Protein AF-Q25336-F1 (afdb_monomer_lite)

Structure (mmCIF, N/CA/C/O backbone):
data_AF-Q25336-F1
#
_entry.id   AF-Q25336-F1
#
loop_
_atom_site.group_PDB
_atom_site.id
_atom_site.type_symbol
_atom_site.label_atom_id
_atom_site.label_alt_id
_atom_site.label_comp_id
_atom_site.label_asym_id
_atom_site.label_entity_id
_atom_site.label_seq_id
_atom_site.pdbx_PDB_ins_code
_atom_site.Cartn_x
_atom_site.Cartn_y
_atom_site.Cartn_z
_atom_site.occupancy
_atom_site.B_iso_or_equiv
_atom_site.auth_seq_id
_atom_site.auth_comp_id
_atom_site.auth_asym_id
_atom_site.auth_atom_id
_atom_site.pdbx_PDB_model_num
ATOM 1 N N . MET A 1 1 ? -22.977 47.757 -9.295 1.00 50.66 1 MET A N 1
ATOM 2 C CA . MET A 1 1 ? -23.326 47.233 -7.952 1.00 50.66 1 MET A CA 1
ATOM 3 C C . MET A 1 1 ? -24.122 45.933 -8.061 1.00 50.66 1 MET A C 1
ATOM 5 O O . MET A 1 1 ? -23.595 44.911 -7.648 1.00 50.66 1 MET A O 1
ATOM 9 N N . ALA A 1 2 ? -25.284 45.916 -8.730 1.00 53.03 2 ALA A N 1
ATOM 10 C CA . ALA A 1 2 ? -26.105 44.706 -8.918 1.00 53.03 2 ALA A CA 1
ATOM 11 C C . ALA A 1 2 ? -25.361 43.508 -9.552 1.00 53.03 2 ALA A C 1
ATOM 13 O O . ALA A 1 2 ? -25.442 42.401 -9.042 1.00 53.03 2 ALA A O 1
ATOM 14 N N . SER A 1 3 ? -24.545 43.723 -10.593 1.00 53.34 3 SER A N 1
ATOM 15 C CA . SER A 1 3 ? -23.770 42.640 -11.234 1.00 53.34 3 SER A CA 1
ATOM 16 C C . SER A 1 3 ? -22.699 42.011 -10.322 1.00 53.34 3 SER A C 1
ATOM 18 O O . SER A 1 3 ? -22.458 40.808 -10.393 1.00 53.34 3 SER A O 1
ATOM 20 N N . ARG A 1 4 ? -22.086 42.796 -9.421 1.00 51.62 4 ARG A N 1
ATOM 21 C CA . ARG A 1 4 ? -21.135 42.270 -8.425 1.00 51.62 4 ARG A CA 1
ATOM 22 C C . ARG A 1 4 ? -21.863 41.524 -7.308 1.00 51.62 4 ARG A C 1
ATOM 24 O O . ARG A 1 4 ? -21.405 40.462 -6.916 1.00 51.62 4 ARG A O 1
ATOM 31 N N . LEU A 1 5 ? -23.012 42.035 -6.862 1.00 54.75 5 LEU A N 1
ATOM 32 C CA . LEU A 1 5 ? -23.835 41.390 -5.838 1.00 54.75 5 LEU A CA 1
ATOM 33 C C . LEU A 1 5 ? -24.371 40.029 -6.314 1.00 54.75 5 LEU A C 1
ATOM 35 O O . LEU A 1 5 ? -24.292 39.057 -5.578 1.00 54.75 5 LEU A O 1
ATOM 39 N N . VAL A 1 6 ? -24.825 39.938 -7.570 1.00 63.94 6 VAL A N 1
ATOM 40 C CA . VAL A 1 6 ? -25.295 38.681 -8.181 1.00 63.94 6 VAL A CA 1
ATOM 41 C C . VAL A 1 6 ? -24.163 37.658 -8.316 1.00 63.94 6 VAL A C 1
ATOM 43 O O . VAL A 1 6 ? -24.376 36.485 -8.038 1.00 63.94 6 VAL A O 1
ATOM 46 N N . ARG A 1 7 ? -22.941 38.082 -8.675 1.00 55.88 7 ARG A N 1
ATOM 47 C CA . ARG A 1 7 ? -21.775 37.180 -8.735 1.00 55.88 7 ARG A CA 1
ATOM 48 C C . ARG A 1 7 ? -21.344 36.679 -7.355 1.00 55.88 7 ARG A C 1
ATOM 50 O O . ARG A 1 7 ? -20.983 35.517 -7.231 1.00 55.88 7 ARG A O 1
ATOM 57 N N . VAL A 1 8 ? -21.414 37.530 -6.330 1.00 65.50 8 VAL A N 1
ATOM 58 C CA . VAL A 1 8 ? -21.094 37.155 -4.942 1.00 65.50 8 VAL A CA 1
ATOM 59 C C . VAL A 1 8 ? -22.157 36.219 -4.362 1.00 65.50 8 VAL A C 1
ATOM 61 O O . VAL A 1 8 ? -21.802 35.222 -3.747 1.00 65.50 8 VAL A O 1
ATOM 64 N N . LEU A 1 9 ? -23.446 36.473 -4.613 1.00 58.09 9 LEU A N 1
ATOM 65 C CA . LEU A 1 9 ? -24.544 35.588 -4.200 1.00 58.09 9 LEU A CA 1
ATOM 66 C C . LEU A 1 9 ? -24.509 34.234 -4.920 1.00 58.09 9 LEU A C 1
ATOM 68 O O . LEU A 1 9 ? -24.724 33.209 -4.283 1.00 58.09 9 LEU A O 1
ATOM 72 N N . ALA A 1 10 ? -24.189 34.213 -6.217 1.00 55.41 10 ALA A N 1
ATOM 73 C CA . ALA A 1 10 ? -24.024 32.969 -6.967 1.00 55.41 10 ALA A CA 1
ATOM 74 C C . ALA A 1 10 ? -22.819 32.155 -6.466 1.00 55.41 10 ALA A C 1
ATOM 76 O O . ALA A 1 10 ? -22.934 30.946 -6.291 1.00 55.41 10 ALA A O 1
ATOM 77 N N . ALA A 1 11 ? -21.689 32.811 -6.174 1.00 54.50 11 ALA A N 1
ATOM 78 C CA . ALA A 1 11 ? -20.524 32.160 -5.576 1.00 54.50 11 ALA A CA 1
ATOM 79 C C . ALA A 1 11 ? -20.825 31.634 -4.161 1.00 54.50 11 ALA A C 1
ATOM 81 O O . ALA A 1 11 ? -20.465 30.507 -3.845 1.00 54.50 11 ALA A O 1
ATOM 82 N N . ALA A 1 12 ? -21.541 32.402 -3.335 1.00 54.78 12 ALA A N 1
ATOM 83 C CA . ALA A 1 12 ? -21.946 31.980 -1.996 1.00 54.78 12 ALA A CA 1
ATOM 84 C C . ALA A 1 12 ? -22.937 30.802 -2.021 1.00 54.78 12 ALA A C 1
ATOM 86 O O . ALA A 1 12 ? -22.804 29.891 -1.212 1.00 54.78 12 ALA A O 1
ATOM 87 N N . MET A 1 13 ? -23.884 30.770 -2.968 1.00 45.66 13 MET A N 1
ATOM 88 C CA . MET A 1 13 ? -24.771 29.614 -3.157 1.00 45.66 13 MET A CA 1
ATOM 89 C C . MET A 1 13 ? -24.031 28.380 -3.684 1.00 45.66 13 MET A C 1
ATOM 91 O O . MET A 1 13 ? -24.339 27.277 -3.250 1.00 45.66 13 MET A O 1
ATOM 95 N N . LEU A 1 14 ? -23.046 28.542 -4.574 1.00 46.78 14 LEU A N 1
ATOM 96 C CA . LEU A 1 14 ? -22.191 27.441 -5.040 1.00 46.78 14 LEU A CA 1
ATOM 97 C C . LEU A 1 14 ? -21.345 26.856 -3.902 1.00 46.78 14 LEU A C 1
ATOM 99 O O . LEU A 1 14 ? -21.248 25.639 -3.786 1.00 46.78 14 LEU A O 1
ATOM 103 N N . VAL A 1 15 ? -20.787 27.707 -3.036 1.00 45.34 15 VAL A N 1
ATOM 104 C CA . VAL A 1 15 ? -20.050 27.275 -1.839 1.00 45.34 15 VAL A CA 1
ATOM 105 C C . VAL A 1 15 ? -20.989 26.591 -0.842 1.00 45.34 15 VAL A C 1
ATOM 107 O O . VAL A 1 15 ? -20.671 25.510 -0.365 1.00 45.34 15 VAL A O 1
ATOM 110 N N . ALA A 1 16 ? -22.175 27.146 -0.576 1.00 41.03 16 ALA A N 1
ATOM 111 C CA . ALA A 1 16 ? -23.155 26.525 0.319 1.00 41.03 16 ALA A CA 1
ATOM 112 C C . ALA A 1 16 ? -23.681 25.178 -0.216 1.00 41.03 16 ALA A C 1
ATOM 114 O O . ALA A 1 16 ? -23.846 24.239 0.557 1.00 41.03 16 ALA A O 1
ATOM 115 N N . ALA A 1 17 ? -23.898 25.052 -1.529 1.00 41.47 17 ALA A N 1
ATOM 116 C CA . ALA A 1 17 ? -24.294 23.795 -2.160 1.00 41.47 17 ALA A CA 1
ATOM 117 C C . ALA A 1 17 ? -23.165 22.752 -2.124 1.00 41.47 17 ALA A C 1
ATOM 119 O O . ALA A 1 17 ? -23.432 21.593 -1.828 1.00 41.47 17 ALA A O 1
ATOM 120 N N . ALA A 1 18 ? -21.909 23.148 -2.354 1.00 46.84 18 ALA A N 1
ATOM 121 C CA . ALA A 1 18 ? -20.759 22.250 -2.236 1.00 46.84 18 ALA A CA 1
ATOM 122 C C . ALA A 1 18 ? -20.560 21.751 -0.791 1.00 46.84 18 ALA A C 1
ATOM 124 O O . ALA A 1 18 ? -20.375 20.556 -0.579 1.00 46.84 18 ALA A O 1
ATOM 125 N N . VAL A 1 19 ? -20.699 22.637 0.202 1.00 49.16 19 VAL A N 1
ATOM 126 C CA . VAL A 1 19 ? -20.652 22.283 1.634 1.00 49.16 19 VAL A CA 1
ATOM 127 C C . VAL A 1 19 ? -21.838 21.388 2.033 1.00 49.16 19 VAL A C 1
ATOM 129 O O . VAL A 1 19 ? -21.675 20.462 2.821 1.00 49.16 19 VAL A O 1
ATOM 132 N N . SER A 1 20 ? -23.025 21.605 1.455 1.00 50.16 20 SER A N 1
ATOM 133 C CA . SER A 1 20 ? -24.222 20.790 1.714 1.00 50.16 20 SER A CA 1
ATOM 134 C C . SER A 1 20 ? -24.175 19.392 1.087 1.00 50.16 20 SER A C 1
ATOM 136 O O . SER A 1 20 ? -24.868 18.504 1.579 1.00 50.16 20 SER A O 1
ATOM 138 N N . VAL A 1 21 ? -23.423 19.192 -0.000 1.00 50.94 21 VAL A N 1
ATOM 139 C CA . VAL A 1 21 ? -23.238 17.868 -0.619 1.00 50.94 21 VAL A CA 1
ATOM 140 C C . VAL A 1 21 ? -22.224 17.045 0.177 1.00 50.94 21 VAL A C 1
ATOM 142 O O . VAL A 1 21 ? -22.433 15.849 0.345 1.00 50.94 21 VAL A O 1
ATOM 145 N N . ASP A 1 22 ? -21.181 17.674 0.729 1.00 57.50 22 ASP A N 1
ATOM 146 C CA . ASP A 1 22 ? -20.186 16.979 1.557 1.00 57.50 22 ASP A CA 1
ATOM 147 C C . ASP A 1 22 ? -20.718 16.572 2.935 1.00 57.50 22 ASP A C 1
ATOM 149 O O . ASP A 1 22 ? -20.421 15.477 3.398 1.00 57.50 22 ASP A O 1
ATOM 153 N N . ALA A 1 23 ? -21.597 17.377 3.541 1.00 62.94 23 ALA A N 1
ATOM 154 C CA . ALA A 1 23 ? -22.263 17.038 4.805 1.00 62.94 23 ALA A CA 1
ATOM 155 C C . ALA A 1 23 ? -23.209 15.819 4.717 1.00 62.94 23 ALA A C 1
ATOM 157 O O . ALA A 1 23 ? -23.742 15.369 5.730 1.00 62.94 23 ALA A O 1
ATOM 158 N N . ARG A 1 24 ? -23.460 15.307 3.505 1.00 83.69 24 ARG A N 1
ATOM 159 C CA . ARG A 1 24 ? -24.359 14.180 3.234 1.00 83.69 24 ARG A CA 1
ATOM 160 C C . ARG A 1 24 ? -23.623 12.838 3.124 1.00 83.69 24 ARG A C 1
ATOM 162 O O . ARG A 1 24 ? -24.270 11.799 3.071 1.00 83.69 24 ARG A O 1
ATOM 169 N N . PHE A 1 25 ? -22.293 12.840 3.073 1.00 92.81 25 PHE A N 1
ATOM 170 C CA . PHE A 1 25 ? -21.509 11.624 2.881 1.00 92.81 25 PHE A CA 1
ATOM 171 C C . PHE A 1 25 ? -20.665 11.297 4.102 1.00 92.81 25 PHE A C 1
ATOM 173 O O . PHE A 1 25 ? -19.991 12.162 4.649 1.00 92.81 25 PHE A O 1
ATOM 180 N N . VAL A 1 26 ? -20.653 10.017 4.465 1.00 95.25 26 VAL A N 1
ATOM 181 C CA . VAL A 1 26 ? -19.781 9.475 5.508 1.00 95.25 26 VAL A CA 1
ATOM 182 C C . VAL A 1 26 ? -18.757 8.549 4.868 1.00 95.25 26 VAL A C 1
ATOM 184 O O . VAL A 1 26 ? -19.112 7.674 4.075 1.00 95.25 26 VAL A O 1
ATOM 187 N N . VAL A 1 27 ? -17.482 8.734 5.206 1.00 97.19 27 VAL A N 1
ATOM 188 C CA . VAL A 1 27 ? -16.397 7.835 4.804 1.00 97.19 27 VAL A CA 1
ATOM 189 C C . VAL A 1 27 ? -16.498 6.541 5.614 1.00 97.19 27 VAL A C 1
ATOM 191 O O . VAL A 1 27 ? -16.511 6.571 6.842 1.00 97.19 27 VAL A O 1
ATOM 194 N N . ARG A 1 28 ? -16.563 5.399 4.921 1.00 96.19 28 ARG A N 1
ATOM 195 C CA . ARG A 1 28 ? -16.633 4.056 5.527 1.00 96.1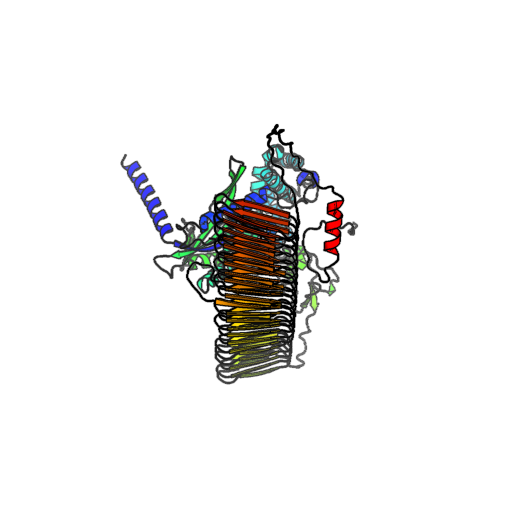9 28 ARG A CA 1
ATOM 196 C C . ARG A 1 28 ? -15.309 3.306 5.488 1.00 96.19 28 ARG A C 1
ATOM 198 O O . ARG A 1 28 ? -14.994 2.576 6.413 1.00 96.19 28 ARG A O 1
ATOM 205 N N . MET A 1 29 ? -14.535 3.505 4.428 1.00 97.56 29 MET A N 1
ATOM 206 C CA . MET A 1 29 ? -13.248 2.848 4.225 1.00 97.56 29 MET A CA 1
ATOM 207 C C . MET A 1 29 ? -12.383 3.697 3.299 1.00 97.56 29 MET A C 1
ATOM 209 O O . MET A 1 29 ? -12.900 4.398 2.424 1.00 97.56 29 MET A O 1
ATOM 213 N N . VAL A 1 30 ? -11.068 3.633 3.481 1.00 98.62 30 VAL A N 1
ATOM 214 C CA . VAL A 1 30 ? -10.098 4.333 2.639 1.00 98.62 30 VAL A CA 1
ATOM 215 C C . VAL A 1 30 ? -9.041 3.374 2.106 1.00 98.62 30 VAL A C 1
ATOM 217 O O . VAL A 1 30 ? -8.555 2.491 2.801 1.00 98.62 30 VAL A O 1
ATOM 220 N N . GLN A 1 31 ? -8.638 3.564 0.858 1.00 98.69 31 GLN A N 1
ATOM 221 C CA . GLN A 1 31 ? -7.484 2.875 0.290 1.00 98.69 31 GLN A CA 1
ATOM 222 C C . GLN A 1 31 ? -6.459 3.904 -0.154 1.00 98.69 31 GLN A C 1
ATOM 224 O O . GLN A 1 31 ? -6.807 4.886 -0.808 1.00 98.69 31 GLN A O 1
ATOM 229 N N . VAL A 1 32 ? -5.201 3.691 0.212 1.00 98.81 32 VAL A N 1
ATOM 230 C CA . VAL A 1 32 ? -4.108 4.635 -0.011 1.00 98.81 32 VAL A CA 1
ATOM 231 C C . VAL A 1 32 ? -3.060 3.961 -0.872 1.00 98.81 32 VAL A C 1
ATOM 233 O O . VAL A 1 32 ? -2.489 2.954 -0.469 1.00 98.81 32 VAL A O 1
ATOM 236 N N . VAL A 1 33 ? -2.780 4.521 -2.045 1.00 98.81 33 VAL A N 1
ATOM 237 C CA . VAL A 1 33 ? -1.675 4.073 -2.899 1.00 98.81 33 VAL A CA 1
ATOM 238 C C . VAL A 1 33 ? -0.676 5.209 -3.001 1.00 98.81 33 VAL A C 1
ATOM 240 O O . VAL A 1 33 ? -1.010 6.275 -3.520 1.00 98.81 33 VAL A O 1
ATOM 243 N N . HIS A 1 34 ? 0.540 4.999 -2.505 1.00 98.75 34 HIS A N 1
ATOM 244 C CA . HIS A 1 34 ? 1.568 6.034 -2.497 1.00 98.75 34 HIS A CA 1
ATOM 245 C C . HIS A 1 34 ? 2.876 5.555 -3.119 1.00 98.75 34 HIS A C 1
ATOM 247 O O . HIS A 1 34 ? 3.294 4.408 -2.962 1.00 98.75 34 HIS A O 1
ATOM 253 N N . ARG A 1 35 ? 3.554 6.473 -3.810 1.00 98.56 35 ARG A N 1
ATOM 254 C CA . ARG A 1 35 ? 4.967 6.324 -4.157 1.00 98.56 35 ARG A CA 1
ATOM 255 C C . ARG A 1 35 ? 5.782 6.375 -2.865 1.00 98.56 35 ARG A C 1
ATOM 257 O O . ARG A 1 35 ? 5.408 7.059 -1.910 1.00 98.56 35 ARG A O 1
ATOM 264 N N . HIS A 1 36 ? 6.917 5.689 -2.834 1.00 98.56 36 HIS A N 1
ATOM 265 C CA . HIS A 1 36 ? 7.914 5.910 -1.787 1.00 98.56 36 HIS A CA 1
ATOM 266 C C . HIS A 1 36 ? 8.324 7.395 -1.659 1.00 98.56 36 HIS A C 1
ATOM 268 O O . HIS A 1 36 ? 8.172 8.198 -2.590 1.00 98.56 36 HIS A O 1
ATOM 274 N N . GLY A 1 37 ? 8.884 7.750 -0.502 1.00 98.44 37 GLY A N 1
ATOM 275 C CA . GLY A 1 37 ? 9.457 9.073 -0.255 1.00 98.44 37 GLY A CA 1
ATOM 276 C C . GLY A 1 37 ? 10.705 9.363 -1.090 1.00 98.44 37 GLY A C 1
ATOM 277 O O . GLY A 1 37 ? 11.149 8.532 -1.889 1.00 98.44 37 GLY A O 1
ATOM 278 N N . ALA A 1 38 ? 11.272 10.555 -0.905 1.00 98.06 38 ALA A N 1
ATOM 279 C CA . ALA A 1 38 ? 12.551 10.918 -1.500 1.00 98.06 38 ALA A CA 1
ATOM 280 C C . ALA A 1 38 ? 13.641 9.884 -1.189 1.00 98.06 38 ALA A C 1
ATOM 282 O O . ALA A 1 38 ? 13.756 9.369 -0.077 1.00 98.06 38 ALA A O 1
ATOM 283 N N . ARG A 1 39 ? 14.432 9.577 -2.210 1.00 97.25 39 ARG A N 1
ATOM 284 C CA . ARG A 1 39 ? 15.521 8.604 -2.162 1.00 97.25 39 ARG A CA 1
ATOM 285 C C . ARG A 1 39 ? 16.758 9.179 -2.836 1.00 97.25 39 ARG A C 1
ATOM 287 O O . ARG A 1 39 ? 16.646 10.124 -3.618 1.00 97.25 39 ARG A O 1
ATOM 294 N N . SER A 1 40 ? 17.913 8.572 -2.586 1.00 95.81 40 SER A N 1
ATOM 295 C CA . SER A 1 40 ? 19.072 8.774 -3.454 1.00 95.81 40 SER A CA 1
ATOM 296 C C . SER A 1 40 ? 18.772 8.275 -4.880 1.00 95.81 40 SER A C 1
ATOM 298 O O . SER A 1 40 ? 17.845 7.484 -5.115 1.00 95.81 40 SER A O 1
ATOM 300 N N . ALA A 1 41 ? 19.527 8.787 -5.851 1.00 96.31 41 ALA A N 1
ATOM 301 C CA . ALA A 1 41 ? 19.348 8.457 -7.263 1.00 96.31 41 ALA A CA 1
ATOM 302 C C . ALA A 1 41 ? 19.704 6.982 -7.550 1.00 96.31 41 ALA A C 1
ATOM 304 O O . ALA A 1 41 ? 20.416 6.360 -6.764 1.00 96.31 41 ALA A O 1
ATOM 305 N N . LEU A 1 42 ? 19.194 6.410 -8.641 1.00 94.06 42 LEU A N 1
ATOM 306 C CA . LEU A 1 42 ? 19.433 5.031 -9.090 1.00 94.06 42 LEU A CA 1
ATOM 307 C C . LEU A 1 42 ? 20.518 4.985 -10.175 1.00 94.06 42 LEU A C 1
ATOM 309 O O . LEU A 1 42 ? 20.213 4.789 -11.347 1.00 94.06 42 LEU A O 1
ATOM 313 N N . ILE A 1 43 ? 21.774 5.200 -9.785 1.00 93.56 43 ILE A N 1
ATOM 314 C CA . ILE A 1 43 ? 22.929 5.244 -10.692 1.00 93.56 43 ILE A CA 1
ATOM 315 C C . ILE A 1 43 ? 23.987 4.231 -10.220 1.00 93.56 43 ILE A C 1
ATOM 317 O O . ILE A 1 43 ? 24.140 4.016 -9.016 1.00 93.56 43 ILE A O 1
ATOM 321 N N . ASP A 1 44 ? 24.733 3.654 -11.167 1.00 88.88 44 ASP A N 1
ATOM 322 C CA . ASP A 1 44 ? 25.811 2.687 -10.909 1.00 88.88 44 ASP A CA 1
ATOM 323 C C . ASP A 1 44 ? 27.226 3.311 -10.886 1.00 88.88 44 ASP A C 1
ATOM 325 O O . ASP A 1 44 ? 28.131 2.767 -10.248 1.00 88.88 44 ASP A O 1
ATOM 329 N N . ASP A 1 45 ? 27.420 4.470 -11.524 1.00 89.81 45 ASP A N 1
ATOM 330 C CA . ASP A 1 45 ? 28.701 5.189 -11.618 1.00 89.81 45 ASP A CA 1
ATOM 331 C C . ASP A 1 45 ? 28.757 6.412 -10.683 1.00 89.81 45 ASP A C 1
ATOM 333 O O . ASP A 1 45 ? 27.742 7.039 -10.402 1.00 89.81 45 ASP A O 1
ATOM 337 N N . ASN A 1 46 ? 29.948 6.794 -10.198 1.00 93.44 46 ASN A N 1
ATOM 338 C CA . ASN A 1 46 ? 30.138 7.962 -9.307 1.00 93.44 46 ASN A CA 1
ATOM 339 C C . ASN A 1 46 ? 29.174 7.981 -8.098 1.00 93.44 46 ASN A C 1
ATOM 341 O O . ASN A 1 46 ? 28.696 9.021 -7.635 1.00 93.44 46 ASN A O 1
ATOM 345 N N . THR A 1 47 ? 28.858 6.791 -7.579 1.00 93.19 47 THR A N 1
ATOM 346 C CA . THR A 1 47 ? 27.838 6.587 -6.541 1.00 93.19 47 THR A CA 1
ATOM 347 C C . THR A 1 47 ? 28.163 7.317 -5.243 1.00 93.19 47 THR A C 1
ATOM 349 O O . THR A 1 47 ? 27.257 7.748 -4.535 1.00 93.19 47 THR A O 1
ATOM 352 N N . THR A 1 48 ? 29.446 7.524 -4.942 1.00 92.69 48 THR A N 1
ATOM 353 C CA . THR A 1 48 ? 29.882 8.260 -3.748 1.00 92.69 48 THR A CA 1
ATOM 354 C C . THR A 1 48 ? 29.539 9.746 -3.848 1.00 92.69 48 THR A C 1
ATOM 356 O O . THR A 1 48 ? 29.038 10.333 -2.892 1.00 92.69 48 THR A O 1
ATOM 359 N N . GLU A 1 49 ? 29.761 10.358 -5.005 1.00 93.12 49 GLU A N 1
ATOM 360 C CA . GLU A 1 49 ? 29.478 11.765 -5.274 1.00 93.12 49 GLU A CA 1
ATOM 361 C C . GLU A 1 49 ? 27.967 12.014 -5.369 1.00 93.12 49 GLU A C 1
ATOM 363 O O . GLU A 1 49 ? 27.446 13.009 -4.850 1.00 93.12 49 GLU A O 1
ATOM 368 N N . ILE A 1 50 ? 27.240 11.086 -5.994 1.00 93.38 50 ILE A N 1
ATOM 369 C CA . ILE A 1 50 ? 25.802 11.214 -6.236 1.00 93.38 50 ILE A CA 1
ATOM 370 C C . ILE A 1 50 ? 24.996 10.854 -4.983 1.00 93.38 50 ILE A C 1
ATOM 372 O O . ILE A 1 50 ? 24.149 11.639 -4.556 1.00 93.38 50 ILE A O 1
ATOM 376 N N . CYS A 1 51 ? 25.261 9.709 -4.357 1.00 93.56 51 CYS A N 1
ATOM 377 C CA . CYS A 1 51 ? 24.436 9.146 -3.283 1.00 93.56 51 CYS A CA 1
ATOM 378 C C . CYS A 1 51 ? 25.053 9.305 -1.885 1.00 93.56 51 CYS A C 1
ATOM 380 O O . CYS A 1 51 ? 24.348 9.161 -0.886 1.00 93.56 51 CYS A O 1
ATOM 382 N N . GLY A 1 52 ? 26.338 9.659 -1.798 1.00 89.69 52 GLY A N 1
ATOM 383 C CA . GLY A 1 52 ? 27.081 9.698 -0.542 1.00 89.69 52 GLY A CA 1
ATOM 384 C C . GLY A 1 52 ? 27.609 8.322 -0.130 1.00 89.69 52 GLY A C 1
ATOM 385 O O . GLY A 1 52 ? 27.547 7.352 -0.878 1.00 89.69 52 GLY A O 1
ATOM 386 N N . THR A 1 53 ? 28.154 8.239 1.084 1.00 89.94 53 THR A N 1
ATOM 387 C CA . THR A 1 53 ? 28.796 7.018 1.613 1.00 89.94 53 THR A CA 1
ATOM 388 C C . THR A 1 53 ? 27.992 6.315 2.703 1.00 89.94 53 THR A C 1
ATOM 390 O O . THR A 1 53 ? 28.384 5.240 3.152 1.00 89.94 53 THR A O 1
ATOM 393 N N . LEU A 1 54 ? 26.897 6.925 3.165 1.00 85.25 54 LEU A N 1
ATOM 394 C CA . LEU A 1 54 ? 26.135 6.427 4.310 1.00 85.25 54 LEU A CA 1
ATOM 395 C C . LEU A 1 54 ? 25.249 5.230 3.939 1.00 85.25 54 LEU A C 1
ATOM 397 O O . LEU A 1 54 ? 25.157 4.277 4.709 1.00 85.25 54 LEU A O 1
ATOM 401 N N . TYR A 1 55 ? 24.633 5.275 2.756 1.00 85.88 55 TYR A N 1
ATOM 402 C CA . TYR A 1 55 ? 23.755 4.232 2.230 1.00 85.88 55 TYR A CA 1
ATOM 403 C C . TYR A 1 55 ? 23.997 4.046 0.725 1.00 85.88 55 TYR A C 1
ATOM 405 O O . TYR A 1 55 ? 24.440 4.991 0.068 1.00 85.88 55 TYR A O 1
ATOM 413 N N . PRO A 1 56 ? 23.690 2.862 0.162 1.00 89.62 56 PRO A N 1
ATOM 414 C CA . PRO A 1 56 ? 23.683 2.662 -1.282 1.00 89.62 56 PRO A CA 1
ATOM 415 C C . PRO A 1 56 ? 22.758 3.638 -2.029 1.00 89.62 56 PRO A C 1
ATOM 417 O O . PRO A 1 56 ? 21.824 4.223 -1.471 1.00 89.62 56 PRO A O 1
ATOM 420 N N . CYS A 1 57 ? 23.005 3.782 -3.328 1.00 94.62 57 CYS A N 1
ATOM 421 C CA . CYS A 1 57 ? 22.094 4.461 -4.242 1.00 94.62 57 CYS A CA 1
ATOM 422 C C . CYS A 1 57 ? 20.707 3.791 -4.262 1.00 94.62 57 CYS A C 1
ATOM 424 O O . CYS A 1 57 ? 20.582 2.577 -4.108 1.00 94.62 57 CYS A O 1
ATOM 426 N N . GLY A 1 58 ? 19.652 4.581 -4.464 1.00 94.94 58 GLY A N 1
ATOM 427 C CA . GLY A 1 58 ? 18.269 4.106 -4.504 1.00 94.94 58 GLY A CA 1
ATOM 428 C C . GLY A 1 58 ? 17.581 3.910 -3.149 1.00 94.94 58 GLY A C 1
ATOM 429 O O . GLY A 1 58 ? 16.429 3.458 -3.135 1.00 94.94 58 GLY A O 1
ATOM 430 N N . GLU A 1 59 ? 18.242 4.239 -2.040 1.00 95.31 59 GLU A N 1
ATOM 431 C CA . GLU A 1 59 ? 17.717 4.106 -0.676 1.00 95.31 59 GLU A CA 1
ATOM 432 C C . GLU A 1 59 ? 16.931 5.341 -0.220 1.00 95.31 59 GLU A C 1
ATOM 434 O O . GLU A 1 59 ? 17.202 6.466 -0.646 1.00 95.31 59 GLU A O 1
ATOM 439 N N . LEU A 1 60 ? 15.939 5.124 0.649 1.00 97.19 60 LEU A N 1
ATOM 440 C CA . LEU A 1 60 ? 15.095 6.187 1.206 1.00 97.19 60 LEU A CA 1
ATOM 441 C C . LEU A 1 60 ? 15.936 7.149 2.062 1.00 97.19 60 LEU A C 1
ATOM 443 O O . LEU A 1 60 ? 16.732 6.704 2.888 1.00 97.19 60 LEU A O 1
ATOM 447 N N . THR A 1 61 ? 15.757 8.461 1.889 1.00 95.56 61 THR A N 1
ATOM 448 C CA . THR A 1 61 ? 16.455 9.469 2.707 1.00 95.56 61 THR A CA 1
ATOM 449 C C . THR A 1 61 ? 15.633 9.879 3.929 1.00 95.56 61 THR A C 1
ATOM 451 O O . THR A 1 61 ? 14.444 9.568 4.028 1.00 95.56 61 THR A O 1
ATOM 454 N N . GLY A 1 62 ? 16.246 10.631 4.852 1.00 94.62 62 GLY A N 1
ATOM 455 C CA . GLY A 1 62 ? 15.531 11.219 5.990 1.00 94.62 62 GLY A CA 1
ATOM 456 C C . GLY A 1 62 ? 14.390 12.139 5.547 1.00 94.62 62 GLY A C 1
ATOM 457 O O . GLY A 1 62 ? 13.289 12.059 6.081 1.00 94.62 62 GLY A O 1
ATOM 458 N N . GLU A 1 63 ? 14.598 12.939 4.498 1.00 95.56 63 GLU A N 1
ATOM 459 C CA . GLU A 1 63 ? 13.536 13.745 3.892 1.00 95.56 63 GLU A CA 1
ATOM 460 C C . GLU A 1 63 ? 12.408 12.868 3.352 1.00 95.56 63 GLU A C 1
ATOM 462 O O . GLU A 1 63 ? 11.242 13.212 3.509 1.00 95.56 63 GLU A O 1
ATOM 467 N N . GLY A 1 64 ? 12.735 11.723 2.747 1.00 98.00 64 GLY A N 1
ATOM 468 C CA . GLY A 1 64 ? 11.740 10.779 2.253 1.00 98.00 64 GLY A CA 1
ATOM 469 C C . GLY A 1 64 ? 10.896 10.145 3.352 1.00 98.00 64 GLY A C 1
ATOM 470 O O . GLY A 1 64 ? 9.685 10.006 3.174 1.00 98.00 64 GLY A O 1
ATOM 471 N N . VAL A 1 65 ? 11.507 9.811 4.491 1.00 97.69 65 VAL A N 1
ATOM 472 C CA . VAL A 1 65 ? 10.783 9.345 5.684 1.00 97.69 65 VAL A CA 1
ATOM 473 C C . VAL A 1 65 ? 9.796 10.413 6.149 1.00 97.69 65 VAL A C 1
ATOM 475 O O . VAL A 1 65 ? 8.613 10.119 6.306 1.00 97.69 65 VAL A O 1
ATOM 478 N N . GLU A 1 66 ? 10.248 11.659 6.294 1.00 97.94 66 GLU A N 1
ATOM 479 C CA . GLU A 1 66 ? 9.409 12.766 6.768 1.00 97.94 66 GLU A CA 1
ATOM 480 C C . GLU A 1 66 ? 8.284 13.127 5.792 1.00 97.94 66 GLU A C 1
ATOM 482 O O . GLU A 1 66 ? 7.158 13.385 6.216 1.00 97.94 66 GLU A O 1
ATOM 487 N N . MET A 1 67 ? 8.551 13.078 4.483 1.00 98.56 67 MET A N 1
ATOM 488 C CA . MET A 1 67 ? 7.516 13.214 3.459 1.00 98.56 67 MET A CA 1
ATOM 489 C C . MET A 1 67 ? 6.403 12.188 3.690 1.00 98.56 67 MET A C 1
ATOM 491 O O . MET A 1 67 ? 5.234 12.550 3.788 1.00 98.56 67 MET A O 1
ATOM 495 N N . VAL A 1 68 ? 6.743 10.901 3.797 1.00 98.62 68 VAL A N 1
ATOM 496 C CA . VAL A 1 68 ? 5.719 9.853 3.887 1.00 98.62 68 VAL A CA 1
ATOM 497 C C . VAL A 1 68 ? 5.025 9.832 5.250 1.00 98.62 68 VAL A C 1
ATOM 499 O O . VAL A 1 68 ? 3.819 9.588 5.319 1.00 98.62 68 VAL A O 1
ATOM 502 N N . ARG A 1 69 ? 5.737 10.194 6.321 1.00 97.75 69 ARG A N 1
ATOM 503 C CA . ARG A 1 69 ? 5.158 10.419 7.651 1.00 97.75 69 ARG A CA 1
ATOM 504 C C . ARG A 1 69 ? 4.058 11.484 7.613 1.00 97.75 69 ARG A C 1
ATOM 506 O O . ARG A 1 69 ? 2.973 11.243 8.135 1.00 97.75 69 ARG A O 1
ATOM 513 N N . ALA A 1 70 ? 4.279 12.594 6.905 1.00 98.50 70 ALA A N 1
ATOM 514 C CA . ALA A 1 70 ? 3.277 13.650 6.740 1.00 98.50 70 ALA A CA 1
ATOM 515 C C . ALA A 1 70 ? 1.995 13.176 6.025 1.00 98.50 70 ALA A C 1
ATOM 517 O O . ALA A 1 70 ? 0.910 13.703 6.277 1.00 98.50 70 ALA A O 1
ATOM 518 N N . ILE A 1 71 ? 2.085 12.164 5.151 1.00 98.75 71 ILE A N 1
ATOM 519 C CA . ILE A 1 71 ? 0.901 11.537 4.536 1.00 98.75 71 ILE A CA 1
ATOM 520 C C . ILE A 1 71 ? 0.085 10.793 5.602 1.00 98.75 71 ILE A C 1
ATOM 522 O O . ILE A 1 71 ? -1.138 10.925 5.641 1.00 98.75 71 ILE A O 1
ATOM 526 N N . GLY A 1 72 ? 0.755 10.033 6.474 1.00 98.25 72 GLY A N 1
ATOM 527 C CA . GLY A 1 72 ? 0.112 9.329 7.586 1.00 98.25 72 GLY A CA 1
ATOM 528 C C . GLY A 1 72 ? -0.571 10.284 8.566 1.00 98.25 72 GLY A C 1
ATOM 529 O O . GLY A 1 72 ? -1.707 10.047 8.970 1.00 98.25 72 GLY A O 1
ATOM 530 N N . GLU A 1 73 ? 0.073 11.410 8.882 1.00 97.88 73 GLU A N 1
ATOM 531 C CA . GLU A 1 73 ? -0.503 12.454 9.742 1.00 97.88 73 GLU A CA 1
ATOM 532 C C . GLU A 1 73 ? -1.733 13.114 9.114 1.00 97.88 73 GLU A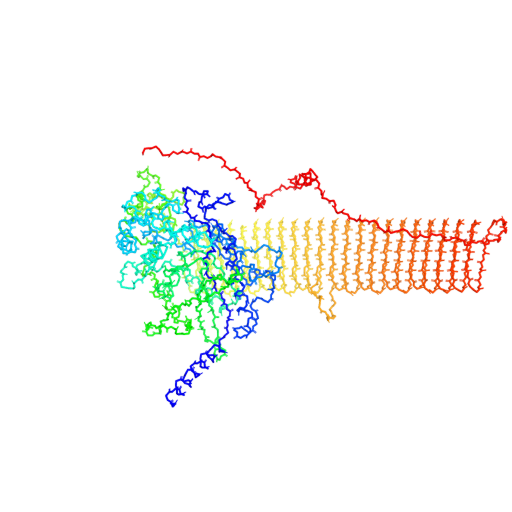 C 1
ATOM 534 O O . GLU A 1 73 ? -2.746 13.324 9.788 1.00 97.88 73 GLU A O 1
ATOM 539 N N . PHE A 1 74 ? -1.674 13.402 7.810 1.00 98.44 74 PHE A N 1
ATOM 540 C CA . PHE A 1 74 ? -2.830 13.885 7.061 1.00 98.44 74 PHE A CA 1
ATOM 541 C C . PHE A 1 74 ? -3.983 12.879 7.115 1.00 98.44 74 PHE A C 1
ATOM 543 O O . PHE A 1 74 ? -5.115 13.262 7.413 1.00 98.44 74 PHE A O 1
ATOM 550 N N . ALA A 1 75 ? -3.699 11.593 6.887 1.00 98.50 75 ALA A N 1
ATOM 551 C CA . ALA A 1 75 ? -4.701 10.538 6.953 1.00 98.50 75 ALA A CA 1
ATOM 552 C C . ALA A 1 75 ? -5.325 10.442 8.356 1.00 98.50 75 ALA A C 1
ATOM 554 O O . ALA A 1 75 ? -6.550 10.426 8.475 1.00 98.50 75 ALA A O 1
ATOM 555 N N . ARG A 1 76 ? -4.513 10.475 9.422 1.00 97.75 76 ARG A N 1
ATOM 556 C CA . ARG A 1 76 ? -4.994 10.497 10.812 1.00 97.75 76 ARG A CA 1
ATOM 557 C C . ARG A 1 76 ? -5.931 11.674 11.062 1.00 97.75 76 ARG A C 1
ATOM 559 O O . ARG A 1 76 ? -7.040 11.489 11.558 1.00 97.75 76 ARG A O 1
ATOM 566 N N . SER A 1 77 ? -5.492 12.883 10.711 1.00 97.75 77 SER A N 1
ATOM 567 C CA . SER A 1 77 ? -6.270 14.107 10.917 1.00 97.75 77 SER A CA 1
ATOM 568 C C . SER A 1 77 ? -7.600 14.063 10.163 1.00 97.75 77 SER A C 1
ATOM 570 O O . SER A 1 77 ? -8.647 14.382 10.726 1.00 97.75 77 SER A O 1
ATOM 572 N N . ARG A 1 78 ? -7.575 13.616 8.904 1.00 97.31 78 ARG A N 1
ATOM 573 C CA . ARG A 1 78 ? -8.752 13.554 8.038 1.00 97.31 78 ARG A CA 1
ATOM 574 C C . ARG A 1 78 ? -9.759 12.500 8.494 1.00 97.31 78 ARG A C 1
ATOM 576 O O . ARG A 1 78 ? -10.944 12.803 8.580 1.00 97.31 78 ARG A O 1
ATOM 583 N N . TYR A 1 79 ? -9.304 11.289 8.804 1.00 98.06 79 TYR A N 1
ATOM 584 C CA . TYR A 1 79 ? -10.183 10.146 9.082 1.00 98.06 79 TYR A CA 1
ATOM 585 C C . TYR A 1 79 ? -10.576 9.989 10.556 1.00 98.06 79 TYR A C 1
ATOM 587 O O . TYR A 1 79 ? -11.347 9.095 10.895 1.00 98.06 79 TYR A O 1
ATOM 595 N N . ASN A 1 80 ? -10.115 10.900 11.416 1.00 97.00 80 ASN A N 1
ATOM 596 C CA . ASN A 1 80 ? -10.655 11.097 12.762 1.00 97.00 80 ASN A CA 1
ATOM 597 C C . ASN A 1 80 ? -11.534 12.355 12.875 1.00 97.00 80 ASN A C 1
ATOM 599 O O . ASN A 1 80 ? -12.060 12.649 13.949 1.00 97.00 80 ASN A O 1
ATOM 603 N N . ASN A 1 81 ? -11.709 13.110 11.787 1.00 96.38 81 ASN A N 1
ATOM 604 C CA . ASN A 1 81 ? -12.560 14.291 11.770 1.00 96.38 81 ASN A CA 1
ATOM 605 C C . ASN A 1 81 ? -14.037 13.895 11.618 1.00 96.38 81 ASN A C 1
ATOM 607 O O . ASN A 1 81 ? -14.468 13.478 10.544 1.00 96.38 81 ASN A O 1
ATOM 611 N N . LEU A 1 82 ? -14.832 14.121 12.666 1.00 94.12 82 LEU A N 1
ATOM 612 C CA . LEU A 1 82 ? -16.260 13.773 12.724 1.00 94.12 82 LEU A CA 1
ATOM 613 C C . LEU A 1 82 ? -17.157 14.513 11.712 1.00 94.12 82 LEU A C 1
ATOM 615 O O . LEU A 1 82 ? -18.338 14.212 11.599 1.00 94.12 82 LEU A O 1
ATOM 619 N N . SER A 1 83 ? -16.627 15.486 10.965 1.00 92.12 83 SER A N 1
ATOM 620 C CA . SER A 1 83 ? -17.342 16.052 9.811 1.00 92.12 83 SER A CA 1
ATOM 621 C C . SER A 1 83 ? -17.313 15.155 8.566 1.00 92.12 83 SER A C 1
ATOM 623 O O . SER A 1 83 ? -18.063 15.414 7.631 1.00 92.12 83 SER A O 1
ATOM 625 N N . LEU A 1 84 ? -16.459 14.124 8.542 1.00 93.56 84 LEU A N 1
ATOM 626 C CA . LEU A 1 84 ? -16.293 13.185 7.425 1.00 93.56 84 LEU A CA 1
ATOM 627 C C . LEU A 1 84 ? -16.623 11.734 7.798 1.00 93.56 84 LEU A C 1
ATOM 629 O O . LEU A 1 84 ? -16.907 10.930 6.911 1.00 93.56 84 LEU A O 1
ATOM 633 N N . VAL A 1 85 ? -16.551 11.382 9.083 1.00 94.94 85 VAL A N 1
ATOM 634 C CA . VAL A 1 85 ? -16.763 10.022 9.605 1.00 94.94 85 VAL A CA 1
ATOM 635 C C . VAL A 1 85 ? -17.769 10.046 10.757 1.00 94.94 85 VAL A C 1
ATOM 637 O O . VAL A 1 85 ? -17.857 11.037 11.475 1.00 94.94 85 VAL A O 1
ATOM 640 N N . GLU A 1 86 ? -18.513 8.958 10.965 1.00 91.94 86 GLU A N 1
ATOM 641 C CA . GLU A 1 86 ? -19.434 8.833 12.112 1.00 91.94 86 GLU A CA 1
ATOM 642 C C . GLU A 1 86 ? -18.698 8.634 13.443 1.00 91.94 86 GLU A C 1
ATOM 644 O O . GLU A 1 86 ? -19.110 9.155 14.477 1.00 91.94 86 GLU A O 1
ATOM 649 N N . SER A 1 87 ? -17.580 7.916 13.402 1.00 93.88 87 SER A N 1
ATOM 650 C CA . SER A 1 87 ? -16.657 7.715 14.514 1.00 93.88 87 SER A CA 1
ATOM 651 C C . SER A 1 87 ? -15.223 7.739 13.983 1.00 93.88 87 SER A C 1
ATOM 653 O O . SER A 1 87 ? -15.017 7.420 12.809 1.00 93.88 87 SER A O 1
ATOM 655 N N . PRO A 1 88 ? -14.217 8.092 14.805 1.00 96.69 88 PRO A N 1
ATOM 656 C CA . PRO A 1 88 ? -12.828 8.087 14.360 1.00 96.69 88 PRO A CA 1
ATOM 657 C C . PRO A 1 88 ? -12.435 6.712 13.806 1.00 96.69 88 PRO A C 1
ATOM 659 O O . PRO A 1 88 ? -12.635 5.707 14.487 1.00 96.69 88 PRO A O 1
ATOM 662 N N . LEU A 1 89 ? -11.874 6.655 12.593 1.00 96.69 89 LEU A N 1
ATOM 663 C CA . LEU A 1 89 ? -11.423 5.384 12.006 1.00 96.69 89 LEU A CA 1
ATOM 664 C C . LEU A 1 89 ? -10.132 4.869 12.664 1.00 96.69 89 LEU A C 1
ATOM 666 O O . LEU A 1 89 ? -9.859 3.670 12.627 1.00 96.69 89 LEU A O 1
ATOM 670 N N . PHE A 1 90 ? -9.348 5.760 13.283 1.00 96.25 90 PHE A N 1
ATOM 671 C CA . PHE A 1 90 ? -8.081 5.446 13.956 1.00 96.25 90 PHE A CA 1
ATOM 672 C C . PHE A 1 90 ? -8.038 6.085 15.358 1.00 96.25 90 PHE A C 1
ATOM 674 O O . PHE A 1 90 ? -7.257 7.015 15.590 1.00 96.25 90 PHE A O 1
ATOM 681 N N . PRO A 1 91 ? -8.892 5.640 16.303 1.00 92.75 91 PRO A N 1
ATOM 682 C CA . PRO A 1 91 ? -9.035 6.284 17.612 1.00 92.75 91 PRO A CA 1
ATOM 683 C C . PRO A 1 91 ? -7.774 6.146 18.478 1.00 92.75 91 PRO A C 1
ATOM 685 O O . PRO A 1 91 ? -7.406 7.078 19.189 1.00 92.75 91 PRO A O 1
ATOM 688 N N . SER A 1 92 ? -7.072 5.016 18.370 1.00 92.38 92 SER A N 1
ATOM 689 C CA . SER A 1 92 ? -5.801 4.775 19.058 1.00 92.38 92 SER A CA 1
ATOM 690 C C . SER A 1 92 ? -4.650 5.558 18.413 1.00 92.38 92 SER A C 1
ATOM 692 O O . SER A 1 92 ? -4.594 5.737 17.193 1.00 92.38 92 SER A O 1
ATOM 694 N N . THR A 1 93 ? -3.710 6.029 19.231 1.00 92.31 93 THR A N 1
ATOM 695 C CA . THR A 1 93 ? -2.388 6.509 18.792 1.00 92.31 93 THR A CA 1
ATOM 696 C C . THR A 1 93 ? -1.354 5.385 18.700 1.00 92.31 93 THR A C 1
ATOM 698 O O . THR A 1 93 ? -0.315 5.585 18.080 1.00 92.31 93 THR A O 1
ATOM 701 N N . ARG A 1 94 ? -1.637 4.208 19.269 1.00 91.81 94 ARG A N 1
ATOM 702 C CA . ARG A 1 94 ? -0.829 2.983 19.146 1.00 91.81 94 ARG A CA 1
ATOM 703 C C . ARG A 1 94 ? -1.273 2.167 17.936 1.00 91.81 94 ARG A C 1
ATOM 705 O O . ARG A 1 94 ? -2.473 2.147 17.637 1.00 91.81 94 ARG A O 1
ATOM 712 N N . TYR A 1 95 ? -0.331 1.500 17.270 1.00 92.69 95 TYR A N 1
ATOM 713 C CA . TYR A 1 95 ? -0.618 0.675 16.097 1.00 92.69 95 TYR A CA 1
ATOM 714 C C . TYR A 1 95 ? -1.591 -0.456 16.432 1.00 92.69 95 TYR A C 1
ATOM 716 O O . TYR A 1 95 ? -1.517 -1.074 17.492 1.00 92.69 95 TYR A O 1
ATOM 724 N N . ASN A 1 96 ? -2.516 -0.709 15.510 1.00 87.88 96 ASN A N 1
ATOM 725 C CA . ASN A 1 96 ? -3.485 -1.790 15.595 1.00 87.88 96 ASN A CA 1
ATOM 726 C C . ASN A 1 96 ? -3.607 -2.426 14.202 1.00 87.88 96 ASN A C 1
ATOM 728 O O . ASN A 1 96 ? -4.104 -1.804 13.258 1.00 87.88 96 ASN A O 1
ATOM 732 N N . SER A 1 97 ? -3.117 -3.659 14.077 1.00 89.38 97 SER A N 1
ATOM 733 C CA . SER A 1 97 ? -3.106 -4.420 12.825 1.00 89.38 97 SER A CA 1
ATOM 734 C C . SER A 1 97 ? -4.505 -4.823 12.352 1.00 89.38 97 SER A C 1
ATOM 736 O O . SER A 1 97 ? -4.677 -5.092 11.168 1.00 89.38 97 SER A O 1
ATOM 738 N N . SER A 1 98 ? -5.519 -4.803 13.221 1.00 90.81 98 SER A N 1
ATOM 739 C CA . SER A 1 98 ? -6.905 -5.143 12.874 1.00 90.81 98 SER A CA 1
ATOM 740 C C . SER A 1 98 ? -7.640 -4.023 12.131 1.00 90.81 98 SER A C 1
ATOM 742 O O . SER A 1 98 ? -8.677 -4.275 11.526 1.00 90.81 98 SER A O 1
ATOM 744 N N . VAL A 1 99 ? -7.126 -2.784 12.132 1.00 94.25 99 VAL A N 1
ATOM 745 C CA . VAL A 1 99 ? -7.786 -1.635 11.471 1.00 94.25 99 VAL A CA 1
ATOM 746 C C . VAL A 1 99 ? -7.091 -1.162 10.191 1.00 94.25 99 VAL A C 1
ATOM 748 O O . VAL A 1 99 ? -7.714 -0.460 9.390 1.00 94.25 99 VAL A O 1
ATOM 751 N N . VAL A 1 100 ? -5.831 -1.554 9.959 1.00 95.44 100 VAL A N 1
ATOM 752 C CA . VAL A 1 100 ? -5.065 -1.202 8.750 1.00 95.44 100 VAL A CA 1
ATOM 753 C C . VAL A 1 100 ? -4.349 -2.424 8.186 1.00 95.44 100 VAL A C 1
ATOM 755 O O . VAL A 1 100 ? -3.509 -3.018 8.856 1.00 95.44 100 VAL A O 1
ATOM 758 N N . HIS A 1 101 ? -4.603 -2.728 6.915 1.00 96.56 101 HIS A N 1
ATOM 759 C CA . HIS A 1 101 ? -3.809 -3.682 6.148 1.00 96.56 101 HIS A CA 1
ATOM 760 C C . HIS A 1 101 ? -2.776 -2.953 5.289 1.00 96.56 101 HIS A C 1
ATOM 762 O O . HIS A 1 101 ? -3.141 -2.115 4.462 1.00 96.56 101 HIS A O 1
ATOM 768 N N . THR A 1 102 ? -1.499 -3.314 5.422 1.00 97.62 102 THR A N 1
ATOM 769 C CA . THR A 1 102 ? -0.403 -2.666 4.688 1.00 97.62 102 THR A CA 1
ATOM 770 C C . THR A 1 102 ? 0.363 -3.650 3.812 1.00 97.62 102 THR A C 1
ATOM 772 O O . THR A 1 102 ? 0.981 -4.591 4.309 1.00 97.62 102 THR A O 1
ATOM 775 N N . ARG A 1 103 ? 0.408 -3.371 2.504 1.00 96.81 103 ARG A N 1
ATOM 776 C CA . ARG A 1 103 ? 1.188 -4.110 1.504 1.00 96.81 103 ARG A CA 1
ATOM 777 C C . ARG A 1 103 ? 2.217 -3.202 0.831 1.00 96.81 103 ARG A C 1
ATOM 779 O O . ARG A 1 103 ? 1.956 -2.033 0.547 1.00 96.81 103 ARG A O 1
ATOM 786 N N . SER A 1 104 ? 3.391 -3.743 0.540 1.00 97.31 104 SER A N 1
ATOM 787 C CA . SER A 1 104 ? 4.491 -3.042 -0.122 1.00 97.31 104 SER A CA 1
ATOM 788 C C . SER A 1 104 ? 5.158 -3.939 -1.159 1.00 97.31 104 SER A C 1
ATOM 790 O O . SER A 1 104 ? 5.192 -5.158 -1.003 1.00 97.31 104 SER A O 1
ATOM 792 N N . THR A 1 105 ? 5.754 -3.363 -2.202 1.00 95.56 105 THR A N 1
ATOM 793 C CA . THR A 1 105 ? 6.744 -4.118 -2.986 1.00 95.56 105 THR A CA 1
ATOM 794 C C . THR A 1 105 ? 7.939 -4.487 -2.106 1.00 95.56 105 THR A C 1
ATOM 796 O O . THR A 1 105 ? 8.327 -3.711 -1.230 1.00 95.56 105 THR A O 1
ATOM 799 N N . HIS A 1 106 ? 8.583 -5.627 -2.366 1.00 93.94 106 HIS A N 1
ATOM 800 C CA . HIS A 1 106 ? 9.812 -6.042 -1.681 1.00 93.94 106 HIS A CA 1
ATOM 801 C C . HIS A 1 106 ? 11.006 -5.207 -2.164 1.00 93.94 106 HIS A C 1
ATOM 803 O O . HIS A 1 106 ? 11.859 -5.637 -2.937 1.00 93.94 106 HIS A O 1
ATOM 809 N N . THR A 1 107 ? 11.035 -3.943 -1.763 1.00 92.62 107 THR A N 1
ATOM 810 C CA . THR A 1 107 ? 12.130 -3.006 -1.992 1.00 92.62 107 THR A CA 1
ATOM 811 C C . THR A 1 107 ? 12.294 -2.173 -0.734 1.00 92.62 107 THR A C 1
ATOM 813 O O . THR A 1 107 ? 11.317 -1.687 -0.168 1.00 92.62 107 THR A O 1
ATOM 816 N N . GLN A 1 108 ? 13.534 -1.990 -0.290 1.00 94.06 108 GLN A N 1
ATOM 817 C CA . GLN A 1 108 ? 13.821 -1.387 1.009 1.00 94.06 108 GLN A CA 1
ATOM 818 C C . GLN A 1 108 ? 13.136 -0.022 1.197 1.00 94.06 108 GLN A C 1
ATOM 820 O O . GLN A 1 108 ? 12.400 0.176 2.163 1.00 94.06 108 GLN A O 1
ATOM 825 N N . ARG A 1 109 ? 13.255 0.879 0.213 1.00 96.38 109 ARG A N 1
ATOM 826 C CA . ARG A 1 109 ? 12.603 2.199 0.253 1.00 96.38 109 ARG A CA 1
ATOM 827 C C . ARG A 1 109 ? 11.073 2.168 0.331 1.00 96.38 109 ARG A C 1
ATOM 829 O O . ARG A 1 109 ? 10.496 3.073 0.928 1.00 96.38 109 ARG A O 1
ATOM 836 N N . THR A 1 110 ? 10.398 1.176 -0.260 1.00 97.50 110 THR A N 1
ATOM 837 C CA . THR A 1 110 ? 8.927 1.084 -0.214 1.00 97.50 110 THR A CA 1
ATOM 838 C C . THR A 1 110 ? 8.474 0.494 1.112 1.00 97.50 110 THR A C 1
ATOM 840 O O . THR A 1 110 ? 7.523 1.004 1.696 1.00 97.50 110 THR A O 1
ATOM 843 N N . ILE A 1 111 ? 9.178 -0.509 1.646 1.00 96.75 111 ILE A N 1
ATOM 844 C CA . ILE A 1 111 ? 8.913 -1.057 2.987 1.00 96.75 111 ILE A CA 1
ATOM 845 C C . ILE A 1 111 ? 9.095 0.037 4.047 1.00 96.75 111 ILE A C 1
ATOM 847 O O . ILE A 1 111 ? 8.178 0.298 4.817 1.00 96.75 111 ILE A O 1
ATOM 851 N N . GLN A 1 112 ? 10.219 0.758 4.021 1.00 96.56 112 GLN A N 1
ATOM 852 C CA . GLN A 1 112 ? 10.472 1.855 4.961 1.00 96.56 112 GLN A CA 1
ATOM 853 C C . GLN A 1 112 ? 9.474 3.007 4.805 1.00 96.56 112 GLN A C 1
ATOM 855 O O . GLN A 1 112 ? 9.022 3.564 5.802 1.00 96.56 112 GLN A O 1
ATOM 860 N N . SER A 1 113 ? 9.073 3.339 3.571 1.00 98.56 113 SER A N 1
ATOM 861 C CA . SER A 1 113 ? 7.999 4.314 3.341 1.00 98.56 113 SER A CA 1
ATOM 862 C C . SER A 1 113 ? 6.676 3.832 3.938 1.00 98.56 113 SER A C 1
ATOM 864 O O . SER A 1 113 ? 5.953 4.623 4.535 1.00 98.56 113 SER A O 1
ATOM 866 N N . ALA A 1 114 ? 6.367 2.536 3.826 1.00 98.06 114 ALA A N 1
ATOM 867 C CA . ALA A 1 114 ? 5.144 1.983 4.387 1.00 98.06 114 ALA A CA 1
ATOM 868 C C . ALA A 1 114 ? 5.115 2.134 5.915 1.00 98.06 114 ALA A C 1
ATOM 870 O O . ALA A 1 114 ? 4.139 2.629 6.475 1.00 98.06 114 ALA A O 1
ATOM 871 N N . THR A 1 115 ? 6.230 1.803 6.568 1.00 96.38 115 THR A N 1
ATOM 872 C CA . THR A 1 115 ? 6.428 2.007 8.006 1.00 96.38 115 THR A CA 1
ATOM 873 C C . THR A 1 115 ? 6.356 3.487 8.395 1.00 96.38 115 THR A C 1
ATOM 875 O O . THR A 1 115 ? 5.738 3.821 9.402 1.00 96.38 115 THR A O 1
ATOM 878 N N . ALA A 1 116 ? 6.947 4.392 7.607 1.00 97.00 116 ALA A N 1
ATOM 879 C CA . ALA A 1 116 ? 6.904 5.832 7.871 1.00 97.00 116 ALA A CA 1
ATOM 880 C C . ALA A 1 116 ? 5.471 6.388 7.827 1.00 97.00 116 ALA A C 1
ATOM 882 O O . ALA A 1 116 ? 5.094 7.168 8.700 1.00 97.00 116 ALA A O 1
ATOM 883 N N . PHE A 1 117 ? 4.655 5.939 6.868 1.00 98.19 117 PHE A N 1
ATOM 884 C CA . PHE A 1 117 ? 3.228 6.269 6.811 1.00 98.19 117 PHE A CA 1
ATOM 885 C C . PHE A 1 117 ? 2.507 5.815 8.087 1.00 98.19 117 PHE A C 1
ATOM 887 O O . PHE A 1 117 ? 1.802 6.609 8.707 1.00 98.19 117 PHE A O 1
ATOM 894 N N . LEU A 1 118 ? 2.728 4.570 8.527 1.00 97.12 118 LEU A N 1
ATOM 895 C CA . LEU A 1 118 ? 2.092 4.026 9.732 1.00 97.12 118 LEU A CA 1
ATOM 896 C C . LEU A 1 118 ? 2.505 4.783 10.999 1.00 97.12 118 LEU A C 1
ATOM 898 O O . LEU A 1 118 ? 1.658 5.021 11.850 1.00 97.12 118 LEU A O 1
ATOM 902 N N . ARG A 1 119 ? 3.752 5.259 11.089 1.00 94.81 119 ARG A N 1
ATOM 903 C CA . ARG A 1 119 ? 4.210 6.136 12.185 1.00 94.81 119 ARG A CA 1
ATOM 904 C C . ARG A 1 119 ? 3.566 7.523 12.172 1.00 94.81 119 ARG A C 1
ATOM 906 O O . ARG A 1 119 ? 3.423 8.143 13.219 1.00 94.81 119 ARG A O 1
ATOM 913 N N . GLY A 1 120 ? 3.184 8.028 11.000 1.00 95.50 120 GLY A N 1
ATOM 914 C CA . GLY A 1 120 ? 2.363 9.237 10.905 1.00 95.50 120 GLY A CA 1
ATOM 915 C C . GLY A 1 120 ? 0.916 8.993 11.344 1.00 95.50 120 GLY A C 1
ATOM 916 O O . GLY A 1 120 ? 0.295 9.861 11.956 1.00 95.50 120 GLY A O 1
ATOM 917 N N . LEU A 1 121 ? 0.386 7.801 11.053 1.00 96.56 121 LEU A N 1
ATOM 918 C CA . LEU A 1 121 ? -0.984 7.400 11.379 1.00 96.56 121 LEU A CA 1
ATOM 919 C C . LEU A 1 121 ? -1.171 7.044 12.870 1.00 96.56 121 LEU A C 1
ATOM 921 O O . LEU A 1 121 ? -2.196 7.393 13.463 1.00 96.56 121 LEU A O 1
ATOM 925 N N . PHE A 1 122 ? -0.172 6.395 13.477 1.00 95.19 122 PHE A N 1
ATOM 926 C CA . PHE A 1 122 ? -0.125 5.928 14.866 1.00 95.19 122 PHE A CA 1
ATOM 927 C C . PHE A 1 122 ? 1.115 6.503 15.568 1.00 95.19 122 PHE A C 1
ATOM 929 O O . PHE A 1 122 ? 2.226 5.996 15.429 1.00 95.19 122 PHE A O 1
ATOM 936 N N . GLN A 1 123 ? 0.923 7.612 16.281 1.00 90.25 123 GLN A N 1
ATOM 937 C CA . GLN A 1 123 ? 2.003 8.494 16.735 1.00 90.25 123 GLN A CA 1
ATOM 938 C C . GLN A 1 123 ? 2.744 8.022 18.003 1.00 90.25 123 GLN A C 1
ATOM 940 O O . GLN A 1 123 ? 3.865 8.472 18.225 1.00 90.25 123 GLN A O 1
ATOM 945 N N . ASP A 1 124 ? 2.170 7.114 18.803 1.00 82.50 124 ASP A N 1
ATOM 946 C CA . ASP A 1 124 ? 2.686 6.749 20.141 1.00 82.50 124 ASP A CA 1
ATOM 947 C C . ASP A 1 124 ? 3.326 5.346 20.199 1.00 82.50 124 ASP A C 1
ATOM 949 O O . ASP A 1 124 ? 3.379 4.722 21.260 1.00 82.50 124 ASP A O 1
ATOM 953 N N . ASP A 1 125 ? 3.757 4.790 19.065 1.00 66.25 125 ASP A N 1
ATOM 954 C CA . ASP A 1 125 ? 3.978 3.346 18.985 1.00 66.25 125 ASP A CA 1
ATOM 955 C C . ASP A 1 125 ? 5.360 2.848 19.462 1.00 66.25 125 ASP A C 1
ATOM 957 O O . ASP A 1 125 ? 6.411 3.350 19.052 1.00 66.25 125 ASP A O 1
ATOM 961 N N . TYR A 1 126 ? 5.327 1.806 20.303 1.00 62.09 126 TYR A N 1
ATOM 962 C CA . TYR A 1 126 ? 6.470 0.994 20.746 1.00 62.09 126 TYR A CA 1
ATOM 963 C C . TYR A 1 126 ? 6.648 -0.261 19.867 1.00 62.09 126 TYR A C 1
ATOM 965 O O . TYR A 1 126 ? 7.740 -0.829 19.824 1.00 62.09 126 TYR A O 1
ATOM 973 N N . PHE A 1 127 ? 5.602 -0.685 19.143 1.00 66.69 127 PHE A N 1
ATOM 974 C CA . PHE A 1 127 ? 5.621 -1.874 18.292 1.00 66.69 127 PHE A CA 1
ATOM 975 C C . PHE A 1 127 ? 6.142 -1.594 16.874 1.00 66.69 127 PHE A C 1
ATOM 977 O O . PHE A 1 127 ? 6.180 -0.465 16.383 1.00 66.69 127 PHE A O 1
ATOM 984 N N . TYR A 1 128 ? 6.591 -2.658 16.201 1.00 76.69 128 TYR A N 1
ATOM 985 C CA . TYR A 1 128 ? 6.994 -2.605 14.799 1.00 76.69 128 TYR A CA 1
ATOM 986 C C . TYR A 1 128 ? 5.771 -2.864 13.907 1.00 76.69 128 TYR A C 1
ATOM 988 O O . TYR A 1 128 ? 5.189 -3.946 13.996 1.00 76.69 128 TYR A O 1
ATOM 996 N N . PRO A 1 129 ? 5.382 -1.922 13.027 1.00 85.06 129 PRO A N 1
ATOM 997 C CA . PRO A 1 129 ? 4.223 -2.117 12.166 1.00 85.06 129 PRO A CA 1
ATOM 998 C C . PRO A 1 129 ? 4.420 -3.286 11.196 1.00 85.06 129 PRO A C 1
ATOM 1000 O O . PRO A 1 129 ? 5.500 -3.441 10.617 1.00 85.06 129 PRO A O 1
ATOM 1003 N N . VAL A 1 130 ? 3.364 -4.068 10.963 1.00 87.75 130 VAL A N 1
ATOM 1004 C CA . VAL A 1 130 ? 3.400 -5.202 10.030 1.00 87.75 130 VAL A CA 1
ATOM 1005 C C . VAL A 1 130 ? 3.219 -4.699 8.598 1.00 87.75 130 VAL A C 1
ATOM 1007 O O . VAL A 1 130 ? 2.222 -4.059 8.266 1.00 87.75 130 VAL A O 1
ATOM 1010 N N . VAL A 1 131 ? 4.196 -4.996 7.736 1.00 92.25 131 VAL A N 1
ATOM 1011 C CA . VAL A 1 131 ? 4.180 -4.653 6.306 1.00 92.25 131 VAL A CA 1
ATOM 1012 C C . VAL A 1 131 ? 4.350 -5.930 5.494 1.00 92.25 131 VAL A C 1
ATOM 1014 O O . VAL A 1 131 ? 5.447 -6.485 5.417 1.00 92.25 131 VAL A O 1
ATOM 1017 N N . TYR A 1 132 ? 3.278 -6.376 4.843 1.00 93.44 132 TYR A N 1
ATOM 1018 C CA . TYR A 1 132 ? 3.340 -7.519 3.938 1.00 93.44 132 TYR A CA 1
ATOM 1019 C C . TYR A 1 132 ? 4.092 -7.116 2.673 1.00 93.44 132 TYR A C 1
ATOM 1021 O O . TYR A 1 132 ? 3.724 -6.147 2.003 1.00 93.44 132 TYR A O 1
ATOM 1029 N N . SER A 1 133 ? 5.160 -7.840 2.342 1.00 91.44 133 SER A N 1
ATOM 1030 C CA . SER A 1 133 ? 5.958 -7.556 1.151 1.00 91.44 133 SER A CA 1
ATOM 1031 C C . SER A 1 133 ? 6.032 -8.750 0.219 1.00 91.44 133 SER A C 1
ATOM 1033 O O . SER A 1 133 ? 6.120 -9.896 0.653 1.00 91.44 133 SER A O 1
ATOM 1035 N N . THR A 1 134 ? 6.004 -8.469 -1.076 1.00 84.19 134 THR A N 1
ATOM 1036 C CA . THR A 1 134 ? 6.027 -9.483 -2.128 1.00 84.19 134 THR A CA 1
ATOM 1037 C C . THR A 1 134 ? 7.096 -9.159 -3.155 1.00 84.19 134 THR A C 1
ATOM 1039 O O . THR A 1 134 ? 7.424 -7.992 -3.393 1.00 84.19 134 THR A O 1
ATOM 1042 N N . ASN A 1 135 ? 7.700 -10.200 -3.729 1.00 84.69 135 ASN A N 1
ATOM 1043 C CA . ASN A 1 135 ? 8.874 -10.043 -4.577 1.00 84.69 135 ASN A CA 1
ATOM 1044 C C . ASN A 1 135 ? 8.597 -9.080 -5.747 1.00 84.69 135 ASN A C 1
ATOM 1046 O O . ASN A 1 135 ? 7.756 -9.346 -6.605 1.00 84.69 135 ASN A O 1
ATOM 1050 N N . ARG A 1 136 ? 9.337 -7.961 -5.790 1.00 80.06 136 ARG A N 1
ATOM 1051 C CA . ARG A 1 136 ? 9.151 -6.911 -6.801 1.00 80.06 136 ARG A CA 1
ATOM 1052 C C . ARG A 1 136 ? 9.378 -7.430 -8.220 1.00 80.06 136 ARG A C 1
ATOM 1054 O O . ARG A 1 136 ? 8.776 -6.906 -9.148 1.00 80.06 136 ARG A O 1
ATOM 1061 N N . THR A 1 137 ? 10.270 -8.401 -8.410 1.00 78.06 137 THR A N 1
ATOM 1062 C CA . THR A 1 137 ? 10.640 -8.842 -9.760 1.00 78.06 137 THR A CA 1
ATOM 1063 C C . THR A 1 137 ? 9.566 -9.684 -10.432 1.00 78.06 137 THR A C 1
ATOM 1065 O O . THR A 1 137 ? 9.604 -9.792 -11.651 1.00 78.06 137 THR A O 1
ATOM 1068 N N . THR A 1 138 ? 8.625 -10.257 -9.680 1.00 80.44 138 THR A N 1
ATOM 1069 C CA . THR A 1 138 ? 7.598 -11.161 -10.214 1.00 80.44 138 THR A CA 1
ATOM 1070 C C . THR A 1 138 ? 6.169 -10.706 -9.957 1.00 80.44 138 THR A C 1
ATOM 1072 O O . THR A 1 138 ? 5.260 -11.152 -10.652 1.00 80.44 138 THR A O 1
ATOM 1075 N N . GLU A 1 139 ? 5.937 -9.804 -9.004 1.00 86.62 139 GLU A N 1
ATOM 1076 C CA . GLU A 1 139 ? 4.591 -9.317 -8.736 1.00 86.62 139 GLU A CA 1
ATOM 1077 C C . GLU A 1 139 ? 4.177 -8.161 -9.652 1.00 86.62 139 GLU A C 1
ATOM 1079 O O . GLU A 1 139 ? 4.792 -7.098 -9.670 1.00 86.62 139 GLU A O 1
ATOM 1084 N N . THR A 1 140 ? 3.032 -8.317 -10.313 1.00 91.12 140 THR A N 1
ATOM 1085 C CA . THR A 1 140 ? 2.447 -7.302 -11.201 1.00 91.12 140 THR A CA 1
ATOM 1086 C C . THR A 1 140 ? 1.437 -6.366 -10.534 1.00 91.12 140 THR A C 1
ATOM 1088 O O . THR A 1 140 ? 0.913 -5.472 -11.194 1.00 91.12 140 THR A O 1
ATOM 1091 N N . LEU A 1 141 ? 1.086 -6.584 -9.260 1.00 93.56 141 LEU A N 1
ATOM 1092 C CA . LEU A 1 141 ? 0.049 -5.792 -8.586 1.00 93.56 141 LEU A CA 1
ATOM 1093 C C . LEU A 1 141 ? 0.568 -4.410 -8.167 1.00 93.56 141 LEU A C 1
ATOM 1095 O O . LEU A 1 141 ? -0.023 -3.397 -8.531 1.00 93.56 141 LEU A O 1
ATOM 1099 N N . LEU A 1 142 ? 1.669 -4.374 -7.409 1.00 95.19 142 LEU A N 1
ATOM 1100 C CA . LEU A 1 142 ? 2.296 -3.136 -6.927 1.00 95.19 142 LEU A CA 1
ATOM 1101 C C . LEU A 1 142 ? 3.561 -2.745 -7.705 1.00 95.19 142 LEU A C 1
ATOM 1103 O O . LEU A 1 142 ? 4.171 -1.721 -7.405 1.00 95.19 142 LEU A O 1
ATOM 1107 N N . SER A 1 143 ? 3.961 -3.546 -8.697 1.00 93.25 143 SER A N 1
ATOM 1108 C CA . SER A 1 143 ? 5.056 -3.228 -9.611 1.00 93.25 143 SER A CA 1
ATOM 1109 C C . SER A 1 143 ? 4.631 -3.455 -11.059 1.00 93.25 143 SER A C 1
ATOM 1111 O O . SER A 1 143 ? 4.724 -4.548 -11.613 1.00 93.25 143 SER A O 1
ATOM 1113 N N . THR A 1 144 ? 4.177 -2.387 -11.708 1.00 94.62 144 THR A N 1
ATOM 1114 C CA . THR A 1 144 ? 3.853 -2.419 -13.143 1.00 94.62 144 THR A CA 1
ATOM 1115 C C . THR A 1 144 ? 5.095 -2.628 -14.015 1.00 94.62 144 THR A C 1
ATOM 1117 O O . THR A 1 144 ? 4.968 -3.038 -15.163 1.00 94.62 144 THR A O 1
ATOM 1120 N N . ASP A 1 145 ? 6.300 -2.435 -13.470 1.00 91.38 145 ASP A N 1
ATOM 1121 C CA . ASP A 1 145 ? 7.572 -2.721 -14.143 1.00 91.38 145 ASP A CA 1
ATOM 1122 C C . ASP A 1 145 ? 7.737 -4.214 -14.487 1.00 91.38 145 ASP A C 1
ATOM 1124 O O . ASP A 1 145 ? 8.534 -4.556 -15.363 1.00 91.38 145 ASP A O 1
ATOM 1128 N N . ALA A 1 146 ? 6.992 -5.097 -13.810 1.00 91.12 146 ALA A N 1
ATOM 1129 C CA . ALA A 1 146 ? 6.930 -6.528 -14.097 1.00 91.12 146 ALA A CA 1
ATOM 1130 C C . ALA A 1 146 ? 5.869 -6.889 -15.159 1.00 91.12 146 ALA A C 1
ATOM 1132 O O . ALA A 1 146 ? 5.856 -8.011 -15.662 1.00 91.12 146 ALA A O 1
ATOM 1133 N N . VAL A 1 147 ? 4.985 -5.953 -15.531 1.00 94.00 147 VAL A N 1
ATOM 1134 C CA . VAL A 1 147 ? 3.911 -6.188 -16.507 1.00 94.00 147 VAL A CA 1
ATOM 1135 C C . VAL A 1 147 ? 4.489 -6.193 -17.929 1.00 94.00 147 VAL A C 1
ATOM 1137 O O . VAL A 1 147 ? 5.076 -5.192 -18.345 1.00 94.00 147 VAL A O 1
ATOM 1140 N N . PRO A 1 148 ? 4.301 -7.255 -18.735 1.00 93.44 148 PRO A N 1
ATOM 1141 C CA . PRO A 1 148 ? 4.958 -7.364 -20.038 1.00 93.44 148 PRO A CA 1
ATOM 1142 C C . PRO A 1 148 ? 4.664 -6.247 -21.034 1.00 93.44 148 PRO A C 1
ATOM 1144 O O . PRO A 1 148 ? 5.571 -5.816 -21.741 1.00 93.44 148 PRO A O 1
ATOM 1147 N N . SER A 1 149 ? 3.435 -5.731 -21.088 1.00 92.56 149 SER A N 1
ATOM 1148 C CA . SER A 1 149 ? 3.105 -4.589 -21.950 1.00 92.56 149 SER A CA 1
ATOM 1149 C C . SER A 1 149 ? 3.901 -3.327 -21.586 1.00 92.56 149 SER A C 1
ATOM 1151 O O . SER A 1 149 ? 4.346 -2.602 -22.480 1.00 92.56 149 SER A O 1
ATOM 1153 N N . VAL A 1 150 ? 4.141 -3.097 -20.291 1.00 95.19 150 VAL A N 1
ATOM 1154 C CA . VAL A 1 150 ? 4.991 -2.013 -19.776 1.00 95.19 150 VAL A CA 1
ATOM 1155 C C . VAL A 1 150 ? 6.452 -2.307 -20.091 1.00 95.19 150 VAL A C 1
ATOM 1157 O O . VAL A 1 150 ? 7.139 -1.446 -20.635 1.00 95.19 150 VAL A O 1
ATOM 1160 N N . VAL A 1 151 ? 6.911 -3.541 -19.853 1.00 94.19 151 VAL A N 1
ATOM 1161 C CA . VAL A 1 151 ? 8.277 -3.971 -20.187 1.00 94.19 151 VAL A CA 1
ATOM 1162 C C . VAL A 1 151 ? 8.591 -3.740 -21.663 1.00 94.19 151 VAL A C 1
ATOM 1164 O O . VAL A 1 151 ? 9.653 -3.214 -22.008 1.00 94.19 151 VAL A O 1
ATOM 1167 N N . GLY A 1 152 ? 7.633 -4.083 -22.524 1.00 93.56 152 GLY A N 1
ATOM 1168 C CA . GLY A 1 152 ? 7.677 -3.880 -23.962 1.00 93.56 152 GLY A CA 1
ATOM 1169 C C . GLY A 1 152 ? 7.931 -2.427 -24.347 1.00 93.56 152 GLY A C 1
ATOM 1170 O O . GLY A 1 152 ? 8.821 -2.148 -25.151 1.00 93.56 152 GLY A O 1
ATOM 1171 N N . ARG A 1 153 ? 7.157 -1.498 -23.775 1.00 92.62 153 ARG A N 1
ATOM 1172 C CA . ARG A 1 153 ? 7.270 -0.059 -24.064 1.00 92.62 153 ARG A CA 1
ATOM 1173 C C . ARG A 1 153 ? 8.537 0.548 -23.466 1.00 92.62 153 ARG A C 1
ATOM 1175 O O . ARG A 1 153 ? 9.179 1.354 -24.127 1.00 92.62 153 ARG A O 1
ATOM 1182 N N . SER A 1 154 ? 8.903 0.151 -22.252 1.00 92.81 154 SER A N 1
ATOM 1183 C CA . SER A 1 154 ? 9.991 0.784 -21.504 1.00 92.81 154 SER A CA 1
ATOM 1184 C C . SER A 1 154 ? 11.385 0.319 -21.924 1.00 92.81 154 SER A C 1
ATOM 1186 O O . SER A 1 154 ? 12.312 1.122 -21.872 1.00 92.81 154 SER A O 1
ATOM 1188 N N . TRP A 1 155 ? 11.560 -0.954 -22.311 1.00 91.38 155 TRP A N 1
ATOM 1189 C CA . TRP A 1 155 ? 12.908 -1.538 -22.449 1.00 91.38 155 TRP A CA 1
ATOM 1190 C C . TRP A 1 155 ? 13.130 -2.436 -23.669 1.00 91.38 155 TRP A C 1
ATOM 1192 O O . TRP A 1 155 ? 14.273 -2.802 -23.936 1.00 91.38 155 TRP A O 1
ATOM 1202 N N . LEU A 1 156 ? 12.079 -2.834 -24.395 1.00 94.00 156 LEU A N 1
ATOM 1203 C CA . LEU A 1 156 ? 12.208 -3.777 -25.517 1.00 94.00 156 LEU A CA 1
ATOM 1204 C C . LEU A 1 156 ? 12.057 -3.122 -26.893 1.00 94.00 156 LEU A C 1
ATOM 1206 O O . LEU A 1 156 ? 12.163 -3.820 -27.894 1.00 94.00 156 LEU A O 1
ATOM 1210 N N . ASP A 1 157 ? 11.832 -1.811 -26.981 1.00 92.81 157 ASP A N 1
ATOM 1211 C CA . ASP A 1 157 ? 11.768 -1.081 -28.256 1.00 92.81 157 ASP A CA 1
ATOM 1212 C C . ASP A 1 157 ? 12.398 0.318 -28.131 1.00 92.81 157 ASP A C 1
ATOM 1214 O O . ASP A 1 157 ? 11.737 1.353 -28.248 1.00 92.81 157 ASP A O 1
ATOM 1218 N N . ASN A 1 158 ? 13.709 0.345 -27.858 1.00 91.62 158 ASN A N 1
ATOM 1219 C CA . ASN A 1 158 ? 14.475 1.590 -27.715 1.00 91.62 158 ASN A CA 1
ATOM 1220 C C . ASN A 1 158 ? 14.358 2.523 -28.935 1.00 91.62 158 ASN A C 1
ATOM 1222 O O . ASN A 1 158 ? 14.226 3.726 -28.721 1.00 91.62 158 ASN A O 1
ATOM 1226 N N . PRO A 1 159 ? 14.361 2.047 -30.200 1.00 93.69 159 PRO A N 1
ATOM 1227 C CA . PRO A 1 159 ? 14.144 2.927 -31.345 1.00 93.69 159 PRO A CA 1
ATOM 1228 C C . PRO A 1 159 ? 12.801 3.665 -31.293 1.00 93.69 159 PRO A C 1
ATOM 1230 O O . PRO A 1 159 ? 12.769 4.868 -31.551 1.00 93.69 159 PRO A O 1
ATOM 1233 N N . ALA A 1 160 ? 11.707 2.982 -30.930 1.00 93.94 160 ALA A N 1
ATOM 1234 C CA . ALA A 1 160 ? 10.399 3.619 -30.783 1.00 93.94 160 ALA A CA 1
ATOM 1235 C C . ALA A 1 160 ? 10.369 4.607 -29.606 1.00 93.94 160 ALA A C 1
ATOM 1237 O O . ALA A 1 160 ? 9.862 5.721 -29.754 1.00 93.94 160 ALA A O 1
ATOM 1238 N N . LEU A 1 161 ? 10.979 4.243 -28.472 1.00 94.75 161 LEU A N 1
ATOM 1239 C CA . LEU A 1 161 ? 11.112 5.127 -27.312 1.00 94.75 161 LEU A CA 1
ATOM 1240 C C . LEU A 1 161 ? 11.899 6.400 -27.662 1.00 94.75 161 LEU A C 1
ATOM 1242 O O . LEU A 1 161 ? 11.437 7.512 -27.415 1.00 94.75 161 LEU A O 1
ATOM 1246 N N . HIS A 1 162 ? 13.063 6.256 -28.294 1.00 95.50 162 HIS A N 1
ATOM 1247 C CA . HIS A 1 162 ? 13.897 7.381 -28.717 1.00 95.50 162 HIS A CA 1
ATOM 1248 C C . HIS A 1 162 ? 13.180 8.252 -29.751 1.00 95.50 162 HIS A C 1
ATOM 1250 O O . HIS A 1 162 ? 13.286 9.473 -29.696 1.00 95.50 162 HIS A O 1
ATOM 1256 N N . ALA A 1 163 ? 12.425 7.658 -30.681 1.00 96.31 163 ALA A N 1
ATOM 1257 C CA . ALA A 1 163 ? 11.630 8.413 -31.646 1.00 96.31 163 ALA A CA 1
ATOM 1258 C C . ALA A 1 163 ? 10.537 9.262 -30.971 1.00 96.31 163 ALA A C 1
ATOM 1260 O O . ALA A 1 163 ? 10.221 10.342 -31.467 1.00 96.31 163 ALA A O 1
ATOM 1261 N N . ALA A 1 164 ? 9.990 8.800 -29.843 1.00 96.25 164 ALA A N 1
ATOM 1262 C CA . ALA A 1 164 ? 9.020 9.552 -29.056 1.00 96.25 164 ALA A CA 1
ATOM 1263 C C . ALA A 1 164 ? 9.669 10.658 -28.203 1.00 96.25 164 ALA A C 1
ATOM 1265 O O . ALA A 1 164 ? 9.102 11.743 -28.090 1.00 96.25 164 ALA A O 1
ATOM 1266 N N . LEU A 1 165 ? 10.844 10.402 -27.613 1.00 98.06 165 LEU A N 1
ATOM 1267 C CA . LEU A 1 165 ? 11.451 11.299 -26.620 1.00 98.06 165 LEU A CA 1
ATOM 1268 C C . LEU A 1 165 ? 12.475 12.281 -27.186 1.00 98.06 165 LEU A C 1
ATOM 1270 O O . LEU A 1 165 ? 12.533 13.415 -26.719 1.00 98.06 165 LEU A O 1
ATOM 1274 N N . ASN A 1 166 ? 13.249 11.905 -28.206 1.00 98.00 166 ASN A N 1
ATOM 1275 C CA . ASN A 1 166 ? 14.261 12.790 -28.789 1.00 98.00 166 ASN A CA 1
ATOM 1276 C C . ASN A 1 166 ? 13.698 14.143 -29.261 1.00 98.00 166 ASN A C 1
ATOM 1278 O O . ASN A 1 166 ? 14.339 15.148 -28.969 1.00 98.00 166 ASN A O 1
ATOM 1282 N N . PRO A 1 167 ? 12.514 14.229 -29.906 1.00 98.44 167 PRO A N 1
ATOM 1283 C CA . PRO A 1 167 ? 11.936 15.525 -30.262 1.00 98.44 167 PRO A CA 1
ATOM 1284 C C . PRO A 1 167 ? 11.656 16.421 -29.048 1.00 98.44 167 PRO A C 1
ATOM 1286 O O . PRO A 1 167 ? 11.891 17.621 -29.118 1.00 98.44 167 PRO A O 1
ATOM 1289 N N . VAL A 1 168 ? 11.202 15.839 -27.932 1.00 98.31 168 VAL A N 1
ATOM 1290 C CA . VAL A 1 168 ? 10.944 16.569 -26.678 1.00 98.31 168 VAL A CA 1
ATOM 1291 C C . VAL A 1 168 ? 12.260 17.030 -26.052 1.00 98.31 168 VAL A C 1
ATOM 1293 O O . VAL A 1 168 ? 12.373 18.164 -25.594 1.00 98.31 168 VAL A O 1
ATOM 1296 N N . ILE A 1 169 ? 13.286 16.176 -26.077 1.00 98.50 169 ILE A N 1
ATOM 1297 C CA . ILE A 1 169 ? 14.633 16.536 -25.619 1.00 98.50 169 ILE A CA 1
ATOM 1298 C C . ILE A 1 169 ? 15.159 17.719 -26.431 1.00 98.50 169 ILE A C 1
ATOM 1300 O O . ILE A 1 169 ? 15.561 18.715 -25.844 1.00 98.50 169 ILE A O 1
ATOM 1304 N N . ASP A 1 170 ? 15.115 17.636 -27.760 1.00 97.81 170 ASP A N 1
ATOM 1305 C CA . ASP A 1 170 ? 15.675 18.659 -28.647 1.00 97.81 170 ASP A CA 1
ATOM 1306 C C . ASP A 1 170 ? 14.881 19.988 -28.588 1.00 97.81 170 ASP A C 1
ATOM 1308 O O . ASP A 1 170 ? 15.436 21.050 -28.873 1.00 97.81 170 ASP A O 1
ATOM 1312 N N . GLU A 1 171 ? 13.602 19.949 -28.190 1.00 98.44 171 GLU A N 1
ATOM 1313 C CA . GLU A 1 171 ? 12.772 21.136 -27.935 1.00 98.44 171 GLU A CA 1
ATOM 1314 C C . GLU A 1 171 ? 13.173 21.868 -26.644 1.00 98.44 171 GLU A C 1
ATOM 1316 O O . GLU A 1 171 ? 13.199 23.101 -26.612 1.00 98.44 171 GLU A O 1
ATOM 1321 N N . HIS A 1 172 ? 13.496 21.126 -25.582 1.00 98.31 172 HIS A N 1
ATOM 1322 C CA . HIS A 1 172 ? 13.715 21.697 -24.251 1.00 98.31 172 HIS A CA 1
ATOM 1323 C C . HIS A 1 172 ? 15.187 21.842 -23.853 1.00 98.31 172 HIS A C 1
ATOM 1325 O O . HIS A 1 172 ? 15.502 22.636 -22.966 1.00 98.31 172 HIS A O 1
ATOM 1331 N N . LEU A 1 173 ? 16.091 21.079 -24.468 1.00 98.25 173 LEU A N 1
ATOM 1332 C CA . LEU A 1 173 ? 17.471 20.911 -24.023 1.00 98.25 173 LEU A CA 1
ATOM 1333 C C . LEU A 1 173 ? 18.429 20.920 -25.218 1.00 98.25 173 LEU A C 1
ATOM 1335 O O . LEU A 1 173 ? 18.358 20.076 -26.109 1.00 98.25 173 LEU A O 1
ATOM 1339 N N . SER A 1 174 ? 19.396 21.841 -25.214 1.00 98.12 174 SER A N 1
ATOM 1340 C CA . SER A 1 174 ? 20.515 21.760 -26.154 1.00 98.12 174 SER A CA 1
ATOM 1341 C C . SER A 1 174 ? 21.528 20.713 -25.690 1.00 98.12 174 SER A C 1
ATOM 1343 O O . SER A 1 174 ? 21.706 20.484 -24.492 1.00 98.12 174 SER A O 1
ATOM 1345 N N . TRP A 1 175 ? 22.249 20.109 -26.636 1.00 97.50 175 TRP A N 1
ATOM 1346 C CA . TRP A 1 175 ? 23.291 19.137 -26.299 1.00 97.50 175 TRP A CA 1
ATOM 1347 C C . TRP A 1 175 ? 24.395 19.735 -25.412 1.00 97.50 175 TRP A C 1
ATOM 1349 O O . TRP A 1 175 ? 24.807 19.103 -24.444 1.00 97.50 175 TRP A O 1
ATOM 1359 N N . ASP A 1 176 ? 24.805 20.983 -25.659 1.00 97.88 176 ASP A N 1
ATOM 1360 C CA . ASP A 1 176 ? 25.792 21.681 -24.820 1.00 97.88 176 ASP A CA 1
ATOM 1361 C C . ASP A 1 176 ? 25.290 21.887 -23.379 1.00 97.88 176 ASP A C 1
ATOM 1363 O O . ASP A 1 176 ? 26.062 21.778 -22.419 1.00 97.88 176 ASP A O 1
ATOM 1367 N N . ALA A 1 177 ? 23.991 22.165 -23.210 1.00 98.31 177 ALA A N 1
ATOM 1368 C CA . ALA A 1 177 ? 23.375 22.287 -21.893 1.00 98.31 177 ALA A CA 1
ATOM 1369 C C . ALA A 1 177 ? 23.316 20.929 -21.180 1.00 98.31 177 ALA A C 1
ATOM 1371 O O . ALA A 1 177 ? 23.657 20.860 -20.001 1.00 98.31 177 ALA A O 1
ATOM 1372 N N . ILE A 1 178 ? 22.975 19.852 -21.900 1.00 98.50 178 ILE A N 1
ATOM 1373 C CA . ILE A 1 178 ? 23.003 18.475 -21.378 1.00 98.50 178 ILE A CA 1
ATOM 1374 C C . ILE A 1 178 ? 24.413 18.117 -20.902 1.00 98.50 178 ILE A C 1
ATOM 1376 O O . ILE A 1 178 ? 24.581 17.695 -19.764 1.00 98.50 178 ILE A O 1
ATOM 1380 N N . GLN A 1 179 ? 25.444 18.347 -21.719 1.00 97.94 179 GLN A N 1
ATOM 1381 C CA . GLN A 1 179 ? 26.830 18.045 -21.343 1.00 97.94 179 GLN A CA 1
ATOM 1382 C C . GLN A 1 179 ? 27.326 18.879 -20.154 1.00 97.94 179 GLN A C 1
ATOM 1384 O O . GLN A 1 179 ? 28.132 18.403 -19.354 1.00 97.94 179 GLN A O 1
ATOM 1389 N N . SER A 1 180 ? 26.869 20.127 -20.030 1.00 98.00 180 SER A N 1
ATOM 1390 C CA . SER A 1 180 ? 27.219 20.987 -18.894 1.00 98.00 180 SER A CA 1
ATOM 1391 C C . SER A 1 180 ? 26.532 20.525 -17.609 1.00 98.00 180 SER A C 1
ATOM 1393 O O . SER A 1 180 ? 27.177 20.445 -16.568 1.00 98.00 180 SER A O 1
ATOM 1395 N N . ALA A 1 181 ? 25.250 20.167 -17.687 1.00 98.44 181 ALA A N 1
ATOM 1396 C CA . ALA A 1 181 ? 24.490 19.625 -16.567 1.00 98.44 181 ALA A CA 1
ATOM 1397 C C . ALA A 1 181 ? 24.981 18.235 -16.133 1.00 98.44 181 ALA A C 1
ATOM 1399 O O . ALA A 1 181 ? 25.011 17.954 -14.938 1.00 98.44 181 ALA A O 1
ATOM 1400 N N . ALA A 1 182 ? 25.433 17.401 -17.073 1.00 97.75 182 ALA A N 1
ATOM 1401 C CA . ALA A 1 182 ? 25.967 16.074 -16.779 1.00 97.75 182 ALA A CA 1
ATOM 1402 C C . ALA A 1 182 ? 27.187 16.124 -15.845 1.00 97.75 182 ALA A C 1
ATOM 1404 O O . ALA A 1 182 ? 27.349 15.228 -15.027 1.00 97.75 182 ALA A O 1
ATOM 1405 N N . LYS A 1 183 ? 28.000 17.189 -15.915 1.00 97.06 183 LYS A N 1
ATOM 1406 C CA . LYS A 1 183 ? 29.126 17.417 -14.990 1.00 97.06 183 LYS A CA 1
ATOM 1407 C C . LYS A 1 183 ? 28.655 17.719 -13.576 1.00 97.06 183 LYS A C 1
ATOM 1409 O O . LYS A 1 183 ? 29.158 17.151 -12.617 1.00 97.06 183 LYS A O 1
ATOM 1414 N N . ASP A 1 184 ? 27.659 18.589 -13.450 1.00 97.25 184 ASP A N 1
ATOM 1415 C CA . ASP A 1 184 ? 27.054 18.916 -12.158 1.00 97.25 184 ASP A CA 1
ATOM 1416 C C . ASP A 1 184 ? 26.351 17.692 -11.528 1.00 97.25 184 ASP A C 1
ATOM 1418 O O . ASP A 1 184 ? 26.278 17.577 -10.303 1.00 97.25 184 ASP A O 1
ATOM 1422 N N . ALA A 1 185 ? 25.837 16.786 -12.367 1.00 96.94 185 ALA A N 1
ATOM 1423 C CA . ALA A 1 185 ? 25.173 15.543 -11.979 1.00 96.94 185 ALA A CA 1
ATOM 1424 C C . ALA A 1 185 ? 26.114 14.328 -11.854 1.00 96.94 185 ALA A C 1
ATOM 1426 O O . ALA A 1 185 ? 25.656 13.282 -11.405 1.00 96.94 185 ALA A O 1
ATOM 1427 N N . TRP A 1 186 ? 27.399 14.456 -12.206 1.00 97.00 186 TRP A N 1
ATOM 1428 C CA . TRP A 1 186 ? 28.394 13.371 -12.202 1.00 97.00 186 TRP A CA 1
ATOM 1429 C C . TRP A 1 186 ? 28.047 12.183 -13.117 1.00 97.00 186 TRP A C 1
ATOM 1431 O O . TRP A 1 186 ? 28.360 11.035 -12.803 1.00 97.00 186 TRP A O 1
ATOM 1441 N N . VAL A 1 187 ? 27.390 12.442 -14.249 1.00 96.69 187 VAL A N 1
ATOM 1442 C CA . VAL A 1 187 ? 26.925 11.424 -15.213 1.00 96.69 187 VAL A CA 1
ATOM 1443 C C . VAL A 1 187 ? 27.483 11.646 -16.624 1.00 96.69 187 VAL A C 1
ATOM 1445 O O . VAL A 1 187 ? 26.877 11.251 -17.619 1.00 96.69 187 VAL A O 1
ATOM 1448 N N . GLU A 1 188 ? 28.659 12.265 -16.757 1.00 95.75 188 GLU A N 1
ATOM 1449 C CA . GLU A 1 188 ? 29.261 12.562 -18.066 1.00 95.75 188 GLU A CA 1
ATOM 1450 C C . GLU A 1 188 ? 29.466 11.312 -18.928 1.00 95.75 188 GLU A C 1
ATOM 1452 O O . GLU A 1 188 ? 29.326 11.385 -20.148 1.00 95.75 188 GLU A O 1
ATOM 1457 N N . GLY A 1 189 ? 29.760 10.167 -18.301 1.00 93.75 189 GLY A N 1
ATOM 1458 C CA . GLY A 1 189 ? 29.907 8.883 -18.989 1.00 93.75 189 GLY A CA 1
ATOM 1459 C C . GLY A 1 189 ? 28.618 8.433 -19.682 1.00 93.75 189 GLY A C 1
ATOM 1460 O O . GLY A 1 189 ? 28.652 8.058 -20.854 1.00 93.75 189 GLY A O 1
ATOM 1461 N N . LEU A 1 190 ? 27.475 8.554 -18.998 1.00 91.88 190 LEU A N 1
ATOM 1462 C CA . LEU A 1 190 ? 26.150 8.243 -19.553 1.00 91.88 190 LEU A CA 1
ATOM 1463 C C . LEU A 1 190 ? 25.756 9.232 -20.660 1.00 91.88 190 LEU A C 1
ATOM 1465 O O . LEU A 1 190 ? 25.043 8.882 -21.600 1.00 91.88 190 LEU A O 1
ATOM 1469 N N . CYS A 1 191 ? 26.268 10.460 -20.576 1.00 95.75 191 CYS A N 1
ATOM 1470 C CA . CYS A 1 191 ? 25.975 11.571 -21.476 1.00 95.75 191 CYS A CA 1
ATOM 1471 C C . CYS A 1 191 ? 27.060 11.823 -22.541 1.00 95.75 191 CYS A C 1
ATOM 1473 O O . CYS A 1 191 ? 27.163 12.928 -23.079 1.00 95.75 191 CYS A O 1
ATOM 1475 N N . ALA A 1 192 ? 27.868 10.810 -22.870 1.00 95.31 192 ALA A N 1
ATOM 1476 C CA . ALA A 1 192 ? 28.952 10.936 -23.844 1.00 95.31 192 ALA A CA 1
ATOM 1477 C C . ALA A 1 192 ? 28.493 10.795 -25.312 1.00 95.31 192 ALA A C 1
ATOM 1479 O O . ALA A 1 192 ? 29.095 11.401 -26.200 1.00 95.31 192 ALA A O 1
ATOM 1480 N N . ASP A 1 193 ? 27.434 10.020 -25.579 1.00 95.44 193 ASP A N 1
ATOM 1481 C CA . ASP A 1 193 ? 26.911 9.764 -26.930 1.00 95.44 193 ASP A CA 1
ATOM 1482 C C . ASP A 1 193 ? 25.584 10.496 -27.175 1.00 95.44 193 ASP A C 1
ATOM 1484 O O . ASP A 1 193 ? 24.567 10.225 -26.533 1.00 95.44 193 ASP A O 1
ATOM 1488 N N . TYR A 1 194 ? 25.573 11.380 -28.175 1.00 95.94 194 TYR A N 1
ATOM 1489 C CA . TYR A 1 194 ? 24.380 12.113 -28.605 1.00 95.94 194 TYR A CA 1
ATOM 1490 C C . TYR A 1 194 ? 23.224 11.189 -29.027 1.00 95.94 194 TYR A C 1
ATOM 1492 O O . TYR A 1 194 ? 22.050 11.518 -28.826 1.00 95.94 194 TYR A O 1
ATOM 1500 N N . ASN A 1 195 ? 23.521 10.016 -29.594 1.00 93.81 195 ASN A N 1
ATOM 1501 C CA . ASN A 1 195 ? 22.489 9.062 -30.010 1.00 93.81 195 ASN A CA 1
ATOM 1502 C C . ASN A 1 195 ? 21.845 8.332 -28.822 1.00 93.81 195 ASN A C 1
ATOM 1504 O O . ASN A 1 195 ? 20.721 7.844 -28.948 1.00 93.81 195 ASN A O 1
ATOM 1508 N N . ALA A 1 196 ? 22.517 8.308 -27.669 1.00 91.31 196 ALA A N 1
ATOM 1509 C CA . ALA A 1 196 ? 22.024 7.744 -26.416 1.00 91.31 196 ALA A CA 1
ATOM 1510 C C . ALA A 1 196 ? 21.427 8.806 -25.470 1.00 91.31 196 ALA A C 1
ATOM 1512 O O . ALA A 1 196 ? 21.101 8.494 -24.323 1.00 91.31 196 ALA A O 1
ATOM 1513 N N . ARG A 1 197 ? 21.239 10.053 -25.938 1.00 95.50 197 ARG A N 1
ATOM 1514 C CA . ARG A 1 197 ? 20.817 11.188 -25.096 1.00 95.50 197 ARG A CA 1
ATOM 1515 C C . ARG A 1 197 ? 19.506 10.977 -24.339 1.00 95.50 197 ARG A C 1
ATOM 1517 O O . ARG A 1 197 ? 19.337 11.569 -23.282 1.00 95.50 197 ARG A O 1
ATOM 1524 N N . THR A 1 198 ? 18.607 10.126 -24.839 1.00 96.19 198 THR A N 1
ATOM 1525 C CA . THR A 1 198 ? 17.382 9.756 -24.112 1.00 96.19 198 THR A CA 1
ATOM 1526 C C . THR A 1 198 ? 17.704 9.121 -22.757 1.00 96.19 198 THR A C 1
ATOM 1528 O O . THR A 1 198 ? 17.194 9.593 -21.747 1.00 96.19 198 THR A O 1
ATOM 1531 N N . ASN A 1 199 ? 18.590 8.120 -22.711 1.00 93.44 199 ASN A N 1
ATOM 1532 C CA . ASN A 1 199 ? 18.960 7.458 -21.454 1.00 93.44 199 ASN A CA 1
ATOM 1533 C C . ASN A 1 199 ? 19.685 8.432 -20.516 1.00 93.44 199 ASN A C 1
ATOM 1535 O O . ASN A 1 199 ? 19.268 8.602 -19.377 1.00 93.44 199 ASN A O 1
ATOM 1539 N N . CYS A 1 200 ? 20.668 9.172 -21.044 1.00 95.75 200 CYS A N 1
ATOM 1540 C CA . CYS A 1 200 ? 21.368 10.236 -20.313 1.00 95.75 200 CYS A CA 1
ATOM 1541 C C . CYS A 1 200 ? 20.402 11.211 -19.619 1.00 95.75 200 CYS A C 1
ATOM 1543 O O . CYS A 1 200 ? 20.562 11.512 -18.440 1.00 95.75 200 CYS A O 1
ATOM 1545 N N . VAL A 1 201 ? 19.394 11.714 -20.338 1.00 98.00 201 VAL A N 1
ATOM 1546 C CA . VAL A 1 201 ? 18.452 12.705 -19.805 1.00 98.00 201 VAL A CA 1
ATOM 1547 C C . VAL A 1 201 ? 17.522 12.104 -18.747 1.00 98.00 201 VAL A C 1
ATOM 1549 O O . VAL A 1 201 ? 17.223 12.786 -17.767 1.00 98.00 201 VAL A O 1
ATOM 1552 N N . LEU A 1 202 ? 17.083 10.851 -18.911 1.00 96.81 202 LEU A N 1
ATOM 1553 C CA . LEU A 1 202 ? 16.241 10.172 -17.919 1.00 96.81 202 LEU A CA 1
ATOM 1554 C C . LEU A 1 202 ? 17.016 9.868 -16.626 1.00 96.81 202 LEU A C 1
ATOM 1556 O O . LEU A 1 202 ? 16.499 10.129 -15.540 1.00 96.81 202 LEU A O 1
ATOM 1560 N N . ASP A 1 203 ? 18.268 9.417 -16.722 1.00 96.44 203 ASP A N 1
ATOM 1561 C CA . ASP A 1 203 ? 19.116 9.189 -15.543 1.00 96.44 203 ASP A CA 1
ATOM 1562 C C . ASP A 1 203 ? 19.464 10.518 -14.853 1.00 96.44 203 ASP A C 1
ATOM 1564 O O . ASP A 1 203 ? 19.371 10.653 -13.631 1.00 96.44 203 ASP A O 1
ATOM 1568 N N . MET A 1 204 ? 19.779 11.555 -15.637 1.00 97.69 204 MET A N 1
ATOM 1569 C CA . MET A 1 204 ? 20.056 12.896 -15.119 1.00 97.69 204 MET A CA 1
ATOM 1570 C C . MET A 1 204 ? 18.828 13.529 -14.445 1.00 97.69 204 MET A C 1
ATOM 1572 O O . MET A 1 204 ? 18.986 14.275 -13.476 1.00 97.69 204 MET A O 1
ATOM 1576 N N . TYR A 1 205 ? 17.608 13.222 -14.904 1.00 98.38 205 TYR A N 1
ATOM 1577 C CA . TYR A 1 205 ? 16.378 13.609 -14.209 1.00 98.38 205 TYR A CA 1
ATOM 1578 C C . TYR A 1 205 ? 16.305 12.992 -12.805 1.00 98.38 205 TYR A C 1
ATOM 1580 O O . TYR A 1 205 ? 16.005 13.713 -11.852 1.00 98.38 205 TYR A O 1
ATOM 1588 N N . ASP A 1 206 ? 16.610 11.697 -12.656 1.00 97.94 206 ASP A N 1
ATOM 1589 C CA . ASP A 1 206 ? 16.576 11.025 -11.350 1.00 97.94 206 ASP A CA 1
ATOM 1590 C C . ASP A 1 206 ? 17.607 11.626 -10.379 1.00 97.94 206 ASP A C 1
ATOM 1592 O O . ASP A 1 206 ? 17.285 11.879 -9.214 1.00 97.94 206 ASP A O 1
ATOM 1596 N N . VAL A 1 207 ? 18.811 11.961 -10.870 1.00 98.06 207 VAL A N 1
ATOM 1597 C CA . VAL A 1 207 ? 19.819 12.704 -10.088 1.00 98.06 207 VAL A CA 1
ATOM 1598 C C . VAL A 1 207 ? 19.294 14.075 -9.669 1.00 98.06 207 VAL A C 1
ATOM 1600 O O . VAL A 1 207 ? 19.375 14.429 -8.492 1.00 98.06 207 VAL A O 1
ATOM 1603 N N . ALA A 1 208 ? 18.736 14.850 -10.603 1.00 98.38 208 ALA A N 1
ATOM 1604 C CA . ALA A 1 208 ? 18.238 16.192 -10.319 1.00 98.38 208 ALA A CA 1
ATOM 1605 C C . ALA A 1 208 ? 17.091 16.181 -9.296 1.00 98.38 208 ALA A C 1
ATOM 1607 O O . ALA A 1 208 ? 17.101 16.988 -8.366 1.00 98.38 208 ALA A O 1
ATOM 1608 N N . ALA A 1 209 ? 16.153 15.236 -9.413 1.00 97.81 209 ALA A N 1
ATOM 1609 C CA . ALA A 1 209 ? 15.052 15.069 -8.468 1.00 97.81 209 ALA A CA 1
ATOM 1610 C C . ALA A 1 209 ? 15.551 14.663 -7.068 1.00 97.81 209 ALA A C 1
ATOM 1612 O O . ALA A 1 209 ? 15.081 15.195 -6.060 1.00 97.81 209 ALA A O 1
ATOM 1613 N N . ALA A 1 210 ? 16.536 13.761 -6.984 1.00 97.19 210 ALA A N 1
ATOM 1614 C CA . ALA A 1 210 ? 17.167 13.395 -5.716 1.00 97.19 210 ALA A CA 1
ATOM 1615 C C . ALA A 1 210 ? 17.925 14.581 -5.091 1.00 97.19 210 ALA A C 1
ATOM 1617 O O . ALA A 1 210 ? 17.834 14.822 -3.886 1.00 97.19 210 ALA A O 1
ATOM 1618 N N . PHE A 1 211 ? 18.642 15.363 -5.905 1.00 97.38 211 PHE A N 1
ATOM 1619 C CA . PHE A 1 211 ? 19.355 16.557 -5.449 1.00 97.38 211 PHE A CA 1
ATOM 1620 C C . PHE A 1 211 ? 18.394 17.650 -4.988 1.00 97.38 211 PHE A C 1
ATOM 1622 O O . PHE A 1 211 ? 18.688 18.322 -4.003 1.00 97.38 211 PHE A O 1
ATOM 1629 N N . GLU A 1 212 ? 17.259 17.835 -5.659 1.00 96.75 212 GLU A N 1
ATOM 1630 C CA . GLU A 1 212 ? 16.221 18.775 -5.233 1.00 96.75 212 GLU A CA 1
ATOM 1631 C C . GLU A 1 212 ? 15.689 18.398 -3.850 1.00 96.75 212 GLU A C 1
ATOM 1633 O O . GLU A 1 212 ? 15.706 19.225 -2.937 1.00 96.75 212 GLU A O 1
ATOM 1638 N N . ALA A 1 213 ? 15.297 17.134 -3.665 1.00 94.62 213 ALA A N 1
ATOM 1639 C CA . ALA A 1 213 ? 14.766 16.653 -2.394 1.00 94.62 213 ALA A CA 1
ATOM 1640 C C . ALA A 1 213 ? 15.782 16.771 -1.243 1.00 94.62 213 ALA A C 1
ATOM 1642 O O . ALA A 1 213 ? 15.402 17.104 -0.121 1.00 94.62 213 ALA A O 1
ATOM 1643 N N . ALA A 1 214 ? 17.070 16.565 -1.532 1.00 92.31 214 ALA A N 1
ATOM 1644 C CA . ALA A 1 214 ? 18.167 16.713 -0.576 1.00 92.31 214 ALA A CA 1
ATOM 1645 C C . ALA A 1 214 ? 18.657 18.169 -0.398 1.00 92.31 214 ALA A C 1
ATOM 1647 O O . ALA A 1 214 ? 19.629 18.403 0.320 1.00 92.31 214 ALA A O 1
ATOM 1648 N N . GLY A 1 215 ? 18.057 19.156 -1.079 1.00 93.12 215 GLY A N 1
ATOM 1649 C CA . GLY A 1 215 ? 18.496 20.559 -1.027 1.00 93.12 215 GLY A CA 1
ATOM 1650 C C . GLY A 1 215 ? 19.874 20.821 -1.654 1.00 93.12 215 GLY A C 1
ATOM 1651 O O . GLY A 1 215 ? 20.516 21.826 -1.359 1.00 93.12 215 GLY A O 1
ATOM 1652 N N . ARG A 1 216 ? 20.353 19.915 -2.513 1.00 94.94 216 ARG A N 1
ATOM 1653 C CA . ARG A 1 216 ? 21.652 19.980 -3.202 1.00 94.94 216 ARG A CA 1
ATOM 1654 C C . ARG A 1 216 ? 21.574 20.632 -4.580 1.00 94.94 216 ARG A C 1
ATOM 1656 O O . ARG A 1 216 ? 22.599 21.095 -5.076 1.00 94.94 216 ARG A O 1
ATOM 1663 N N . LEU A 1 217 ? 20.387 20.684 -5.191 1.00 96.81 217 LEU A N 1
ATOM 1664 C CA . LEU A 1 217 ? 20.213 21.187 -6.560 1.00 96.81 217 LEU A CA 1
ATOM 1665 C C . LEU A 1 217 ? 20.644 22.656 -6.710 1.00 96.81 217 LEU A C 1
ATOM 1667 O O . LEU A 1 217 ? 21.178 23.034 -7.746 1.00 96.81 217 LEU A O 1
ATOM 1671 N N . ASP A 1 218 ? 20.497 23.474 -5.664 1.00 95.62 218 ASP A N 1
ATOM 1672 C CA . ASP A 1 218 ? 20.919 24.882 -5.674 1.00 95.62 218 ASP A CA 1
ATOM 1673 C C . ASP A 1 218 ? 22.427 25.076 -5.890 1.00 95.62 218 ASP A C 1
ATOM 1675 O O . ASP A 1 218 ? 22.838 26.099 -6.438 1.00 95.62 218 ASP A O 1
ATOM 1679 N N . ASN A 1 219 ? 23.241 24.081 -5.527 1.00 95.62 219 ASN A N 1
ATOM 1680 C CA . ASN A 1 219 ? 24.691 24.100 -5.728 1.00 95.62 219 ASN A CA 1
ATOM 1681 C C . ASN A 1 219 ? 25.112 23.558 -7.107 1.00 95.62 219 ASN A C 1
ATOM 1683 O O . ASN A 1 219 ? 26.276 23.677 -7.483 1.00 95.62 219 ASN A O 1
ATOM 1687 N N . ALA A 1 220 ? 24.179 22.984 -7.866 1.00 97.19 220 ALA A N 1
ATOM 1688 C CA . ALA A 1 220 ? 24.387 22.376 -9.175 1.00 97.19 220 ALA A CA 1
ATOM 1689 C C . ALA A 1 220 ? 23.795 23.297 -10.258 1.00 97.19 220 ALA A C 1
ATOM 1691 O O . ALA A 1 220 ? 22.692 23.077 -10.752 1.00 97.19 220 ALA A O 1
ATOM 1692 N N . THR A 1 221 ? 24.490 24.398 -10.567 1.00 97.88 221 THR A N 1
ATOM 1693 C CA . THR A 1 221 ? 23.938 25.534 -11.337 1.00 97.88 221 THR A CA 1
ATOM 1694 C C . THR A 1 221 ? 23.416 25.141 -12.723 1.00 97.88 221 THR A C 1
ATOM 1696 O O . THR A 1 221 ? 22.313 25.541 -13.100 1.00 97.88 221 THR A O 1
ATOM 1699 N N . ASN A 1 222 ? 24.184 24.361 -13.484 1.00 98.50 222 ASN A N 1
ATOM 1700 C CA . ASN A 1 222 ? 23.806 23.912 -14.822 1.00 98.50 222 ASN A CA 1
ATOM 1701 C C . ASN A 1 222 ? 22.699 22.859 -14.748 1.00 98.50 222 ASN A C 1
ATOM 1703 O O . ASN A 1 222 ? 21.752 22.920 -15.530 1.00 98.50 222 ASN A O 1
ATOM 1707 N N . LEU A 1 223 ? 22.777 21.942 -13.777 1.00 98.56 223 LEU A N 1
ATOM 1708 C CA . LEU A 1 223 ? 21.735 20.935 -13.553 1.00 98.56 223 LEU A CA 1
ATOM 1709 C C . LEU A 1 223 ? 20.393 21.585 -13.196 1.00 98.56 223 LEU A C 1
ATOM 1711 O O . LEU A 1 223 ? 19.363 21.263 -13.782 1.00 98.56 223 LEU A O 1
ATOM 1715 N N . LYS A 1 224 ? 20.409 22.565 -12.288 1.00 98.62 224 LYS A N 1
ATOM 1716 C CA . LYS A 1 224 ? 19.234 23.354 -11.910 1.00 98.62 224 LYS A CA 1
ATOM 1717 C C . LYS A 1 224 ? 18.646 24.105 -13.100 1.00 98.62 224 LYS A C 1
ATOM 1719 O O . LYS A 1 224 ? 17.427 24.179 -13.225 1.00 98.62 224 LYS A O 1
ATOM 1724 N N . ALA A 1 225 ? 19.494 24.651 -13.972 1.00 98.50 225 ALA A N 1
ATOM 1725 C CA . ALA A 1 225 ? 19.046 25.373 -15.158 1.00 98.50 225 ALA A CA 1
ATOM 1726 C C . ALA A 1 225 ? 18.291 24.470 -16.147 1.00 98.50 225 ALA A C 1
ATOM 1728 O O . ALA A 1 225 ? 17.314 24.917 -16.745 1.00 98.50 225 ALA A O 1
ATOM 1729 N N . VAL A 1 226 ? 18.709 23.208 -16.301 1.00 98.50 226 VAL A N 1
ATOM 1730 C CA . VAL A 1 226 ? 18.051 22.257 -17.214 1.00 98.50 226 VAL A CA 1
ATOM 1731 C C . VAL A 1 226 ? 16.902 21.479 -16.576 1.00 98.50 226 VAL A C 1
ATOM 1733 O O . VAL A 1 226 ? 16.092 20.912 -17.306 1.00 98.50 226 VAL A O 1
ATOM 1736 N N . TYR A 1 227 ? 16.793 21.454 -15.244 1.00 98.62 227 TYR A N 1
ATOM 1737 C CA . TYR A 1 227 ? 15.829 20.616 -14.525 1.00 98.62 227 TYR A CA 1
ATOM 1738 C C . TYR A 1 227 ? 14.365 20.755 -14.995 1.00 98.62 227 TYR A C 1
ATOM 1740 O O . TYR A 1 227 ? 13.727 19.718 -15.183 1.00 98.62 227 TYR A O 1
ATOM 1748 N N . PRO A 1 228 ? 13.831 21.957 -15.306 1.00 98.31 228 PRO A N 1
ATOM 1749 C CA . PRO A 1 228 ? 12.498 22.071 -15.901 1.00 98.31 228 PRO A CA 1
ATOM 1750 C C . PRO A 1 228 ? 12.357 21.310 -17.228 1.00 98.31 228 PRO A C 1
ATOM 1752 O O . PRO A 1 228 ? 11.354 20.642 -17.446 1.00 98.31 228 PRO A O 1
ATOM 1755 N N . GLY A 1 229 ? 13.377 21.342 -18.093 1.00 98.38 229 GLY A N 1
ATOM 1756 C CA . GLY A 1 229 ? 13.391 20.562 -19.334 1.00 98.38 229 GLY A CA 1
ATOM 1757 C C . GLY A 1 229 ? 13.481 19.054 -19.081 1.00 98.38 229 GLY A C 1
ATOM 1758 O O . GLY A 1 229 ? 12.821 18.278 -19.767 1.00 98.38 229 GLY A O 1
ATOM 1759 N N . LEU A 1 230 ? 14.218 18.627 -18.048 1.00 98.50 230 LEU A N 1
ATOM 1760 C CA . LEU A 1 230 ? 14.251 17.220 -17.622 1.00 98.50 230 LEU A CA 1
ATOM 1761 C C . LEU A 1 230 ? 12.871 16.736 -17.152 1.00 98.50 230 LEU A C 1
ATOM 1763 O O . LEU A 1 230 ? 12.477 15.613 -17.459 1.00 98.50 230 LEU A O 1
ATOM 1767 N N . GLN A 1 231 ? 12.112 17.589 -16.458 1.00 97.94 231 GLN A N 1
ATOM 1768 C CA . GLN A 1 231 ? 10.739 17.285 -16.046 1.00 97.94 231 GLN A CA 1
ATOM 1769 C C . GLN A 1 231 ? 9.799 17.094 -17.246 1.00 97.94 231 GLN A C 1
ATOM 1771 O O . GLN A 1 231 ? 8.961 16.193 -17.203 1.00 97.94 231 GLN A O 1
ATOM 1776 N N . GLU A 1 232 ? 9.940 17.891 -18.312 1.00 98.00 232 GLU A N 1
ATOM 1777 C CA . GLU A 1 232 ? 9.166 17.719 -19.554 1.00 98.00 232 GLU A CA 1
ATOM 1778 C C . GLU A 1 232 ? 9.487 16.385 -20.241 1.00 98.00 232 GLU A C 1
ATOM 1780 O O . GLU A 1 232 ? 8.584 15.647 -20.637 1.00 98.00 232 GLU A O 1
ATOM 1785 N N . VAL A 1 233 ? 10.771 16.023 -20.320 1.00 98.19 233 VAL A N 1
ATOM 1786 C CA . VAL A 1 233 ? 11.196 14.750 -20.921 1.00 98.19 233 VAL A CA 1
ATOM 1787 C C . VAL A 1 233 ? 10.711 13.558 -20.095 1.00 98.19 233 VAL A C 1
ATOM 1789 O O . VAL A 1 233 ? 10.176 12.600 -20.656 1.00 98.19 233 VAL A O 1
ATOM 1792 N N . ASN A 1 234 ? 10.822 13.620 -18.766 1.00 97.94 234 ASN A N 1
ATOM 1793 C CA . ASN A 1 234 ? 10.294 12.575 -17.892 1.00 97.94 234 ASN A CA 1
ATOM 1794 C C . ASN A 1 234 ? 8.764 12.451 -18.022 1.00 97.94 234 ASN A C 1
ATOM 1796 O O . ASN A 1 234 ? 8.241 11.341 -18.113 1.00 97.94 234 ASN A O 1
ATOM 1800 N N . ALA A 1 235 ? 8.036 13.569 -18.123 1.00 98.00 235 ALA A N 1
ATOM 1801 C CA . ALA A 1 235 ? 6.595 13.543 -18.374 1.00 98.00 235 ALA A CA 1
ATOM 1802 C C . ALA A 1 235 ? 6.247 12.887 -19.718 1.00 98.00 235 ALA A C 1
ATOM 1804 O O . ALA A 1 235 ? 5.301 12.099 -19.802 1.00 98.00 235 ALA A O 1
ATOM 1805 N N . ALA A 1 236 ? 7.032 13.159 -20.763 1.00 98.06 236 ALA A N 1
ATOM 1806 C CA . ALA A 1 236 ? 6.882 12.507 -22.058 1.00 98.06 236 ALA A CA 1
ATOM 1807 C C . ALA A 1 236 ? 7.155 10.995 -21.983 1.00 98.06 236 ALA A C 1
ATOM 1809 O O . ALA A 1 236 ? 6.429 10.225 -22.614 1.00 98.06 236 ALA A O 1
ATOM 1810 N N . TRP A 1 237 ? 8.126 10.554 -21.173 1.00 97.81 237 TRP A N 1
ATOM 1811 C CA . TRP A 1 237 ? 8.368 9.131 -20.913 1.00 97.81 237 TRP A CA 1
ATOM 1812 C C . TRP A 1 237 ? 7.165 8.472 -20.229 1.00 97.81 237 TRP A C 1
ATOM 1814 O O . TRP A 1 237 ? 6.642 7.479 -20.738 1.00 97.81 237 TRP A O 1
ATOM 1824 N N . PHE A 1 238 ? 6.641 9.067 -19.149 1.00 98.00 238 PHE A N 1
ATOM 1825 C CA . PHE A 1 238 ? 5.442 8.555 -18.472 1.00 98.00 238 PHE A CA 1
ATOM 1826 C C . PHE A 1 238 ? 4.235 8.497 -19.415 1.00 98.00 238 PHE A C 1
ATOM 1828 O O . PHE A 1 238 ? 3.493 7.514 -19.407 1.00 98.00 238 PHE A O 1
ATOM 1835 N N . LYS A 1 239 ? 4.060 9.507 -20.271 1.00 96.94 239 LYS A N 1
ATOM 1836 C CA . LYS A 1 239 ? 3.000 9.536 -21.284 1.00 96.94 239 LYS A CA 1
ATOM 1837 C C . LYS A 1 239 ? 3.165 8.415 -22.309 1.00 96.94 239 LYS A C 1
ATOM 1839 O O . LYS A 1 239 ? 2.206 7.710 -22.604 1.00 96.94 239 LYS A O 1
ATOM 1844 N N . TYR A 1 240 ? 4.371 8.214 -22.831 1.00 96.69 240 TYR A N 1
ATOM 1845 C CA . TYR A 1 240 ? 4.650 7.158 -23.803 1.00 96.69 240 TYR A CA 1
ATOM 1846 C C . TYR A 1 240 ? 4.377 5.758 -23.232 1.00 96.69 240 TYR A C 1
ATOM 1848 O O . TYR A 1 240 ? 3.751 4.924 -23.888 1.00 96.69 240 TYR A O 1
ATOM 1856 N N . VAL A 1 241 ? 4.807 5.506 -21.994 1.00 96.19 241 VAL A N 1
ATOM 1857 C CA . VAL A 1 241 ? 4.670 4.187 -21.369 1.00 96.19 241 VAL A CA 1
ATOM 1858 C C . VAL A 1 241 ? 3.240 3.942 -20.878 1.00 96.19 241 VAL A C 1
ATOM 1860 O O . VAL A 1 241 ? 2.668 2.893 -21.178 1.00 96.19 241 VAL A O 1
ATOM 1863 N N . PHE A 1 242 ? 2.639 4.900 -20.164 1.00 96.88 242 PHE A N 1
ATOM 1864 C CA . PHE A 1 242 ? 1.432 4.670 -19.359 1.00 96.88 242 PHE A CA 1
ATOM 1865 C C . PHE A 1 242 ? 0.155 5.326 -19.879 1.00 96.88 242 PHE A C 1
ATOM 1867 O O . PHE A 1 242 ? -0.914 5.027 -19.343 1.00 96.88 242 PHE A O 1
ATOM 1874 N N . SER A 1 243 ? 0.206 6.194 -20.897 1.00 95.69 243 SER A N 1
ATOM 1875 C CA . SER A 1 243 ? -1.038 6.656 -21.516 1.00 95.69 243 SER A CA 1
ATOM 1876 C C . SER A 1 243 ? -1.798 5.496 -22.149 1.00 95.69 243 SER A C 1
ATOM 1878 O O . SER A 1 243 ? -1.223 4.541 -22.679 1.00 95.69 243 SER A O 1
ATOM 1880 N N . TRP A 1 244 ? -3.120 5.615 -22.101 1.00 96.12 244 TRP A N 1
ATOM 1881 C CA . TRP A 1 244 ? -4.035 4.622 -22.636 1.00 96.12 244 TRP A CA 1
ATOM 1882 C C . TRP A 1 244 ? -5.094 5.299 -23.498 1.00 96.12 244 TRP A C 1
ATOM 1884 O O . TRP A 1 244 ? -5.738 6.264 -23.076 1.00 96.12 244 TRP A O 1
ATOM 1894 N N . ASN A 1 245 ? -5.298 4.785 -24.706 1.00 95.06 245 ASN A N 1
ATOM 1895 C CA . ASN A 1 245 ? -6.244 5.326 -25.661 1.00 95.06 245 ASN A CA 1
ATOM 1896 C C . ASN A 1 245 ? -7.215 4.252 -26.166 1.00 95.06 245 ASN A C 1
ATOM 1898 O O . ASN A 1 245 ? -6.836 3.353 -26.910 1.00 95.06 245 ASN A O 1
ATOM 1902 N N . HIS A 1 246 ? -8.504 4.431 -25.874 1.00 92.06 246 HIS A N 1
ATOM 1903 C CA . HIS A 1 246 ? -9.578 3.538 -26.324 1.00 92.06 246 HIS A CA 1
ATOM 1904 C C . HIS A 1 246 ? -9.694 3.358 -27.852 1.00 92.06 246 HIS A C 1
ATOM 1906 O O . HIS A 1 246 ? -10.380 2.444 -28.291 1.00 92.06 246 HIS A O 1
ATOM 1912 N N . THR A 1 247 ? -9.079 4.216 -28.678 1.00 94.69 247 THR A N 1
ATOM 1913 C CA . THR A 1 247 ? -9.055 4.029 -30.143 1.00 94.69 247 THR A CA 1
ATOM 1914 C C . THR A 1 247 ? -7.826 3.266 -30.635 1.00 94.69 247 THR A C 1
ATOM 1916 O O . THR A 1 247 ? -7.800 2.810 -31.779 1.00 94.69 247 THR A O 1
ATOM 1919 N N . SER A 1 248 ? -6.806 3.101 -29.790 1.00 95.69 248 SER A N 1
ATOM 1920 C CA . SER A 1 248 ? -5.624 2.302 -30.098 1.00 95.69 248 SER A CA 1
ATOM 1921 C C . SER A 1 248 ? -5.958 0.823 -29.937 1.00 95.69 248 SER A C 1
ATOM 1923 O O . SER A 1 248 ? -6.286 0.354 -28.848 1.00 95.69 248 SER A O 1
ATOM 1925 N N . LYS A 1 249 ? -5.835 0.055 -31.026 1.00 95.19 249 LYS A N 1
ATOM 1926 C CA . LYS A 1 249 ? -6.040 -1.402 -30.990 1.00 95.19 249 LYS A CA 1
ATOM 1927 C C . LYS A 1 249 ? -5.094 -2.082 -29.994 1.00 95.19 249 LYS A C 1
ATOM 1929 O O . LYS A 1 249 ? -5.495 -3.038 -29.334 1.00 95.19 249 LYS A O 1
ATOM 1934 N N . LEU A 1 250 ? -3.855 -1.598 -29.894 1.00 93.88 250 LEU A N 1
ATOM 1935 C CA . LEU A 1 250 ? -2.870 -2.145 -28.966 1.00 93.88 250 LEU A CA 1
ATOM 1936 C C . LEU A 1 250 ? -3.277 -1.868 -27.514 1.00 93.88 250 LEU A C 1
ATOM 1938 O O . LEU A 1 250 ? -3.298 -2.798 -26.716 1.00 93.88 250 LEU A O 1
ATOM 1942 N N . ASP A 1 251 ? -3.687 -0.640 -27.198 1.00 96.00 251 ASP A N 1
ATOM 1943 C CA . ASP A 1 251 ? -4.099 -0.260 -25.839 1.00 96.00 251 ASP A CA 1
ATOM 1944 C C . ASP A 1 251 ? -5.386 -0.974 -25.413 1.00 96.00 251 ASP A C 1
ATOM 1946 O O . ASP A 1 251 ? -5.497 -1.411 -24.271 1.00 96.00 251 ASP A O 1
ATOM 1950 N N . LEU A 1 252 ? -6.346 -1.148 -26.328 1.00 96.44 252 LEU A N 1
ATOM 1951 C CA . LEU A 1 252 ? -7.538 -1.964 -26.079 1.00 96.44 252 LEU A CA 1
ATOM 1952 C C . LEU A 1 252 ? -7.172 -3.419 -25.783 1.00 96.44 252 LEU A C 1
ATOM 1954 O O . LEU A 1 252 ? -7.763 -4.041 -24.907 1.00 96.44 252 LEU A O 1
ATOM 1958 N N . THR A 1 253 ? -6.194 -3.968 -26.506 1.00 95.88 253 THR A N 1
ATOM 1959 C CA . THR A 1 253 ? -5.730 -5.341 -26.278 1.00 95.88 253 THR A CA 1
ATOM 1960 C C . THR A 1 253 ? -5.044 -5.454 -24.919 1.00 95.88 253 THR A C 1
ATOM 1962 O O . THR A 1 253 ? -5.317 -6.397 -24.188 1.00 95.88 253 THR A O 1
ATOM 1965 N N . GLN A 1 254 ? -4.185 -4.492 -24.572 1.00 95.00 254 GLN A N 1
ATOM 1966 C CA . GLN A 1 254 ? -3.339 -4.540 -23.378 1.00 95.00 254 GLN A CA 1
ATOM 1967 C C . GLN A 1 254 ? -4.049 -4.136 -22.082 1.00 95.00 254 GLN A C 1
ATOM 1969 O O . GLN A 1 254 ? -3.678 -4.627 -21.019 1.00 95.00 254 GLN A O 1
ATOM 1974 N N . GLY A 1 255 ? -5.055 -3.262 -22.164 1.00 96.50 255 GLY A N 1
ATOM 1975 C CA . GLY A 1 255 ? -5.606 -2.554 -21.008 1.00 96.50 255 GLY A CA 1
ATOM 1976 C C . GLY A 1 255 ? -4.636 -1.522 -20.419 1.00 96.50 255 GLY A C 1
ATOM 1977 O O . GLY A 1 255 ? -3.510 -1.351 -20.895 1.00 96.50 255 GLY A O 1
ATOM 1978 N N . SER A 1 256 ? -5.073 -0.794 -19.391 1.00 95.88 256 SER A N 1
ATOM 1979 C CA . SER A 1 256 ? -4.199 0.115 -18.634 1.00 95.88 256 SER A CA 1
ATOM 1980 C C . SER A 1 256 ? -3.256 -0.652 -17.693 1.00 95.88 256 SER A C 1
ATOM 1982 O O . SER A 1 256 ? -3.588 -1.716 -17.171 1.00 95.88 256 SER A O 1
ATOM 1984 N N . ALA A 1 257 ? -2.067 -0.097 -17.435 1.00 95.56 257 ALA A N 1
ATOM 1985 C CA . ALA A 1 257 ? -0.997 -0.814 -16.732 1.00 95.56 257 ALA A CA 1
ATOM 1986 C C . ALA A 1 257 ? -1.302 -1.161 -15.257 1.00 95.56 257 ALA A C 1
ATOM 1988 O O . ALA A 1 257 ? -0.848 -2.196 -14.782 1.00 95.56 257 ALA A O 1
ATOM 1989 N N . SER A 1 258 ? -2.094 -0.347 -14.547 1.00 96.25 258 SER A N 1
ATOM 1990 C CA . SER A 1 258 ? -2.500 -0.608 -13.149 1.00 96.25 258 SER A CA 1
ATOM 1991 C C . SER A 1 258 ? -3.914 -1.186 -13.031 1.00 96.25 258 SER A C 1
ATOM 1993 O O . SER A 1 258 ? -4.544 -1.057 -11.980 1.00 96.25 258 SER A O 1
ATOM 1995 N N . GLN A 1 259 ? -4.435 -1.823 -14.087 1.00 96.06 259 GLN A N 1
ATOM 1996 C CA . GLN A 1 259 ? -5.791 -2.372 -14.069 1.00 96.06 259 GLN A CA 1
ATOM 1997 C C . GLN A 1 259 ? -5.984 -3.394 -12.942 1.00 96.06 259 GLN A C 1
ATOM 1999 O O . GLN A 1 259 ? -7.000 -3.349 -12.256 1.00 96.06 259 GLN A O 1
ATOM 2004 N N . ASN A 1 260 ? -5.005 -4.272 -12.700 1.00 94.94 260 ASN A N 1
ATOM 2005 C CA . ASN A 1 260 ? -5.091 -5.278 -11.637 1.00 94.94 260 ASN A CA 1
ATOM 2006 C C . ASN A 1 260 ? -5.251 -4.625 -10.255 1.00 94.94 260 ASN A C 1
ATOM 2008 O O . ASN A 1 260 ? -6.154 -4.994 -9.509 1.00 94.94 260 ASN A O 1
ATOM 2012 N N . LEU A 1 261 ? -4.459 -3.589 -9.954 1.00 97.62 261 LEU A N 1
ATOM 2013 C CA . LEU A 1 261 ? -4.578 -2.844 -8.699 1.00 97.62 261 LEU A CA 1
ATOM 2014 C C . LEU A 1 261 ? -5.921 -2.115 -8.588 1.00 97.62 261 LEU A C 1
ATOM 2016 O O . LEU A 1 261 ? -6.550 -2.150 -7.535 1.00 97.62 261 LEU A O 1
ATOM 2020 N N . ALA A 1 262 ? -6.405 -1.498 -9.669 1.00 97.69 262 ALA A N 1
ATOM 2021 C CA . ALA A 1 262 ? -7.714 -0.848 -9.668 1.00 97.69 262 ALA A CA 1
ATOM 2022 C C . ALA A 1 262 ? -8.865 -1.845 -9.423 1.00 97.69 262 ALA A C 1
ATOM 2024 O O . ALA A 1 262 ? -9.834 -1.522 -8.735 1.00 97.69 262 ALA A O 1
ATOM 2025 N N . GLN A 1 263 ? -8.751 -3.072 -9.941 1.00 97.75 263 GLN A N 1
ATOM 2026 C CA . GLN A 1 263 ? -9.710 -4.147 -9.675 1.00 97.75 263 GLN A CA 1
ATOM 2027 C C . GLN A 1 263 ? -9.624 -4.644 -8.230 1.00 97.75 263 GLN A C 1
ATOM 2029 O O . GLN A 1 263 ? -10.667 -4.839 -7.610 1.00 97.75 263 GLN A O 1
ATOM 2034 N N . THR A 1 264 ? -8.425 -4.762 -7.652 1.00 97.81 264 THR A N 1
ATOM 2035 C CA . THR A 1 264 ? -8.252 -5.039 -6.215 1.00 97.81 264 THR A CA 1
ATOM 2036 C C . THR A 1 264 ? -8.899 -3.951 -5.357 1.00 97.81 264 THR A C 1
ATOM 2038 O O . THR A 1 264 ? -9.639 -4.267 -4.431 1.00 97.81 264 THR A O 1
ATOM 2041 N N . VAL A 1 265 ? -8.727 -2.674 -5.715 1.00 97.88 265 VAL A N 1
ATOM 2042 C CA . VAL A 1 265 ? -9.389 -1.551 -5.032 1.00 97.88 265 VAL A CA 1
ATOM 2043 C C . VAL A 1 265 ? -10.915 -1.699 -5.063 1.00 97.88 265 VAL A C 1
ATOM 2045 O O . VAL A 1 265 ? -11.577 -1.535 -4.035 1.00 97.88 265 VAL A O 1
ATOM 2048 N N . LEU A 1 266 ? -11.497 -2.061 -6.211 1.00 97.88 266 LEU A N 1
ATOM 2049 C CA . LEU A 1 266 ? -12.936 -2.334 -6.320 1.00 97.88 266 LEU A CA 1
ATOM 2050 C C . LEU A 1 266 ? -13.375 -3.580 -5.538 1.00 97.88 266 LEU A C 1
ATOM 2052 O O . LEU A 1 266 ? -14.480 -3.586 -4.990 1.00 97.88 266 LEU A O 1
ATOM 2056 N N . ALA A 1 267 ? -12.544 -4.622 -5.494 1.00 97.62 267 ALA A N 1
ATOM 2057 C CA . ALA A 1 267 ? -12.817 -5.845 -4.748 1.00 97.62 267 ALA A CA 1
ATOM 2058 C C . ALA A 1 267 ? -12.871 -5.566 -3.241 1.00 97.62 267 ALA A C 1
ATOM 2060 O O . ALA A 1 267 ? -13.851 -5.937 -2.600 1.00 97.62 267 ALA A O 1
ATOM 2061 N N . ASN A 1 268 ? -11.910 -4.807 -2.709 1.00 97.81 268 ASN A N 1
ATOM 2062 C CA . ASN A 1 268 ? -11.908 -4.375 -1.311 1.00 97.81 268 ASN A CA 1
ATOM 2063 C C . ASN A 1 268 ? -13.155 -3.548 -0.972 1.00 97.81 268 ASN A C 1
ATOM 2065 O O . ASN A 1 268 ? -13.769 -3.758 0.070 1.00 97.81 268 ASN A O 1
ATOM 2069 N N . ILE A 1 269 ? -13.571 -2.636 -1.866 1.00 97.38 269 ILE A N 1
ATOM 2070 C CA . ILE A 1 269 ? -14.810 -1.855 -1.693 1.00 97.38 269 ILE A CA 1
ATOM 2071 C C . ILE A 1 269 ? -16.026 -2.777 -1.600 1.00 97.38 269 ILE A C 1
ATOM 2073 O O . ILE A 1 269 ? -16.885 -2.579 -0.745 1.00 97.38 269 ILE A O 1
ATOM 2077 N N . ASN A 1 270 ? -16.124 -3.773 -2.480 1.00 95.69 270 ASN A N 1
ATOM 2078 C CA . ASN A 1 270 ? -17.234 -4.719 -2.448 1.00 95.69 270 ASN A CA 1
ATOM 2079 C C . ASN A 1 270 ? -17.231 -5.566 -1.180 1.00 95.69 270 ASN A C 1
ATOM 2081 O O . ASN A 1 270 ? -18.282 -5.696 -0.563 1.00 95.69 270 ASN A O 1
ATOM 2085 N N . ALA A 1 271 ? -16.074 -6.107 -0.799 1.00 95.25 271 ALA A N 1
ATOM 2086 C CA . ALA A 1 271 ? -15.931 -6.920 0.400 1.00 95.25 271 ALA A CA 1
ATOM 2087 C C . ALA A 1 271 ? -16.351 -6.127 1.642 1.00 95.25 271 ALA A C 1
ATOM 2089 O O . ALA A 1 271 ? -17.229 -6.570 2.373 1.00 95.25 271 ALA A O 1
ATOM 2090 N N . HIS A 1 272 ? -15.841 -4.901 1.800 1.00 94.81 272 HIS A N 1
ATOM 2091 C CA . HIS A 1 272 ? -16.172 -4.039 2.935 1.00 94.81 272 HIS A CA 1
ATOM 2092 C C . HIS A 1 272 ? -17.668 -3.679 3.003 1.00 94.81 272 HIS A C 1
ATOM 2094 O O . HIS A 1 272 ? -18.217 -3.525 4.088 1.00 94.81 272 HIS A O 1
ATOM 2100 N N . ARG A 1 273 ? -18.361 -3.567 1.859 1.00 93.62 273 ARG A N 1
ATOM 2101 C CA . ARG A 1 273 ? -19.820 -3.338 1.827 1.00 93.62 273 ARG A CA 1
ATOM 2102 C C . ARG A 1 273 ? -20.637 -4.543 2.297 1.00 93.62 273 ARG A C 1
ATOM 2104 O O . ARG A 1 273 ? -21.785 -4.350 2.684 1.00 93.62 273 ARG A O 1
ATOM 2111 N N . LEU A 1 274 ? -20.093 -5.755 2.185 1.00 92.12 274 LEU A N 1
ATOM 2112 C CA . LEU A 1 274 ? -20.756 -6.994 2.599 1.00 92.12 274 LEU A CA 1
ATOM 2113 C C . LEU A 1 274 ? -20.424 -7.338 4.052 1.00 92.12 274 LEU A C 1
ATOM 2115 O O . LEU A 1 274 ? -21.323 -7.639 4.827 1.00 92.12 274 LEU A O 1
ATOM 2119 N N . SER A 1 275 ? -19.142 -7.263 4.405 1.00 91.88 275 SER A N 1
ATOM 2120 C CA . SER A 1 275 ? -18.623 -7.473 5.751 1.00 91.88 275 SER A CA 1
ATOM 2121 C C . SER A 1 275 ? -17.463 -6.497 5.979 1.00 91.88 275 SER A C 1
ATOM 2123 O O . SER A 1 275 ? -16.409 -6.645 5.346 1.00 91.88 275 SER A O 1
ATOM 2125 N N . PRO A 1 276 ? -17.653 -5.448 6.801 1.00 86.19 276 PRO A N 1
ATOM 2126 C CA . PRO A 1 276 ? -16.595 -4.493 7.103 1.00 86.19 276 PRO A CA 1
ATOM 2127 C C . PRO A 1 276 ? -15.355 -5.202 7.660 1.00 86.19 276 PRO A C 1
ATOM 2129 O O . PRO A 1 276 ? -15.432 -5.911 8.657 1.00 86.19 276 PRO A O 1
ATOM 2132 N N . SER A 1 277 ? -14.216 -5.015 6.991 1.00 85.94 277 SER A N 1
ATOM 2133 C CA . SER A 1 277 ? -12.912 -5.547 7.407 1.00 85.94 277 SER A CA 1
ATOM 2134 C C . SER A 1 277 ? -12.031 -4.420 7.951 1.00 85.94 277 SER A C 1
ATOM 2136 O O . SER A 1 277 ? -12.330 -3.841 8.989 1.00 85.94 277 SER A O 1
ATOM 2138 N N . TYR A 1 278 ? -10.975 -4.050 7.228 1.00 95.00 278 TYR A N 1
ATOM 2139 C CA . TYR A 1 278 ? -10.085 -2.956 7.594 1.00 95.00 278 TYR A CA 1
ATOM 2140 C C . TYR A 1 278 ? -10.716 -1.592 7.300 1.00 95.00 278 TYR A C 1
ATOM 2142 O O . TYR A 1 278 ? -11.391 -1.402 6.280 1.00 95.00 278 TYR A O 1
ATOM 2150 N N . ASN A 1 279 ? -10.401 -0.610 8.146 1.00 97.12 279 ASN A N 1
ATOM 2151 C CA . ASN A 1 279 ? -10.714 0.796 7.892 1.00 97.12 279 ASN A CA 1
ATOM 2152 C C . ASN A 1 279 ? -9.822 1.366 6.782 1.00 97.12 279 ASN A C 1
ATOM 2154 O O . ASN A 1 279 ? -10.250 2.253 6.037 1.00 97.12 279 ASN A O 1
ATOM 2158 N N . MET A 1 280 ? -8.590 0.850 6.654 1.00 98.31 280 MET A N 1
ATOM 2159 C CA . MET A 1 280 ? -7.659 1.248 5.602 1.00 98.31 280 MET A CA 1
ATOM 2160 C C . MET A 1 280 ? -6.888 0.096 4.965 1.00 98.31 280 MET A C 1
ATOM 2162 O O . MET A 1 280 ? -6.338 -0.758 5.655 1.00 98.31 280 MET A O 1
ATOM 2166 N N . PHE A 1 281 ? -6.755 0.161 3.639 1.00 98.56 281 PHE A N 1
ATOM 2167 C CA . PHE A 1 281 ? -5.742 -0.585 2.891 1.00 98.56 281 PHE A CA 1
ATOM 2168 C C . PHE A 1 281 ? -4.649 0.372 2.420 1.00 98.56 281 PHE A C 1
ATOM 2170 O O . PHE A 1 281 ? -4.927 1.329 1.697 1.00 98.56 281 PHE A O 1
ATOM 2177 N N . GLN A 1 282 ? -3.406 0.120 2.806 1.00 98.44 282 GLN A N 1
ATOM 2178 C CA . GLN A 1 282 ? -2.245 0.896 2.394 1.00 98.44 282 GLN A CA 1
ATOM 2179 C C . GLN A 1 282 ? -1.392 0.092 1.409 1.00 98.44 282 GLN A C 1
ATOM 2181 O O . GLN A 1 282 ? -0.985 -1.034 1.687 1.00 98.44 282 GLN A O 1
ATOM 2186 N N . TYR A 1 283 ? -1.054 0.719 0.287 1.00 98.62 283 TYR A N 1
ATOM 2187 C CA . TYR A 1 283 ? -0.201 0.181 -0.760 1.00 98.62 283 TYR A CA 1
ATOM 2188 C C . TYR A 1 283 ? 1.001 1.106 -0.985 1.00 98.62 283 TYR A C 1
ATOM 2190 O O . TYR A 1 283 ? 0.868 2.193 -1.555 1.00 98.62 283 TYR A O 1
ATOM 2198 N N . SER A 1 284 ? 2.183 0.668 -0.547 1.00 98.44 284 SER A N 1
ATOM 2199 C CA . SER A 1 284 ? 3.449 1.375 -0.773 1.00 98.44 284 SER A CA 1
ATOM 2200 C C . SER A 1 284 ? 4.128 0.855 -2.039 1.00 98.44 284 SER A C 1
ATOM 2202 O O . SER A 1 284 ? 4.540 -0.305 -2.112 1.00 98.44 284 SER A O 1
ATOM 2204 N N . ALA A 1 285 ? 4.215 1.709 -3.055 1.00 97.38 285 ALA A N 1
ATOM 2205 C CA . ALA A 1 285 ? 4.585 1.324 -4.411 1.00 97.38 285 ALA A CA 1
ATOM 2206 C C . ALA A 1 285 ? 5.486 2.382 -5.083 1.00 97.38 285 ALA A C 1
ATOM 2208 O O . ALA A 1 285 ? 6.265 3.098 -4.439 1.00 97.38 285 ALA A O 1
ATOM 2209 N N . HIS A 1 286 ? 5.400 2.467 -6.410 1.00 97.31 286 HIS A N 1
ATOM 2210 C CA . HIS A 1 286 ? 6.251 3.299 -7.255 1.00 97.31 286 HIS A CA 1
ATOM 2211 C C . HIS A 1 286 ? 5.452 4.379 -7.997 1.00 97.31 286 HIS A C 1
ATOM 2213 O O . HIS A 1 286 ? 4.232 4.301 -8.142 1.00 97.31 286 HIS A O 1
ATOM 2219 N N . ASP A 1 287 ? 6.159 5.372 -8.527 1.00 97.06 287 ASP A N 1
ATOM 2220 C CA . ASP A 1 287 ? 5.640 6.318 -9.524 1.00 97.06 287 ASP A CA 1
ATOM 2221 C C . ASP A 1 287 ? 5.015 5.585 -10.717 1.00 97.06 287 ASP A C 1
ATOM 2223 O O . ASP A 1 287 ? 3.898 5.904 -11.126 1.00 97.06 287 ASP A O 1
ATOM 2227 N N . THR A 1 288 ? 5.680 4.531 -11.196 1.00 96.62 288 THR A N 1
ATOM 2228 C CA . THR A 1 288 ? 5.183 3.645 -12.256 1.00 96.62 288 THR A CA 1
ATOM 2229 C C . THR A 1 288 ? 3.911 2.892 -11.878 1.00 96.62 288 THR A C 1
ATOM 2231 O O . THR A 1 288 ? 3.262 2.337 -12.752 1.00 96.62 288 THR A O 1
ATOM 2234 N N . THR A 1 289 ? 3.485 2.896 -10.612 1.00 97.69 289 THR A N 1
ATOM 2235 C CA . THR A 1 289 ? 2.217 2.293 -10.161 1.00 97.69 289 THR A CA 1
ATOM 2236 C C . THR A 1 289 ? 1.125 3.343 -9.968 1.00 97.69 289 THR A C 1
ATOM 2238 O O . THR A 1 289 ? 0.004 3.172 -10.455 1.00 97.69 289 THR A O 1
ATOM 2241 N N . VAL A 1 290 ? 1.454 4.449 -9.292 1.00 97.88 290 VAL A N 1
ATOM 2242 C CA . VAL A 1 290 ? 0.500 5.518 -8.954 1.00 97.88 290 VAL A CA 1
ATOM 2243 C C . VAL A 1 290 ? 0.021 6.257 -10.206 1.00 97.88 290 VAL A C 1
ATOM 2245 O O . VAL A 1 290 ? -1.176 6.512 -10.349 1.00 97.88 290 VAL A O 1
ATOM 2248 N N . THR A 1 291 ? 0.921 6.552 -11.149 1.00 97.50 291 THR A N 1
ATOM 2249 C CA . THR A 1 291 ? 0.574 7.244 -12.401 1.00 97.50 291 THR A CA 1
ATOM 2250 C C . THR A 1 291 ? -0.432 6.449 -13.244 1.00 97.50 291 THR A C 1
ATOM 2252 O O . THR A 1 291 ? -1.518 6.969 -13.515 1.00 97.50 291 THR A O 1
ATOM 2255 N N . PRO A 1 292 ? -0.170 5.184 -13.630 1.00 97.44 292 PRO A N 1
ATOM 2256 C CA . PRO A 1 292 ? -1.152 4.396 -14.374 1.00 97.44 292 PRO A CA 1
ATOM 2257 C C . PRO A 1 292 ? -2.412 4.025 -13.580 1.00 97.44 292 PRO A C 1
ATOM 2259 O O . PRO A 1 292 ? -3.441 3.707 -14.186 1.00 97.44 292 PRO A O 1
ATOM 2262 N N . LEU A 1 293 ? -2.390 4.089 -12.245 1.00 97.81 293 LEU A N 1
ATOM 2263 C CA . LEU A 1 293 ? -3.613 3.967 -11.451 1.00 97.81 293 LEU A CA 1
ATOM 2264 C C . LEU A 1 293 ? -4.531 5.177 -11.681 1.00 97.81 293 LEU A C 1
ATOM 2266 O O . LEU A 1 293 ? -5.709 5.000 -11.988 1.00 97.81 293 LEU A O 1
ATOM 2270 N N . ALA A 1 294 ? -3.986 6.397 -11.652 1.00 96.69 294 ALA A N 1
ATOM 2271 C CA . ALA A 1 294 ? -4.735 7.598 -12.026 1.00 96.69 294 ALA A CA 1
ATOM 2272 C C . ALA A 1 294 ? -5.236 7.543 -13.482 1.00 96.69 294 ALA A C 1
ATOM 2274 O O . ALA A 1 294 ? -6.383 7.909 -13.742 1.00 96.69 294 ALA A O 1
ATOM 2275 N N . VAL A 1 295 ? -4.433 7.004 -14.413 1.00 97.00 295 VAL A N 1
ATOM 2276 C CA . VAL A 1 295 ? -4.853 6.765 -15.809 1.00 97.00 295 VAL A CA 1
ATOM 2277 C C . VAL A 1 295 ? -6.072 5.843 -15.879 1.00 97.00 295 VAL A C 1
ATOM 2279 O O . VAL A 1 295 ? -7.002 6.121 -16.635 1.00 97.00 295 VAL A O 1
ATOM 2282 N N . THR A 1 296 ? -6.095 4.784 -15.067 1.00 96.31 296 THR A N 1
ATOM 2283 C CA . THR A 1 296 ? -7.220 3.836 -14.968 1.00 96.31 296 THR A CA 1
ATOM 2284 C C . THR A 1 296 ? -8.482 4.503 -14.405 1.00 96.31 296 THR A C 1
ATOM 2286 O O . THR A 1 296 ? -9.595 4.196 -14.821 1.00 96.31 296 THR A O 1
ATOM 2289 N N . PHE A 1 297 ? -8.326 5.500 -13.531 1.00 94.44 297 PHE A N 1
ATOM 2290 C CA . PHE A 1 297 ? -9.423 6.362 -13.068 1.00 94.44 297 PHE A CA 1
ATOM 2291 C C . PHE A 1 297 ? -9.809 7.469 -14.071 1.00 94.44 297 PHE A C 1
ATOM 2293 O O . PHE A 1 297 ? -10.720 8.263 -13.821 1.00 94.44 297 PHE A O 1
ATOM 2300 N N . GLY A 1 298 ? -9.136 7.515 -15.224 1.00 92.88 298 GLY A N 1
ATOM 2301 C CA . GLY A 1 298 ? -9.396 8.434 -16.327 1.00 92.88 298 GLY A CA 1
ATOM 2302 C C . GLY A 1 298 ? -8.549 9.709 -16.329 1.00 92.88 298 GLY A C 1
ATOM 2303 O O . GLY A 1 298 ? -8.663 10.490 -17.277 1.00 92.88 298 GLY A O 1
ATOM 2304 N N . ASP A 1 299 ? -7.690 9.937 -15.332 1.00 94.75 299 ASP A N 1
ATOM 2305 C CA . ASP A 1 299 ? -6.830 11.121 -15.279 1.00 94.75 299 ASP A CA 1
ATOM 2306 C C . ASP A 1 299 ? -5.493 10.873 -15.982 1.00 94.75 299 ASP A C 1
ATOM 2308 O O . ASP A 1 299 ? -4.600 10.221 -15.450 1.00 94.75 299 ASP A O 1
ATOM 2312 N N . GLN A 1 300 ? -5.335 11.439 -17.177 1.00 93.56 300 GLN A N 1
ATOM 2313 C CA . GLN A 1 300 ? -4.089 11.381 -17.952 1.00 93.56 300 GLN A CA 1
ATOM 2314 C C . GLN A 1 300 ? -3.485 12.776 -18.185 1.00 93.56 300 GLN A C 1
ATOM 2316 O O . GLN A 1 300 ? -2.802 13.001 -19.182 1.00 93.56 300 GLN A O 1
ATOM 2321 N N . GLY A 1 301 ? -3.807 13.750 -17.324 1.00 92.06 301 GLY A N 1
ATOM 2322 C CA . GLY A 1 301 ? -3.324 15.125 -17.462 1.00 92.06 301 GLY A CA 1
ATOM 2323 C C . GLY A 1 301 ? -1.834 15.302 -17.145 1.00 92.06 301 GLY A C 1
ATOM 2324 O O . GLY A 1 301 ? -1.196 14.427 -16.567 1.00 92.06 301 GLY A O 1
ATOM 2325 N N . GLU A 1 302 ? -1.305 16.488 -17.457 1.00 90.94 302 GLU A N 1
ATOM 2326 C CA . GLU A 1 302 ? 0.105 16.859 -17.235 1.00 90.94 302 GLU A CA 1
ATOM 2327 C C . GLU A 1 302 ? 0.588 16.603 -15.800 1.00 90.94 302 GLU A C 1
ATOM 2329 O O . GLU A 1 302 ? 1.655 16.033 -15.595 1.00 90.94 302 GLU A O 1
ATOM 2334 N N . THR A 1 303 ? -0.217 16.950 -14.791 1.00 91.88 303 THR A N 1
ATOM 2335 C CA . THR A 1 303 ? 0.136 16.712 -13.381 1.00 91.88 303 THR A CA 1
ATOM 2336 C C . THR A 1 303 ? 0.247 15.222 -13.050 1.00 91.88 303 THR A C 1
ATOM 2338 O O . THR A 1 303 ? 1.065 14.846 -12.221 1.00 91.88 303 THR A O 1
ATOM 2341 N N . THR A 1 304 ? -0.539 14.358 -13.702 1.00 94.69 304 THR A N 1
ATOM 2342 C CA . THR A 1 304 ? -0.446 12.900 -13.519 1.00 94.69 304 THR A CA 1
ATOM 2343 C C . THR A 1 304 ? 0.843 12.348 -14.112 1.00 94.69 304 THR A C 1
ATOM 2345 O O . THR A 1 304 ? 1.468 11.478 -13.516 1.00 94.69 304 THR A O 1
ATOM 2348 N N . MET A 1 305 ? 1.270 12.880 -15.259 1.00 96.50 305 MET A N 1
ATOM 2349 C CA . MET A 1 305 ? 2.494 12.441 -15.937 1.00 96.50 305 MET A CA 1
ATOM 2350 C C . MET A 1 305 ? 3.774 12.967 -15.273 1.00 96.50 305 MET A C 1
ATOM 2352 O O . MET A 1 305 ? 4.867 12.584 -15.670 1.00 96.50 305 MET A O 1
ATOM 2356 N N . ARG A 1 306 ? 3.660 13.791 -14.224 1.00 95.69 306 ARG A N 1
ATOM 2357 C CA . ARG A 1 306 ? 4.782 14.279 -13.411 1.00 95.69 306 ARG A CA 1
ATOM 2358 C C . ARG A 1 306 ? 4.637 13.804 -11.966 1.00 95.69 306 ARG A C 1
ATOM 2360 O O . ARG A 1 306 ? 4.273 14.612 -11.119 1.00 95.69 306 ARG A O 1
ATOM 2367 N N . PRO A 1 307 ? 4.884 12.520 -11.658 1.00 95.94 307 PRO A N 1
ATOM 2368 C CA . PRO A 1 307 ? 4.725 12.007 -10.300 1.00 95.94 307 PRO A CA 1
ATOM 2369 C C . PRO A 1 307 ? 5.878 12.477 -9.389 1.00 95.94 307 PRO A C 1
ATOM 2371 O O . PRO A 1 307 ? 6.992 11.965 -9.523 1.00 95.94 307 PRO A O 1
ATOM 2374 N N . PRO A 1 308 ? 5.670 13.411 -8.434 1.00 96.94 308 PRO A N 1
ATOM 2375 C CA . PRO A 1 308 ? 6.709 13.778 -7.469 1.00 96.94 308 PRO A CA 1
ATOM 2376 C C . PRO A 1 308 ? 6.964 12.645 -6.466 1.00 96.94 308 PRO A C 1
ATOM 2378 O O . PRO A 1 308 ? 6.259 11.628 -6.454 1.00 96.94 308 PRO A O 1
ATOM 2381 N N . PHE A 1 309 ? 8.003 12.770 -5.637 1.00 98.44 309 PHE A N 1
ATOM 2382 C CA . PHE A 1 309 ? 8.197 11.840 -4.519 1.00 98.44 309 PHE A CA 1
ATOM 2383 C C . PHE A 1 309 ? 6.986 11.875 -3.586 1.00 98.44 309 PHE A C 1
ATOM 2385 O O . PHE A 1 309 ? 6.343 12.914 -3.438 1.00 98.44 309 PHE A O 1
ATOM 2392 N N . ALA A 1 310 ? 6.663 10.726 -2.985 1.00 98.56 310 ALA A N 1
ATOM 2393 C CA . ALA A 1 310 ? 5.534 10.584 -2.067 1.00 98.56 310 ALA A CA 1
ATOM 2394 C C . ALA A 1 310 ? 4.161 11.005 -2.651 1.00 98.56 310 ALA A C 1
ATOM 2396 O O . ALA A 1 310 ? 3.211 11.262 -1.909 1.00 98.56 310 ALA A O 1
ATOM 2397 N N . VAL A 1 311 ? 4.013 11.059 -3.984 1.00 98.50 311 VAL A N 1
ATOM 2398 C CA . VAL A 1 311 ? 2.693 11.243 -4.599 1.00 98.50 311 VAL A CA 1
ATOM 2399 C C . VAL A 1 311 ? 1.758 10.119 -4.166 1.00 98.50 311 VAL A C 1
ATOM 2401 O O . VAL A 1 311 ? 2.132 8.946 -4.172 1.00 98.50 311 VAL A O 1
ATOM 2404 N N . THR A 1 312 ? 0.550 10.495 -3.766 1.00 98.81 312 THR A N 1
ATOM 2405 C CA . THR A 1 312 ? -0.415 9.604 -3.125 1.00 98.81 312 THR A CA 1
ATOM 2406 C C . THR A 1 312 ? -1.790 9.791 -3.728 1.00 98.81 312 THR A C 1
ATOM 2408 O O . THR A 1 312 ? -2.195 10.925 -3.987 1.00 98.81 312 THR A O 1
ATOM 2411 N N . ILE A 1 313 ? -2.509 8.686 -3.916 1.00 98.44 313 ILE A N 1
ATOM 2412 C CA . ILE A 1 313 ? -3.932 8.666 -4.242 1.00 98.44 313 ILE A CA 1
ATOM 2413 C C . ILE A 1 313 ? -4.687 8.013 -3.082 1.00 98.44 313 ILE A C 1
ATOM 2415 O O . ILE A 1 313 ? -4.408 6.866 -2.733 1.00 98.44 313 ILE A O 1
ATOM 2419 N N . PHE A 1 314 ? -5.655 8.734 -2.519 1.00 98.50 314 PHE A N 1
ATOM 2420 C CA . PHE A 1 314 ? -6.661 8.188 -1.614 1.00 98.50 314 PHE A CA 1
ATOM 2421 C C . PHE A 1 314 ? -7.925 7.860 -2.407 1.00 98.50 314 PHE A C 1
ATOM 2423 O O . PHE A 1 314 ? -8.393 8.672 -3.210 1.00 98.50 314 PHE A O 1
ATOM 2430 N N . VAL A 1 315 ? -8.478 6.679 -2.159 1.00 98.31 315 VAL A N 1
ATOM 2431 C CA . VAL A 1 315 ? -9.759 6.211 -2.685 1.00 98.31 315 VAL A CA 1
ATOM 2432 C C . VAL A 1 315 ? -10.685 5.995 -1.495 1.00 98.31 315 VAL A C 1
ATOM 2434 O O . VAL A 1 315 ? -10.519 5.040 -0.741 1.00 98.31 315 VAL A O 1
ATOM 2437 N N . GLU A 1 316 ? -11.638 6.900 -1.302 1.00 98.12 316 GLU A N 1
ATOM 2438 C CA . GLU A 1 316 ? -12.583 6.855 -0.185 1.00 98.12 316 GLU A CA 1
ATOM 2439 C C . GLU A 1 316 ? -13.887 6.204 -0.636 1.00 98.12 316 GLU A C 1
ATOM 2441 O O . GLU A 1 316 ? -14.487 6.635 -1.623 1.00 98.12 316 GLU A O 1
ATOM 2446 N N . LEU A 1 317 ? -14.348 5.199 0.107 1.00 98.00 317 LEU A N 1
ATOM 2447 C CA . LEU A 1 317 ? -15.703 4.677 0.003 1.00 98.00 317 LEU A CA 1
ATOM 2448 C C . LEU A 1 317 ? -16.631 5.533 0.863 1.00 98.00 317 LEU A C 1
ATOM 2450 O O . LEU A 1 317 ? -16.446 5.636 2.075 1.00 98.00 317 LEU A O 1
ATOM 2454 N N . LEU A 1 318 ? -17.642 6.115 0.229 1.00 97.19 318 LEU A N 1
ATOM 2455 C CA . LEU A 1 318 ? -18.627 6.980 0.862 1.00 97.19 318 LEU A CA 1
ATOM 2456 C C . LEU A 1 318 ? -20.004 6.313 0.883 1.00 97.19 318 LEU A C 1
ATOM 2458 O O . LEU A 1 318 ? -20.411 5.704 -0.112 1.00 97.19 318 LEU A O 1
ATOM 2462 N N . GLN A 1 319 ? -20.744 6.516 1.969 1.00 95.38 319 GLN A N 1
ATOM 2463 C CA . GLN A 1 319 ? -22.165 6.191 2.070 1.00 95.38 319 GLN A CA 1
ATOM 2464 C C . GLN A 1 319 ? -22.988 7.479 2.195 1.00 95.38 319 GLN A C 1
ATOM 2466 O O . GLN A 1 319 ? -22.611 8.384 2.941 1.00 95.38 319 GLN A O 1
ATOM 2471 N N . ASP A 1 320 ? -24.090 7.575 1.452 1.00 93.94 320 ASP A N 1
ATOM 2472 C CA . ASP A 1 320 ? -25.064 8.665 1.575 1.00 93.94 320 ASP A CA 1
ATOM 2473 C C . ASP A 1 320 ? -25.881 8.489 2.865 1.00 93.94 320 ASP A C 1
ATOM 2475 O O . ASP A 1 320 ? -26.499 7.451 3.095 1.00 93.94 320 ASP A O 1
ATOM 2479 N N . THR A 1 321 ? -25.900 9.507 3.723 1.00 88.94 321 THR A N 1
ATOM 2480 C CA . THR A 1 321 ? -26.633 9.464 4.998 1.00 88.94 321 THR A CA 1
ATOM 2481 C C . THR A 1 321 ? -28.147 9.568 4.830 1.00 88.94 321 THR A C 1
ATOM 2483 O O . THR A 1 321 ? -28.892 9.188 5.730 1.00 88.94 321 THR A O 1
ATOM 2486 N N . ALA A 1 322 ? -28.626 10.056 3.685 1.00 88.12 322 ALA A N 1
ATOM 2487 C CA . ALA A 1 322 ? -30.049 10.116 3.361 1.00 88.12 322 ALA A CA 1
ATOM 2488 C C . ALA A 1 322 ? -30.524 8.934 2.496 1.00 88.12 322 ALA A C 1
ATOM 2490 O O . ALA A 1 322 ? -31.729 8.761 2.323 1.00 88.12 322 ALA A O 1
ATOM 2491 N N . ASP A 1 323 ? -29.604 8.125 1.967 1.00 90.00 323 ASP A N 1
ATOM 2492 C CA . ASP A 1 323 ? -29.893 6.859 1.292 1.00 90.00 323 ASP A CA 1
ATOM 2493 C C . ASP A 1 323 ? -28.811 5.832 1.642 1.00 90.00 323 ASP A C 1
ATOM 2495 O O . ASP A 1 323 ? -27.754 5.784 1.018 1.00 90.00 323 ASP A O 1
ATOM 2499 N N . ALA A 1 324 ? -29.099 4.957 2.608 1.00 82.19 324 ALA A N 1
ATOM 2500 C CA . ALA A 1 324 ? -28.153 3.937 3.064 1.00 82.19 324 ALA A CA 1
ATOM 2501 C C . ALA A 1 324 ? -27.707 2.958 1.952 1.00 82.19 324 ALA A C 1
ATOM 2503 O O . ALA A 1 324 ? -26.690 2.276 2.107 1.00 82.19 324 ALA A O 1
ATOM 2504 N N . SER A 1 325 ? -28.437 2.887 0.830 1.00 88.12 325 SER A N 1
ATOM 2505 C CA . SER A 1 325 ? -28.064 2.101 -0.353 1.00 88.12 325 SER A CA 1
ATOM 2506 C C . SER A 1 325 ? -27.200 2.876 -1.361 1.00 88.12 325 SER A C 1
ATOM 2508 O O . SER A 1 325 ? -26.603 2.273 -2.259 1.00 88.12 325 SER A O 1
ATOM 2510 N N . GLY A 1 326 ? -27.089 4.195 -1.196 1.00 94.88 326 GLY A N 1
ATOM 2511 C CA . GLY A 1 326 ? -26.313 5.105 -2.026 1.00 94.88 326 GLY A CA 1
ATOM 2512 C C . GLY A 1 326 ? -24.824 5.054 -1.696 1.00 94.88 326 GLY A C 1
ATOM 2513 O O . GLY A 1 326 ? -24.365 5.640 -0.717 1.00 94.88 326 GLY A O 1
ATOM 2514 N N . TRP A 1 327 ? -24.050 4.386 -2.553 1.00 97.00 327 TRP A N 1
ATOM 2515 C CA . TRP A 1 327 ? -22.596 4.265 -2.417 1.00 97.00 327 TRP A CA 1
ATOM 2516 C C . TRP A 1 327 ? -21.855 5.094 -3.459 1.00 97.00 327 TRP A C 1
ATOM 2518 O O . TRP A 1 327 ? -22.185 5.070 -4.650 1.00 97.00 327 TRP A O 1
ATOM 2528 N N . TYR A 1 328 ? -20.803 5.775 -3.016 1.00 97.00 328 TYR A N 1
ATOM 2529 C CA . TYR A 1 328 ? -20.000 6.670 -3.840 1.00 97.00 328 TYR A CA 1
ATOM 2530 C C . TYR A 1 328 ? -18.508 6.462 -3.574 1.00 97.00 328 TYR A C 1
ATOM 2532 O O . TYR A 1 328 ? -18.113 5.889 -2.562 1.00 97.00 328 TYR A O 1
ATOM 2540 N N . VAL A 1 329 ? -17.674 6.926 -4.499 1.00 97.62 329 VAL A N 1
ATOM 2541 C CA . VAL A 1 329 ? -16.215 6.908 -4.382 1.00 97.62 329 VAL A CA 1
ATOM 2542 C C . VAL A 1 329 ? -15.686 8.318 -4.558 1.00 97.62 329 VAL A C 1
ATOM 2544 O O . VAL A 1 329 ? -16.065 8.986 -5.521 1.00 97.62 329 VAL A O 1
ATOM 2547 N N . ARG A 1 330 ? -14.796 8.751 -3.663 1.00 96.44 330 ARG A N 1
ATOM 2548 C CA . ARG A 1 330 ? -14.034 9.996 -3.809 1.00 96.44 330 ARG A CA 1
ATOM 2549 C C . ARG A 1 330 ? -12.568 9.694 -4.052 1.00 96.44 330 ARG A C 1
ATOM 2551 O O . ARG A 1 330 ? -11.988 8.853 -3.371 1.00 96.44 330 ARG A O 1
ATOM 2558 N N . LEU A 1 331 ? -11.976 10.407 -5.004 1.00 95.88 331 LEU A N 1
ATOM 2559 C CA . LEU A 1 331 ? -10.542 10.354 -5.260 1.00 95.88 331 LEU A CA 1
ATOM 2560 C C . LEU A 1 331 ? -9.869 11.635 -4.772 1.00 95.88 331 LEU A C 1
ATOM 2562 O O . LEU A 1 331 ? -10.317 12.734 -5.098 1.00 95.88 331 LEU A O 1
ATOM 2566 N N . ILE A 1 332 ? -8.761 11.489 -4.052 1.00 95.38 332 ILE A N 1
ATOM 2567 C CA . ILE A 1 332 ? -7.894 12.599 -3.641 1.00 95.38 332 ILE A CA 1
ATOM 2568 C C . ILE A 1 332 ? -6.486 12.269 -4.103 1.00 95.38 332 ILE A C 1
ATOM 2570 O O . ILE A 1 332 ? -6.023 11.149 -3.912 1.00 95.38 332 ILE A O 1
ATOM 2574 N N . ARG A 1 333 ? -5.790 13.239 -4.693 1.00 96.50 333 ARG A N 1
ATOM 2575 C CA . ARG A 1 333 ? -4.362 13.119 -4.993 1.00 96.50 333 ARG A CA 1
ATOM 2576 C C . ARG A 1 333 ? -3.615 14.290 -4.393 1.00 96.50 333 ARG A C 1
ATOM 2578 O O . ARG A 1 333 ? -4.074 15.428 -4.475 1.00 96.50 333 ARG A O 1
ATOM 2585 N N . GLY A 1 334 ? -2.442 14.008 -3.853 1.00 97.56 334 GLY A N 1
ATOM 2586 C CA . GLY A 1 334 ? -1.535 15.023 -3.348 1.00 97.56 334 GLY A CA 1
ATOM 2587 C C . GLY A 1 334 ? -0.143 14.473 -3.116 1.00 97.56 334 GLY A C 1
ATOM 2588 O O . GLY A 1 334 ? 0.138 13.302 -3.385 1.00 97.56 334 GLY A O 1
ATOM 2589 N N . ASN A 1 335 ? 0.724 15.338 -2.622 1.00 98.12 335 ASN A N 1
ATOM 2590 C CA . ASN A 1 335 ? 2.056 14.978 -2.174 1.00 98.12 335 ASN A CA 1
ATOM 2591 C C . ASN A 1 335 ? 2.484 15.918 -1.038 1.00 98.12 335 ASN A C 1
ATOM 2593 O O . ASN A 1 335 ? 2.012 17.053 -0.957 1.00 98.12 335 ASN A O 1
ATOM 2597 N N . PRO A 1 336 ? 3.394 15.474 -0.168 1.00 97.75 336 PRO A N 1
ATOM 2598 C CA . PRO A 1 336 ? 4.040 16.339 0.805 1.00 97.75 336 PRO A CA 1
ATOM 2599 C C . PRO A 1 336 ? 4.830 17.460 0.123 1.00 97.75 336 PRO A C 1
ATOM 2601 O O . PRO A 1 336 ? 5.547 17.225 -0.853 1.00 97.75 336 PRO A O 1
ATOM 2604 N N . VAL A 1 337 ? 4.713 18.672 0.658 1.00 95.12 337 VAL A N 1
ATOM 2605 C CA . VAL A 1 337 ? 5.497 19.849 0.270 1.00 95.12 337 VAL A CA 1
ATOM 2606 C C . VAL A 1 337 ? 6.182 20.395 1.514 1.00 95.12 337 VAL A C 1
ATOM 2608 O O . VAL A 1 337 ? 5.606 20.392 2.603 1.00 95.12 337 VAL A O 1
ATOM 2611 N N . LYS A 1 338 ? 7.431 20.837 1.363 1.00 94.00 338 LYS A N 1
ATOM 2612 C CA . LYS A 1 338 ? 8.211 21.390 2.469 1.00 94.00 338 LYS A CA 1
ATOM 2613 C C . LYS A 1 338 ? 7.712 22.798 2.803 1.00 94.00 338 LYS A C 1
ATOM 2615 O O . LYS A 1 338 ? 7.778 23.696 1.965 1.00 94.00 338 LYS A O 1
ATOM 2620 N N . ALA A 1 339 ? 7.197 22.979 4.012 1.00 92.44 339 ALA A N 1
ATOM 2621 C CA . ALA A 1 339 ? 6.780 24.261 4.553 1.00 92.44 339 ALA A CA 1
ATOM 2622 C C . ALA A 1 339 ? 7.992 25.131 4.935 1.00 92.44 339 ALA A C 1
ATOM 2624 O O . ALA A 1 339 ? 9.134 24.671 4.997 1.00 92.44 339 ALA A O 1
ATOM 2625 N N . ALA A 1 340 ? 7.741 26.418 5.195 1.00 90.94 340 ALA A N 1
ATOM 2626 C CA . ALA A 1 340 ? 8.787 27.396 5.507 1.00 90.94 340 ALA A CA 1
ATOM 2627 C C . ALA A 1 340 ? 9.545 27.095 6.813 1.00 90.94 340 ALA A C 1
ATOM 2629 O O . ALA A 1 340 ? 10.697 27.495 6.957 1.00 90.94 340 ALA A O 1
ATOM 2630 N N . ASP A 1 341 ? 8.911 26.388 7.749 1.00 91.81 341 ASP A N 1
ATOM 2631 C CA . ASP A 1 341 ? 9.518 25.922 9.000 1.00 91.81 341 ASP A CA 1
ATOM 2632 C C . ASP A 1 341 ? 10.333 24.624 8.835 1.00 91.81 341 ASP A C 1
ATOM 2634 O O . ASP A 1 341 ? 10.918 24.130 9.796 1.00 91.81 341 ASP A O 1
ATOM 2638 N N . GLY A 1 342 ? 10.400 24.086 7.614 1.00 89.25 342 GLY A N 1
ATOM 2639 C CA . GLY A 1 342 ? 11.132 22.872 7.274 1.00 89.25 342 GLY A CA 1
ATOM 2640 C C . GLY A 1 342 ? 10.333 21.578 7.425 1.00 89.25 342 GLY A C 1
ATOM 2641 O O . GLY A 1 342 ? 10.847 20.535 7.015 1.00 89.25 342 GLY A O 1
ATOM 2642 N N . THR A 1 343 ? 9.104 21.627 7.950 1.00 93.75 343 THR A N 1
ATOM 2643 C CA . THR A 1 343 ? 8.219 20.457 8.060 1.00 93.75 343 THR A CA 1
ATOM 2644 C C . THR A 1 343 ? 7.618 20.081 6.708 1.00 93.75 343 THR A C 1
ATOM 2646 O O . THR A 1 343 ? 7.506 20.914 5.809 1.00 93.75 343 THR A O 1
ATOM 2649 N N . TYR A 1 344 ? 7.232 18.818 6.533 1.00 97.25 344 TYR A N 1
ATOM 2650 C CA . TYR A 1 344 ? 6.478 18.390 5.357 1.00 97.25 344 TYR A CA 1
ATOM 2651 C C . TYR A 1 344 ? 4.986 18.390 5.667 1.00 97.25 344 TYR A C 1
ATOM 2653 O O . TYR A 1 344 ? 4.562 17.848 6.681 1.00 97.25 344 TYR A O 1
ATOM 2661 N N . VAL A 1 345 ? 4.191 18.972 4.771 1.00 96.12 345 VAL A N 1
ATOM 2662 C CA . VAL A 1 345 ? 2.729 19.003 4.879 1.00 96.12 345 VAL A CA 1
ATOM 2663 C C . VAL A 1 345 ? 2.137 18.422 3.608 1.00 96.12 345 VAL A C 1
ATOM 2665 O O . VAL A 1 345 ? 2.525 18.810 2.505 1.00 96.12 345 VAL A O 1
ATOM 2668 N N . PHE A 1 346 ? 1.200 17.485 3.747 1.00 97.81 346 PHE A N 1
ATOM 2669 C CA . PHE A 1 346 ? 0.485 16.943 2.599 1.00 97.81 346 PHE A CA 1
ATOM 2670 C C . PHE A 1 346 ? -0.355 18.032 1.930 1.00 97.81 346 PHE A C 1
ATOM 2672 O O . PHE A 1 346 ? -1.229 18.631 2.559 1.00 97.81 346 PHE A O 1
ATOM 2679 N N . GLN A 1 347 ? -0.099 18.277 0.647 1.00 96.69 347 GLN A N 1
ATOM 2680 C CA . GLN A 1 347 ? -0.852 19.226 -0.156 1.00 96.69 347 GLN A CA 1
ATOM 2681 C C . GLN A 1 347 ? -1.595 18.490 -1.268 1.00 96.69 347 GLN A C 1
ATOM 2683 O O . GLN A 1 347 ? -1.001 17.763 -2.067 1.00 96.69 347 GLN A O 1
ATOM 2688 N N . GLU A 1 348 ? -2.907 18.704 -1.339 1.00 95.00 348 GLU A N 1
ATOM 2689 C CA . GLU A 1 348 ? -3.722 18.179 -2.428 1.00 95.00 348 GLU A CA 1
ATOM 2690 C C . GLU A 1 348 ? -3.341 18.850 -3.755 1.00 95.00 348 GLU A C 1
ATOM 2692 O O . GLU A 1 348 ? -3.355 20.074 -3.889 1.00 95.00 348 GLU A O 1
ATOM 2697 N N . SER A 1 349 ? -3.024 18.030 -4.755 1.00 92.19 349 SER A N 1
ATOM 2698 C CA . SER A 1 349 ? -2.755 18.444 -6.136 1.00 92.19 349 SER A CA 1
ATOM 2699 C C . SER A 1 349 ? -3.956 18.209 -7.063 1.00 92.19 349 SER A C 1
ATOM 2701 O O . SER A 1 349 ? -3.893 18.525 -8.254 1.00 92.19 349 SER A O 1
ATOM 2703 N N . GLY A 1 350 ? -5.051 17.658 -6.520 1.00 90.00 350 GLY A N 1
ATOM 2704 C CA . GLY A 1 350 ? -6.294 17.326 -7.220 1.00 90.00 350 GLY A CA 1
ATOM 2705 C C . GLY A 1 350 ? -6.149 16.129 -8.159 1.00 90.00 350 GLY A C 1
ATOM 2706 O O . GLY A 1 350 ? -5.055 15.816 -8.601 1.00 90.00 350 GLY A O 1
ATOM 2707 N N . ILE A 1 351 ? -7.244 15.450 -8.495 1.00 92.12 351 ILE A N 1
ATOM 2708 C CA . ILE A 1 351 ? -7.274 14.355 -9.479 1.00 92.12 351 ILE A CA 1
ATOM 2709 C C . ILE A 1 351 ? -8.534 14.481 -10.327 1.00 92.12 351 ILE A C 1
ATOM 2711 O O . ILE A 1 351 ? -9.619 14.748 -9.807 1.00 92.12 351 ILE A O 1
ATOM 2715 N N . LYS A 1 352 ? -8.408 14.321 -11.647 1.00 90.69 352 LYS A N 1
ATOM 2716 C CA . LYS A 1 352 ? -9.577 14.357 -12.537 1.00 90.69 352 LYS A CA 1
ATOM 2717 C C . LYS A 1 352 ? -10.297 13.012 -12.500 1.00 90.69 352 LYS A C 1
ATOM 2719 O O . LYS A 1 352 ? -10.015 12.133 -13.306 1.00 90.69 352 LYS A O 1
ATOM 2724 N N . ALA A 1 353 ? -11.242 12.867 -11.578 1.00 84.69 353 ALA A N 1
ATOM 2725 C CA . ALA A 1 353 ? -12.095 11.687 -11.500 1.00 84.69 353 ALA A CA 1
ATOM 2726 C C . ALA A 1 353 ? -13.134 11.700 -12.633 1.00 84.69 353 ALA A C 1
ATOM 2728 O O . ALA A 1 353 ? -14.050 12.527 -12.636 1.00 84.69 353 ALA A O 1
ATOM 2729 N N . TYR A 1 354 ? -13.000 10.797 -13.604 1.00 92.12 354 TYR A N 1
ATOM 2730 C CA . TYR A 1 354 ? -14.046 10.569 -14.599 1.00 92.12 354 TYR A CA 1
ATOM 2731 C C . TYR A 1 354 ? -14.978 9.454 -14.121 1.00 92.12 354 TYR A C 1
ATOM 2733 O O . TYR A 1 354 ? -14.550 8.514 -13.458 1.00 92.12 354 TYR A O 1
ATOM 2741 N N . CYS A 1 355 ? -16.256 9.543 -14.472 1.00 95.44 355 CYS A N 1
ATOM 2742 C CA . CYS A 1 355 ? -17.211 8.462 -14.266 1.00 95.44 355 CYS A CA 1
ATOM 2743 C C . CYS A 1 355 ? -17.940 8.166 -15.579 1.00 95.44 355 CYS A C 1
ATOM 2745 O O . CYS A 1 355 ? -18.008 9.017 -16.471 1.00 95.44 355 CYS A O 1
ATOM 2747 N N . ILE A 1 356 ? -18.508 6.966 -15.686 1.00 96.88 356 ILE A N 1
ATOM 2748 C CA . ILE A 1 356 ? -19.334 6.568 -16.828 1.00 96.88 356 ILE A CA 1
ATOM 2749 C C . ILE A 1 356 ? -20.744 6.269 -16.324 1.00 96.88 356 ILE A C 1
ATOM 2751 O O . ILE A 1 356 ? -20.919 5.444 -15.428 1.00 96.88 356 ILE A O 1
ATOM 2755 N N . ASP A 1 357 ? -21.754 6.955 -16.856 1.00 96.19 357 ASP A N 1
ATOM 2756 C CA . ASP A 1 357 ? -23.154 6.716 -16.486 1.00 96.19 357 ASP A CA 1
ATOM 2757 C C . ASP A 1 357 ? -23.698 5.393 -17.071 1.00 96.19 357 ASP A C 1
ATOM 2759 O O . ASP A 1 357 ? -22.994 4.651 -17.755 1.00 96.19 357 ASP A O 1
ATOM 2763 N N . GLU A 1 358 ? -24.952 5.054 -16.769 1.00 95.81 358 GLU A N 1
ATOM 2764 C CA . GLU A 1 358 ? -25.591 3.830 -17.283 1.00 95.81 358 GLU A CA 1
ATOM 2765 C C . GLU A 1 358 ? -25.795 3.838 -18.802 1.00 95.81 358 GLU A C 1
ATOM 2767 O O . GLU A 1 358 ? -25.854 2.776 -19.416 1.00 95.81 358 GLU A O 1
ATOM 2772 N N . ALA A 1 359 ? -25.857 5.020 -19.417 1.00 96.25 359 ALA A N 1
ATOM 2773 C CA . ALA A 1 359 ? -25.949 5.178 -20.863 1.00 96.25 359 ALA A CA 1
ATOM 2774 C C . ALA A 1 359 ? -24.574 5.097 -21.556 1.00 96.25 359 ALA A C 1
ATOM 2776 O O . ALA A 1 359 ? -24.500 5.175 -22.782 1.00 96.25 359 ALA A O 1
ATOM 2777 N N . GLY A 1 360 ? -23.488 4.926 -20.795 1.00 94.44 360 GLY A N 1
ATOM 2778 C CA . GLY A 1 360 ? -22.125 4.855 -21.314 1.00 94.44 360 GLY A CA 1
ATOM 2779 C C . GLY A 1 360 ? -21.482 6.222 -21.563 1.00 94.44 360 GLY A C 1
ATOM 2780 O O . GLY A 1 360 ? -20.393 6.285 -22.137 1.00 94.44 360 GLY A O 1
ATOM 2781 N N . ASN A 1 361 ? -22.103 7.324 -21.133 1.00 95.12 361 ASN A N 1
ATOM 2782 C CA . ASN A 1 361 ? -21.519 8.650 -21.292 1.00 95.12 361 ASN A CA 1
ATOM 2783 C C . ASN A 1 361 ? -20.453 8.880 -20.223 1.00 95.12 361 ASN A C 1
ATOM 2785 O O . ASN A 1 361 ? -20.719 8.820 -19.019 1.00 95.12 361 ASN A O 1
ATOM 2789 N N . LYS A 1 362 ? -19.239 9.203 -20.671 1.00 94.56 362 LYS A N 1
ATOM 2790 C CA . LYS A 1 362 ? -18.149 9.617 -19.789 1.00 94.56 362 LYS A CA 1
ATOM 2791 C C . LYS A 1 362 ? -18.297 11.090 -19.412 1.00 94.56 362 LYS A C 1
ATOM 2793 O O . LYS A 1 362 ? -18.380 11.945 -20.294 1.00 94.56 362 LYS A O 1
ATOM 2798 N N . TYR A 1 363 ? -18.243 11.396 -18.121 1.00 94.38 363 TYR A N 1
ATOM 2799 C CA . TYR A 1 363 ? -18.288 12.760 -17.591 1.00 94.38 363 TYR A CA 1
ATOM 2800 C C . TYR A 1 363 ? -17.238 12.971 -16.493 1.00 94.38 363 TYR A C 1
ATOM 2802 O O . TYR A 1 363 ? -16.738 12.017 -15.901 1.00 94.38 363 TYR A O 1
ATOM 2810 N N . LEU A 1 364 ? -16.877 14.231 -16.239 1.00 92.81 364 LEU A N 1
ATOM 2811 C CA . LEU A 1 364 ? -15.967 14.612 -15.156 1.00 92.81 364 LEU A CA 1
ATOM 2812 C C . LEU A 1 364 ? -16.770 14.839 -13.867 1.00 92.81 364 LEU A C 1
ATOM 2814 O O . LEU A 1 364 ? -17.693 15.654 -13.857 1.00 92.81 364 LEU A O 1
ATOM 2818 N N . ALA A 1 365 ? -16.402 14.175 -12.772 1.00 87.88 365 ALA A N 1
ATOM 2819 C CA . ALA A 1 365 ? -16.954 14.474 -11.456 1.00 87.88 365 ALA A CA 1
ATOM 2820 C C . ALA A 1 365 ? -16.313 15.751 -10.902 1.00 87.88 365 ALA A C 1
ATOM 2822 O O . ALA A 1 365 ? -15.208 15.727 -10.367 1.00 87.88 365 ALA A O 1
ATOM 2823 N N . HIS A 1 366 ? -17.010 16.885 -11.010 1.00 73.81 366 HIS A N 1
ATOM 2824 C CA . HIS A 1 366 ? -16.494 18.185 -10.560 1.00 73.81 366 HIS A CA 1
ATOM 2825 C C . HIS A 1 366 ? -16.168 18.255 -9.057 1.00 73.81 366 HIS A C 1
ATOM 2827 O O . HIS A 1 366 ? -15.345 19.073 -8.662 1.00 73.81 366 HIS A O 1
ATOM 2833 N N . THR A 1 367 ? -16.783 17.401 -8.235 1.00 75.38 367 THR A N 1
ATOM 2834 C CA . THR A 1 367 ? -16.502 17.260 -6.795 1.00 75.38 367 THR A CA 1
ATOM 2835 C C . THR A 1 367 ? -15.484 16.158 -6.481 1.00 75.38 367 THR A C 1
ATOM 2837 O O . THR A 1 367 ? -15.184 15.924 -5.317 1.00 75.38 367 THR A O 1
ATOM 2840 N N . GLY A 1 368 ? -14.985 15.435 -7.492 1.00 83.25 368 GLY A N 1
ATOM 2841 C CA . GLY A 1 368 ? -14.162 14.236 -7.304 1.00 83.25 368 GLY A CA 1
ATOM 2842 C C . GLY A 1 368 ? -14.939 13.003 -6.825 1.00 83.25 368 GLY A C 1
ATOM 2843 O O . GLY A 1 368 ? -14.316 11.981 -6.550 1.00 83.25 368 GLY A O 1
ATOM 2844 N N . ILE A 1 369 ? -16.275 13.089 -6.728 1.00 91.88 369 ILE A N 1
ATOM 2845 C CA . ILE A 1 369 ? -17.157 12.028 -6.224 1.00 91.88 369 ILE A CA 1
ATOM 2846 C C . ILE A 1 369 ? -17.930 11.377 -7.380 1.00 91.88 369 ILE A C 1
ATOM 2848 O O . ILE A 1 369 ? -18.683 12.043 -8.092 1.00 91.88 369 ILE A O 1
ATOM 2852 N N . CYS A 1 370 ? -17.795 10.061 -7.529 1.00 94.69 370 CYS A N 1
ATOM 2853 C CA . CYS A 1 370 ? -18.543 9.245 -8.484 1.00 94.69 370 CYS A CA 1
ATOM 2854 C C . CYS A 1 370 ? -19.529 8.323 -7.748 1.00 94.69 370 CYS A C 1
ATOM 2856 O O . CYS A 1 370 ? -19.132 7.703 -6.763 1.00 94.69 370 CYS A O 1
ATOM 2858 N N . PRO A 1 371 ? -20.768 8.119 -8.240 1.00 95.75 371 PRO A N 1
ATOM 2859 C CA . PRO A 1 371 ? -21.560 6.956 -7.840 1.00 95.75 371 PRO A CA 1
ATOM 2860 C C . PRO A 1 371 ? -20.744 5.676 -8.052 1.00 95.75 371 PRO A C 1
ATOM 2862 O O . PRO A 1 371 ? -20.094 5.539 -9.093 1.00 95.75 371 PRO A O 1
ATOM 2865 N N . LEU A 1 372 ? -20.778 4.736 -7.106 1.00 97.00 372 LEU A N 1
ATOM 2866 C CA . LEU A 1 372 ? -19.906 3.554 -7.113 1.00 97.00 372 LEU A CA 1
ATOM 2867 C C . LEU A 1 372 ? -20.024 2.750 -8.419 1.00 97.00 372 LEU A C 1
ATOM 2869 O O . LEU A 1 372 ? -19.015 2.355 -9.000 1.00 97.00 372 LEU A O 1
ATOM 2873 N N . ASN A 1 373 ? -21.242 2.571 -8.935 1.00 97.12 373 ASN A N 1
ATOM 2874 C CA . ASN A 1 373 ? -21.461 1.880 -10.209 1.00 97.12 373 ASN A CA 1
ATOM 2875 C C . ASN A 1 373 ? -20.869 2.645 -11.405 1.00 97.12 373 ASN A C 1
ATOM 2877 O O . ASN A 1 373 ? -20.344 2.028 -12.331 1.00 97.12 373 ASN A O 1
ATOM 2881 N N . SER A 1 374 ? -20.900 3.981 -11.381 1.00 97.69 374 SER A N 1
ATOM 2882 C CA . SER A 1 374 ? -20.291 4.808 -12.429 1.00 97.69 374 SER A CA 1
ATOM 2883 C C . SER A 1 374 ? -18.766 4.816 -12.358 1.00 97.69 374 SER A C 1
ATOM 2885 O O . SER A 1 374 ? -18.106 4.851 -13.397 1.00 97.69 374 SER A O 1
ATOM 2887 N N . PHE A 1 375 ? -18.206 4.761 -11.147 1.00 97.31 375 PHE A N 1
ATOM 2888 C CA . PHE A 1 375 ? -16.772 4.584 -10.932 1.00 97.31 375 PHE A CA 1
ATOM 2889 C C . PHE A 1 375 ? -16.303 3.210 -11.424 1.00 97.31 375 PHE A C 1
ATOM 2891 O O . PHE A 1 375 ? -15.340 3.135 -12.181 1.00 97.31 375 PHE A O 1
ATOM 2898 N N . ARG A 1 376 ? -17.033 2.132 -11.096 1.00 97.81 376 ARG A N 1
ATOM 2899 C CA . ARG A 1 376 ? -16.761 0.780 -11.612 1.00 97.81 376 ARG A CA 1
ATOM 2900 C C . ARG A 1 376 ? -16.718 0.756 -13.138 1.00 97.81 376 ARG A C 1
ATOM 2902 O O . ARG A 1 376 ? -15.742 0.273 -13.697 1.00 97.81 376 ARG A O 1
ATOM 2909 N N . ARG A 1 377 ? -17.720 1.335 -13.809 1.00 97.81 377 ARG A N 1
ATOM 2910 C CA . ARG A 1 377 ? -17.730 1.425 -15.279 1.00 97.81 377 ARG A CA 1
ATOM 2911 C C . ARG A 1 377 ? -16.533 2.199 -15.829 1.00 97.81 377 ARG A C 1
ATOM 2913 O O . ARG A 1 377 ? -16.008 1.813 -16.866 1.00 97.81 377 ARG A O 1
ATOM 2920 N N . MET A 1 378 ? -16.085 3.259 -15.149 1.00 96.50 378 MET A N 1
ATOM 2921 C CA . MET A 1 378 ? -14.864 3.969 -15.543 1.00 96.50 378 MET A CA 1
ATOM 2922 C C . MET A 1 378 ? -13.625 3.079 -15.412 1.00 96.50 378 MET A C 1
ATOM 2924 O O . MET A 1 378 ? -12.844 3.010 -16.352 1.00 96.50 378 MET A O 1
ATOM 2928 N N . VAL A 1 379 ? -13.458 2.365 -14.298 1.00 97.12 379 VAL A N 1
ATOM 2929 C CA . VAL A 1 379 ? -12.337 1.425 -14.124 1.00 97.12 379 VAL A CA 1
ATOM 2930 C C . VAL A 1 379 ? -12.391 0.305 -15.172 1.00 97.12 379 VAL A C 1
ATOM 2932 O O . VAL A 1 379 ? -11.368 -0.081 -15.731 1.00 97.12 379 VAL A O 1
ATOM 2935 N N . ASP A 1 380 ? -13.578 -0.211 -15.490 1.00 96.81 380 ASP A N 1
ATOM 2936 C CA . ASP A 1 380 ? -13.752 -1.254 -16.505 1.00 96.81 380 ASP A CA 1
ATOM 2937 C C . ASP A 1 380 ? -13.527 -0.749 -17.939 1.00 96.81 380 ASP A C 1
ATOM 2939 O O . ASP A 1 380 ? -13.232 -1.551 -18.825 1.00 96.81 380 ASP A O 1
ATOM 2943 N N . TYR A 1 381 ? -13.591 0.565 -18.174 1.00 96.19 381 TYR A N 1
ATOM 2944 C CA . TYR A 1 381 ? -13.394 1.174 -19.493 1.00 96.19 381 TYR A CA 1
ATOM 2945 C C . TYR A 1 381 ? -12.012 0.889 -20.090 1.00 96.19 381 TYR A C 1
ATOM 2947 O O . TYR A 1 381 ? -11.883 0.788 -21.308 1.00 96.19 381 TYR A O 1
ATOM 2955 N N . SER A 1 382 ? -10.986 0.755 -19.243 1.00 95.75 382 SER A N 1
ATOM 2956 C CA . SER A 1 382 ? -9.614 0.424 -19.644 1.00 95.75 382 SER A CA 1
ATOM 2957 C C . SER A 1 382 ? -9.225 -1.030 -19.366 1.00 95.75 382 SER A C 1
ATOM 2959 O O . SER A 1 382 ? -8.037 -1.364 -19.381 1.00 95.75 382 SER A O 1
ATOM 2961 N N . ARG A 1 383 ? -10.202 -1.916 -19.120 1.00 95.88 383 ARG A N 1
ATOM 2962 C CA . ARG A 1 383 ? -9.952 -3.355 -18.980 1.00 95.88 383 ARG A CA 1
ATOM 2963 C C . ARG A 1 383 ? -9.440 -3.933 -20.315 1.00 95.88 383 ARG A C 1
ATOM 2965 O O . ARG A 1 383 ? -9.927 -3.522 -21.369 1.00 95.88 383 ARG A O 1
ATOM 2972 N N . PRO A 1 384 ? -8.488 -4.887 -20.299 1.00 95.25 384 PRO A N 1
ATOM 2973 C CA . PRO A 1 384 ? -8.050 -5.558 -21.518 1.00 95.25 384 PRO A CA 1
ATOM 2974 C C . PRO A 1 384 ? -9.221 -6.212 -22.264 1.00 95.25 384 PRO A C 1
ATOM 2976 O O . PRO A 1 384 ? -10.058 -6.878 -21.655 1.00 95.25 384 PRO A O 1
ATOM 2979 N N . ALA A 1 385 ? -9.261 -6.057 -23.588 1.00 93.75 385 ALA A N 1
ATOM 2980 C CA . ALA A 1 385 ? -10.299 -6.634 -24.446 1.00 93.75 385 ALA A CA 1
ATOM 2981 C C . ALA A 1 385 ? -10.144 -8.152 -24.663 1.00 93.75 385 ALA A C 1
ATOM 2983 O O . ALA A 1 385 ? -11.035 -8.790 -25.223 1.00 93.75 385 ALA A O 1
ATOM 2984 N N . VAL A 1 386 ? -9.010 -8.728 -24.255 1.00 91.94 386 VAL A N 1
ATOM 2985 C CA . VAL A 1 386 ? -8.708 -10.160 -24.349 1.00 91.94 386 VAL A CA 1
ATOM 2986 C C . VAL A 1 386 ? -8.169 -10.675 -23.016 1.00 91.94 386 VAL A C 1
ATOM 2988 O O . VAL A 1 386 ? -7.545 -9.924 -22.261 1.00 91.94 386 VAL A O 1
ATOM 2991 N N . ALA A 1 387 ? -8.383 -11.965 -22.741 1.00 88.50 387 ALA A N 1
ATOM 2992 C CA . ALA A 1 387 ? -7.738 -12.643 -21.619 1.00 88.50 387 ALA A CA 1
ATOM 2993 C C . ALA A 1 387 ? -6.210 -12.517 -21.735 1.00 88.50 387 ALA A C 1
ATOM 2995 O O . ALA A 1 387 ? -5.664 -12.586 -22.839 1.00 88.50 387 ALA A O 1
ATOM 2996 N N . ASP A 1 388 ? -5.543 -12.293 -20.604 1.00 88.12 388 ASP A N 1
ATOM 2997 C CA . ASP A 1 388 ? -4.098 -12.055 -20.523 1.00 88.12 388 ASP A CA 1
ATOM 2998 C C . ASP A 1 388 ? -3.608 -10.910 -21.424 1.00 88.12 388 ASP A C 1
ATOM 3000 O O . ASP A 1 388 ? -2.472 -10.903 -21.889 1.00 88.12 388 ASP A O 1
ATOM 3004 N N . GLY A 1 389 ? -4.449 -9.906 -21.693 1.00 93.00 389 GLY A N 1
ATOM 3005 C CA . GLY A 1 389 ? -4.094 -8.811 -22.598 1.00 93.00 389 GLY A CA 1
ATOM 3006 C C . GLY A 1 389 ? -2.826 -8.048 -22.196 1.00 93.00 389 GLY A C 1
ATOM 3007 O O . GLY A 1 389 ? -2.057 -7.630 -23.058 1.00 93.00 389 GLY A O 1
ATOM 3008 N N . HIS A 1 390 ? -2.529 -7.964 -20.899 1.00 91.06 390 HIS A N 1
ATOM 3009 C CA . HIS A 1 390 ? -1.288 -7.390 -20.369 1.00 91.06 390 HIS A CA 1
ATOM 3010 C C . HIS A 1 390 ? -0.011 -8.141 -20.817 1.00 91.06 390 HIS A C 1
ATOM 3012 O O . HIS A 1 390 ? 1.081 -7.574 -20.771 1.00 91.06 390 HIS A O 1
ATOM 3018 N N . CYS A 1 391 ? -0.147 -9.380 -21.304 1.00 93.38 391 CYS A N 1
ATOM 3019 C CA . CYS A 1 391 ? 0.899 -10.192 -21.930 1.00 93.38 391 CYS A CA 1
ATOM 3020 C C . CYS A 1 391 ? 1.078 -9.914 -23.430 1.00 93.38 391 CYS A C 1
ATOM 3022 O O . CYS A 1 391 ? 2.020 -10.419 -24.046 1.00 93.38 391 CYS A O 1
ATOM 3024 N N . ALA A 1 392 ? 0.168 -9.165 -24.056 1.00 93.12 392 ALA A N 1
ATOM 3025 C CA . ALA A 1 392 ? 0.252 -8.863 -25.476 1.00 93.12 392 ALA A CA 1
ATOM 3026 C C . ALA A 1 392 ? 1.423 -7.911 -25.746 1.00 93.12 392 ALA A C 1
ATOM 3028 O O . ALA A 1 392 ? 1.516 -6.833 -25.158 1.00 93.12 392 ALA A O 1
ATOM 3029 N N . MET A 1 393 ? 2.290 -8.286 -26.683 1.00 90.62 393 MET A N 1
ATOM 3030 C CA . MET A 1 393 ? 3.432 -7.486 -27.125 1.00 90.62 393 MET A CA 1
ATOM 3031 C C . MET A 1 393 ? 3.459 -7.374 -28.646 1.00 90.62 393 MET A C 1
ATOM 3033 O O . MET A 1 393 ? 2.881 -8.198 -29.358 1.00 90.62 393 MET A O 1
ATOM 3037 N N . THR A 1 394 ? 4.124 -6.341 -29.161 1.00 92.06 394 THR A N 1
ATOM 3038 C CA . THR A 1 394 ? 4.380 -6.231 -30.601 1.00 92.06 394 THR A CA 1
ATOM 3039 C C . THR A 1 394 ? 5.410 -7.273 -31.041 1.00 92.06 394 THR A C 1
ATOM 3041 O O . THR A 1 394 ? 6.203 -7.772 -30.239 1.00 92.06 394 THR A O 1
ATOM 3044 N N . GLN A 1 395 ? 5.445 -7.579 -32.341 1.00 90.56 395 GLN A N 1
ATOM 3045 C CA . GLN A 1 395 ? 6.431 -8.515 -32.888 1.00 90.56 395 GLN A CA 1
ATOM 3046 C C . GLN A 1 395 ? 7.872 -8.065 -32.602 1.00 90.56 395 GLN A C 1
ATOM 3048 O O . GLN A 1 395 ? 8.719 -8.895 -32.275 1.00 90.56 395 GLN A O 1
ATOM 3053 N N . THR A 1 396 ? 8.145 -6.761 -32.703 1.00 93.19 396 THR A N 1
ATOM 3054 C CA . THR A 1 396 ? 9.456 -6.170 -32.398 1.00 93.19 396 THR A CA 1
ATOM 3055 C C . THR A 1 396 ? 9.833 -6.395 -30.937 1.00 93.19 396 THR A C 1
ATOM 3057 O O . THR A 1 396 ? 10.902 -6.934 -30.666 1.00 93.19 396 THR A O 1
ATOM 3060 N N . GLN A 1 397 ? 8.932 -6.070 -30.004 1.00 93.19 397 GLN A N 1
ATOM 3061 C CA . GLN A 1 397 ? 9.158 -6.249 -28.566 1.00 93.19 397 GLN A CA 1
ATOM 3062 C C . GLN A 1 397 ? 9.434 -7.712 -28.218 1.00 93.19 397 GLN A C 1
ATOM 3064 O O . GLN A 1 397 ? 10.400 -8.007 -27.518 1.00 93.19 397 GLN A O 1
ATOM 3069 N N . TYR A 1 398 ? 8.627 -8.633 -28.753 1.00 90.50 398 TYR A N 1
ATOM 3070 C CA . TYR A 1 398 ? 8.816 -10.059 -28.508 1.00 90.50 398 TYR A CA 1
ATOM 3071 C C . TYR A 1 398 ? 10.158 -10.559 -29.057 1.00 90.50 398 TYR A C 1
ATOM 3073 O O . TYR A 1 398 ? 10.882 -11.281 -28.374 1.00 90.50 398 TYR A O 1
ATOM 3081 N N . SER A 1 399 ? 10.521 -10.133 -30.270 1.00 91.06 399 SER A N 1
ATOM 3082 C CA . SER A 1 399 ? 11.787 -10.522 -30.907 1.00 91.06 399 SER A CA 1
ATOM 3083 C C . SER A 1 399 ? 12.999 -10.003 -30.125 1.00 91.06 399 SER A C 1
ATOM 3085 O O . SER A 1 399 ? 13.986 -10.718 -29.982 1.00 91.06 399 SER A O 1
ATOM 3087 N N . ASN A 1 400 ? 12.905 -8.799 -29.553 1.00 94.12 400 ASN A N 1
ATOM 3088 C CA . ASN A 1 400 ? 13.981 -8.182 -28.775 1.00 94.12 400 ASN A CA 1
ATOM 3089 C C . ASN A 1 400 ? 14.201 -8.821 -27.392 1.00 94.12 400 ASN A C 1
ATOM 3091 O O . ASN A 1 400 ? 15.239 -8.581 -26.781 1.00 94.12 400 ASN A O 1
ATOM 3095 N N . MET A 1 401 ? 13.279 -9.660 -26.899 1.00 91.31 401 MET A N 1
ATOM 3096 C CA . MET A 1 401 ? 13.539 -10.478 -25.704 1.00 91.31 401 MET A CA 1
ATOM 3097 C C . MET A 1 401 ? 14.514 -11.633 -25.960 1.00 91.31 401 MET A C 1
ATOM 3099 O O . MET A 1 401 ? 15.030 -12.191 -24.992 1.00 91.31 401 MET A O 1
ATOM 3103 N N . ASP A 1 402 ? 14.725 -12.012 -27.230 1.00 90.12 402 ASP A N 1
ATOM 3104 C CA . ASP A 1 402 ? 15.537 -13.164 -27.659 1.00 90.12 402 ASP A CA 1
ATOM 3105 C C . ASP A 1 402 ? 15.194 -14.458 -26.893 1.00 90.12 402 ASP A C 1
ATOM 3107 O O . ASP A 1 402 ? 16.058 -15.218 -26.454 1.00 90.12 402 ASP A O 1
ATOM 3111 N N . CYS A 1 403 ? 13.894 -14.697 -26.684 1.00 91.31 403 CYS A N 1
ATOM 3112 C CA . CYS A 1 403 ? 13.408 -15.910 -26.036 1.00 91.31 403 CYS A CA 1
ATOM 3113 C C . CYS A 1 403 ? 13.787 -17.162 -26.850 1.00 91.31 403 CYS A C 1
ATOM 3115 O O . CYS A 1 403 ? 13.389 -17.250 -28.018 1.00 91.31 403 CYS A O 1
ATOM 3117 N N . PRO A 1 404 ? 14.441 -18.178 -26.248 1.00 92.25 404 PRO A N 1
ATOM 3118 C CA . PRO A 1 404 ? 14.561 -19.498 -26.863 1.00 92.25 404 PRO A CA 1
ATOM 3119 C C . PRO A 1 404 ? 13.163 -20.026 -27.182 1.00 92.25 404 PRO A C 1
ATOM 3121 O O . PRO A 1 404 ? 12.295 -20.018 -26.313 1.00 92.25 404 PRO A O 1
ATOM 3124 N N . ARG A 1 405 ? 12.905 -20.476 -28.407 1.00 88.56 405 ARG A N 1
ATOM 3125 C CA . ARG A 1 405 ? 11.593 -20.987 -28.816 1.00 88.56 405 ARG A CA 1
ATOM 3126 C C . ARG A 1 405 ? 11.265 -22.288 -28.089 1.00 88.56 405 ARG A C 1
ATOM 3128 O O . ARG A 1 405 ? 10.125 -22.479 -27.677 1.00 88.56 405 ARG A O 1
ATOM 3135 N N . THR A 1 406 ? 12.253 -23.168 -27.938 1.00 88.88 406 THR A N 1
ATOM 3136 C CA . THR A 1 406 ? 12.120 -24.464 -27.251 1.00 88.88 406 THR A CA 1
ATOM 3137 C C . THR A 1 406 ? 13.419 -24.846 -26.543 1.00 88.88 406 THR A C 1
ATOM 3139 O O . THR A 1 406 ? 14.469 -24.263 -26.814 1.00 88.88 406 THR A O 1
ATOM 3142 N N . ILE A 1 407 ? 13.382 -25.877 -25.692 1.00 89.06 407 ILE A N 1
ATOM 3143 C CA . ILE A 1 407 ? 14.589 -26.457 -25.081 1.00 89.06 407 ILE A CA 1
ATOM 3144 C C . ILE A 1 407 ? 15.630 -26.907 -26.127 1.00 89.06 407 ILE A C 1
ATOM 3146 O O . ILE A 1 407 ? 16.830 -26.891 -25.857 1.00 89.06 407 ILE A O 1
ATOM 3150 N N . ALA A 1 408 ? 15.197 -27.239 -27.351 1.00 87.12 408 ALA A N 1
ATOM 3151 C CA . ALA A 1 408 ? 16.080 -27.677 -28.431 1.00 87.12 408 ALA A CA 1
ATOM 3152 C C . ALA A 1 408 ? 17.033 -26.576 -28.927 1.00 87.12 408 ALA A C 1
ATOM 3154 O O . ALA A 1 408 ? 18.070 -26.887 -29.510 1.00 87.12 408 ALA A O 1
ATOM 3155 N N . ASP A 1 409 ? 16.725 -25.301 -28.662 1.00 86.31 409 ASP A N 1
ATOM 3156 C CA . ASP A 1 409 ? 17.610 -24.189 -29.017 1.00 86.31 409 ASP A CA 1
ATOM 3157 C C . ASP A 1 409 ? 18.882 -24.156 -28.153 1.00 86.31 409 ASP A C 1
ATOM 3159 O O . ASP A 1 409 ? 19.829 -23.449 -28.495 1.00 86.31 409 ASP A O 1
ATOM 3163 N N . ASN A 1 410 ? 18.916 -24.914 -27.046 1.00 87.25 410 ASN A N 1
ATOM 3164 C CA . ASN A 1 410 ? 20.054 -25.047 -26.131 1.00 87.25 410 ASN A CA 1
ATOM 3165 C C . ASN A 1 410 ? 20.644 -23.694 -25.682 1.00 87.25 410 ASN A C 1
ATOM 3167 O O . ASN A 1 410 ? 21.858 -23.523 -25.547 1.00 87.25 410 ASN A O 1
ATOM 3171 N N . LYS A 1 411 ? 19.764 -22.709 -25.480 1.00 90.19 411 LYS A N 1
ATOM 3172 C CA . LYS A 1 411 ? 20.093 -21.366 -24.996 1.00 90.19 411 LYS A CA 1
ATOM 3173 C C . LYS A 1 411 ? 19.491 -21.148 -23.605 1.00 90.19 411 LYS A C 1
ATOM 3175 O O . LYS A 1 411 ? 18.362 -21.591 -23.374 1.00 90.19 411 LYS A O 1
ATOM 3180 N N . PRO A 1 412 ? 20.193 -20.448 -22.695 1.00 89.69 412 PRO A N 1
ATOM 3181 C CA . PRO A 1 412 ? 19.608 -20.023 -21.429 1.00 89.69 412 PRO A CA 1
ATOM 3182 C C . PRO A 1 412 ? 18.484 -19.011 -21.679 1.00 89.69 412 PRO A C 1
ATOM 3184 O O . PRO A 1 412 ? 18.546 -18.242 -22.638 1.00 89.69 412 PRO A O 1
ATOM 3187 N N . VAL A 1 413 ? 17.478 -18.990 -20.804 1.00 91.69 413 VAL A N 1
ATOM 3188 C CA . VAL A 1 413 ? 16.369 -18.028 -20.868 1.00 91.69 413 VAL A CA 1
ATOM 3189 C C . VAL A 1 413 ? 16.863 -16.651 -20.393 1.00 91.69 413 VAL A C 1
ATOM 3191 O O . VAL A 1 413 ? 17.245 -16.526 -19.228 1.00 91.69 413 VAL A O 1
ATOM 3194 N N . PRO A 1 414 ? 16.872 -15.601 -21.241 1.00 92.94 414 PRO A N 1
ATOM 3195 C CA . PRO A 1 414 ? 17.263 -14.256 -20.812 1.00 92.94 414 PRO A CA 1
ATOM 3196 C C . PRO A 1 414 ? 16.302 -13.692 -19.758 1.00 92.94 414 PRO A C 1
ATOM 3198 O O . PRO A 1 414 ? 15.115 -14.003 -19.785 1.00 92.94 414 PRO A O 1
ATOM 3201 N N . SER A 1 415 ? 16.755 -12.790 -18.879 1.00 90.69 415 SER A N 1
ATOM 3202 C CA . SER A 1 415 ? 15.951 -12.295 -17.743 1.00 90.69 415 SER A CA 1
ATOM 3203 C C . SER A 1 415 ? 14.595 -11.694 -18.141 1.00 90.69 415 SER A C 1
ATOM 3205 O O . SER A 1 415 ? 13.597 -11.920 -17.463 1.00 90.69 415 SER A O 1
ATOM 3207 N N . ARG A 1 416 ? 14.529 -10.955 -19.260 1.00 91.00 416 ARG A N 1
ATOM 3208 C CA . ARG A 1 416 ? 13.263 -10.394 -19.776 1.00 91.00 416 ARG A CA 1
ATOM 3209 C C . ARG A 1 416 ? 12.320 -11.481 -20.289 1.00 91.00 416 ARG A C 1
ATOM 3211 O O . ARG A 1 416 ? 11.119 -11.397 -20.059 1.00 91.00 416 ARG A O 1
ATOM 3218 N N . CYS A 1 417 ? 12.872 -12.516 -20.918 1.00 92.94 417 CYS A N 1
ATOM 3219 C CA . CYS A 1 417 ? 12.108 -13.683 -21.331 1.00 92.94 417 CYS A CA 1
ATOM 3220 C C . CYS A 1 417 ? 11.599 -14.477 -20.123 1.00 92.94 417 CYS A C 1
ATOM 3222 O O . CYS A 1 417 ? 10.439 -14.871 -20.086 1.00 92.94 417 CYS A O 1
ATOM 3224 N N . TRP A 1 418 ? 12.449 -14.675 -19.116 1.00 92.94 418 TRP A N 1
ATOM 3225 C CA . TRP A 1 418 ? 12.088 -15.376 -17.888 1.00 92.94 418 TRP A CA 1
ATOM 3226 C C . TRP A 1 418 ? 10.899 -14.698 -17.203 1.00 92.94 418 TRP A C 1
ATOM 3228 O O . TRP A 1 418 ? 9.899 -15.354 -16.927 1.00 92.94 418 TRP A O 1
ATOM 3238 N N . LEU A 1 419 ? 10.966 -13.372 -17.043 1.00 91.81 419 LEU A N 1
ATOM 3239 C CA . LEU A 1 419 ? 9.876 -12.569 -16.489 1.00 91.81 419 LEU A CA 1
ATOM 3240 C C . LEU A 1 419 ? 8.582 -12.739 -17.292 1.00 91.81 419 LEU A C 1
ATOM 3242 O O . LEU A 1 419 ? 7.528 -12.991 -16.714 1.00 91.81 419 LEU A O 1
ATOM 3246 N N . TYR A 1 420 ? 8.666 -12.637 -18.623 1.00 93.56 420 TYR A N 1
ATOM 3247 C CA . TYR A 1 420 ? 7.513 -12.837 -19.497 1.00 93.56 420 TYR A CA 1
ATOM 3248 C C . TYR A 1 420 ? 6.867 -14.206 -19.279 1.00 93.56 420 TYR A C 1
ATOM 3250 O O . TYR A 1 420 ? 5.656 -14.297 -19.114 1.00 93.56 420 TYR A O 1
ATOM 3258 N N . ARG A 1 421 ? 7.673 -15.271 -19.240 1.00 93.38 421 ARG A N 1
ATOM 3259 C CA . ARG A 1 421 ? 7.183 -16.641 -19.057 1.00 93.38 421 ARG A CA 1
ATOM 3260 C C . ARG A 1 421 ? 6.590 -16.879 -17.673 1.00 93.38 421 ARG A C 1
ATOM 3262 O O . ARG A 1 421 ? 5.619 -17.617 -17.568 1.00 93.38 421 ARG A O 1
ATOM 3269 N N . HIS A 1 422 ? 7.152 -16.245 -16.648 1.00 91.38 422 HIS A N 1
ATOM 3270 C CA . HIS A 1 422 ? 6.653 -16.323 -15.281 1.00 91.38 422 HIS A CA 1
ATOM 3271 C C . HIS A 1 422 ? 5.281 -15.652 -15.131 1.00 91.38 422 HIS A C 1
ATOM 3273 O O . HIS A 1 422 ? 4.366 -16.234 -14.561 1.00 91.38 422 HIS A O 1
ATOM 3279 N N . VAL A 1 423 ? 5.124 -14.441 -15.676 1.00 91.12 423 VAL A N 1
ATOM 3280 C CA . VAL A 1 423 ? 3.872 -13.669 -15.577 1.00 91.12 423 VAL A CA 1
ATOM 3281 C C . VAL A 1 423 ? 2.804 -14.184 -16.548 1.00 91.12 423 VAL A C 1
ATOM 3283 O O . VAL A 1 423 ? 1.616 -14.113 -16.252 1.00 91.12 423 VAL A O 1
ATOM 3286 N N . CYS A 1 424 ? 3.213 -14.718 -17.702 1.00 92.50 424 CYS A N 1
ATOM 3287 C CA . CYS A 1 424 ? 2.320 -15.119 -18.792 1.00 92.50 424 CYS A CA 1
ATOM 3288 C C . CYS A 1 424 ? 2.523 -16.582 -19.223 1.00 92.50 424 CYS A C 1
ATOM 3290 O O . CYS A 1 424 ? 2.786 -16.840 -20.405 1.00 92.50 424 CYS A O 1
ATOM 3292 N N . PRO A 1 425 ? 2.387 -17.564 -18.311 1.00 91.25 425 PRO A N 1
ATOM 3293 C CA . PRO A 1 425 ? 2.691 -18.966 -18.603 1.00 91.25 425 PRO A CA 1
ATOM 3294 C C . PRO A 1 425 ? 1.810 -19.542 -19.722 1.00 91.25 425 PRO A C 1
ATOM 3296 O O . PRO A 1 425 ? 2.289 -20.317 -20.548 1.00 91.25 425 PRO A O 1
ATOM 3299 N N . SER A 1 426 ? 0.556 -19.087 -19.833 1.00 88.06 426 SER A N 1
ATOM 3300 C CA . SER A 1 426 ? -0.403 -19.503 -20.870 1.00 88.06 426 SER A CA 1
ATOM 3301 C C . SER A 1 426 ? -0.005 -19.088 -22.297 1.00 88.06 426 SER A C 1
ATOM 3303 O O . SER A 1 426 ? -0.525 -19.635 -23.269 1.00 88.06 426 SER A O 1
ATOM 3305 N N . LYS A 1 427 ? 0.897 -18.105 -22.441 1.00 87.06 427 LYS A N 1
ATOM 3306 C CA . LYS A 1 427 ? 1.376 -17.550 -23.724 1.00 87.06 427 LYS A CA 1
ATOM 3307 C C . LYS A 1 427 ? 2.882 -17.744 -23.932 1.00 87.06 427 LYS A C 1
ATOM 3309 O O . LYS A 1 427 ? 3.435 -17.281 -24.927 1.00 87.06 427 LYS A O 1
ATOM 3314 N N . ALA A 1 428 ? 3.548 -18.406 -22.989 1.00 89.50 428 ALA A N 1
ATOM 3315 C CA . ALA A 1 428 ? 5.001 -18.495 -22.892 1.00 89.50 428 ALA A CA 1
ATOM 3316 C C . ALA A 1 428 ? 5.659 -19.414 -23.934 1.00 89.50 428 ALA A C 1
ATOM 3318 O O . ALA A 1 428 ? 6.838 -19.224 -24.261 1.00 89.50 428 ALA A O 1
ATOM 3319 N N . CYS A 1 429 ? 4.923 -20.423 -24.407 1.00 90.56 429 CYS A N 1
ATOM 3320 C CA . CYS A 1 429 ? 5.430 -21.489 -25.265 1.00 90.56 429 CYS A CA 1
ATOM 3321 C C . CYS A 1 429 ? 4.645 -21.607 -26.578 1.00 90.56 429 CYS A C 1
ATOM 3323 O O . CYS A 1 429 ? 3.470 -21.240 -26.624 1.00 90.56 429 CYS A O 1
ATOM 3325 N N . PRO A 1 430 ? 5.280 -22.116 -27.652 1.00 87.38 430 PRO A N 1
ATOM 3326 C CA . PRO A 1 430 ? 4.568 -22.485 -28.870 1.00 87.38 430 PRO A CA 1
ATOM 3327 C C . PRO A 1 430 ? 3.486 -23.537 -28.600 1.00 87.38 430 PRO A C 1
ATOM 3329 O O . PRO A 1 430 ? 3.604 -24.324 -27.660 1.00 87.38 430 PRO A O 1
ATOM 3332 N N . ASP A 1 431 ? 2.494 -23.608 -29.490 1.00 83.75 431 ASP A N 1
ATOM 3333 C CA . ASP A 1 431 ? 1.527 -24.708 -29.506 1.00 83.75 431 ASP A CA 1
ATOM 3334 C C . ASP A 1 431 ? 2.259 -26.061 -29.478 1.00 83.75 431 ASP A C 1
ATOM 3336 O O . ASP A 1 431 ? 3.312 -26.197 -30.103 1.00 83.75 431 ASP A O 1
ATOM 3340 N N . SER A 1 432 ? 1.701 -27.035 -28.749 1.00 84.69 432 SER A N 1
ATOM 3341 C CA . SER A 1 432 ? 2.282 -28.362 -28.466 1.00 84.69 432 SER A CA 1
ATOM 3342 C C . SER A 1 432 ? 3.527 -28.392 -27.566 1.00 84.69 432 SER A C 1
ATOM 3344 O O . SER A 1 432 ? 4.180 -29.432 -27.490 1.00 84.69 432 SER A O 1
ATOM 3346 N N . TYR A 1 433 ? 3.873 -27.297 -26.883 1.00 89.06 433 TYR A N 1
ATOM 3347 C CA . TYR A 1 433 ? 4.940 -27.259 -25.878 1.00 89.06 433 TYR A CA 1
ATOM 3348 C C . TYR A 1 433 ? 4.401 -26.814 -24.516 1.00 89.06 433 TYR A C 1
ATOM 3350 O O . TYR A 1 433 ? 3.500 -25.983 -24.435 1.00 89.06 433 TYR A O 1
ATOM 3358 N N . ILE A 1 434 ? 4.984 -27.347 -23.444 1.00 89.88 434 ILE A N 1
ATOM 3359 C CA . ILE A 1 434 ? 4.634 -27.024 -22.058 1.00 89.88 434 ILE A CA 1
ATOM 3360 C C . ILE A 1 434 ? 5.789 -26.238 -21.430 1.00 89.88 434 ILE A C 1
ATOM 3362 O O . ILE A 1 434 ? 6.961 -26.578 -21.622 1.00 89.88 434 ILE A O 1
ATOM 3366 N N . LEU A 1 435 ? 5.457 -25.175 -20.693 1.00 93.06 435 LEU A N 1
ATOM 3367 C CA . LEU A 1 435 ? 6.425 -24.401 -19.923 1.00 93.06 435 LEU A CA 1
ATOM 3368 C C . LEU A 1 435 ? 6.825 -25.180 -18.666 1.00 93.06 435 LEU A C 1
ATOM 3370 O O . LEU A 1 435 ? 5.981 -25.506 -17.837 1.00 93.06 435 LEU A O 1
ATOM 3374 N N . SER A 1 436 ? 8.115 -25.445 -18.501 1.00 89.69 436 SER A N 1
ATOM 3375 C CA . SER A 1 436 ? 8.650 -26.037 -17.275 1.00 89.69 436 SER A CA 1
ATOM 3376 C C . SER A 1 436 ? 8.682 -25.006 -16.147 1.00 89.69 436 SER A C 1
ATOM 3378 O O . SER A 1 436 ? 9.255 -23.926 -16.297 1.00 89.69 436 SER A O 1
ATOM 3380 N N . ALA A 1 437 ? 8.115 -25.357 -14.992 1.00 85.19 437 ALA A N 1
ATOM 3381 C CA . ALA A 1 437 ? 8.124 -24.509 -13.798 1.00 85.19 437 ALA A CA 1
ATOM 3382 C C . ALA A 1 437 ? 9.532 -24.322 -13.195 1.00 85.19 437 ALA A C 1
ATOM 3384 O O . ALA A 1 437 ? 9.766 -23.370 -12.455 1.00 85.19 437 ALA A O 1
ATOM 3385 N N . VAL A 1 438 ? 10.482 -25.209 -13.519 1.00 86.06 438 VAL A N 1
ATOM 3386 C CA . VAL A 1 438 ? 11.829 -25.214 -12.924 1.00 86.06 438 VAL A CA 1
ATOM 3387 C C . VAL A 1 438 ? 12.757 -24.246 -13.651 1.00 86.06 438 VAL A C 1
ATOM 3389 O O . VAL A 1 438 ? 13.327 -23.337 -13.057 1.00 86.06 438 VAL A O 1
ATOM 3392 N N . ASP A 1 439 ? 12.905 -24.422 -14.959 1.00 89.19 439 ASP A N 1
ATOM 3393 C CA . ASP A 1 439 ? 13.878 -23.690 -15.779 1.00 89.19 439 ASP A CA 1
ATOM 3394 C C . ASP A 1 439 ? 13.225 -22.674 -16.727 1.00 89.19 439 ASP A C 1
ATOM 3396 O O . ASP A 1 439 ? 13.928 -21.951 -17.434 1.00 89.19 439 ASP A O 1
ATOM 3400 N N . HIS A 1 440 ? 11.888 -22.598 -16.734 1.00 91.25 440 HIS A N 1
ATOM 3401 C CA . HIS A 1 440 ? 11.105 -21.734 -17.616 1.00 91.25 440 HIS A CA 1
ATOM 3402 C C . HIS A 1 440 ? 11.431 -21.967 -19.101 1.00 91.25 440 HIS A C 1
ATOM 3404 O O . HIS A 1 440 ? 11.345 -21.044 -19.914 1.00 91.25 440 HIS A O 1
ATOM 3410 N N . GLN A 1 441 ? 11.811 -23.194 -19.474 1.00 93.06 441 GLN A N 1
ATOM 3411 C CA . GLN A 1 441 ? 11.995 -23.620 -20.862 1.00 93.06 441 GLN A CA 1
ATOM 3412 C C . GLN A 1 441 ? 10.736 -24.299 -21.407 1.00 93.06 441 GLN A C 1
ATOM 3414 O O . GLN A 1 441 ? 9.927 -24.846 -20.661 1.00 93.06 441 GLN A O 1
ATOM 3419 N N . CYS A 1 442 ? 10.581 -24.280 -22.731 1.00 93.44 442 CYS A N 1
ATOM 3420 C CA . CYS A 1 442 ? 9.467 -24.939 -23.410 1.00 93.44 442 CYS A CA 1
ATOM 3421 C C . CYS A 1 442 ? 9.877 -26.343 -23.860 1.00 93.44 442 CYS A C 1
ATOM 3423 O O . CYS A 1 442 ? 10.713 -26.489 -24.761 1.00 93.44 442 CYS A O 1
ATOM 3425 N N . TYR A 1 443 ? 9.273 -27.362 -23.254 1.00 91.31 443 TYR A N 1
ATOM 3426 C CA . TYR A 1 443 ? 9.490 -28.776 -23.569 1.00 91.31 443 TYR A CA 1
ATOM 3427 C C . TYR A 1 443 ? 8.375 -29.303 -24.475 1.00 91.31 443 TYR A C 1
ATOM 3429 O O . TYR A 1 443 ? 7.245 -28.830 -24.349 1.00 91.31 443 TYR A O 1
ATOM 3437 N N . PRO A 1 444 ? 8.658 -30.245 -25.396 1.00 88.44 444 PRO A N 1
ATOM 3438 C CA . PRO A 1 444 ? 7.609 -30.881 -26.185 1.00 88.44 444 PRO A CA 1
ATOM 3439 C C . PRO A 1 444 ? 6.531 -31.451 -25.260 1.00 88.44 444 PRO A C 1
ATOM 3441 O O . PRO A 1 444 ? 6.840 -32.198 -24.331 1.00 88.44 444 PRO A O 1
ATOM 3444 N N . GLY A 1 445 ? 5.281 -31.069 -25.498 1.00 71.94 445 GLY A N 1
ATOM 3445 C CA . GLY A 1 445 ? 4.134 -31.694 -24.856 1.00 71.94 445 GLY A CA 1
ATOM 3446 C C . GLY A 1 445 ? 3.936 -33.122 -25.378 1.00 71.94 445 GLY A C 1
ATOM 3447 O O . GLY A 1 445 ? 4.526 -33.495 -26.397 1.00 71.94 445 GLY A O 1
ATOM 3448 N N . PRO A 1 446 ? 3.120 -33.944 -24.701 1.00 62.84 446 PRO A N 1
ATOM 3449 C CA . PRO A 1 446 ? 2.796 -35.282 -25.184 1.00 62.84 446 PRO A CA 1
ATOM 3450 C C . PRO A 1 446 ? 2.196 -35.226 -26.601 1.00 62.84 446 PRO A C 1
ATOM 3452 O O . PRO A 1 446 ? 1.318 -34.415 -26.896 1.00 62.84 446 PRO A O 1
ATOM 3455 N N . ASP A 1 447 ? 2.716 -36.080 -27.484 1.00 46.56 447 ASP A N 1
ATOM 3456 C CA . ASP A 1 447 ? 2.440 -36.106 -28.922 1.00 46.56 447 ASP A CA 1
ATOM 3457 C C . ASP A 1 447 ? 0.977 -36.516 -29.197 1.00 46.56 447 ASP A C 1
ATOM 3459 O O . ASP A 1 447 ? 0.574 -37.661 -28.971 1.00 46.56 447 ASP A O 1
ATOM 3463 N N . VAL A 1 448 ? 0.152 -35.585 -29.685 1.00 43.22 448 VAL A N 1
ATOM 3464 C CA . VAL A 1 448 ? -1.267 -35.827 -30.007 1.00 43.22 448 VAL A CA 1
ATOM 3465 C C . VAL A 1 448 ? -1.381 -36.467 -31.397 1.00 43.22 448 VAL A C 1
ATOM 3467 O O . VAL A 1 448 ? -1.921 -35.872 -32.326 1.00 43.22 448 VAL A O 1
ATOM 3470 N N . THR A 1 449 ? -0.839 -37.675 -31.588 1.00 32.44 449 THR A N 1
ATOM 3471 C CA . THR A 1 449 ? -0.973 -38.415 -32.864 1.00 32.44 449 THR A CA 1
ATOM 3472 C C . THR A 1 449 ? -1.293 -39.907 -32.737 1.00 32.44 449 THR A C 1
ATOM 3474 O O . THR A 1 449 ? -1.190 -40.643 -33.718 1.00 32.44 449 THR A O 1
ATOM 3477 N N . ASN A 1 450 ? -1.801 -40.377 -31.592 1.00 24.92 450 ASN A N 1
ATOM 3478 C CA . ASN A 1 450 ? -2.496 -41.668 -31.543 1.00 24.92 450 ASN A CA 1
ATOM 3479 C C . ASN A 1 450 ? -3.503 -41.717 -30.378 1.00 24.92 450 ASN A C 1
ATOM 3481 O O . ASN A 1 450 ? -3.073 -41.660 -29.225 1.00 24.92 450 ASN A O 1
ATOM 3485 N N . PRO A 1 451 ? -4.824 -41.860 -30.615 1.00 33.56 451 PRO A N 1
ATOM 3486 C CA . PRO A 1 451 ? -5.774 -42.124 -29.547 1.00 33.56 451 PRO A CA 1
ATOM 3487 C C . PRO A 1 451 ? -5.620 -43.594 -29.147 1.00 33.56 451 PRO A C 1
ATOM 3489 O O . PRO A 1 451 ? -6.384 -44.458 -29.568 1.00 33.56 451 PRO A O 1
ATOM 3492 N N . THR A 1 452 ? -4.594 -43.896 -28.354 1.00 24.20 452 THR A N 1
ATOM 3493 C CA . THR A 1 452 ? -4.591 -45.122 -27.558 1.00 24.20 452 THR A CA 1
ATOM 3494 C C . THR A 1 452 ? -5.189 -44.736 -26.221 1.00 24.20 452 THR A C 1
ATOM 3496 O O . THR A 1 452 ? -4.532 -44.176 -25.352 1.00 24.20 452 THR A O 1
ATOM 3499 N N . SER A 1 453 ? -6.495 -44.946 -26.126 1.00 36.91 453 SER A N 1
ATOM 3500 C CA . SER A 1 453 ? -7.294 -44.781 -24.925 1.00 36.91 453 SER A CA 1
ATOM 3501 C C . SER A 1 453 ? -6.730 -45.620 -23.775 1.00 36.91 453 SER A C 1
ATOM 3503 O O . SER A 1 453 ? -6.991 -46.819 -23.688 1.00 36.91 453 SER A O 1
ATOM 3505 N N . SER A 1 454 ? -6.013 -44.971 -22.866 1.00 29.83 454 SER A N 1
ATOM 3506 C CA . SER A 1 454 ? -6.220 -45.156 -21.433 1.00 29.83 454 SER A CA 1
ATOM 3507 C C . SER A 1 454 ? -6.943 -43.902 -20.951 1.00 29.83 454 SER A C 1
ATOM 3509 O O . SER A 1 454 ? -6.329 -42.851 -20.791 1.00 29.83 454 SER A O 1
ATOM 3511 N N . SER A 1 455 ? -8.269 -43.971 -20.840 1.00 34.41 455 SER A N 1
ATOM 3512 C CA . SER A 1 455 ? -9.077 -42.869 -20.324 1.00 34.41 455 SER A CA 1
ATOM 3513 C C . SER A 1 455 ? -8.742 -42.632 -18.849 1.00 34.41 455 SER A C 1
ATOM 3515 O O . SER A 1 455 ? -9.211 -43.368 -17.985 1.00 34.41 455 SER A O 1
ATOM 3517 N N . SER A 1 456 ? -7.939 -41.610 -18.575 1.00 39.66 456 SER A N 1
ATOM 3518 C CA . SER A 1 456 ? -7.809 -40.951 -17.272 1.00 39.66 456 SER A CA 1
ATOM 3519 C C . SER A 1 456 ? -8.464 -39.572 -17.380 1.00 39.66 456 SER A C 1
ATOM 3521 O O . SER A 1 456 ? -7.791 -38.545 -17.378 1.00 39.66 456 SER A O 1
ATOM 3523 N N . SER A 1 457 ? -9.769 -39.560 -17.656 1.00 49.91 457 SER A N 1
ATOM 3524 C CA . SER A 1 457 ? -10.543 -38.323 -17.736 1.00 49.91 457 SER A CA 1
ATOM 3525 C C . SER A 1 457 ? -10.844 -37.817 -16.331 1.00 49.91 457 SER A C 1
ATOM 3527 O O . SER A 1 457 ? -11.337 -38.594 -15.509 1.00 49.91 457 SER A O 1
ATOM 3529 N N . GLU A 1 458 ? -10.628 -36.522 -16.101 1.00 52.34 458 GLU A N 1
ATOM 3530 C CA . GLU A 1 458 ? -11.307 -35.778 -15.038 1.00 52.34 458 GLU A CA 1
ATOM 3531 C C . GLU A 1 458 ? -12.797 -36.149 -15.038 1.00 52.34 458 GLU A C 1
ATOM 3533 O O . GLU A 1 458 ? -13.458 -36.167 -16.084 1.00 52.34 458 GLU A O 1
ATOM 3538 N N . GLY A 1 459 ? -13.303 -36.551 -13.877 1.00 57.31 459 GLY A N 1
ATOM 3539 C CA . GLY A 1 459 ? -14.670 -37.028 -13.729 1.00 57.31 459 GLY A CA 1
ATOM 3540 C C . GLY A 1 459 ? -15.560 -35.919 -13.198 1.00 57.31 459 GLY A C 1
ATOM 3541 O O . GLY A 1 459 ? -15.654 -35.764 -11.987 1.00 57.31 459 GLY A O 1
ATOM 3542 N N . THR A 1 460 ? -16.242 -35.169 -14.067 1.00 65.44 460 THR A N 1
ATOM 3543 C CA . THR A 1 460 ? -17.316 -34.261 -13.634 1.00 65.44 460 THR A CA 1
ATOM 3544 C C . THR A 1 460 ? -18.658 -34.985 -13.690 1.00 65.44 460 THR A C 1
ATOM 3546 O O . THR A 1 460 ? -19.099 -35.405 -14.762 1.00 65.44 460 THR A O 1
ATOM 3549 N N . THR A 1 461 ? -19.338 -35.110 -12.552 1.00 68.38 461 THR A N 1
ATOM 3550 C CA . THR A 1 461 ? -20.726 -35.582 -12.489 1.00 68.38 461 THR A CA 1
ATOM 3551 C C . THR A 1 461 ? -21.639 -34.465 -12.005 1.00 68.38 461 THR A C 1
ATOM 3553 O O . THR A 1 461 ? -21.350 -33.781 -11.028 1.00 68.38 461 THR A O 1
ATOM 3556 N N . THR A 1 462 ? -22.752 -34.262 -12.708 1.00 71.12 462 THR A N 1
ATOM 3557 C CA . THR A 1 462 ? -23.798 -33.317 -12.309 1.00 71.12 462 THR A CA 1
ATOM 3558 C C . THR A 1 462 ? -25.132 -34.047 -12.312 1.00 71.12 462 THR A C 1
ATOM 3560 O O . THR A 1 462 ? -25.547 -34.561 -13.352 1.00 71.12 462 THR A O 1
ATOM 3563 N N . SER A 1 463 ? -25.795 -34.113 -11.159 1.00 69.56 463 SER A N 1
ATOM 3564 C CA . SER A 1 463 ? -27.059 -34.829 -10.976 1.00 69.56 463 SER A CA 1
ATOM 3565 C C . SER A 1 463 ? -28.103 -33.952 -10.286 1.00 69.56 463 SER A C 1
ATOM 3567 O O . SER A 1 463 ? -27.787 -33.106 -9.455 1.00 69.56 463 SER A O 1
ATOM 3569 N N . SER A 1 464 ? -29.376 -34.149 -10.633 1.00 63.06 464 SER A N 1
ATOM 3570 C CA . SER A 1 464 ? -30.510 -33.511 -9.941 1.00 63.06 464 SER A CA 1
ATOM 3571 C C . SER A 1 464 ? -30.995 -34.312 -8.727 1.00 63.06 464 SER A C 1
ATOM 3573 O O . SER A 1 464 ? -31.934 -33.892 -8.058 1.00 63.06 464 SER A O 1
ATOM 3575 N N . SER A 1 465 ? -30.390 -35.471 -8.468 1.00 74.00 465 SER A N 1
ATOM 3576 C CA . SER A 1 465 ? -30.593 -36.289 -7.274 1.00 74.00 465 SER A CA 1
ATOM 3577 C C . SER A 1 465 ? -29.214 -36.689 -6.743 1.00 74.00 465 SER A C 1
ATOM 3579 O O . SER A 1 465 ? -28.388 -35.812 -6.509 1.00 74.00 465 SER A O 1
ATOM 3581 N N . GLU A 1 466 ? -28.950 -37.987 -6.635 1.00 76.50 466 GLU A N 1
ATOM 3582 C CA . GLU A 1 466 ? -27.688 -38.573 -6.200 1.00 76.50 466 GLU A CA 1
ATOM 3583 C C . GLU A 1 466 ? -26.620 -38.452 -7.287 1.00 76.50 466 GLU A C 1
ATOM 3585 O O . GLU A 1 466 ? -26.882 -38.725 -8.467 1.00 76.50 466 GLU A O 1
ATOM 3590 N N . GLY A 1 467 ? -25.408 -38.092 -6.888 1.00 72.06 467 GLY A N 1
ATOM 3591 C CA . GLY A 1 467 ? -24.236 -38.049 -7.753 1.00 72.06 467 GLY A CA 1
ATOM 3592 C C . GLY A 1 467 ? -23.093 -38.792 -7.090 1.00 72.06 467 GLY A C 1
ATOM 3593 O O . GLY A 1 467 ? -22.740 -38.512 -5.950 1.00 72.06 467 GLY A O 1
ATOM 3594 N N . THR A 1 468 ? -22.509 -39.748 -7.803 1.00 77.38 468 THR A N 1
ATOM 3595 C CA . THR A 1 468 ? -21.332 -40.485 -7.345 1.00 77.38 468 THR A CA 1
ATOM 3596 C C . THR A 1 468 ? -20.317 -40.507 -8.470 1.00 77.38 468 THR A C 1
ATOM 3598 O O . THR A 1 468 ? -20.639 -40.912 -9.590 1.00 77.38 468 THR A O 1
ATOM 3601 N N . ALA A 1 469 ? -19.088 -40.107 -8.168 1.00 72.44 469 ALA A N 1
ATOM 3602 C CA . ALA A 1 469 ? -17.979 -40.163 -9.101 1.00 72.44 469 ALA A CA 1
ATOM 3603 C C . ALA A 1 469 ? -16.750 -40.777 -8.437 1.00 72.44 469 ALA A C 1
ATOM 3605 O O . ALA A 1 469 ? -16.405 -40.458 -7.300 1.00 72.44 469 ALA A O 1
ATOM 3606 N N . THR A 1 470 ? -16.082 -41.666 -9.168 1.00 78.25 470 THR A N 1
ATOM 3607 C CA . THR A 1 470 ? -14.840 -42.300 -8.733 1.00 78.25 470 THR A CA 1
ATOM 3608 C C . THR A 1 470 ? -13.845 -42.277 -9.882 1.00 78.25 470 THR A C 1
ATOM 3610 O O . THR A 1 470 ? -14.173 -42.743 -10.974 1.00 78.25 470 THR A O 1
ATOM 3613 N N . SER A 1 471 ? -12.644 -41.751 -9.655 1.00 74.75 471 SER A N 1
ATOM 3614 C CA . SER A 1 471 ? -11.576 -41.732 -10.659 1.00 74.75 471 SER A CA 1
ATOM 3615 C C . SER A 1 471 ? -10.195 -41.875 -10.017 1.00 74.75 471 SER A C 1
ATOM 3617 O O . SER A 1 471 ? -10.027 -41.755 -8.807 1.00 74.75 471 SER A O 1
ATOM 3619 N N . SER A 1 472 ? -9.193 -42.169 -10.841 1.00 73.00 472 SER A N 1
ATOM 3620 C CA . SER A 1 472 ? -7.776 -42.114 -10.452 1.00 73.00 472 SER A CA 1
ATOM 3621 C C . SER A 1 472 ? -7.135 -40.748 -10.736 1.00 73.00 472 SER A C 1
ATOM 3623 O O . SER A 1 472 ? -5.949 -40.587 -10.476 1.00 73.00 472 SER A O 1
ATOM 3625 N N . SER A 1 473 ? -7.905 -39.819 -11.307 1.00 79.75 473 SER A N 1
ATOM 3626 C CA . SER A 1 473 ? -7.585 -38.413 -11.593 1.00 79.75 473 SER A CA 1
ATOM 3627 C C . SER A 1 473 ? -8.634 -37.512 -10.934 1.00 79.75 473 SER A C 1
ATOM 3629 O O . SER A 1 473 ? -9.589 -38.040 -10.371 1.00 79.75 473 SER A O 1
ATOM 3631 N N . ASP A 1 474 ? -8.525 -36.190 -11.061 1.00 79.31 474 ASP A N 1
ATOM 3632 C CA . ASP A 1 474 ? -9.424 -35.253 -10.375 1.00 79.31 474 ASP A CA 1
ATOM 3633 C C . ASP A 1 474 ? -10.914 -35.532 -10.631 1.00 79.31 474 ASP A C 1
ATOM 3635 O O . ASP A 1 474 ? -11.345 -35.869 -11.745 1.00 79.31 474 ASP A O 1
ATOM 3639 N N . VAL A 1 475 ? -11.710 -35.414 -9.571 1.00 80.88 475 VAL A N 1
ATOM 3640 C CA . VAL A 1 475 ? -13.150 -35.668 -9.578 1.00 80.88 475 VAL A CA 1
ATOM 3641 C C . VAL A 1 475 ? -13.898 -34.460 -9.046 1.00 80.88 475 VAL A C 1
ATOM 3643 O O . VAL A 1 475 ? -13.565 -33.922 -7.996 1.00 80.88 475 VAL A O 1
ATOM 3646 N N . THR A 1 476 ? -14.984 -34.097 -9.726 1.00 83.31 476 THR A N 1
ATOM 3647 C CA . THR A 1 476 ? -15.959 -33.125 -9.232 1.00 83.31 476 THR A CA 1
ATOM 3648 C C . THR A 1 476 ? -17.363 -33.721 -9.281 1.00 83.31 476 THR A C 1
ATOM 3650 O O . THR A 1 476 ? -17.838 -34.128 -10.342 1.00 83.31 476 THR A O 1
ATOM 3653 N N . THR A 1 477 ? -18.057 -33.730 -8.148 1.00 80.44 477 THR A N 1
ATOM 3654 C CA . THR A 1 477 ? -19.456 -34.150 -8.032 1.00 80.44 477 THR A CA 1
ATOM 3655 C C . THR A 1 477 ? -20.319 -32.962 -7.625 1.00 80.44 477 THR A C 1
ATOM 3657 O O . THR A 1 477 ? -20.076 -32.327 -6.603 1.00 80.44 477 THR A O 1
ATOM 3660 N N . THR A 1 478 ? -21.355 -32.664 -8.408 1.00 80.56 478 THR A N 1
ATOM 3661 C CA . THR A 1 478 ? -22.373 -31.662 -8.069 1.00 80.56 478 THR A CA 1
ATOM 3662 C C . THR A 1 478 ? -23.756 -32.306 -8.075 1.00 80.56 478 THR A C 1
ATOM 3664 O O . THR A 1 478 ? -24.204 -32.805 -9.109 1.00 80.56 478 THR A O 1
ATOM 3667 N N . SER A 1 479 ? -24.449 -32.263 -6.943 1.00 79.06 479 SER A N 1
ATOM 3668 C CA . SER A 1 479 ? -25.752 -32.905 -6.746 1.00 79.06 479 SER A CA 1
ATOM 3669 C C . SER A 1 479 ? -26.747 -31.972 -6.072 1.00 79.06 479 SER A C 1
ATOM 3671 O O . SER A 1 479 ? -26.363 -31.007 -5.423 1.00 79.06 479 SER A O 1
ATOM 3673 N N . SER A 1 480 ? -28.044 -32.247 -6.225 1.00 75.38 480 SER A N 1
ATOM 3674 C CA . SER A 1 480 ? -29.093 -31.528 -5.479 1.00 75.38 480 SER A CA 1
ATOM 3675 C C . SER A 1 480 ? -29.522 -32.243 -4.190 1.00 75.38 480 SER A C 1
ATOM 3677 O O . SER A 1 480 ? -30.132 -31.592 -3.348 1.00 75.38 480 SER A O 1
ATOM 3679 N N . SER A 1 481 ? -29.228 -33.545 -4.050 1.00 84.12 481 SER A N 1
ATOM 3680 C CA . SER A 1 481 ? -29.385 -34.320 -2.806 1.00 84.12 481 SER A CA 1
ATOM 3681 C C . SER A 1 481 ? -28.019 -34.794 -2.298 1.00 84.12 481 SER A C 1
ATOM 3683 O O . SER A 1 481 ? -27.246 -33.968 -1.825 1.00 84.12 481 SER A O 1
ATOM 3685 N N . GLU A 1 482 ? -27.648 -36.061 -2.477 1.00 82.62 482 GLU A N 1
ATOM 3686 C CA . GLU A 1 482 ? -26.358 -36.577 -2.015 1.00 82.62 482 GLU A CA 1
ATOM 3687 C C . GLU A 1 482 ? -25.277 -36.479 -3.101 1.00 82.62 482 GLU A C 1
ATOM 3689 O O . GLU A 1 482 ? -25.494 -36.765 -4.290 1.00 82.62 482 GLU A O 1
ATOM 3694 N N . GLY A 1 483 ? -24.073 -36.101 -2.688 1.00 84.62 483 GLY A N 1
ATOM 3695 C CA . GLY A 1 483 ? -22.885 -36.060 -3.530 1.00 84.62 483 GLY A CA 1
ATOM 3696 C C . GLY A 1 483 ? -21.761 -36.893 -2.930 1.00 84.62 483 GLY A C 1
ATOM 3697 O O . GLY A 1 483 ? -21.414 -36.732 -1.766 1.00 84.62 483 GLY A O 1
ATOM 3698 N N . THR A 1 484 ? -21.145 -37.759 -3.731 1.00 85.94 484 THR A N 1
ATOM 3699 C CA . THR A 1 484 ? -19.930 -38.489 -3.350 1.00 85.94 484 THR A CA 1
ATOM 3700 C C . THR A 1 484 ? -18.867 -38.359 -4.438 1.00 85.94 484 THR A C 1
ATOM 3702 O O . THR A 1 484 ? -19.118 -38.672 -5.606 1.00 85.94 484 THR A O 1
ATOM 3705 N N . ALA A 1 485 ? -17.665 -37.924 -4.068 1.00 82.50 485 ALA A N 1
ATOM 3706 C CA . ALA A 1 485 ? -16.483 -37.916 -4.926 1.00 82.50 485 ALA A CA 1
ATOM 3707 C C . ALA A 1 485 ? -15.381 -38.770 -4.292 1.00 82.50 485 ALA A C 1
ATOM 3709 O O . ALA A 1 485 ? -15.057 -38.600 -3.119 1.00 82.50 485 ALA A O 1
ATOM 3710 N N . THR A 1 486 ? -14.789 -39.688 -5.053 1.00 87.50 486 THR A N 1
ATOM 3711 C CA . THR A 1 486 ? -13.643 -40.489 -4.604 1.00 87.50 486 THR A CA 1
ATOM 3712 C C . THR A 1 486 ? -12.526 -40.432 -5.638 1.00 87.50 486 THR A C 1
ATOM 3714 O O . THR A 1 486 ? -12.729 -40.831 -6.784 1.00 87.50 486 THR A O 1
ATOM 3717 N N . SER A 1 487 ? -11.347 -39.956 -5.247 1.00 82.56 487 SER A N 1
ATOM 3718 C CA . SER A 1 487 ? -10.223 -39.734 -6.157 1.00 82.56 487 SER A CA 1
ATOM 3719 C C . SER A 1 487 ? -8.898 -40.265 -5.610 1.00 82.56 487 SER A C 1
ATOM 3721 O O . SER A 1 487 ? -8.684 -40.338 -4.400 1.00 82.56 487 SER A O 1
ATOM 3723 N N . SER A 1 488 ? -7.993 -40.656 -6.511 1.00 80.50 488 SER A N 1
ATOM 3724 C CA . SER A 1 488 ? -6.562 -40.824 -6.193 1.00 80.50 488 SER A CA 1
ATOM 3725 C C . SER A 1 488 ? -5.750 -39.535 -6.400 1.00 80.50 488 SER A C 1
ATOM 3727 O O . SER A 1 488 ? -4.588 -39.499 -6.008 1.00 80.50 488 SER A O 1
ATOM 3729 N N . SER A 1 489 ? -6.354 -38.523 -7.028 1.00 86.50 489 SER A N 1
ATOM 3730 C CA . SER A 1 489 ? -5.884 -37.133 -7.162 1.00 86.50 489 SER A CA 1
ATOM 3731 C C . SER A 1 489 ? -6.864 -36.253 -6.387 1.00 86.50 489 SER A C 1
ATOM 3733 O O . SER A 1 489 ? -7.264 -36.691 -5.321 1.00 86.50 489 SER A O 1
ATOM 3735 N N . ASP A 1 490 ? -7.344 -35.118 -6.894 1.00 86.44 490 ASP A N 1
ATOM 3736 C CA . ASP A 1 490 ? -8.235 -34.251 -6.118 1.00 86.44 490 ASP A CA 1
ATOM 3737 C C . ASP A 1 490 ? -9.706 -34.691 -6.174 1.00 86.44 490 ASP A C 1
ATOM 3739 O O . ASP A 1 490 ? -10.178 -35.268 -7.162 1.00 86.44 490 ASP A O 1
ATOM 3743 N N . ALA A 1 491 ? -10.454 -34.437 -5.098 1.00 86.69 491 ALA A N 1
ATOM 3744 C CA . ALA A 1 491 ? -11.888 -34.706 -5.016 1.00 86.69 491 ALA A CA 1
ATOM 3745 C C . ALA A 1 491 ? -12.661 -33.467 -4.547 1.00 86.69 491 ALA A C 1
ATOM 3747 O O . ALA A 1 491 ? -12.414 -32.942 -3.466 1.00 86.69 491 ALA A O 1
ATOM 3748 N N . THR A 1 492 ? -13.655 -33.039 -5.321 1.00 90.00 492 THR A N 1
ATOM 3749 C CA . THR A 1 492 ? -14.557 -31.937 -4.963 1.00 90.00 492 THR A CA 1
ATOM 3750 C C . THR A 1 492 ? -16.007 -32.402 -4.975 1.00 90.00 492 THR A C 1
ATOM 3752 O O . THR A 1 492 ? -16.468 -32.962 -5.969 1.00 90.00 492 THR A O 1
ATOM 3755 N N . THR A 1 493 ? -16.755 -32.111 -3.911 1.00 90.06 493 THR A N 1
ATOM 3756 C CA . THR A 1 493 ? -18.191 -32.398 -3.804 1.00 90.06 493 THR A CA 1
ATOM 3757 C C . THR A 1 493 ? -18.981 -31.138 -3.446 1.00 90.06 493 THR A C 1
ATOM 3759 O O . THR A 1 493 ? -18.609 -30.388 -2.546 1.00 90.06 493 THR A O 1
ATOM 3762 N N . SER A 1 494 ? -20.100 -30.905 -4.135 1.00 89.38 494 SER A N 1
ATOM 3763 C CA . SER A 1 494 ? -21.088 -29.877 -3.782 1.00 89.38 494 SER A CA 1
ATOM 3764 C C . SER A 1 494 ? -22.509 -30.435 -3.845 1.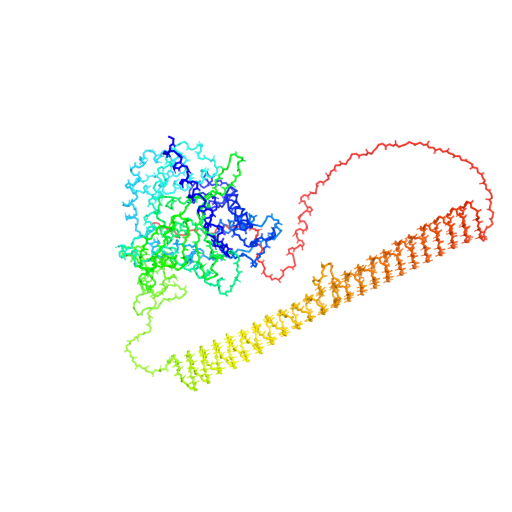00 89.38 494 SER A C 1
ATOM 3766 O O . SER A 1 494 ? -22.963 -30.827 -4.923 1.00 89.38 494 SER A O 1
ATOM 3768 N N . SER A 1 495 ? -23.210 -30.489 -2.714 1.00 87.81 495 SER A N 1
ATOM 3769 C CA . SER A 1 495 ? -24.499 -31.194 -2.599 1.00 87.81 495 SER A CA 1
ATOM 3770 C C . SER A 1 495 ? -25.333 -30.721 -1.402 1.00 87.81 495 SER A C 1
ATOM 3772 O O . SER A 1 495 ? -24.947 -29.767 -0.730 1.00 87.81 495 SER A O 1
ATOM 3774 N N . SER A 1 496 ? -26.512 -31.306 -1.149 1.00 86.94 496 SER A N 1
ATOM 3775 C CA . SER A 1 496 ? -27.185 -31.064 0.134 1.00 86.94 496 SER A CA 1
ATOM 3776 C C . SER A 1 496 ? -26.469 -31.802 1.252 1.00 86.94 496 SER A C 1
ATOM 3778 O O . SER A 1 496 ? -26.206 -31.202 2.281 1.00 86.94 496 SER A O 1
ATOM 3780 N N . GLU A 1 497 ? -26.083 -33.045 0.981 1.00 88.88 497 GLU A N 1
ATOM 3781 C CA . GLU A 1 497 ? -25.304 -33.930 1.846 1.00 88.88 497 GLU A CA 1
ATOM 3782 C C . GLU A 1 497 ? -24.081 -34.403 1.060 1.00 88.88 497 GLU A C 1
ATOM 3784 O O . GLU A 1 497 ? -24.207 -34.868 -0.081 1.00 88.88 497 GLU A O 1
ATOM 3789 N N . GLY A 1 498 ? -22.878 -34.190 1.584 1.00 88.31 498 GLY A N 1
ATOM 3790 C CA . GLY A 1 498 ? -21.656 -34.234 0.777 1.00 88.31 498 GLY A CA 1
ATOM 3791 C C . GLY A 1 498 ? -20.568 -35.110 1.361 1.00 88.31 498 GLY A C 1
ATOM 3792 O O . GLY A 1 498 ? -20.248 -35.027 2.541 1.00 88.31 498 GLY A O 1
ATOM 3793 N N . THR A 1 499 ? -19.943 -35.926 0.516 1.00 92.06 499 THR A N 1
ATOM 3794 C CA . THR A 1 499 ? -18.750 -36.694 0.873 1.00 92.06 499 THR A CA 1
ATOM 3795 C C . THR A 1 499 ? -17.666 -36.551 -0.191 1.00 92.06 499 THR A C 1
ATOM 3797 O O . THR A 1 499 ? -17.918 -36.789 -1.375 1.00 92.06 499 THR A O 1
ATOM 3800 N 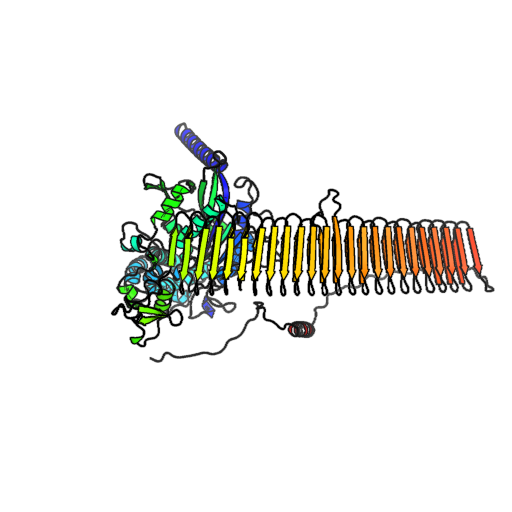N . ALA A 1 500 ? -16.443 -36.204 0.205 1.00 89.56 500 ALA A N 1
ATOM 3801 C CA . ALA A 1 500 ? -15.265 -36.256 -0.663 1.00 89.56 500 ALA A CA 1
ATOM 3802 C C . ALA A 1 500 ? -14.163 -37.106 -0.019 1.00 89.56 500 ALA A C 1
ATOM 3804 O O . ALA A 1 500 ? -13.825 -36.928 1.149 1.00 89.56 500 ALA A O 1
ATOM 3805 N N . THR A 1 501 ? -13.594 -38.042 -0.777 1.00 92.12 501 THR A N 1
ATOM 3806 C CA . THR A 1 501 ? -12.474 -38.885 -0.344 1.00 92.12 501 THR A CA 1
ATOM 3807 C C . THR A 1 501 ? -11.341 -38.816 -1.358 1.00 92.12 501 THR A C 1
ATOM 3809 O O . THR A 1 501 ? -11.557 -39.083 -2.538 1.00 92.12 501 THR A O 1
ATOM 3812 N N . SER A 1 502 ? -10.133 -38.488 -0.912 1.00 88.62 502 SER A N 1
ATOM 3813 C CA . SER A 1 502 ? -8.984 -38.232 -1.779 1.00 88.62 502 SER A CA 1
ATOM 3814 C C . SER A 1 502 ? -7.684 -38.824 -1.234 1.00 88.62 502 SER A C 1
ATOM 3816 O O . SER A 1 502 ? -7.505 -38.958 -0.024 1.00 88.62 502 SER A O 1
ATOM 3818 N N . SER A 1 503 ? -6.760 -39.178 -2.132 1.00 85.62 503 SER A N 1
ATOM 3819 C CA . SER A 1 503 ? -5.349 -39.435 -1.782 1.00 85.62 503 SER A CA 1
ATOM 3820 C C . SER A 1 503 ? -4.450 -38.202 -1.978 1.00 85.62 503 SER A C 1
ATOM 3822 O O . SER A 1 503 ? -3.270 -38.264 -1.646 1.00 85.62 503 SER A O 1
ATOM 3824 N N . SER A 1 504 ? -4.988 -37.115 -2.537 1.00 89.56 504 SER A N 1
ATOM 3825 C CA . SER A 1 504 ? -4.387 -35.776 -2.642 1.00 89.56 504 SER A CA 1
ATOM 3826 C C . SER A 1 504 ? -5.294 -34.807 -1.888 1.00 89.56 504 SER A C 1
ATOM 3828 O O . SER A 1 504 ? -5.528 -35.075 -0.713 1.00 89.56 504 SER A O 1
ATOM 3830 N N . ASP A 1 505 ? -5.874 -33.783 -2.521 1.00 90.88 505 ASP A N 1
ATOM 3831 C CA . ASP A 1 505 ? -6.726 -32.819 -1.824 1.00 90.88 505 ASP A CA 1
ATOM 3832 C C . ASP A 1 505 ? -8.210 -33.191 -1.923 1.00 90.88 505 ASP A C 1
ATOM 3834 O O . ASP A 1 505 ? -8.672 -33.775 -2.910 1.00 90.88 505 ASP A O 1
ATOM 3838 N N . ALA A 1 506 ? -8.986 -32.889 -0.883 1.00 89.81 506 ALA A N 1
ATOM 3839 C CA . ALA A 1 506 ? -10.432 -33.077 -0.884 1.00 89.81 506 ALA A CA 1
ATOM 3840 C C . ALA A 1 506 ? -11.170 -31.833 -0.388 1.00 89.81 506 ALA A C 1
ATOM 3842 O O . ALA A 1 506 ? -10.792 -31.207 0.600 1.00 89.81 506 ALA A O 1
ATOM 3843 N N . THR A 1 507 ? -12.267 -31.505 -1.064 1.00 92.94 507 THR A N 1
ATOM 3844 C CA . THR A 1 507 ? -13.108 -30.341 -0.777 1.00 92.94 507 THR A CA 1
ATOM 3845 C C . THR A 1 507 ? -14.583 -30.736 -0.797 1.00 92.94 507 THR A C 1
ATOM 3847 O O . THR A 1 507 ? -15.066 -31.298 -1.778 1.00 92.94 507 THR A O 1
ATOM 3850 N N . THR A 1 508 ? -15.325 -30.421 0.264 1.00 92.25 508 THR A N 1
ATOM 3851 C CA . THR A 1 508 ? -16.778 -30.652 0.334 1.00 92.25 508 THR A CA 1
ATOM 3852 C C . THR A 1 508 ? -17.504 -29.373 0.731 1.00 92.25 508 THR A C 1
ATOM 3854 O O . THR A 1 508 ? -17.122 -28.701 1.687 1.00 92.25 508 THR A O 1
ATOM 3857 N N . SER A 1 509 ? -18.569 -29.029 0.009 1.00 91.31 509 SER A N 1
ATOM 3858 C CA . SER A 1 509 ? -19.491 -27.943 0.358 1.00 91.31 509 SER A CA 1
ATOM 3859 C C . SER A 1 509 ? -20.930 -28.449 0.360 1.00 91.31 509 SER A C 1
ATOM 3861 O O . SER A 1 509 ? -21.436 -28.848 -0.689 1.00 91.31 509 SER A O 1
ATOM 3863 N N . SER A 1 510 ? -21.595 -28.393 1.511 1.00 88.50 510 SER A N 1
ATOM 3864 C CA . SER A 1 510 ? -22.952 -28.918 1.684 1.00 88.50 510 SER A CA 1
ATOM 3865 C C . SER A 1 510 ? -23.923 -27.898 2.274 1.00 88.50 510 SER A C 1
ATOM 3867 O O . SER A 1 510 ? -23.533 -27.008 3.031 1.00 88.50 510 SER A O 1
ATOM 3869 N N . SER A 1 511 ? -25.215 -28.029 1.961 1.00 86.25 511 SER A N 1
ATOM 3870 C CA . SER A 1 511 ? -26.277 -27.271 2.649 1.00 86.25 511 SER A CA 1
ATOM 3871 C C . SER A 1 511 ? -26.793 -27.945 3.927 1.00 86.25 511 SER A C 1
ATOM 3873 O O . SER A 1 511 ? -27.636 -27.370 4.612 1.00 86.25 511 SER A O 1
ATOM 3875 N N . SER A 1 512 ? -26.344 -29.164 4.209 1.00 90.50 512 SER A N 1
ATOM 3876 C CA . SER A 1 512 ? -26.683 -29.979 5.378 1.00 90.50 512 SER A CA 1
ATOM 3877 C C . SER A 1 512 ? -25.393 -30.635 5.874 1.00 90.50 512 SER A C 1
ATOM 3879 O O . SER A 1 512 ? -24.477 -29.858 6.131 1.00 90.50 512 SER A O 1
ATOM 3881 N N . ASP A 1 513 ? -25.246 -31.959 5.975 1.00 89.81 513 ASP A N 1
ATOM 3882 C CA . ASP A 1 513 ? -24.012 -32.558 6.497 1.00 89.81 513 ASP A CA 1
ATOM 3883 C C . ASP A 1 513 ? -22.913 -32.714 5.431 1.00 89.81 513 ASP A C 1
ATOM 3885 O O . ASP A 1 513 ? -23.121 -32.797 4.209 1.00 89.81 513 ASP A O 1
ATOM 3889 N N . ALA A 1 514 ? -21.669 -32.690 5.903 1.00 91.50 514 ALA A N 1
ATOM 3890 C CA . ALA A 1 514 ? -20.501 -32.804 5.048 1.00 91.50 514 ALA A CA 1
ATOM 3891 C C . ALA A 1 514 ? -19.374 -33.606 5.701 1.00 91.50 514 ALA A C 1
ATOM 3893 O O . ALA A 1 514 ? -19.007 -33.383 6.858 1.00 91.50 514 ALA A O 1
ATOM 3894 N N . THR A 1 515 ? -18.762 -34.489 4.915 1.00 94.19 515 THR A N 1
ATOM 3895 C CA . THR A 1 515 ? -17.598 -35.280 5.318 1.00 94.19 515 THR A CA 1
ATOM 3896 C C . THR A 1 515 ? -16.501 -35.210 4.267 1.00 94.19 515 THR A C 1
ATOM 3898 O O . THR A 1 515 ? -16.707 -35.540 3.101 1.00 94.19 515 THR A O 1
ATOM 3901 N N . THR A 1 516 ? -15.293 -34.855 4.687 1.00 94.81 516 THR A N 1
ATOM 3902 C CA . THR A 1 516 ? -14.109 -34.848 3.828 1.00 94.81 516 THR A CA 1
ATOM 3903 C C . THR A 1 516 ? -13.027 -35.734 4.424 1.00 94.81 516 THR A C 1
ATOM 3905 O O . THR A 1 516 ? -12.683 -35.620 5.598 1.00 94.81 516 THR A O 1
ATOM 3908 N N . THR A 1 517 ? -12.461 -36.618 3.611 1.00 93.94 517 THR A N 1
ATOM 3909 C CA . THR A 1 517 ? -11.298 -37.432 3.970 1.00 93.94 517 THR A CA 1
ATOM 3910 C C . THR A 1 517 ? -10.223 -37.269 2.909 1.00 93.94 517 THR A C 1
ATOM 3912 O O . THR A 1 517 ? -10.481 -37.465 1.725 1.00 93.94 517 THR A O 1
ATOM 3915 N N . SER A 1 518 ? -9.012 -36.919 3.310 1.00 91.88 518 SER A N 1
ATOM 3916 C CA . SER A 1 518 ? -7.897 -36.676 2.399 1.00 91.88 518 SER A CA 1
ATOM 3917 C C . SER A 1 518 ? -6.592 -37.223 2.985 1.00 91.88 518 SER A C 1
ATOM 3919 O O . SER A 1 518 ? -6.505 -37.484 4.181 1.00 91.88 518 SER A O 1
ATOM 3921 N N . SER A 1 519 ? -5.588 -37.463 2.139 1.00 87.88 519 SER A N 1
ATOM 3922 C CA . SER A 1 519 ? -4.221 -37.766 2.597 1.00 87.88 519 SER A CA 1
ATOM 3923 C C . SER A 1 519 ? -3.300 -36.541 2.550 1.00 87.88 519 SER A C 1
ATOM 3925 O O . SER A 1 519 ? -2.179 -36.616 3.046 1.00 87.88 519 SER A O 1
ATOM 3927 N N . SER A 1 520 ? -3.742 -35.427 1.964 1.00 90.31 520 SER A N 1
ATOM 3928 C CA . SER A 1 520 ? -3.037 -34.140 1.907 1.00 90.31 520 SER A CA 1
ATOM 3929 C C . SER A 1 520 ? -3.932 -33.067 2.535 1.00 90.31 520 SER A C 1
ATOM 3931 O O . SER A 1 520 ? -4.140 -33.129 3.748 1.00 90.31 520 SER A O 1
ATOM 3933 N N . GLU A 1 521 ? -4.536 -32.173 1.751 1.00 91.00 521 GLU A N 1
ATOM 3934 C CA . GLU A 1 521 ? -5.412 -31.119 2.270 1.00 91.00 521 GLU A CA 1
ATOM 3935 C C . GLU A 1 521 ? -6.877 -31.563 2.296 1.00 91.00 521 GLU A C 1
ATOM 3937 O O . GLU A 1 521 ? -7.383 -32.180 1.355 1.00 91.00 521 GLU A O 1
ATOM 3942 N N . GLY A 1 522 ? -7.589 -31.244 3.372 1.00 92.38 522 GLY A N 1
ATOM 3943 C CA . GLY A 1 522 ? -9.020 -31.492 3.515 1.00 92.38 522 GLY A CA 1
ATOM 3944 C C . GLY A 1 522 ? -9.745 -30.211 3.898 1.00 92.38 522 GLY A C 1
ATOM 3945 O O . GLY A 1 522 ? -9.404 -29.577 4.892 1.00 92.38 522 GLY A O 1
ATOM 3946 N N . THR A 1 523 ? -10.767 -29.825 3.136 1.00 93.38 523 THR A N 1
ATOM 3947 C CA . THR A 1 523 ? -11.627 -28.681 3.471 1.00 93.38 523 THR A CA 1
ATOM 3948 C C . THR A 1 523 ? -13.098 -29.070 3.427 1.00 93.38 523 THR A C 1
ATOM 3950 O O . THR A 1 523 ? -13.588 -29.565 2.411 1.00 93.38 523 THR A O 1
ATOM 3953 N N . THR A 1 524 ? -13.829 -28.780 4.501 1.00 93.62 524 THR A N 1
ATOM 3954 C CA . THR A 1 524 ? -15.273 -29.022 4.593 1.00 93.62 524 THR A CA 1
ATOM 3955 C C . THR A 1 524 ? -16.011 -27.753 4.986 1.00 93.62 524 THR A C 1
ATOM 3957 O O . THR A 1 524 ? -15.640 -27.082 5.946 1.00 93.62 524 THR A O 1
ATOM 3960 N N . SER A 1 525 ? -17.088 -27.437 4.273 1.00 92.31 525 SER A N 1
ATOM 3961 C CA . SER A 1 525 ? -18.032 -26.380 4.639 1.00 92.31 525 SER A CA 1
ATOM 3962 C C . SER A 1 525 ? -19.456 -26.918 4.624 1.00 92.31 525 SER A C 1
ATOM 3964 O O . SER A 1 525 ? -19.884 -27.486 3.620 1.00 92.31 525 SER A O 1
ATOM 3966 N N . SER A 1 526 ? -20.201 -26.731 5.709 1.00 91.31 526 SER A N 1
ATOM 3967 C CA . SER A 1 526 ? -21.594 -27.169 5.799 1.00 91.31 526 SER A CA 1
ATOM 3968 C C . SER A 1 526 ? -22.468 -26.170 6.574 1.00 91.31 526 SER A C 1
ATOM 3970 O O . SER A 1 526 ? -21.971 -25.317 7.311 1.00 91.31 526 SER A O 1
ATOM 3972 N N . SER A 1 527 ? -23.787 -26.222 6.355 1.00 86.19 527 SER A N 1
ATOM 3973 C CA . SER A 1 527 ? -24.762 -25.442 7.144 1.00 86.19 527 SER A CA 1
ATOM 3974 C C . SER A 1 527 ? -25.322 -26.233 8.335 1.00 86.19 527 SER A C 1
ATOM 3976 O O . SER A 1 527 ? -26.149 -25.712 9.080 1.00 86.19 527 SER A O 1
ATOM 3978 N N . SER A 1 528 ? -24.913 -27.491 8.484 1.00 91.44 528 SER A N 1
ATOM 3979 C CA . SER A 1 528 ? -25.244 -28.393 9.588 1.00 91.44 528 SER A CA 1
ATOM 3980 C C . SER A 1 528 ? -23.938 -29.015 10.071 1.00 91.44 528 SER A C 1
ATOM 3982 O O . SER A 1 528 ? -23.012 -28.258 10.357 1.00 91.44 528 SER A O 1
ATOM 3984 N N . ASP A 1 529 ? -23.790 -30.336 10.117 1.00 91.56 529 ASP A N 1
ATOM 3985 C CA . ASP A 1 529 ? -22.592 -30.926 10.702 1.00 91.56 529 ASP A CA 1
ATOM 3986 C C . ASP A 1 529 ? -21.477 -31.053 9.656 1.00 91.56 529 ASP A C 1
ATOM 3988 O O . ASP A 1 529 ? -21.711 -31.315 8.471 1.00 91.56 529 ASP A O 1
ATOM 3992 N N . ALA A 1 530 ? -20.235 -30.806 10.064 1.00 92.31 530 ALA A N 1
ATOM 3993 C CA . ALA A 1 530 ? -19.082 -30.860 9.175 1.00 92.31 530 ALA A CA 1
ATOM 3994 C C . ALA A 1 530 ? -17.937 -31.644 9.815 1.00 92.31 530 ALA A C 1
ATOM 3996 O O . ALA A 1 530 ? -17.532 -31.382 10.946 1.00 92.31 530 ALA A O 1
ATOM 3997 N N . THR A 1 531 ? -17.379 -32.591 9.064 1.00 94.88 531 THR A N 1
ATOM 3998 C CA . THR A 1 531 ? -16.299 -33.474 9.517 1.00 94.88 531 THR A CA 1
ATOM 3999 C C . THR A 1 531 ? -15.168 -33.504 8.492 1.00 94.88 531 THR A C 1
ATOM 4001 O O . THR A 1 531 ? -15.395 -33.772 7.314 1.00 94.88 531 THR A O 1
ATOM 4004 N N . THR A 1 532 ? -13.934 -33.252 8.929 1.00 95.31 532 THR A N 1
ATOM 4005 C CA . THR A 1 532 ? -12.739 -33.312 8.069 1.00 95.31 532 THR A CA 1
ATOM 4006 C C . THR A 1 532 ? -11.667 -34.185 8.703 1.00 95.31 532 THR A C 1
ATOM 4008 O O . THR A 1 532 ? -11.368 -34.042 9.888 1.00 95.31 532 THR A O 1
ATOM 4011 N N . SER A 1 533 ? -11.068 -35.080 7.919 1.00 95.06 533 SER A N 1
ATOM 4012 C CA . SER A 1 533 ? -9.897 -35.867 8.313 1.00 95.06 533 SER A CA 1
ATOM 4013 C C . SER A 1 533 ? -8.832 -35.843 7.221 1.00 95.06 533 SER A C 1
ATOM 4015 O O . SER A 1 533 ? -9.080 -36.350 6.126 1.00 95.06 533 SER A O 1
ATOM 4017 N N . SER A 1 534 ? -7.664 -35.262 7.493 1.00 93.12 534 SER A N 1
ATOM 4018 C CA . SER A 1 534 ? -6.608 -35.068 6.484 1.00 93.12 534 SER A CA 1
ATOM 4019 C C . SER A 1 534 ? -5.223 -34.847 7.095 1.00 93.12 534 SER A C 1
ATOM 4021 O O . SER A 1 534 ? -5.061 -34.951 8.308 1.00 93.12 534 SER A O 1
ATOM 4023 N N . SER A 1 535 ? -4.204 -34.609 6.262 1.00 89.88 535 SER A N 1
ATOM 4024 C CA . SER A 1 535 ? -2.895 -34.176 6.763 1.00 89.88 535 SER A CA 1
ATOM 4025 C C . SER A 1 535 ? -2.915 -32.718 7.202 1.00 89.88 535 SER A C 1
ATOM 4027 O O . SER A 1 535 ? -2.203 -32.402 8.143 1.00 89.88 535 SER A O 1
ATOM 4029 N N . ASP A 1 536 ? -3.744 -31.890 6.564 1.00 90.50 536 ASP A N 1
ATOM 4030 C CA . ASP A 1 536 ? -4.109 -30.533 6.982 1.00 90.50 536 ASP A CA 1
ATOM 4031 C C . ASP A 1 536 ? -5.626 -30.366 6.835 1.00 90.50 536 ASP A C 1
ATOM 4033 O O . ASP A 1 536 ? -6.186 -30.598 5.757 1.00 90.50 536 ASP A O 1
ATOM 4037 N N . ALA A 1 537 ? -6.328 -30.080 7.937 1.00 92.19 537 ALA A N 1
ATOM 4038 C CA . ALA A 1 537 ? -7.787 -30.177 8.026 1.00 92.19 537 ALA A CA 1
ATOM 4039 C C . ALA A 1 537 ? -8.439 -28.835 8.359 1.00 92.19 537 ALA A C 1
ATOM 4041 O O . ALA A 1 537 ? -8.214 -28.271 9.425 1.00 92.19 537 ALA A O 1
ATOM 4042 N N . THR A 1 538 ? -9.331 -28.365 7.487 1.00 93.94 538 THR A N 1
ATOM 4043 C CA . THR A 1 538 ? -10.152 -27.171 7.724 1.00 93.94 538 THR A CA 1
ATOM 4044 C C . THR A 1 538 ? -11.637 -27.523 7.714 1.00 93.94 538 THR A C 1
ATOM 4046 O O . THR A 1 538 ? -12.153 -28.055 6.731 1.00 93.94 538 THR A O 1
ATOM 4049 N N . THR A 1 539 ? -12.347 -27.172 8.784 1.00 94.81 539 THR A N 1
ATOM 4050 C CA . THR A 1 539 ? -13.789 -27.398 8.929 1.00 94.81 539 THR A CA 1
ATOM 4051 C C . THR A 1 539 ? -14.521 -26.094 9.239 1.00 94.81 539 THR A C 1
ATOM 4053 O O . THR A 1 539 ? -14.170 -25.370 10.168 1.00 94.81 539 THR A O 1
ATOM 4056 N N . THR A 1 540 ? -15.585 -25.802 8.490 1.00 92.94 540 THR A N 1
ATOM 4057 C CA . THR A 1 540 ? -16.522 -24.705 8.772 1.00 92.94 540 THR A CA 1
ATOM 4058 C C . THR A 1 540 ? -17.952 -25.234 8.805 1.00 92.94 540 THR A C 1
ATOM 4060 O O . THR A 1 540 ? -18.397 -25.887 7.863 1.00 92.94 540 THR A O 1
ATOM 4063 N N . SER A 1 541 ? -18.679 -24.945 9.878 1.00 92.06 541 SER A N 1
ATOM 4064 C CA . SER A 1 541 ? -20.059 -25.384 10.092 1.00 92.06 541 SER A CA 1
ATOM 4065 C C . SER A 1 541 ? -20.896 -24.266 10.728 1.00 92.06 541 SER A C 1
ATOM 4067 O O . SER A 1 541 ? -20.354 -23.321 11.296 1.00 92.06 541 SER A O 1
ATOM 4069 N N . SER A 1 542 ? -22.225 -24.345 10.605 1.00 86.38 542 SER A N 1
ATOM 4070 C CA . SER A 1 542 ? -23.155 -23.507 11.383 1.00 86.38 542 SER A CA 1
ATOM 4071 C C . SER A 1 542 ? -23.690 -24.189 12.654 1.00 86.38 542 SER A C 1
ATOM 4073 O O . SER A 1 542 ? -24.329 -23.510 13.450 1.00 86.38 542 SER A O 1
ATOM 4075 N N . SER A 1 543 ? -23.464 -25.495 12.838 1.00 91.25 543 SER A N 1
ATOM 4076 C CA . SER A 1 543 ? -23.773 -26.267 14.053 1.00 91.25 543 SER A CA 1
ATOM 4077 C C . SER A 1 543 ? -22.497 -26.900 14.612 1.00 91.25 543 SER A C 1
ATOM 4079 O O . SER A 1 543 ? -21.745 -26.208 15.300 1.00 91.25 543 SER A O 1
ATOM 4081 N N . GLU A 1 544 ? -22.231 -28.165 14.277 1.00 92.38 544 GLU A N 1
ATOM 4082 C CA . GLU A 1 544 ? -21.124 -28.968 14.791 1.00 92.38 544 GLU A CA 1
ATOM 4083 C C . GLU A 1 544 ? -19.986 -29.054 13.768 1.00 92.38 544 GLU A C 1
ATOM 4085 O O . GLU A 1 544 ? -20.158 -29.510 12.633 1.00 92.38 544 GLU A O 1
ATOM 4090 N N . GLY A 1 545 ? -18.788 -28.645 14.176 1.00 93.62 545 GLY A N 1
ATOM 4091 C CA . GLY A 1 545 ? -17.575 -28.750 13.373 1.00 93.62 545 GLY A CA 1
ATOM 4092 C C . GLY A 1 545 ? -16.569 -29.692 14.021 1.00 93.62 545 GLY A C 1
ATOM 4093 O O . GLY A 1 545 ? -16.206 -29.508 15.178 1.00 93.62 545 GLY A O 1
ATOM 4094 N N . THR A 1 546 ? -16.077 -30.683 13.276 1.00 95.44 546 THR A N 1
ATOM 4095 C CA . THR A 1 546 ? -14.951 -31.528 13.695 1.00 95.44 546 THR A CA 1
ATOM 4096 C C . THR A 1 546 ? -13.829 -31.515 12.657 1.00 95.44 546 THR A C 1
ATOM 4098 O O . THR A 1 546 ? -14.056 -31.811 11.480 1.00 95.44 546 THR A O 1
ATOM 4101 N N . ALA A 1 547 ? -12.602 -31.216 13.080 1.00 93.12 547 ALA A N 1
ATOM 4102 C CA . ALA A 1 547 ? -11.390 -31.383 12.277 1.00 93.12 547 ALA A CA 1
ATOM 4103 C C . ALA A 1 547 ? -10.405 -32.325 12.983 1.00 93.12 547 ALA A C 1
ATOM 4105 O O . ALA A 1 547 ? -10.060 -32.131 14.147 1.00 93.12 547 ALA A O 1
ATOM 4106 N N . THR A 1 548 ? -9.935 -33.352 12.280 1.00 94.31 548 THR A N 1
ATOM 4107 C CA . THR A 1 548 ? -8.872 -34.246 12.753 1.00 94.31 548 THR A CA 1
ATOM 4108 C C . THR A 1 548 ? -7.732 -34.233 11.752 1.00 94.31 548 THR A C 1
ATOM 4110 O O . THR A 1 548 ? -7.947 -34.510 10.575 1.00 94.31 548 THR A O 1
ATOM 4113 N N . SER A 1 549 ? -6.525 -33.921 12.210 1.00 91.25 549 SER A N 1
ATOM 4114 C CA . SER A 1 549 ? -5.367 -33.774 11.335 1.00 91.25 549 SER A CA 1
ATOM 4115 C C . SER A 1 549 ? -4.127 -34.490 11.867 1.00 91.25 549 SER A C 1
ATOM 4117 O O . SER A 1 549 ? -4.020 -34.790 13.060 1.00 91.25 549 SER A O 1
ATOM 4119 N N . SER A 1 550 ? -3.189 -34.811 10.974 1.00 86.81 550 SER A N 1
ATOM 4120 C CA . SER A 1 550 ? -1.828 -35.191 11.368 1.00 86.81 550 SER A CA 1
ATOM 4121 C C . SER A 1 550 ? -0.850 -34.013 11.400 1.00 86.81 550 SER A C 1
ATOM 4123 O O . SER A 1 550 ? 0.227 -34.187 11.965 1.00 86.81 550 SER A O 1
ATOM 4125 N N . SER A 1 551 ? -1.204 -32.856 10.829 1.00 90.31 551 SER A N 1
ATOM 4126 C CA . SER A 1 551 ? -0.397 -31.623 10.847 1.00 90.31 551 SER A CA 1
ATOM 4127 C C . SER A 1 551 ? -1.228 -30.476 11.429 1.00 90.31 551 SER A C 1
ATOM 4129 O O . SER A 1 551 ? -1.347 -30.437 12.649 1.00 90.31 551 SER A O 1
ATOM 4131 N N . ASP A 1 552 ? -1.896 -29.621 10.659 1.00 88.81 552 ASP A N 1
ATOM 4132 C CA . ASP A 1 552 ? -2.686 -28.514 11.211 1.00 88.81 552 ASP A CA 1
ATOM 4133 C C . ASP A 1 552 ? -4.192 -28.801 11.157 1.00 88.81 552 ASP A C 1
ATOM 4135 O O . ASP A 1 552 ? -4.700 -29.439 10.228 1.00 88.81 552 ASP A O 1
ATOM 4139 N N . ALA A 1 553 ? -4.927 -28.357 12.181 1.00 91.75 553 ALA A N 1
ATOM 4140 C CA . ALA A 1 553 ? -6.385 -28.455 12.232 1.00 91.75 553 ALA A CA 1
ATOM 4141 C C . ALA A 1 553 ? -7.038 -27.115 12.591 1.00 91.75 553 ALA A C 1
ATOM 4143 O O . ALA A 1 553 ? -6.760 -26.529 13.639 1.00 91.75 553 ALA A O 1
ATOM 4144 N N . THR A 1 554 ? -7.992 -26.682 11.769 1.00 93.38 554 THR A N 1
ATOM 4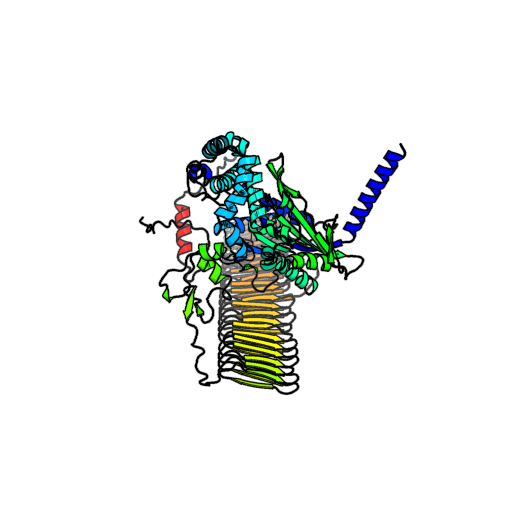145 C CA . THR A 1 554 ? -8.807 -25.486 12.006 1.00 93.38 554 THR A CA 1
ATOM 4146 C C . THR A 1 554 ? -10.290 -25.832 11.997 1.00 93.38 554 THR A C 1
ATOM 4148 O O . THR A 1 554 ? -10.782 -26.465 11.063 1.00 93.38 554 THR A O 1
ATOM 4151 N N . THR A 1 555 ? -11.027 -25.385 13.016 1.00 94.31 555 THR A N 1
ATOM 4152 C CA . THR A 1 555 ? -12.490 -25.522 13.095 1.00 94.31 555 THR A CA 1
ATOM 4153 C C . THR A 1 555 ? -13.164 -24.186 13.396 1.00 94.31 555 THR A C 1
ATOM 4155 O O . THR A 1 555 ? -12.746 -23.450 14.288 1.00 94.31 555 THR A O 1
ATOM 4158 N N . THR A 1 556 ? -14.232 -23.871 12.661 1.00 93.25 556 THR A N 1
ATOM 4159 C CA . THR A 1 556 ? -15.138 -22.747 12.943 1.00 93.25 556 THR A CA 1
ATOM 4160 C C . THR A 1 556 ? -16.585 -23.225 12.929 1.00 93.25 556 THR A C 1
ATOM 4162 O O . THR A 1 556 ? -17.051 -23.703 11.894 1.00 93.25 556 THR A O 1
ATOM 4165 N N . SER A 1 557 ? -17.293 -23.108 14.051 1.00 92.00 557 SER A N 1
ATOM 4166 C CA . SER A 1 557 ? -18.665 -23.621 14.199 1.00 92.00 557 SER A CA 1
ATOM 4167 C C . SER A 1 557 ? -19.402 -22.991 15.388 1.00 92.00 557 SER A C 1
ATOM 4169 O O . SER A 1 557 ? -18.907 -22.040 15.986 1.00 92.00 557 SER A O 1
ATOM 4171 N N . SER A 1 558 ? -20.620 -23.446 15.696 1.00 88.94 558 SER A N 1
ATOM 4172 C CA . SER A 1 558 ? -21.275 -23.110 16.970 1.00 88.94 558 SER A CA 1
ATOM 4173 C C . SER A 1 558 ? -20.754 -23.984 18.108 1.00 88.94 558 SER A C 1
ATOM 4175 O O . SER A 1 558 ? -20.545 -23.468 19.203 1.00 88.94 558 SER A O 1
ATOM 4177 N N . GLU A 1 559 ? -20.481 -25.252 17.805 1.00 92.31 559 GLU A N 1
ATOM 4178 C CA . GLU A 1 559 ? -19.859 -26.255 18.672 1.00 92.31 559 GLU A CA 1
ATOM 4179 C C . GLU A 1 559 ? -18.678 -26.864 17.900 1.00 92.31 559 GLU A C 1
ATOM 4181 O O . GLU A 1 559 ? -18.846 -27.396 16.795 1.00 92.31 559 GLU A O 1
ATOM 4186 N N . GLY A 1 560 ? -17.447 -26.681 18.382 1.00 92.12 560 GLY A N 1
ATOM 4187 C CA . GLY A 1 560 ? -16.241 -26.883 17.573 1.00 92.12 560 GLY A CA 1
ATOM 4188 C C . GLY A 1 560 ? -15.211 -27.767 18.245 1.00 92.12 560 GLY A C 1
ATOM 4189 O O . GLY A 1 560 ? -14.765 -27.464 19.345 1.00 92.12 560 GLY A O 1
ATOM 4190 N N . THR A 1 561 ? -14.780 -28.826 17.560 1.00 93.81 561 THR A N 1
ATOM 4191 C CA . THR A 1 561 ? -13.716 -29.723 18.022 1.00 93.81 561 THR A CA 1
ATOM 4192 C C . THR A 1 561 ? -12.612 -29.836 16.977 1.00 93.81 561 THR A C 1
ATOM 4194 O O . THR A 1 561 ? -12.850 -30.266 15.850 1.00 93.81 561 THR A O 1
ATOM 4197 N N . ALA A 1 562 ? -11.378 -29.527 17.361 1.00 91.69 562 ALA A N 1
ATOM 4198 C CA . ALA A 1 562 ? -10.212 -29.740 16.514 1.00 91.69 562 ALA A CA 1
ATOM 4199 C C . ALA A 1 562 ? -9.147 -30.569 17.244 1.00 91.69 562 ALA A C 1
ATOM 4201 O O . ALA A 1 562 ? -8.857 -30.352 18.422 1.00 91.69 562 ALA A O 1
ATOM 4202 N N . THR A 1 563 ? -8.572 -31.554 16.556 1.00 93.81 563 THR A N 1
ATOM 4203 C CA . THR A 1 563 ? -7.518 -32.423 17.095 1.00 93.81 563 THR A CA 1
ATOM 4204 C C . THR A 1 563 ? -6.394 -32.588 16.086 1.00 93.81 563 THR A C 1
ATOM 4206 O O . THR A 1 563 ? -6.660 -32.956 14.940 1.00 93.81 563 THR A O 1
ATOM 4209 N N . SER A 1 564 ? -5.146 -32.369 16.508 1.00 91.81 564 SER A N 1
ATOM 4210 C CA . SER A 1 564 ? -3.990 -32.591 15.640 1.00 91.81 564 SER A CA 1
ATOM 4211 C C . SER A 1 564 ? -2.695 -32.990 16.353 1.00 91.81 564 SER A C 1
ATOM 4213 O O . SER A 1 564 ? -2.569 -32.904 17.575 1.00 91.81 564 SER A O 1
ATOM 4215 N N . SER A 1 565 ? -1.714 -33.450 15.568 1.00 86.06 565 SER A N 1
ATOM 4216 C CA . SER A 1 565 ? -0.328 -33.643 16.022 1.00 86.06 565 SER A CA 1
ATOM 4217 C C . SER A 1 565 ? 0.548 -32.388 15.846 1.00 86.06 565 SER A C 1
ATOM 4219 O O . SER A 1 565 ? 1.591 -32.301 16.495 1.00 86.06 565 SER A O 1
ATOM 4221 N N . SER A 1 566 ? 0.141 -31.419 15.016 1.00 90.62 566 SER A N 1
ATOM 4222 C CA . SER A 1 566 ? 0.725 -30.063 14.933 1.00 90.62 566 SER A CA 1
ATOM 4223 C C . SER A 1 566 ? -0.306 -29.011 15.346 1.00 90.62 566 SER A C 1
ATOM 4225 O O . SER A 1 566 ? -1.021 -29.267 16.312 1.00 90.62 566 SER A O 1
ATOM 4227 N N . ASP A 1 567 ? -0.391 -27.842 14.721 1.00 89.12 567 ASP A N 1
ATOM 4228 C CA . ASP A 1 567 ? -1.077 -26.711 15.343 1.00 89.12 567 ASP A CA 1
ATOM 4229 C C . ASP A 1 567 ? -2.604 -26.810 15.229 1.00 89.12 567 ASP A C 1
ATOM 4231 O O . ASP A 1 567 ? -3.167 -27.307 14.250 1.00 89.12 567 ASP A O 1
ATOM 4235 N N . VAL A 1 568 ? -3.304 -26.356 16.272 1.00 92.38 568 VAL A N 1
ATOM 4236 C CA . VAL A 1 568 ? -4.767 -26.438 16.352 1.00 92.38 568 VAL A CA 1
ATOM 4237 C C . VAL A 1 568 ? -5.394 -25.085 16.647 1.00 92.38 568 VAL A C 1
ATOM 4239 O O . VAL A 1 568 ? -4.999 -24.384 17.577 1.00 92.38 568 VAL A O 1
ATOM 4242 N N . THR A 1 569 ? -6.437 -24.751 15.888 1.00 92.25 569 THR A N 1
ATOM 4243 C CA . THR A 1 569 ? -7.239 -23.535 16.066 1.00 92.25 569 THR A CA 1
ATOM 4244 C C . THR A 1 569 ? -8.736 -23.848 16.055 1.00 92.25 569 THR A C 1
ATOM 4246 O O . THR A 1 569 ? -9.272 -24.364 15.075 1.00 92.25 569 THR A O 1
ATOM 4249 N N . THR A 1 570 ? -9.438 -23.487 17.128 1.00 91.94 570 THR A N 1
ATOM 4250 C CA . THR A 1 570 ? -10.899 -23.621 17.237 1.00 91.94 570 THR A CA 1
ATOM 4251 C C . THR A 1 570 ? -11.532 -22.256 17.499 1.00 91.94 570 THR A C 1
ATOM 4253 O O . THR A 1 570 ? -11.132 -21.548 18.420 1.00 91.94 570 THR A O 1
ATOM 4256 N N . THR A 1 571 ? -12.526 -21.868 16.695 1.00 91.62 571 THR A N 1
ATOM 4257 C CA . THR A 1 571 ? -13.365 -20.677 16.920 1.00 91.62 571 THR A CA 1
ATOM 4258 C C . THR A 1 571 ? -14.826 -21.093 17.022 1.00 91.62 571 THR A C 1
ATOM 4260 O O . THR A 1 571 ? -15.362 -21.641 16.060 1.00 91.62 571 THR A O 1
ATOM 4263 N N . SER A 1 572 ? -15.465 -20.863 18.170 1.00 90.38 572 SER A N 1
ATOM 4264 C CA . SER A 1 572 ? -16.791 -21.428 18.440 1.00 90.38 572 SER A CA 1
ATOM 4265 C C . SER A 1 572 ? -17.642 -20.619 19.430 1.00 90.38 572 SER A C 1
ATOM 4267 O O . SER A 1 572 ? -17.202 -19.595 19.949 1.00 90.38 572 SER A O 1
ATOM 4269 N N . SER A 1 573 ? -18.880 -21.048 19.697 1.00 87.19 573 SER A N 1
ATOM 4270 C CA . SER A 1 573 ? -19.562 -20.657 20.945 1.00 87.19 573 SER A CA 1
ATOM 4271 C C . SER A 1 573 ? -19.038 -21.518 22.093 1.00 87.19 573 SER A C 1
ATOM 4273 O O . SER A 1 573 ? -18.622 -20.960 23.104 1.00 87.19 573 SER A O 1
ATOM 4275 N N . GLU A 1 574 ? -18.928 -22.824 21.840 1.00 90.88 574 GLU A N 1
ATOM 4276 C CA . GLU A 1 574 ? -18.337 -23.851 22.703 1.00 90.88 574 GLU A CA 1
ATOM 4277 C C . GLU A 1 574 ? -17.207 -24.567 21.946 1.00 90.88 574 GLU A C 1
ATOM 4279 O O . GLU A 1 574 ? -17.419 -25.126 20.863 1.00 90.88 574 GLU A O 1
ATOM 4284 N N . GLY A 1 575 ? -15.977 -24.494 22.451 1.00 91.12 575 GLY A N 1
ATOM 4285 C CA . GLY A 1 575 ? -14.787 -24.883 21.688 1.00 91.12 575 GLY A CA 1
ATOM 4286 C C . GLY A 1 575 ? -13.866 -25.844 22.427 1.00 91.12 575 GLY A C 1
ATOM 4287 O O . GLY A 1 575 ? -13.535 -25.620 23.592 1.00 91.12 575 GLY A O 1
ATOM 4288 N N . THR A 1 576 ? -13.383 -26.864 21.718 1.00 93.19 576 THR A N 1
ATOM 4289 C CA . THR A 1 576 ? -12.320 -27.768 22.167 1.00 93.19 576 THR A CA 1
ATOM 4290 C C . THR A 1 576 ? -11.187 -27.832 21.142 1.00 93.19 576 THR A C 1
ATOM 4292 O O . THR A 1 576 ? -11.405 -28.103 19.957 1.00 93.19 576 THR A O 1
ATOM 4295 N N . ALA A 1 577 ? -9.955 -27.618 21.599 1.00 91.12 577 ALA A N 1
ATOM 4296 C CA . ALA A 1 577 ? -8.732 -27.797 20.818 1.00 91.12 577 ALA A CA 1
ATOM 4297 C C . ALA A 1 577 ? -7.785 -28.772 21.530 1.00 91.12 577 ALA A C 1
ATOM 4299 O O . ALA A 1 577 ? -7.486 -28.605 22.712 1.00 91.12 577 ALA A O 1
ATOM 4300 N N . THR A 1 578 ? -7.305 -29.803 20.829 1.00 93.50 578 THR A N 1
ATOM 4301 C CA . THR A 1 578 ? -6.326 -30.768 21.363 1.00 93.50 578 THR A CA 1
ATOM 4302 C C . THR A 1 578 ? -5.144 -30.935 20.415 1.00 93.50 578 THR A C 1
ATOM 4304 O O . THR A 1 578 ? -5.320 -31.416 19.298 1.00 93.50 578 THR A O 1
ATOM 4307 N N . SER A 1 579 ? -3.938 -30.585 20.863 1.00 90.94 579 SER A N 1
ATOM 4308 C CA . SER A 1 579 ? -2.717 -30.623 20.050 1.00 90.94 579 SER A CA 1
ATOM 4309 C C . SER A 1 579 ? -1.546 -31.350 20.729 1.00 90.94 579 SER A C 1
ATOM 4311 O O . SER A 1 579 ? -1.445 -31.400 21.956 1.00 90.94 579 SER A O 1
ATOM 4313 N N . SER A 1 580 ? -0.630 -31.900 19.921 1.00 86.00 580 SER A N 1
ATOM 4314 C CA . SER A 1 580 ? 0.726 -32.284 20.364 1.00 86.00 580 SER A CA 1
ATOM 4315 C C . SER A 1 580 ? 1.793 -31.195 20.126 1.00 86.00 580 SER A C 1
ATOM 4317 O O . SER A 1 580 ? 2.929 -31.380 20.554 1.00 86.00 580 SER A O 1
ATOM 4319 N N . SER A 1 581 ? 1.438 -30.101 19.448 1.00 89.75 581 SER A N 1
ATOM 4320 C CA . SER A 1 581 ? 2.201 -28.848 19.283 1.00 89.75 581 SER A CA 1
ATOM 4321 C C . SER A 1 581 ? 1.380 -27.709 19.892 1.00 89.75 581 SER A C 1
ATOM 4323 O O . SER A 1 581 ? 0.960 -27.897 21.026 1.00 89.75 581 SER A O 1
ATOM 4325 N N . ASP A 1 582 ? 1.114 -26.584 19.216 1.00 88.56 582 ASP A N 1
ATOM 4326 C CA . ASP A 1 582 ? 0.365 -25.471 19.812 1.00 88.56 582 ASP A CA 1
ATOM 4327 C C . ASP A 1 582 ? -1.154 -25.614 19.626 1.00 88.56 582 ASP A C 1
ATOM 4329 O O . ASP A 1 582 ? -1.647 -26.120 18.614 1.00 88.56 582 ASP A O 1
ATOM 4333 N N . ALA A 1 583 ? -1.932 -25.156 20.612 1.00 90.69 583 ALA A N 1
ATOM 4334 C CA . ALA A 1 583 ? -3.392 -25.156 20.544 1.00 90.69 583 ALA A CA 1
ATOM 4335 C C . ALA A 1 583 ? -3.992 -23.816 20.979 1.00 90.69 583 ALA A C 1
ATOM 4337 O O . ALA A 1 583 ? -3.584 -23.219 21.977 1.00 90.69 583 ALA A O 1
ATOM 4338 N N . THR A 1 584 ? -5.005 -23.369 20.238 1.00 91.88 584 THR A N 1
ATOM 4339 C CA . THR A 1 584 ? -5.734 -22.122 20.487 1.00 91.88 584 THR A CA 1
ATOM 4340 C C . THR A 1 584 ? -7.240 -22.341 20.398 1.00 91.88 584 THR A C 1
ATOM 4342 O O . THR A 1 584 ? -7.737 -22.826 19.379 1.00 91.88 584 THR A O 1
ATOM 4345 N N . THR A 1 585 ? -7.976 -21.897 21.418 1.00 92.06 585 THR A N 1
ATOM 4346 C CA . THR A 1 585 ? -9.445 -21.838 21.411 1.00 92.06 585 THR A CA 1
ATOM 4347 C C . THR A 1 585 ? -9.929 -20.410 21.637 1.00 92.06 585 THR A C 1
ATOM 4349 O O . THR A 1 585 ? -9.547 -19.761 22.609 1.00 92.06 585 THR A O 1
ATOM 4352 N N . THR A 1 586 ? -10.802 -19.923 20.754 1.00 90.38 586 THR A N 1
ATOM 4353 C CA . THR A 1 586 ? -11.566 -18.681 20.937 1.00 90.38 586 THR A CA 1
ATOM 4354 C C . THR A 1 586 ? -13.052 -19.013 20.977 1.00 90.38 586 THR A C 1
ATOM 4356 O O . THR A 1 586 ? -13.614 -19.447 19.971 1.00 90.38 586 THR A O 1
ATOM 4359 N N . SER A 1 587 ? -13.687 -18.786 22.121 1.00 86.75 587 SER A N 1
ATOM 4360 C CA . SER A 1 587 ? -15.093 -19.103 22.354 1.00 86.75 587 SER A CA 1
ATOM 4361 C C . SER A 1 587 ? -15.873 -17.907 22.892 1.00 86.75 587 SER A C 1
ATOM 4363 O O . SER A 1 587 ? -15.304 -17.006 23.501 1.00 86.75 587 SER A O 1
ATOM 4365 N N . SER A 1 588 ? -17.189 -17.886 22.675 1.00 83.69 588 SER A N 1
ATOM 4366 C CA . SER A 1 588 ? -18.076 -16.879 23.290 1.00 83.69 588 SER A CA 1
ATOM 4367 C C . SER A 1 588 ? -18.675 -17.333 24.624 1.00 83.69 588 SER A C 1
ATOM 4369 O O . SER A 1 588 ? -19.248 -16.513 25.335 1.00 83.69 588 SER A O 1
ATOM 4371 N N . SER A 1 589 ? -18.601 -18.626 24.944 1.00 87.81 589 SER A N 1
ATOM 4372 C CA . SER A 1 589 ? -19.151 -19.223 26.162 1.00 87.81 589 SER A CA 1
ATOM 4373 C C . SER A 1 589 ? -18.077 -20.097 26.814 1.00 87.81 589 SER A C 1
ATOM 4375 O O . SER A 1 589 ? -17.228 -19.520 27.498 1.00 87.81 589 SER A O 1
ATOM 4377 N N . GLU A 1 590 ? -18.000 -21.399 26.524 1.00 88.75 590 GLU A N 1
ATOM 4378 C CA . GLU A 1 590 ? -16.942 -22.269 27.063 1.00 88.75 590 GLU A CA 1
ATOM 4379 C C . GLU A 1 590 ? -15.792 -22.520 26.069 1.00 88.75 590 GLU A C 1
ATOM 4381 O O . GLU A 1 590 ? -15.978 -22.768 24.870 1.00 88.75 590 GLU A O 1
ATOM 4386 N N . GLY A 1 591 ? -14.560 -22.497 26.574 1.00 90.19 591 GLY A N 1
ATOM 4387 C CA . GLY A 1 591 ? -13.356 -22.806 25.803 1.00 90.19 591 GLY A CA 1
ATOM 4388 C C . GLY A 1 591 ? -12.445 -23.783 26.534 1.00 90.19 591 GLY A C 1
ATOM 4389 O O . GLY A 1 591 ? -12.052 -23.541 27.672 1.00 90.19 591 GLY A O 1
ATOM 4390 N N . THR A 1 592 ? -12.054 -24.868 25.866 1.00 90.88 592 THR A N 1
ATOM 4391 C CA . THR A 1 592 ? -11.140 -25.885 26.403 1.00 90.88 592 THR A CA 1
ATOM 4392 C C . THR A 1 592 ? -9.967 -26.122 25.460 1.00 90.88 592 THR A C 1
ATOM 4394 O O . THR A 1 592 ? -10.140 -26.468 24.293 1.00 90.88 592 THR A O 1
ATOM 4397 N N . THR A 1 593 ? -8.750 -25.970 25.975 1.00 91.31 593 THR A N 1
ATOM 4398 C CA . THR A 1 593 ? -7.524 -26.160 25.194 1.00 91.31 593 THR A CA 1
ATOM 4399 C C . THR A 1 593 ? -6.575 -27.113 25.910 1.00 91.31 593 THR A C 1
ATOM 4401 O O . THR A 1 593 ? -6.198 -26.890 27.064 1.00 91.31 593 THR A O 1
ATOM 4404 N N . SER A 1 594 ? -6.153 -28.167 25.215 1.00 91.00 594 SER A N 1
ATOM 4405 C CA . SER A 1 594 ? -5.137 -29.111 25.682 1.00 91.00 594 SER A CA 1
ATOM 4406 C C . SER A 1 594 ? -3.997 -29.215 24.677 1.00 91.00 594 SER A C 1
ATOM 4408 O O . SER A 1 594 ? -4.222 -29.436 23.489 1.00 91.00 594 SER A O 1
ATOM 4410 N N . SER A 1 595 ? -2.768 -29.068 25.156 1.00 90.50 595 SER A N 1
ATOM 4411 C CA . SER A 1 595 ? -1.567 -29.016 24.322 1.00 90.50 595 SER A CA 1
ATOM 4412 C C . SER A 1 595 ? -0.396 -29.760 24.973 1.00 90.50 595 SER A C 1
ATOM 4414 O O . SER A 1 595 ? -0.398 -30.016 26.180 1.00 90.50 595 SER A O 1
ATOM 4416 N N . SER A 1 596 ? 0.608 -30.135 24.177 1.00 84.94 596 SER A N 1
ATOM 4417 C CA . SER A 1 596 ? 1.929 -30.521 24.701 1.00 84.94 596 SER A CA 1
ATOM 4418 C C . SER A 1 596 ? 2.937 -29.363 24.649 1.00 84.94 596 SER A C 1
ATOM 4420 O O . SER A 1 596 ? 3.887 -29.364 25.435 1.00 84.94 596 SER A O 1
ATOM 4422 N N . SER A 1 597 ? 2.726 -28.377 23.770 1.00 87.88 597 SER A N 1
ATOM 4423 C CA . SER A 1 597 ? 3.510 -27.140 23.652 1.00 87.88 597 SER A CA 1
ATOM 4424 C C . SER A 1 597 ? 2.743 -25.981 24.285 1.00 87.88 597 SER A C 1
ATOM 4426 O O . SER A 1 597 ? 2.509 -26.044 25.489 1.00 87.88 597 SER A O 1
ATOM 4428 N N . ASP A 1 598 ? 2.307 -24.964 23.549 1.00 85.56 598 ASP A N 1
ATOM 4429 C CA . ASP A 1 598 ? 1.577 -23.848 24.150 1.00 85.56 598 ASP A CA 1
ATOM 4430 C C . ASP A 1 598 ? 0.058 -24.053 24.047 1.00 85.56 598 ASP A C 1
ATOM 4432 O O . ASP A 1 598 ? -0.460 -24.612 23.074 1.00 85.56 598 ASP A O 1
ATOM 4436 N N . ALA A 1 599 ? -0.671 -23.642 25.088 1.00 88.50 599 ALA A N 1
ATOM 4437 C CA . ALA A 1 599 ? -2.134 -23.656 25.125 1.00 88.50 599 ALA A CA 1
ATOM 4438 C C . ALA A 1 599 ? -2.676 -22.253 25.389 1.00 88.50 599 ALA A C 1
ATOM 4440 O O . ALA A 1 599 ? -2.366 -21.636 26.411 1.00 88.50 599 ALA A O 1
ATOM 4441 N N . THR A 1 600 ? -3.550 -21.774 24.506 1.00 89.75 600 THR A N 1
ATOM 4442 C CA . THR A 1 600 ? -4.218 -20.481 24.666 1.00 89.75 600 THR A CA 1
ATOM 4443 C C . THR A 1 600 ? -5.738 -20.632 24.597 1.00 89.75 600 THR A C 1
ATOM 4445 O O . THR A 1 600 ? -6.280 -21.260 23.687 1.00 89.75 600 THR A O 1
ATOM 4448 N N . THR A 1 601 ? -6.444 -20.058 25.572 1.00 90.19 601 THR A N 1
ATOM 4449 C CA . THR A 1 601 ? -7.915 -20.041 25.613 1.00 90.19 601 THR A CA 1
ATOM 4450 C C . THR A 1 601 ? -8.417 -18.617 25.828 1.00 90.19 601 THR A C 1
ATOM 4452 O O . THR A 1 601 ? -7.956 -17.918 26.728 1.00 90.19 601 THR A O 1
ATOM 4455 N N . SER A 1 602 ? -9.370 -18.177 25.009 1.00 87.94 602 SER A N 1
ATOM 4456 C CA . SER A 1 602 ? -10.114 -16.927 25.198 1.00 87.94 602 SER A CA 1
ATOM 4457 C C . SER A 1 602 ? -11.610 -17.217 25.176 1.00 87.94 602 SER A C 1
ATOM 4459 O O . SER A 1 602 ? -12.117 -17.631 24.136 1.00 87.94 602 SER A O 1
ATOM 4461 N N . SER A 1 603 ? -12.307 -17.039 26.296 1.00 86.06 603 SER A N 1
ATOM 4462 C CA . SER A 1 603 ? -13.726 -17.409 26.431 1.00 86.06 603 SER A CA 1
ATOM 4463 C C . SER A 1 603 ? -14.415 -16.687 27.590 1.00 86.06 603 SER A C 1
ATOM 4465 O O . SER A 1 603 ? -13.789 -15.881 28.272 1.00 86.06 603 SER A O 1
ATOM 4467 N N . SER A 1 604 ? -15.711 -16.916 27.815 1.00 84.19 604 SER A N 1
ATOM 4468 C CA . SER A 1 604 ? -16.326 -16.469 29.071 1.00 84.19 604 SER A CA 1
ATOM 4469 C C . SER A 1 604 ? -15.871 -17.344 30.230 1.00 84.19 604 SER A C 1
ATOM 4471 O O . SER A 1 604 ? -15.430 -16.806 31.243 1.00 84.19 604 SER A O 1
ATOM 4473 N N . GLU A 1 605 ? -15.879 -18.656 30.004 1.00 85.81 605 GLU A N 1
ATOM 4474 C CA . GLU A 1 605 ? -15.418 -19.707 30.906 1.00 85.81 605 GLU A CA 1
ATOM 4475 C C . GLU A 1 605 ? -14.306 -20.488 30.197 1.00 85.81 605 GLU A C 1
ATOM 4477 O O . GLU A 1 605 ? -14.509 -21.064 29.121 1.00 85.81 605 GLU A O 1
ATOM 4482 N N . GLY A 1 606 ? -13.076 -20.400 30.703 1.00 87.56 606 GLY A N 1
ATOM 4483 C CA . GLY A 1 606 ? -11.888 -20.850 29.975 1.00 87.56 606 GLY A CA 1
ATOM 4484 C C . GLY A 1 606 ? -11.026 -21.832 30.742 1.00 87.56 606 GLY A C 1
ATOM 4485 O O . GLY A 1 606 ? -10.667 -21.586 31.892 1.00 87.56 606 GLY A O 1
ATOM 4486 N N . THR A 1 607 ? -10.615 -22.905 30.069 1.00 89.44 607 THR A N 1
ATOM 4487 C CA . THR A 1 607 ? -9.609 -23.846 30.565 1.00 89.44 607 THR A CA 1
ATOM 4488 C C . THR A 1 607 ? -8.476 -24.011 29.556 1.00 89.44 607 THR A C 1
ATOM 4490 O O . THR A 1 607 ? -8.710 -24.321 28.384 1.00 89.44 607 THR A O 1
ATOM 4493 N N . ALA A 1 608 ? -7.232 -23.855 30.011 1.00 86.88 608 ALA A N 1
ATOM 4494 C CA . ALA A 1 608 ? -6.035 -24.209 29.248 1.00 86.88 608 ALA A CA 1
ATOM 4495 C C . ALA A 1 608 ? -5.133 -25.158 30.053 1.00 86.88 608 ALA A C 1
ATOM 4497 O O . ALA A 1 608 ? -4.756 -24.874 31.191 1.00 86.88 608 ALA A O 1
ATOM 4498 N N . THR A 1 609 ? -4.775 -26.289 29.444 1.00 87.94 609 THR A N 1
ATOM 4499 C CA . THR A 1 609 ? -3.911 -27.325 30.031 1.00 87.94 609 THR A CA 1
ATOM 4500 C C . THR A 1 609 ? -2.745 -27.638 29.102 1.00 87.94 609 THR A C 1
ATOM 4502 O O . THR A 1 609 ? -2.969 -27.970 27.937 1.00 87.94 609 THR A O 1
ATOM 4505 N N . THR A 1 610 ? -1.505 -27.562 29.587 1.00 87.38 610 THR A N 1
ATOM 4506 C CA . THR A 1 610 ? -0.350 -27.966 28.773 1.00 87.38 610 THR A CA 1
ATOM 4507 C C . THR A 1 610 ? 0.886 -28.400 29.572 1.00 87.38 610 THR A C 1
ATOM 4509 O O . THR A 1 610 ? 0.979 -28.213 30.784 1.00 87.38 610 THR A O 1
ATOM 4512 N N . SER A 1 611 ? 1.847 -29.014 28.878 1.00 79.06 611 SER A N 1
ATOM 4513 C CA . SER A 1 611 ? 3.200 -29.273 29.381 1.00 79.06 611 SER A CA 1
ATOM 4514 C C . SER A 1 611 ? 4.172 -28.097 29.163 1.00 79.06 611 SER A C 1
ATOM 4516 O O . SER A 1 611 ? 5.207 -28.074 29.828 1.00 79.06 611 SER A O 1
ATOM 4518 N N . SER A 1 612 ? 3.858 -27.122 28.295 1.00 86.94 612 SER A N 1
ATOM 4519 C CA . SER A 1 612 ? 4.637 -25.868 28.139 1.00 86.94 612 SER A CA 1
ATOM 4520 C C . SER A 1 612 ? 3.831 -24.664 28.628 1.00 86.94 612 SER A C 1
ATOM 4522 O O . SER A 1 612 ? 3.300 -24.783 29.726 1.00 86.94 612 SER A O 1
ATOM 4524 N N . ASP A 1 613 ? 3.704 -23.540 27.920 1.00 80.75 613 ASP A N 1
ATOM 4525 C CA . ASP A 1 613 ? 3.077 -22.340 28.494 1.00 80.75 613 ASP A CA 1
ATOM 4526 C C . ASP A 1 613 ? 1.552 -22.315 28.300 1.00 80.75 613 ASP A C 1
ATOM 4528 O O . ASP A 1 613 ? 1.022 -22.591 27.220 1.00 80.75 613 ASP A O 1
ATOM 4532 N N . ALA A 1 614 ? 0.819 -21.993 29.370 1.00 84.44 614 ALA A N 1
ATOM 4533 C CA . ALA A 1 614 ? -0.640 -21.905 29.367 1.00 84.44 614 ALA A CA 1
ATOM 4534 C C . ALA A 1 614 ? -1.112 -20.466 29.589 1.00 84.44 614 ALA A C 1
ATOM 4536 O O . ALA A 1 614 ? -0.720 -19.801 30.553 1.00 84.44 614 ALA A O 1
ATOM 4537 N N . THR A 1 615 ? -2.037 -20.010 28.747 1.00 85.44 615 THR A N 1
ATOM 4538 C CA . THR A 1 615 ? -2.691 -18.706 28.894 1.00 85.44 615 THR A CA 1
ATOM 4539 C C . THR A 1 615 ? -4.211 -18.846 28.820 1.00 85.44 615 THR A C 1
ATOM 4541 O O . THR A 1 615 ? -4.752 -19.551 27.965 1.00 85.44 615 THR A O 1
ATOM 4544 N N . THR A 1 616 ? -4.931 -18.191 29.730 1.00 87.12 616 THR A N 1
ATOM 4545 C CA . THR A 1 616 ? -6.392 -18.049 29.658 1.00 87.12 616 THR A CA 1
ATOM 4546 C C . THR A 1 616 ? -6.792 -16.598 29.868 1.00 87.12 616 THR A C 1
ATOM 4548 O O . THR A 1 616 ? -6.409 -15.972 30.855 1.00 87.12 616 THR A O 1
ATOM 4551 N N . SER A 1 617 ? -7.569 -16.074 28.923 1.00 83.19 617 SER A N 1
ATOM 4552 C CA . SER A 1 617 ? -8.245 -14.782 29.024 1.00 83.19 617 SER A CA 1
ATOM 4553 C C . SER A 1 617 ? -9.746 -15.020 29.146 1.00 83.19 617 SER A C 1
ATOM 4555 O O . SER A 1 617 ? -10.359 -15.483 28.184 1.00 83.19 617 SER A O 1
ATOM 4557 N N . SER A 1 618 ? -10.329 -14.734 30.311 1.00 80.00 618 SER A N 1
ATOM 4558 C CA . SER A 1 618 ? -11.749 -14.987 30.578 1.00 80.00 618 SER A CA 1
ATOM 4559 C C . SER A 1 618 ? -12.537 -13.724 30.932 1.00 80.00 618 SER A C 1
ATOM 4561 O O . SER A 1 618 ? -11.984 -12.734 31.409 1.00 80.00 618 SER A O 1
ATOM 4563 N N . SER A 1 619 ? -13.849 -13.716 30.680 1.00 76.38 619 SER A N 1
ATOM 4564 C CA . SER A 1 619 ? -14.736 -12.662 31.205 1.00 76.38 619 SER A CA 1
ATOM 4565 C C . SER A 1 619 ? -15.372 -13.031 32.547 1.00 76.38 619 SER A C 1
ATOM 4567 O O . SER A 1 619 ? -15.863 -12.149 33.245 1.00 76.38 619 SER A O 1
ATOM 4569 N N . SER A 1 620 ? -15.405 -14.319 32.887 1.00 79.00 620 SER A N 1
ATOM 4570 C CA . SER A 1 620 ? -16.059 -14.848 34.082 1.00 79.00 620 SER A CA 1
ATOM 4571 C C . SER A 1 620 ? -15.080 -15.753 34.831 1.00 79.00 620 SER A C 1
ATOM 4573 O O . SER A 1 620 ? -14.304 -15.206 35.613 1.00 79.00 620 SER A O 1
ATOM 4575 N N . GLU A 1 621 ? -14.998 -17.051 34.533 1.00 80.38 621 GLU A N 1
ATOM 4576 C CA . GLU A 1 621 ? -14.021 -17.942 35.176 1.00 80.38 621 GLU A CA 1
ATOM 4577 C C . GLU A 1 621 ? -12.865 -18.336 34.248 1.00 80.38 621 GLU A C 1
ATOM 4579 O O . GLU A 1 621 ? -13.036 -18.653 33.067 1.00 80.38 621 GLU A O 1
ATOM 4584 N N . GLY A 1 622 ? -11.644 -18.331 34.783 1.00 84.75 622 GLY A N 1
ATOM 4585 C CA . GLY A 1 622 ? -10.446 -18.769 34.064 1.00 84.75 622 GLY A CA 1
ATOM 4586 C C . GLY A 1 622 ? -9.624 -19.782 34.853 1.00 84.75 622 GLY A C 1
ATOM 4587 O O . GLY A 1 622 ? -9.263 -19.542 36.003 1.00 84.75 622 GLY A O 1
ATOM 4588 N N . THR A 1 623 ? -9.263 -20.898 34.219 1.00 85.62 623 THR A N 1
ATOM 4589 C CA . THR A 1 623 ? -8.404 -21.942 34.794 1.00 85.62 623 THR A CA 1
ATOM 4590 C C . THR A 1 623 ? -7.229 -22.260 33.876 1.00 85.62 623 THR A C 1
ATOM 4592 O O . THR A 1 623 ? -7.398 -22.739 32.757 1.00 85.62 623 THR A O 1
ATOM 4595 N N . THR A 1 624 ? -6.007 -22.054 34.369 1.00 83.56 624 THR A N 1
ATOM 4596 C CA . THR A 1 624 ? -4.785 -22.501 33.689 1.00 83.56 624 THR A CA 1
ATOM 4597 C C . THR A 1 624 ? -4.032 -23.544 34.495 1.00 83.56 624 THR A C 1
ATOM 4599 O O . THR A 1 624 ? -3.905 -23.464 35.719 1.00 83.56 624 THR A O 1
ATOM 4602 N N . SER A 1 625 ? -3.522 -24.557 33.799 1.00 84.50 625 SER A N 1
ATOM 4603 C CA . SER A 1 625 ? -2.621 -25.564 34.355 1.00 84.50 625 SER A CA 1
ATOM 4604 C C . SER A 1 625 ? -1.475 -25.841 33.391 1.00 84.50 625 SER A C 1
ATOM 4606 O O . SER A 1 625 ? -1.697 -26.236 32.247 1.00 84.50 625 SER A O 1
ATOM 4608 N N . SER A 1 626 ? -0.248 -25.647 33.866 1.00 85.31 626 SER A N 1
ATOM 4609 C CA . SER A 1 626 ? 0.971 -25.767 33.068 1.00 85.31 626 SER A CA 1
ATOM 4610 C C . SER A 1 626 ? 2.085 -26.506 33.827 1.00 85.31 626 SER A C 1
ATOM 4612 O O . SER A 1 626 ? 2.122 -26.510 35.059 1.00 85.31 626 SER A O 1
ATOM 4614 N N . SER A 1 627 ? 3.010 -27.141 33.096 1.00 79.75 627 SER A N 1
ATOM 4615 C CA . SER A 1 627 ? 4.302 -27.579 33.660 1.00 79.75 627 SER A CA 1
ATOM 4616 C C . SER A 1 627 ? 5.430 -26.541 33.495 1.00 79.75 627 SER A C 1
ATOM 4618 O O . SER A 1 627 ? 6.472 -26.696 34.127 1.00 79.75 627 SER A O 1
ATOM 4620 N N . SER A 1 628 ? 5.234 -25.504 32.674 1.00 84.62 628 SER A N 1
ATOM 4621 C CA . SER A 1 628 ? 6.132 -24.351 32.481 1.00 84.62 628 SER A CA 1
ATOM 4622 C C . SER A 1 628 ? 5.510 -23.104 33.108 1.00 84.62 628 SER A C 1
ATOM 4624 O O . SER A 1 628 ? 5.458 -23.108 34.329 1.00 84.62 628 SER A O 1
ATOM 4626 N N . ASP A 1 629 ? 5.021 -22.107 32.361 1.00 77.00 629 ASP A N 1
ATOM 4627 C CA . ASP A 1 629 ? 4.353 -20.929 32.934 1.00 77.00 629 ASP A CA 1
ATOM 4628 C C . ASP A 1 629 ? 2.823 -20.970 32.776 1.00 77.00 629 ASP A C 1
ATOM 4630 O O . ASP A 1 629 ? 2.282 -21.402 31.754 1.00 77.00 629 ASP A O 1
ATOM 4634 N N . ALA A 1 630 ? 2.101 -20.498 33.799 1.00 80.88 630 ALA A N 1
ATOM 4635 C CA . ALA A 1 630 ? 0.640 -20.386 33.791 1.00 80.88 630 ALA A CA 1
ATOM 4636 C C . ALA A 1 630 ? 0.193 -18.934 33.998 1.00 80.88 630 ALA A C 1
ATOM 4638 O O . ALA A 1 630 ? 0.586 -18.282 34.970 1.00 80.88 630 ALA A O 1
ATOM 4639 N N . THR A 1 631 ? -0.667 -18.433 33.110 1.00 83.94 631 THR A N 1
ATOM 4640 C CA . THR A 1 631 ? -1.202 -17.067 33.186 1.00 83.94 631 THR A CA 1
ATOM 4641 C C . THR A 1 631 ? -2.724 -17.048 33.025 1.00 83.94 631 THR A C 1
ATOM 4643 O O . THR A 1 631 ? -3.267 -17.532 32.032 1.00 83.94 631 THR A O 1
ATOM 4646 N N . THR A 1 632 ? -3.424 -16.454 33.990 1.00 84.12 632 THR A N 1
ATOM 4647 C CA . THR A 1 632 ? -4.881 -16.250 33.935 1.00 84.12 632 THR A CA 1
ATOM 4648 C C . THR A 1 632 ? -5.192 -14.763 34.083 1.00 84.12 632 THR A C 1
ATOM 4650 O O . THR A 1 632 ? -4.715 -14.121 35.020 1.00 84.12 632 THR A O 1
ATOM 4653 N N . SER A 1 633 ? -5.970 -14.190 33.162 1.00 80.81 633 SER A N 1
ATOM 4654 C CA . SER A 1 633 ? -6.369 -12.775 33.189 1.00 80.81 633 SER A CA 1
ATOM 4655 C C . SER A 1 633 ? -7.856 -12.594 32.895 1.00 80.81 633 SER A C 1
ATOM 4657 O O . SER A 1 633 ? -8.335 -13.088 31.876 1.00 80.81 633 SER A O 1
ATOM 4659 N N . SER A 1 634 ? -8.552 -11.816 33.727 1.00 71.00 634 SER A N 1
ATOM 4660 C CA . SER A 1 634 ? -9.962 -11.466 33.531 1.00 71.00 634 SER A CA 1
ATOM 4661 C C . SER A 1 634 ? -10.136 -9.988 33.157 1.00 71.00 634 SER A C 1
ATOM 4663 O O . SER A 1 634 ? -9.562 -9.100 33.788 1.00 71.00 634 SER A O 1
ATOM 4665 N N . SER A 1 635 ? -10.899 -9.696 32.096 1.00 54.34 635 SER A N 1
ATOM 4666 C CA . SER A 1 635 ? -10.898 -8.380 31.420 1.00 54.34 635 SER A CA 1
ATOM 4667 C C . SER A 1 635 ? -11.743 -7.262 32.060 1.00 54.34 635 SER A C 1
ATOM 4669 O O . SER A 1 635 ? -11.735 -6.136 31.556 1.00 54.34 635 SER A O 1
ATOM 4671 N N . ASP A 1 636 ? -12.430 -7.501 33.177 1.00 49.97 636 ASP A N 1
ATOM 4672 C CA . ASP A 1 636 ? -13.311 -6.505 33.806 1.00 49.97 636 ASP A CA 1
ATOM 4673 C C . ASP A 1 636 ? -12.598 -5.562 34.797 1.00 49.97 636 ASP A C 1
ATOM 4675 O O . ASP A 1 636 ? -12.957 -5.418 35.964 1.00 49.97 636 ASP A O 1
ATOM 4679 N N . VAL A 1 637 ? -11.612 -4.806 34.309 1.00 40.06 637 VAL A N 1
ATOM 4680 C CA . VAL A 1 637 ? -11.004 -3.695 35.069 1.00 40.06 637 VAL A CA 1
ATOM 4681 C C . VAL A 1 637 ? -11.604 -2.355 34.615 1.00 40.06 637 VAL A C 1
ATOM 4683 O O . VAL A 1 637 ? -10.897 -1.429 34.222 1.00 40.06 637 VAL A O 1
ATOM 4686 N N . THR A 1 638 ? -12.940 -2.230 34.637 1.00 35.03 638 THR A N 1
ATOM 4687 C CA . THR A 1 638 ? -13.641 -0.935 34.488 1.00 35.03 638 THR A CA 1
ATOM 4688 C C . THR A 1 638 ? -14.837 -0.806 35.445 1.00 35.03 638 THR A C 1
ATOM 4690 O O . THR A 1 638 ? -15.921 -1.290 35.170 1.00 35.03 638 THR A O 1
ATOM 4693 N N . THR A 1 639 ? -14.634 -0.128 36.582 1.00 31.25 639 THR A N 1
ATOM 4694 C CA . THR A 1 639 ? -15.597 0.621 37.442 1.00 31.25 639 THR A CA 1
ATOM 4695 C C . THR A 1 639 ? -17.053 0.148 37.668 1.00 31.25 639 THR A C 1
ATOM 4697 O O . THR A 1 639 ? -17.866 0.930 38.159 1.00 31.25 639 THR A O 1
ATOM 4700 N N . THR A 1 640 ? -17.409 -1.107 37.434 1.00 29.00 640 THR A N 1
ATOM 4701 C CA . THR A 1 640 ? -18.689 -1.698 37.854 1.00 29.00 640 THR A CA 1
ATOM 4702 C C . THR A 1 640 ? -18.423 -3.101 38.367 1.00 29.00 640 THR A C 1
ATOM 4704 O O . THR A 1 640 ? -17.780 -3.873 37.676 1.00 29.00 640 THR A O 1
ATOM 4707 N N . SER A 1 641 ? -18.872 -3.399 39.587 1.00 37.22 641 SER A N 1
ATOM 4708 C CA . SER A 1 641 ? -18.666 -4.673 40.281 1.00 37.22 641 SER A CA 1
ATOM 4709 C C . SER A 1 641 ? -19.068 -5.876 39.418 1.00 37.22 641 SER A C 1
ATOM 4711 O O . SER A 1 641 ? -20.260 -6.162 39.290 1.00 37.22 641 SER A O 1
ATOM 4713 N N . SER A 1 642 ? -18.088 -6.581 38.862 1.00 40.62 642 SER A N 1
ATOM 4714 C CA . SER A 1 642 ? -18.223 -7.952 38.372 1.00 40.62 642 SER A CA 1
ATOM 4715 C C . SER A 1 642 ? -17.335 -8.882 39.202 1.00 40.62 642 SER A C 1
ATOM 4717 O O . SER A 1 642 ? -16.262 -8.502 39.667 1.00 40.62 642 SER A O 1
ATOM 4719 N N . SER A 1 643 ? -17.877 -10.069 39.462 1.00 53.59 643 SER A N 1
ATOM 4720 C CA . SER A 1 643 ? -17.323 -11.157 40.268 1.00 53.59 643 SER A CA 1
ATOM 4721 C C . SER A 1 643 ? -16.815 -12.243 39.319 1.00 53.59 643 SER A C 1
ATOM 4723 O O . SER A 1 643 ? -17.616 -13.032 38.824 1.00 53.59 643 SER A O 1
ATOM 4725 N N . SER A 1 644 ? -15.526 -12.198 39.002 1.00 70.38 644 SER A N 1
ATOM 4726 C CA . SER A 1 644 ? -14.805 -13.106 38.104 1.00 70.38 644 SER A CA 1
ATOM 4727 C C . SER A 1 644 ? -13.671 -13.814 38.857 1.00 70.38 644 SER A C 1
ATOM 4729 O O . SER A 1 644 ? -12.794 -13.127 39.401 1.00 70.38 644 SER A O 1
ATOM 4731 N N . GLU A 1 645 ? -13.636 -15.147 38.846 1.00 80.12 645 GLU A N 1
ATOM 4732 C CA . GLU A 1 645 ? -12.564 -15.920 39.477 1.00 80.12 645 GLU A CA 1
ATOM 4733 C C . GLU A 1 645 ? -11.462 -16.310 38.478 1.00 80.12 645 GLU A C 1
ATOM 4735 O O . GLU A 1 645 ? -11.696 -16.670 37.320 1.00 80.12 645 GLU A O 1
ATOM 4740 N N . GLY A 1 646 ? -10.217 -16.284 38.945 1.00 84.44 646 GLY A N 1
ATOM 4741 C CA . GLY A 1 646 ? -9.052 -16.713 38.179 1.00 84.44 646 GLY A CA 1
ATOM 4742 C C . GLY A 1 646 ? -8.204 -17.695 38.974 1.00 84.44 646 GLY A C 1
ATOM 4743 O O . GLY A 1 646 ? -7.846 -17.425 40.119 1.00 84.44 646 GLY A O 1
ATOM 4744 N N . THR A 1 647 ? -7.841 -18.824 38.365 1.00 85.69 647 THR A N 1
ATOM 4745 C CA . THR A 1 647 ? -6.893 -19.790 38.938 1.00 85.69 647 THR A CA 1
ATOM 4746 C C . THR A 1 647 ? -5.755 -20.080 37.964 1.00 85.69 647 THR A C 1
ATOM 4748 O O . THR A 1 647 ? -6.001 -20.430 36.807 1.00 85.69 647 THR A O 1
ATOM 4751 N N . ALA A 1 648 ? -4.510 -19.985 38.435 1.00 76.75 648 ALA A N 1
ATOM 4752 C CA . ALA A 1 648 ? -3.317 -20.426 37.715 1.00 76.75 648 ALA A CA 1
ATOM 4753 C C . ALA A 1 648 ? -2.523 -21.442 38.547 1.00 76.75 648 ALA A C 1
ATOM 4755 O O . ALA A 1 648 ? -2.130 -21.163 39.681 1.00 76.75 648 ALA A O 1
ATOM 4756 N N . THR A 1 649 ? -2.282 -22.628 37.984 1.00 84.94 649 THR A N 1
ATOM 4757 C CA . THR A 1 649 ? -1.454 -23.677 38.599 1.00 84.94 649 THR A CA 1
ATOM 4758 C C . THR A 1 649 ? -0.267 -24.009 37.705 1.00 84.94 649 THR A C 1
ATOM 4760 O O . THR A 1 649 ? -0.443 -24.302 36.523 1.00 84.94 649 THR A O 1
ATOM 4763 N N . SER A 1 650 ? 0.939 -23.992 38.270 1.00 83.12 650 SER A N 1
ATOM 4764 C CA . SER A 1 650 ? 2.174 -24.178 37.511 1.00 83.12 650 SER A CA 1
ATOM 4765 C C . SER A 1 650 ? 3.231 -25.004 38.256 1.00 83.12 650 SER A C 1
ATOM 4767 O O . SER A 1 650 ? 3.156 -25.188 39.472 1.00 83.12 650 SER A O 1
ATOM 4769 N N . SER A 1 651 ? 4.225 -25.520 37.526 1.00 77.25 651 SER A N 1
ATOM 4770 C CA . SER A 1 651 ? 5.490 -25.983 38.120 1.00 77.25 651 SER A CA 1
ATOM 4771 C C . SER A 1 651 ? 6.600 -24.919 38.065 1.00 77.25 651 SER A C 1
ATOM 4773 O O . SER A 1 651 ? 7.513 -24.989 38.891 1.00 77.25 651 SER A O 1
ATOM 4775 N N . SER A 1 652 ? 6.520 -23.939 37.153 1.00 84.19 652 SER A N 1
ATOM 4776 C CA . SER A 1 652 ? 7.452 -22.797 37.066 1.00 84.19 652 SER A CA 1
ATOM 4777 C C . SER A 1 652 ? 6.780 -21.537 37.601 1.00 84.19 652 SER A C 1
ATOM 4779 O O . SER A 1 652 ? 6.524 -21.506 38.803 1.00 84.19 652 SER A O 1
ATOM 4781 N N . ASP A 1 653 ? 6.427 -20.541 36.792 1.00 79.75 653 ASP A N 1
ATOM 4782 C CA . ASP A 1 653 ? 5.788 -19.333 37.315 1.00 79.75 653 ASP A CA 1
ATOM 4783 C C . ASP A 1 653 ? 4.262 -19.389 37.144 1.00 79.75 653 ASP A C 1
ATOM 4785 O O . ASP A 1 653 ? 3.730 -19.980 36.197 1.00 79.75 653 ASP A O 1
ATOM 4789 N N . ALA A 1 654 ? 3.533 -18.813 38.104 1.00 81.44 654 ALA A N 1
ATOM 4790 C CA . ALA A 1 654 ? 2.076 -18.692 38.048 1.00 81.44 654 ALA A CA 1
ATOM 4791 C C . ALA A 1 654 ? 1.641 -17.248 38.292 1.00 81.44 654 ALA A C 1
ATOM 4793 O O . ALA A 1 654 ? 1.946 -16.658 39.330 1.00 81.44 654 ALA A O 1
ATOM 4794 N N . THR A 1 655 ? 0.870 -16.698 37.355 1.00 84.56 655 THR A N 1
ATOM 4795 C CA . THR A 1 655 ? 0.350 -15.330 37.436 1.00 84.56 655 THR A CA 1
ATOM 4796 C C . THR A 1 655 ? -1.169 -15.307 37.286 1.00 84.56 655 THR A C 1
ATOM 4798 O O . THR A 1 655 ? -1.740 -15.980 36.428 1.00 84.56 655 THR A O 1
ATOM 4801 N N . THR A 1 656 ? -1.854 -14.556 38.148 1.00 85.62 656 THR A N 1
ATOM 4802 C CA . THR A 1 656 ? -3.315 -14.387 38.102 1.00 85.62 656 THR A CA 1
ATOM 4803 C C . THR A 1 656 ? -3.698 -12.919 38.255 1.00 85.62 656 THR A C 1
ATOM 4805 O O . THR A 1 656 ? -3.173 -12.212 39.117 1.00 85.62 656 THR A O 1
ATOM 4808 N N . SER A 1 657 ? -4.614 -12.452 37.407 1.00 82.94 657 SER A N 1
ATOM 4809 C CA . SER A 1 657 ? -5.233 -11.127 37.487 1.00 82.94 657 SER A CA 1
ATOM 4810 C C . SER A 1 657 ? -6.750 -11.225 37.301 1.00 82.94 657 SER A C 1
ATOM 4812 O O . SER A 1 657 ? -7.207 -11.492 36.195 1.00 82.94 657 SER A O 1
ATOM 4814 N N . SER A 1 658 ? -7.529 -11.023 38.365 1.00 80.94 658 SER A N 1
ATOM 4815 C CA . SER A 1 658 ? -8.993 -11.247 38.400 1.00 80.94 658 SER A CA 1
ATOM 4816 C C . SER A 1 658 ? -9.645 -10.476 39.558 1.00 80.94 658 SER A C 1
ATOM 4818 O O . SER A 1 658 ? -8.946 -9.801 40.311 1.00 80.94 658 SER A O 1
ATOM 4820 N N . SER A 1 659 ? -10.975 -10.517 39.729 1.00 80.69 659 SER A N 1
ATOM 4821 C CA . SER A 1 659 ? -11.576 -9.929 40.942 1.00 80.69 659 SER A CA 1
ATOM 4822 C C . SER A 1 659 ? -11.248 -10.764 42.173 1.00 80.69 659 SER A C 1
ATOM 4824 O O . SER A 1 659 ? -10.952 -10.196 43.219 1.00 80.69 659 SER A O 1
ATOM 4826 N N . GLU A 1 660 ? -11.238 -12.083 41.988 1.00 83.50 660 GLU A N 1
ATOM 4827 C CA . GLU A 1 660 ? -10.909 -13.106 42.972 1.00 83.50 660 GLU A CA 1
ATOM 4828 C C . GLU A 1 660 ? -9.853 -14.031 42.351 1.00 83.50 660 GLU A C 1
ATOM 4830 O O . GLU A 1 660 ? -10.072 -14.610 41.283 1.00 83.50 660 GLU A O 1
ATOM 4835 N N . GLY A 1 661 ? -8.643 -14.073 42.913 1.00 85.50 661 GLY A N 1
ATOM 4836 C CA . GLY A 1 661 ? -7.479 -14.662 42.234 1.00 85.50 661 GLY A CA 1
ATOM 4837 C C . GLY A 1 661 ? -6.705 -15.675 43.066 1.00 85.50 661 GLY A C 1
ATOM 4838 O O . GLY A 1 661 ? -6.377 -15.410 44.219 1.00 85.50 661 GLY A O 1
ATOM 4839 N N . THR A 1 662 ? -6.342 -16.810 42.462 1.00 87.31 662 THR A N 1
ATOM 4840 C CA . THR A 1 662 ? -5.495 -17.843 43.076 1.00 87.31 662 THR A CA 1
ATOM 4841 C C . THR A 1 662 ? -4.338 -18.248 42.161 1.00 87.31 662 THR A C 1
ATOM 4843 O O . THR A 1 662 ? -4.561 -18.802 41.087 1.00 87.31 662 THR A O 1
ATOM 4846 N N . ALA A 1 663 ? -3.095 -18.074 42.619 1.00 82.06 663 ALA A N 1
ATOM 4847 C CA . ALA A 1 663 ? -1.905 -18.597 41.942 1.00 82.06 663 ALA A CA 1
ATOM 4848 C C . ALA A 1 663 ? -1.177 -19.624 42.824 1.00 82.06 663 ALA A C 1
ATOM 4850 O O . ALA A 1 663 ? -0.822 -19.331 43.968 1.00 82.06 663 ALA A O 1
ATOM 4851 N N . THR A 1 664 ? -0.949 -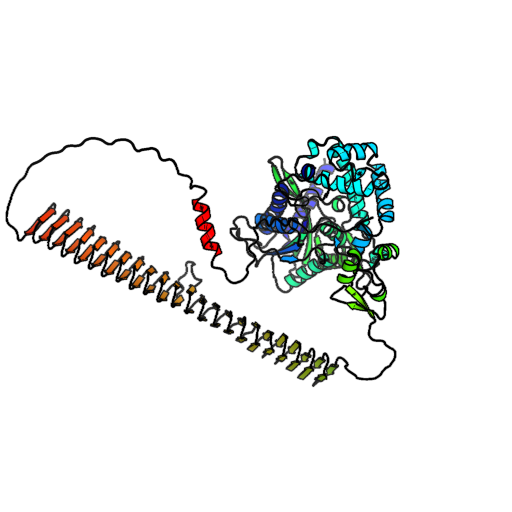20.832 42.298 1.00 86.69 664 THR A N 1
ATOM 4852 C CA . THR A 1 664 ? -0.233 -21.915 42.996 1.00 86.69 664 THR A CA 1
ATOM 4853 C C . THR A 1 664 ? 0.917 -22.443 42.146 1.00 86.69 664 THR A C 1
ATOM 4855 O O . THR A 1 664 ? 0.690 -22.899 41.026 1.00 86.69 664 THR A O 1
ATOM 4858 N N . THR A 1 665 ? 2.148 -22.436 42.666 1.00 83.62 665 THR A N 1
ATOM 4859 C CA . THR A 1 665 ? 3.291 -22.991 41.928 1.00 83.62 665 THR A CA 1
ATOM 4860 C C . THR A 1 665 ? 4.455 -23.498 42.794 1.00 83.62 665 THR A C 1
ATOM 4862 O O . THR A 1 665 ? 4.514 -23.280 44.003 1.00 83.62 665 THR A O 1
ATOM 4865 N N . SER A 1 666 ? 5.390 -24.219 42.170 1.00 79.94 666 SER A N 1
ATOM 4866 C CA . SER A 1 666 ? 6.688 -24.583 42.749 1.00 79.94 666 SER A CA 1
ATOM 4867 C C . SER A 1 666 ? 7.797 -23.545 42.502 1.00 79.94 666 SER A C 1
ATOM 4869 O O . SER A 1 666 ? 8.843 -23.676 43.133 1.00 79.94 666 SER A O 1
ATOM 4871 N N . SER A 1 667 ? 7.589 -22.532 41.643 1.00 86.50 667 SER A N 1
ATOM 4872 C CA . SER A 1 667 ? 8.495 -21.367 41.490 1.00 86.50 667 SER A CA 1
ATOM 4873 C C . SER A 1 667 ? 7.778 -20.060 41.846 1.00 86.50 667 SER A C 1
ATOM 4875 O O . SER A 1 667 ? 7.105 -20.067 42.871 1.00 86.50 667 SER A O 1
ATOM 4877 N N . ASP A 1 668 ? 7.902 -18.948 41.118 1.00 83.06 668 ASP A N 1
ATOM 4878 C CA . ASP A 1 668 ? 7.389 -17.659 41.602 1.00 83.06 668 ASP A CA 1
ATOM 4879 C C . ASP A 1 668 ? 5.882 -17.499 41.334 1.00 83.06 668 ASP A C 1
ATOM 4881 O O . ASP A 1 668 ? 5.370 -17.812 40.256 1.00 83.06 668 ASP A O 1
ATOM 4885 N N . ALA A 1 669 ? 5.141 -17.023 42.340 1.00 85.50 669 ALA A N 1
ATOM 4886 C CA . ALA A 1 669 ? 3.695 -16.817 42.259 1.00 85.50 669 ALA A CA 1
ATOM 4887 C C . ALA A 1 669 ? 3.327 -15.338 42.413 1.00 85.50 669 ALA A C 1
ATOM 4889 O O . ALA A 1 669 ? 3.745 -14.675 43.367 1.00 85.50 669 ALA A O 1
ATOM 4890 N N . THR A 1 670 ? 2.468 -14.834 41.524 1.00 86.88 670 THR A N 1
ATOM 4891 C CA . THR A 1 670 ? 1.944 -13.464 41.608 1.00 86.88 670 THR A CA 1
ATOM 4892 C C . THR A 1 670 ? 0.426 -13.424 41.429 1.00 86.88 670 THR A C 1
ATOM 4894 O O . THR A 1 670 ? -0.084 -13.875 40.401 1.00 86.88 670 THR A O 1
ATOM 4897 N N . THR A 1 671 ? -0.293 -12.804 42.365 1.00 88.06 671 THR A N 1
ATOM 4898 C CA . THR A 1 671 ? -1.732 -12.521 42.237 1.00 88.06 671 THR A CA 1
ATOM 4899 C C . THR A 1 671 ? -1.986 -11.024 42.370 1.00 88.06 671 THR A C 1
ATOM 4901 O O . THR A 1 671 ? -1.544 -10.394 43.330 1.00 88.06 671 THR A O 1
ATOM 4904 N N . SER A 1 672 ? -2.722 -10.452 41.417 1.00 84.88 672 SER A N 1
ATOM 4905 C CA . SER A 1 672 ? -3.258 -9.088 41.485 1.00 84.88 672 SER A CA 1
ATOM 4906 C C . SER A 1 672 ? -4.777 -9.131 41.374 1.00 84.88 672 SER A C 1
ATOM 4908 O O . SER A 1 672 ? -5.298 -9.488 40.321 1.00 84.88 672 SER A O 1
ATOM 4910 N N . SER A 1 673 ? -5.496 -8.771 42.430 1.00 82.38 673 SER A N 1
ATOM 4911 C CA . SER A 1 673 ? -6.955 -8.816 42.441 1.00 82.38 673 SER A CA 1
ATOM 4912 C C . SER A 1 673 ? -7.602 -7.579 43.051 1.00 82.38 673 SER A C 1
ATOM 4914 O O . SER A 1 673 ? -6.933 -6.723 43.626 1.00 82.38 673 SER A O 1
ATOM 4916 N N . SER A 1 674 ? -8.908 -7.417 42.837 1.00 80.19 674 SER A N 1
ATOM 4917 C CA . SER A 1 674 ? -9.667 -6.276 43.368 1.00 80.19 674 SER A CA 1
ATOM 4918 C C . SER A 1 674 ? -10.428 -6.595 44.654 1.00 80.19 674 SER A C 1
ATOM 4920 O O . SER A 1 674 ? -10.809 -5.658 45.348 1.00 80.19 674 SER A O 1
ATOM 4922 N N . SER A 1 675 ? -10.653 -7.878 44.956 1.00 84.38 675 SER A N 1
ATOM 4923 C CA . SER A 1 675 ? -11.362 -8.367 46.145 1.00 84.38 675 SER A CA 1
ATOM 4924 C C . SER A 1 675 ? -10.435 -9.298 46.942 1.00 84.38 675 SER A C 1
ATOM 4926 O O . SER A 1 675 ? -9.560 -8.763 47.628 1.00 84.38 675 SER A O 1
ATOM 4928 N N . GLU A 1 676 ? -10.506 -10.628 46.810 1.00 85.06 676 GLU A N 1
ATOM 4929 C CA . GLU A 1 676 ? -9.573 -11.556 47.466 1.00 85.06 676 GLU A CA 1
ATOM 4930 C C . GLU A 1 676 ? -8.442 -12.011 46.536 1.00 85.06 676 GLU A C 1
ATOM 4932 O O . GLU A 1 676 ? -8.585 -12.202 45.322 1.00 85.06 676 GLU A O 1
ATOM 4937 N N . GLY A 1 677 ? -7.257 -12.191 47.110 1.00 87.50 677 GLY A N 1
ATOM 4938 C CA . GLY A 1 677 ? -6.085 -12.699 46.408 1.00 87.50 677 GLY A CA 1
ATOM 4939 C C . GLY A 1 677 ? -5.351 -13.730 47.248 1.00 87.50 677 GLY A C 1
ATOM 4940 O O . GLY A 1 677 ? -4.985 -13.457 48.389 1.00 87.50 677 GLY A O 1
ATOM 4941 N N . THR A 1 678 ? -5.089 -14.903 46.677 1.00 88.62 678 THR A N 1
ATOM 4942 C CA . THR A 1 678 ? -4.309 -15.968 47.315 1.00 88.62 678 THR A CA 1
ATOM 4943 C C . THR A 1 678 ? -3.106 -16.343 46.453 1.00 88.62 678 THR A C 1
ATOM 4945 O O . THR A 1 678 ? -3.235 -16.592 45.251 1.00 88.62 678 THR A O 1
ATOM 4948 N N . THR A 1 679 ? -1.924 -16.413 47.067 1.00 86.88 679 THR A N 1
ATOM 4949 C CA . THR A 1 679 ? -0.726 -17.013 46.465 1.00 86.88 679 THR A CA 1
ATOM 4950 C C . THR A 1 679 ? -0.139 -18.115 47.340 1.00 86.88 679 THR A C 1
ATOM 4952 O O . THR A 1 679 ? 0.008 -17.975 48.560 1.00 86.88 679 THR A O 1
ATOM 4955 N N . SER A 1 680 ? 0.239 -19.218 46.695 1.00 87.56 680 SER A N 1
ATOM 4956 C CA . SER A 1 680 ? 0.992 -20.314 47.304 1.00 87.56 680 SER A CA 1
ATOM 4957 C C . SER A 1 680 ? 2.172 -20.704 46.417 1.00 87.56 680 SER A C 1
ATOM 4959 O O . SER A 1 680 ? 1.990 -21.111 45.272 1.00 87.56 680 SER A O 1
ATOM 4961 N N . SER A 1 681 ? 3.386 -20.597 46.951 1.00 88.00 681 SER A N 1
ATOM 4962 C CA . SER A 1 681 ? 4.633 -20.850 46.222 1.00 88.00 681 SER A CA 1
ATOM 4963 C C . SER A 1 681 ? 5.617 -21.710 47.035 1.00 88.00 681 SER A C 1
ATOM 4965 O O . SER A 1 681 ? 5.486 -21.853 48.252 1.00 88.00 681 SER A O 1
ATOM 4967 N N . SER A 1 682 ? 6.608 -22.316 46.372 1.00 83.38 682 SER A N 1
ATOM 4968 C CA . SER A 1 682 ? 7.828 -22.812 47.039 1.00 83.38 682 SER A CA 1
ATOM 4969 C C . SER A 1 682 ? 9.012 -21.825 46.963 1.00 83.38 682 SER A C 1
ATOM 4971 O O . SER A 1 682 ? 9.936 -21.950 47.770 1.00 83.38 682 SER A O 1
ATOM 4973 N N . SER A 1 683 ? 8.965 -20.847 46.053 1.00 87.25 683 SER A N 1
ATOM 4974 C CA . SER A 1 683 ? 9.925 -19.746 45.847 1.00 87.25 683 SER A CA 1
ATOM 4975 C C . SER A 1 683 ? 9.327 -18.415 46.322 1.00 87.25 683 SER A C 1
ATOM 4977 O O . SER A 1 683 ? 8.921 -18.353 47.478 1.00 87.25 683 SER A O 1
ATOM 4979 N N . ASP A 1 684 ? 9.255 -17.355 45.518 1.00 86.12 684 ASP A N 1
ATOM 4980 C CA . ASP A 1 684 ? 8.712 -16.079 45.987 1.00 86.12 684 ASP A CA 1
ATOM 4981 C C . ASP A 1 684 ? 7.198 -15.988 45.744 1.00 86.12 684 ASP A C 1
ATOM 4983 O O . ASP A 1 684 ? 6.663 -16.472 44.743 1.00 86.12 684 ASP A O 1
ATOM 4987 N N . ALA A 1 685 ? 6.479 -15.379 46.689 1.00 88.44 685 ALA A N 1
ATOM 4988 C CA . ALA A 1 685 ? 5.032 -15.179 46.612 1.00 88.44 685 ALA A CA 1
ATOM 4989 C C . ALA A 1 685 ? 4.675 -13.699 46.763 1.00 88.44 685 ALA A C 1
ATOM 4991 O O . ALA A 1 685 ? 5.066 -13.049 47.736 1.00 88.44 685 ALA A O 1
ATOM 4992 N N . THR A 1 686 ? 3.893 -13.170 45.822 1.00 89.50 686 THR A N 1
ATOM 4993 C CA . THR A 1 686 ? 3.451 -11.770 45.831 1.00 89.50 686 THR A CA 1
ATOM 4994 C C . THR A 1 686 ? 1.937 -11.662 45.634 1.00 89.50 686 THR A C 1
ATOM 4996 O O . THR A 1 686 ? 1.389 -12.136 44.640 1.00 89.50 686 THR A O 1
ATOM 4999 N N . THR A 1 687 ? 1.242 -11.017 46.571 1.00 91.06 687 THR A N 1
ATOM 5000 C CA . THR A 1 687 ? -0.209 -10.774 46.489 1.00 91.06 687 THR A CA 1
ATOM 5001 C C . THR A 1 687 ? -0.505 -9.279 46.583 1.00 91.06 687 THR A C 1
ATOM 5003 O O . THR A 1 687 ? 0.009 -8.594 47.467 1.00 91.06 687 THR A O 1
ATOM 5006 N N . SER A 1 688 ? -1.346 -8.761 45.688 1.00 88.25 688 SER A N 1
ATOM 5007 C CA . SER A 1 688 ? -1.918 -7.412 45.774 1.00 88.25 688 SER A CA 1
ATOM 5008 C C . SER A 1 688 ? -3.435 -7.467 45.619 1.00 88.25 688 SER A C 1
ATOM 5010 O O . SER A 1 688 ? -3.899 -7.854 44.550 1.00 88.25 688 SER A O 1
ATOM 5012 N N . SER A 1 689 ? -4.201 -7.113 46.654 1.00 87.81 689 SER A N 1
ATOM 5013 C CA . SER A 1 689 ? -5.668 -7.283 46.668 1.00 87.81 689 SER A CA 1
ATOM 5014 C C . SER A 1 689 ? -6.380 -6.374 47.679 1.00 87.81 689 SER A C 1
ATOM 5016 O O . SER A 1 689 ? -5.740 -5.553 48.331 1.00 87.81 689 SER A O 1
ATOM 5018 N N . SER A 1 690 ? -7.707 -6.459 47.822 1.00 86.25 690 SER A N 1
ATOM 5019 C CA . SER A 1 690 ? -8.362 -5.850 48.989 1.00 86.25 690 SER A CA 1
ATOM 5020 C C . SER A 1 690 ? -8.135 -6.689 50.241 1.00 86.25 690 SER A C 1
ATOM 5022 O O . SER A 1 690 ? -7.750 -6.128 51.264 1.00 86.25 690 SER A O 1
ATOM 5024 N N . GLU A 1 691 ? -8.266 -8.006 50.104 1.00 87.75 691 GLU A N 1
ATOM 5025 C CA . GLU A 1 691 ? -8.026 -9.023 51.126 1.00 87.75 691 GLU A CA 1
ATOM 5026 C C . GLU A 1 691 ? -6.986 -10.019 50.592 1.00 87.75 691 GLU A C 1
ATOM 5028 O O . GLU A 1 691 ? -7.180 -10.647 49.547 1.00 87.75 691 GLU A O 1
ATOM 5033 N N . GLY A 1 692 ? -5.798 -10.075 51.198 1.00 88.62 692 GLY A N 1
ATOM 5034 C CA . GLY A 1 692 ? -4.633 -10.730 50.586 1.00 88.62 692 GLY A CA 1
ATOM 5035 C C . GLY A 1 692 ? -3.985 -11.789 51.453 1.00 88.62 692 GLY A C 1
ATOM 5036 O O . GLY A 1 692 ? -3.685 -11.543 52.617 1.00 88.62 692 GLY A O 1
ATOM 5037 N N . THR A 1 693 ? -3.694 -12.950 50.867 1.00 90.31 693 THR A N 1
ATOM 5038 C CA . THR A 1 693 ? -2.901 -14.011 51.497 1.00 90.31 693 THR A CA 1
ATOM 5039 C C . THR A 1 693 ? -1.724 -14.416 50.610 1.00 90.31 693 THR A C 1
ATOM 5041 O O . THR A 1 693 ? -1.908 -14.711 49.427 1.00 90.31 693 THR A O 1
ATOM 5044 N N . ALA A 1 694 ? -0.517 -14.475 51.177 1.00 87.88 694 ALA A N 1
ATOM 5045 C CA . ALA A 1 694 ? 0.661 -15.057 50.531 1.00 87.88 694 ALA A CA 1
ATOM 5046 C C . ALA A 1 694 ? 1.336 -16.098 51.433 1.00 87.88 694 ALA A C 1
ATOM 5048 O O . ALA A 1 694 ? 1.649 -15.833 52.596 1.00 87.88 694 ALA A O 1
ATOM 5049 N N . THR A 1 695 ? 1.574 -17.291 50.886 1.00 88.44 695 THR A N 1
ATOM 5050 C CA . THR A 1 695 ? 2.191 -18.422 51.594 1.00 88.44 695 THR A CA 1
ATOM 5051 C C . THR A 1 695 ? 3.359 -18.992 50.798 1.00 88.44 695 THR A C 1
ATOM 5053 O O . THR A 1 695 ? 3.182 -19.390 49.647 1.00 88.44 695 THR A O 1
ATOM 5056 N N . THR A 1 696 ? 4.559 -19.057 51.383 1.00 87.38 696 THR A N 1
ATOM 5057 C CA . THR A 1 696 ? 5.703 -19.667 50.688 1.00 87.38 696 THR A CA 1
ATOM 5058 C C . THR A 1 696 ? 6.804 -20.240 51.592 1.00 87.38 696 THR A C 1
ATOM 5060 O O . THR A 1 696 ? 6.834 -20.038 52.802 1.00 87.38 696 THR A O 1
ATOM 5063 N N . SER A 1 697 ? 7.721 -21.009 51.000 1.00 83.06 697 SER A N 1
ATOM 5064 C CA . SER A 1 697 ? 8.990 -21.404 51.612 1.00 83.06 697 SER A CA 1
ATOM 5065 C C . SER A 1 697 ? 10.145 -20.418 51.371 1.00 83.06 697 SER A C 1
ATOM 5067 O O . SER A 1 697 ? 11.169 -20.606 52.024 1.00 83.06 697 SER A O 1
ATOM 5069 N N . SER A 1 698 ? 10.005 -19.405 50.502 1.00 88.75 698 SER A N 1
ATOM 5070 C CA . SER A 1 698 ? 11.002 -18.321 50.332 1.00 88.75 698 SER A CA 1
ATOM 5071 C C . SER A 1 698 ? 10.430 -16.964 50.756 1.00 88.75 698 SER A C 1
ATOM 5073 O O . SER A 1 698 ? 9.887 -16.918 51.862 1.00 88.75 698 SER A O 1
ATOM 5075 N N . ASP A 1 699 ? 10.560 -15.885 49.973 1.00 86.50 699 ASP A N 1
ATOM 5076 C CA . ASP A 1 699 ? 10.127 -14.549 50.397 1.00 86.50 699 ASP A CA 1
ATOM 5077 C C . ASP A 1 699 ? 8.649 -14.302 50.057 1.00 86.50 699 ASP A C 1
ATOM 5079 O O . ASP A 1 699 ? 8.179 -14.569 48.949 1.00 86.50 699 ASP A O 1
ATOM 5083 N N . ALA A 1 700 ? 7.889 -13.787 51.027 1.00 88.88 700 ALA A N 1
ATOM 5084 C CA . ALA A 1 700 ? 6.471 -13.465 50.862 1.00 88.88 700 ALA A CA 1
ATOM 5085 C C . ALA A 1 700 ? 6.228 -11.959 50.952 1.00 88.88 700 ALA A C 1
ATOM 5087 O O . ALA A 1 700 ? 6.660 -11.304 51.903 1.00 88.88 700 ALA A O 1
ATOM 5088 N N . THR A 1 701 ? 5.442 -11.422 50.019 1.00 90.19 701 THR A N 1
ATOM 5089 C CA . THR A 1 701 ? 4.965 -10.036 50.063 1.00 90.19 701 THR A CA 1
ATOM 5090 C C . THR A 1 701 ? 3.450 -9.965 49.875 1.00 90.19 701 THR A C 1
ATOM 5092 O O . THR A 1 701 ? 2.871 -10.636 49.020 1.00 90.19 701 THR A O 1
ATOM 5095 N N . THR A 1 702 ? 2.774 -9.151 50.683 1.00 91.19 702 THR A N 1
ATOM 5096 C CA . THR A 1 702 ? 1.345 -8.840 50.522 1.00 91.19 702 THR A CA 1
ATOM 5097 C C . THR A 1 702 ? 1.119 -7.343 50.658 1.00 91.19 702 THR A C 1
ATOM 5099 O O . THR A 1 702 ? 1.585 -6.724 51.614 1.00 91.19 702 THR A O 1
ATOM 5102 N N . SER A 1 703 ? 0.417 -6.760 49.689 1.00 88.81 703 SER A N 1
ATOM 5103 C CA . SER A 1 703 ? -0.038 -5.367 49.699 1.00 88.81 703 SER A CA 1
ATOM 5104 C C . SER A 1 703 ? -1.555 -5.335 49.560 1.00 88.81 703 SER A C 1
ATOM 5106 O O . SER A 1 703 ? -2.073 -5.597 48.477 1.00 88.81 703 SER A O 1
ATOM 5108 N N . SER A 1 704 ? -2.260 -5.007 50.638 1.00 86.69 704 SER A N 1
ATOM 5109 C CA . SER A 1 704 ? -3.720 -5.061 50.692 1.00 86.69 704 SER A CA 1
ATOM 5110 C C . SER A 1 704 ? -4.349 -3.744 51.136 1.00 86.69 704 SER A C 1
ATOM 5112 O O . SER A 1 704 ? -3.703 -2.930 51.789 1.00 86.69 704 SER A O 1
ATOM 5114 N N . SER A 1 705 ? -5.610 -3.491 50.772 1.00 84.25 705 SER A N 1
ATOM 5115 C CA . SER A 1 705 ? -6.332 -2.302 51.260 1.00 84.25 705 SER A CA 1
ATOM 5116 C C . SER A 1 705 ? -7.042 -2.517 52.596 1.00 84.25 705 SER A C 1
ATOM 5118 O O . SER A 1 705 ? -7.299 -1.534 53.283 1.00 84.25 705 SER A O 1
ATOM 5120 N N . SER A 1 706 ? -7.379 -3.765 52.930 1.00 88.00 706 SER A N 1
ATOM 5121 C CA . SER A 1 706 ? -8.137 -4.148 54.124 1.00 88.00 706 SER A CA 1
ATOM 5122 C C . SER A 1 706 ? -7.316 -5.129 54.971 1.00 88.00 706 SER A C 1
ATOM 5124 O O . SER A 1 706 ? -6.443 -4.647 55.697 1.00 88.00 706 SER A O 1
ATOM 5126 N N . GLU A 1 707 ? -7.479 -6.453 54.847 1.00 87.44 707 GLU A N 1
ATOM 5127 C CA . GLU A 1 707 ? -6.646 -7.436 55.554 1.00 87.44 707 GLU A CA 1
ATOM 5128 C C . GLU A 1 707 ? -5.516 -7.981 54.667 1.00 87.44 707 GLU A C 1
ATOM 5130 O O . GLU A 1 707 ? -5.661 -8.232 53.467 1.00 87.44 707 GLU A O 1
ATOM 5135 N N . GLY A 1 708 ? -4.352 -8.194 55.278 1.00 88.81 708 GLY A N 1
ATOM 5136 C CA . GLY A 1 708 ? -3.195 -8.804 54.631 1.00 88.81 708 GLY A CA 1
ATOM 5137 C C . GLY A 1 708 ? -2.545 -9.844 55.533 1.00 88.81 708 GLY A C 1
ATOM 5138 O O . GLY A 1 708 ? -2.189 -9.543 56.670 1.00 88.81 708 GLY A O 1
ATOM 5139 N N . THR A 1 709 ? -2.347 -11.060 55.027 1.00 89.69 709 THR A N 1
ATOM 5140 C CA . THR A 1 709 ? -1.688 -12.159 55.744 1.00 89.69 709 THR A CA 1
ATOM 5141 C C . THR A 1 709 ? -0.513 -12.710 54.941 1.00 89.69 709 THR A C 1
ATOM 5143 O O . THR A 1 709 ? -0.688 -13.230 53.841 1.00 89.69 709 THR A O 1
ATOM 5146 N N . THR A 1 710 ? 0.689 -12.682 55.519 1.00 88.56 710 THR A N 1
ATOM 5147 C CA . THR A 1 710 ? 1.867 -13.367 54.969 1.00 88.56 710 THR A CA 1
ATOM 5148 C C . THR A 1 710 ? 2.351 -14.486 55.883 1.00 88.56 710 THR A C 1
ATOM 5150 O O . THR A 1 710 ? 2.436 -14.346 57.110 1.00 88.56 710 THR A O 1
ATOM 5153 N N . SER A 1 711 ? 2.702 -15.620 55.278 1.00 88.44 711 SER A N 1
ATOM 5154 C CA . SER A 1 711 ? 3.399 -16.712 55.953 1.00 88.44 711 SER A CA 1
ATOM 5155 C C . SER A 1 711 ? 4.559 -17.207 55.101 1.00 88.44 711 SER A C 1
ATOM 5157 O O . SER A 1 711 ? 4.355 -17.651 53.970 1.00 88.44 711 SER A O 1
ATOM 5159 N N . SER A 1 712 ? 5.778 -17.130 55.632 1.00 88.75 712 SER A N 1
ATOM 5160 C CA . SER A 1 712 ? 6.980 -17.539 54.906 1.00 88.75 712 SER A CA 1
ATOM 5161 C C . SER A 1 712 ? 7.963 -18.338 55.768 1.00 88.75 712 SER A C 1
ATOM 5163 O O . SER A 1 712 ? 7.821 -18.431 56.990 1.00 88.75 712 SER A O 1
ATOM 5165 N N . ARG A 1 713 ? 8.948 -18.993 55.139 1.00 85.12 713 ARG A N 1
ATOM 5166 C CA . ARG A 1 713 ? 10.126 -19.520 55.861 1.00 85.12 713 ARG A CA 1
ATOM 5167 C C . ARG A 1 713 ? 11.329 -18.572 55.778 1.00 85.12 713 ARG A C 1
ATOM 5169 O O . ARG A 1 713 ? 12.176 -18.651 56.670 1.00 85.12 713 ARG A O 1
ATOM 5176 N N . SER A 1 714 ? 11.386 -17.703 54.765 1.00 88.00 714 SER A N 1
ATOM 5177 C CA . SER A 1 714 ? 12.412 -16.662 54.595 1.00 88.00 714 SER A CA 1
ATOM 5178 C C . SER A 1 714 ? 11.863 -15.305 55.037 1.00 88.00 714 SER A C 1
ATOM 5180 O O . SER A 1 714 ? 11.362 -15.227 56.150 1.00 88.00 714 SER A O 1
ATOM 5182 N N . ASP A 1 715 ? 11.917 -14.238 54.247 1.00 87.19 715 ASP A N 1
ATOM 5183 C CA . ASP A 1 715 ? 11.422 -12.941 54.709 1.00 87.19 715 ASP A CA 1
ATOM 5184 C C . ASP A 1 715 ? 9.913 -12.801 54.453 1.00 87.19 715 ASP A C 1
ATOM 5186 O O . ASP A 1 715 ? 9.345 -13.408 53.538 1.00 87.19 715 ASP A O 1
ATOM 5190 N N . ALA A 1 716 ? 9.218 -12.057 55.312 1.00 88.94 716 ALA A N 1
ATOM 5191 C CA . ALA A 1 716 ? 7.783 -11.795 55.188 1.00 88.94 716 ALA A CA 1
ATOM 5192 C C . ALA A 1 716 ? 7.502 -10.295 55.296 1.00 88.94 716 ALA A C 1
ATOM 5194 O O . ALA A 1 716 ? 7.890 -9.654 56.272 1.00 88.94 716 ALA A O 1
ATOM 5195 N N . THR A 1 717 ? 6.808 -9.736 54.303 1.00 90.12 717 THR A N 1
ATOM 5196 C CA . THR A 1 717 ? 6.435 -8.315 54.258 1.00 90.12 717 THR A CA 1
ATOM 5197 C C . THR A 1 717 ? 4.938 -8.145 54.022 1.00 90.12 717 THR A C 1
ATOM 5199 O O . THR A 1 717 ? 4.435 -8.514 52.962 1.00 90.12 717 THR A O 1
ATOM 5202 N N . THR A 1 718 ? 4.232 -7.517 54.961 1.00 91.56 718 THR A N 1
ATOM 5203 C CA . THR A 1 718 ? 2.803 -7.184 54.829 1.00 91.56 718 THR A CA 1
ATOM 5204 C C . THR A 1 718 ? 2.588 -5.673 54.896 1.00 91.56 718 THR A C 1
ATOM 5206 O O . THR A 1 718 ? 3.077 -5.009 55.811 1.00 91.56 718 THR A O 1
ATOM 5209 N N . SER A 1 719 ? 1.801 -5.122 53.970 1.00 89.56 719 SER A N 1
ATOM 5210 C CA . SER A 1 719 ? 1.253 -3.769 54.078 1.00 89.56 719 SER A CA 1
ATOM 5211 C C . SER A 1 719 ? -0.257 -3.781 53.866 1.00 89.56 719 SER A C 1
ATOM 5213 O O . SER A 1 719 ? -0.706 -4.207 52.807 1.00 89.56 719 SER A O 1
ATOM 5215 N N . SER A 1 720 ? -1.038 -3.354 54.861 1.00 89.50 720 SER A N 1
ATOM 5216 C CA . SER A 1 720 ? -2.510 -3.431 54.829 1.00 89.50 720 SER A CA 1
ATOM 5217 C C . SER A 1 720 ? -3.183 -2.490 55.834 1.00 89.50 720 SER A C 1
ATOM 5219 O O . SER A 1 720 ? -2.503 -1.742 56.531 1.00 89.50 720 SER A O 1
ATOM 5221 N N . SER A 1 721 ? -4.516 -2.465 55.927 1.00 86.56 721 SER A N 1
ATOM 5222 C CA . SER A 1 721 ? -5.163 -1.794 57.063 1.00 86.56 721 SER A CA 1
ATOM 5223 C C . SER A 1 721 ? -5.013 -2.614 58.338 1.00 86.56 721 SER A C 1
ATOM 5225 O O . SER A 1 721 ? -4.578 -2.056 59.344 1.00 86.56 721 SER A O 1
ATOM 5227 N N . GLU A 1 722 ? -5.256 -3.919 58.242 1.00 87.88 722 GLU A N 1
ATOM 5228 C CA . GLU A 1 722 ? -5.037 -4.924 59.281 1.00 87.88 722 GLU A CA 1
ATOM 5229 C C . GLU A 1 722 ? -4.038 -5.965 58.755 1.00 87.88 722 GLU A C 1
ATOM 5231 O O . GLU A 1 722 ? -4.255 -6.587 57.711 1.00 87.88 722 GLU A O 1
ATOM 5236 N N . GLY A 1 723 ? -2.867 -6.087 59.384 1.00 88.06 723 GLY A N 1
ATOM 5237 C CA . GLY A 1 723 ? -1.749 -6.848 58.814 1.00 88.06 723 GLY A CA 1
ATOM 5238 C C . GLY A 1 723 ? -1.175 -7.902 59.740 1.00 88.06 723 GLY A C 1
ATOM 5239 O O . GLY A 1 723 ? -0.850 -7.612 60.891 1.00 88.06 723 GLY A O 1
ATOM 5240 N N . THR A 1 724 ? -0.947 -9.102 59.211 1.00 89.94 724 THR A N 1
ATOM 5241 C CA . THR A 1 724 ? -0.229 -10.182 59.892 1.00 89.94 724 THR A CA 1
ATOM 5242 C C . THR A 1 724 ? 0.933 -10.682 59.036 1.00 89.94 724 THR A C 1
ATOM 5244 O O . THR A 1 724 ? 0.762 -10.978 57.852 1.00 89.94 724 THR A O 1
ATOM 5247 N N . ALA A 1 725 ? 2.118 -10.810 59.637 1.00 87.38 725 ALA A N 1
ATOM 5248 C CA . ALA A 1 725 ? 3.276 -11.467 59.031 1.00 87.38 725 ALA A CA 1
ATOM 5249 C C . ALA A 1 725 ? 3.860 -12.524 59.976 1.00 87.38 725 ALA A C 1
ATOM 5251 O O . ALA A 1 725 ? 4.161 -12.242 61.139 1.00 87.38 725 ALA A O 1
ATOM 5252 N N . THR A 1 726 ? 4.022 -13.750 59.476 1.00 88.19 726 THR A N 1
ATOM 5253 C CA . THR A 1 726 ? 4.571 -14.887 60.231 1.00 88.19 726 THR A CA 1
ATOM 5254 C C . THR A 1 726 ? 5.732 -15.529 59.481 1.00 88.19 726 THR A C 1
ATOM 5256 O O . THR A 1 726 ? 5.566 -15.951 58.339 1.00 88.19 726 THR A O 1
ATOM 5259 N N . THR A 1 727 ? 6.910 -15.630 60.101 1.00 87.00 727 THR A N 1
ATOM 5260 C CA . THR A 1 727 ? 8.054 -16.291 59.458 1.00 87.00 727 THR A CA 1
ATOM 5261 C C . THR A 1 727 ? 9.097 -16.881 60.421 1.00 87.00 727 THR A C 1
ATOM 5263 O O . THR A 1 727 ? 9.095 -16.638 61.626 1.00 87.00 727 THR A O 1
ATOM 5266 N N . SER A 1 728 ? 9.984 -17.722 59.883 1.00 84.06 728 SER A N 1
ATOM 5267 C CA . SER A 1 728 ? 11.224 -18.171 60.519 1.00 84.06 728 SER A CA 1
ATOM 5268 C C . SER A 1 728 ? 12.439 -17.255 60.267 1.00 84.06 728 SER A C 1
ATOM 5270 O O . SER A 1 728 ? 13.446 -17.478 60.933 1.00 84.06 728 SER A O 1
ATOM 5272 N N . SER A 1 729 ? 12.361 -16.256 59.371 1.00 88.50 729 SER A N 1
ATOM 5273 C CA . SER A 1 729 ? 13.412 -15.227 59.153 1.00 88.50 729 SER A CA 1
ATOM 5274 C C . SER A 1 729 ? 12.867 -13.818 59.423 1.00 88.50 729 SER A C 1
ATOM 5276 O O . SER A 1 729 ? 12.122 -13.685 60.392 1.00 88.50 729 SER A O 1
ATOM 5278 N N . ASP A 1 730 ? 13.209 -12.766 58.674 1.00 86.06 730 ASP A N 1
ATOM 5279 C CA . ASP A 1 730 ? 12.840 -11.398 59.060 1.00 86.06 730 ASP A CA 1
ATOM 5280 C C . ASP A 1 730 ? 11.386 -11.063 58.685 1.00 86.06 730 ASP A C 1
ATOM 5282 O O . ASP A 1 730 ? 10.908 -11.354 57.587 1.00 86.06 730 ASP A O 1
ATOM 5286 N N . ALA A 1 731 ? 10.655 -10.444 59.616 1.00 87.94 731 ALA A N 1
ATOM 5287 C CA . ALA A 1 731 ? 9.257 -10.055 59.432 1.00 87.94 731 ALA A CA 1
ATOM 5288 C C . ALA A 1 731 ? 9.086 -8.533 59.464 1.00 87.94 731 ALA A C 1
ATOM 5290 O O . ALA A 1 731 ? 9.542 -7.860 60.394 1.00 87.94 731 ALA A O 1
ATOM 5291 N N . THR A 1 732 ? 8.352 -7.992 58.494 1.00 89.56 732 THR A N 1
ATOM 5292 C CA . THR A 1 732 ? 7.968 -6.578 58.441 1.00 89.56 732 THR A CA 1
ATOM 5293 C C . THR A 1 732 ? 6.457 -6.431 58.220 1.00 89.56 732 THR A C 1
ATOM 5295 O O . THR A 1 732 ? 5.894 -7.002 57.287 1.00 89.56 732 THR A O 1
ATOM 5298 N N . THR A 1 733 ? 5.786 -5.645 59.065 1.00 90.12 733 THR A N 1
ATOM 5299 C CA . THR A 1 733 ? 4.373 -5.266 58.884 1.00 90.12 733 THR A CA 1
ATOM 5300 C C . THR A 1 733 ? 4.224 -3.750 58.960 1.00 90.12 733 THR A C 1
ATOM 5302 O O . THR A 1 733 ? 4.672 -3.125 59.921 1.00 90.12 733 THR A O 1
ATOM 5305 N N . SER A 1 734 ? 3.579 -3.154 57.957 1.00 88.75 734 SER A N 1
ATOM 5306 C CA . SER A 1 734 ? 3.211 -1.732 57.917 1.00 88.75 734 SER A CA 1
ATOM 5307 C C . SER A 1 734 ? 1.705 -1.583 57.725 1.00 88.75 734 SER A C 1
ATOM 5309 O O . SER A 1 734 ? 1.214 -1.731 56.604 1.00 88.75 734 SER A O 1
ATOM 5311 N N . SER A 1 735 ? 0.988 -1.263 58.801 1.00 85.75 735 SER A N 1
ATOM 5312 C CA . SER A 1 735 ? -0.473 -1.215 58.820 1.00 85.75 735 SER A CA 1
ATOM 5313 C C . SER A 1 735 ? -1.039 0.138 59.248 1.00 85.75 735 SER A C 1
ATOM 5315 O O . SER A 1 735 ? -0.357 0.924 59.899 1.00 85.75 735 SER A O 1
ATOM 5317 N N . SER A 1 736 ? -2.285 0.453 58.879 1.00 84.06 736 SER A N 1
ATOM 5318 C CA . SER A 1 736 ? -2.947 1.683 59.353 1.00 84.06 736 SER A CA 1
ATOM 5319 C C . SER A 1 736 ? -3.666 1.511 60.690 1.00 84.06 736 SER A C 1
ATOM 5321 O O . SER A 1 736 ? -3.800 2.489 61.423 1.00 84.06 736 SER A O 1
ATOM 5323 N N . SER A 1 737 ? -4.122 0.299 61.001 1.00 88.12 737 SER A N 1
ATOM 5324 C CA . SER A 1 737 ? -4.921 -0.028 62.184 1.00 88.12 737 SER A CA 1
ATOM 5325 C C . SER A 1 737 ? -4.156 -1.019 63.067 1.00 88.12 737 SER A C 1
ATOM 5327 O O . SER A 1 737 ? -3.269 -0.569 63.794 1.00 88.12 737 SER A O 1
ATOM 5329 N N . GLU A 1 738 ? -4.396 -2.329 62.966 1.00 86.56 738 GLU A N 1
ATOM 5330 C CA . GLU A 1 738 ? -3.669 -3.368 63.694 1.00 86.56 738 GLU A CA 1
ATOM 5331 C C . GLU A 1 738 ? -2.541 -3.965 62.843 1.00 86.56 738 GLU A C 1
ATOM 5333 O O . GLU A 1 738 ? -2.674 -4.258 61.651 1.00 86.56 738 GLU A O 1
ATOM 5338 N N . GLY A 1 739 ? -1.396 -4.179 63.480 1.00 87.19 739 GLY A N 1
ATOM 5339 C CA . GLY A 1 739 ? -0.242 -4.839 62.885 1.00 87.19 739 GLY A CA 1
ATOM 5340 C C . GLY A 1 739 ? 0.287 -5.921 63.812 1.00 87.19 739 GLY A C 1
ATOM 5341 O O . GLY A 1 739 ? 0.587 -5.662 64.975 1.00 87.19 739 GLY A O 1
ATOM 5342 N N . THR A 1 740 ? 0.448 -7.136 63.300 1.00 88.75 740 THR A N 1
ATOM 5343 C CA . THR A 1 740 ? 1.011 -8.280 64.026 1.00 88.75 740 THR A CA 1
ATOM 5344 C C . THR A 1 740 ? 2.198 -8.867 63.267 1.00 88.75 740 THR A C 1
ATOM 5346 O O . THR A 1 740 ? 2.106 -9.177 62.080 1.00 88.75 740 THR A O 1
ATOM 5349 N N . THR A 1 741 ? 3.328 -9.036 63.956 1.00 87.38 741 THR A N 1
ATOM 5350 C CA . THR A 1 741 ? 4.490 -9.779 63.451 1.00 87.38 741 THR A CA 1
ATOM 5351 C C . THR A 1 741 ? 4.904 -10.886 64.414 1.00 87.38 741 THR A C 1
ATOM 5353 O O . THR A 1 741 ? 4.998 -10.696 65.634 1.00 87.38 741 THR A O 1
ATOM 5356 N N . SER A 1 742 ? 5.190 -12.057 63.851 1.00 87.62 742 SER A N 1
ATOM 5357 C CA . SER A 1 742 ? 5.826 -13.171 64.550 1.00 87.62 742 SER A CA 1
ATOM 5358 C C . SER A 1 742 ? 6.988 -13.708 63.722 1.00 87.62 742 SER A C 1
ATOM 5360 O O . SER A 1 742 ? 6.794 -14.161 62.597 1.00 87.62 742 SER A O 1
ATOM 5362 N N . SER A 1 743 ? 8.191 -13.670 64.288 1.00 88.19 743 SER A N 1
ATOM 5363 C CA . SER A 1 743 ? 9.437 -14.064 63.626 1.00 88.19 743 SER A CA 1
ATOM 5364 C C . SER A 1 743 ? 10.291 -14.970 64.528 1.00 88.19 743 SER A C 1
ATOM 5366 O O . SER A 1 743 ? 10.087 -15.031 65.741 1.00 88.19 743 SER A O 1
ATOM 5368 N N . SER A 1 744 ? 11.251 -15.704 63.955 1.00 84.25 744 SER A N 1
ATOM 5369 C CA . SER A 1 744 ? 12.371 -16.286 64.720 1.00 84.25 744 SER A CA 1
ATOM 5370 C C . SER A 1 744 ? 13.656 -15.434 64.652 1.00 84.25 744 SER A C 1
ATOM 5372 O O . SER A 1 744 ? 14.538 -15.608 65.496 1.00 84.25 744 SER A O 1
ATOM 5374 N N . SER A 1 745 ? 13.743 -14.499 63.702 1.00 87.44 745 SER A N 1
ATOM 5375 C CA . SER A 1 745 ? 14.831 -13.531 63.476 1.00 87.44 745 SER A CA 1
ATOM 5376 C C . SER A 1 745 ? 14.373 -12.112 63.830 1.00 87.44 745 SER A C 1
ATOM 5378 O O . SER A 1 745 ? 13.876 -11.929 64.938 1.00 87.44 745 SER A O 1
ATOM 5380 N N . ASP A 1 746 ? 14.537 -11.097 62.988 1.00 85.81 746 ASP A N 1
ATOM 5381 C CA . ASP A 1 746 ? 14.137 -9.743 63.363 1.00 85.81 746 ASP A CA 1
ATOM 5382 C C . ASP A 1 746 ? 12.660 -9.489 63.033 1.00 85.81 746 ASP A C 1
ATOM 5384 O O . ASP A 1 746 ? 12.118 -9.955 62.030 1.00 85.81 746 ASP A O 1
ATOM 5388 N N . ALA A 1 747 ? 11.973 -8.757 63.910 1.00 87.62 747 ALA A N 1
ATOM 5389 C CA . ALA A 1 747 ? 10.568 -8.395 63.741 1.00 87.62 747 ALA A CA 1
ATOM 5390 C C . ALA A 1 747 ? 10.396 -6.878 63.780 1.00 87.62 747 ALA A C 1
ATOM 5392 O O . ALA A 1 747 ? 10.810 -6.217 64.735 1.00 87.62 747 ALA A O 1
ATOM 5393 N N . THR A 1 748 ? 9.740 -6.322 62.763 1.00 89.19 748 THR A N 1
ATOM 5394 C CA . THR A 1 748 ? 9.450 -4.889 62.665 1.00 89.19 748 THR A CA 1
ATOM 5395 C C . THR A 1 748 ? 7.961 -4.650 62.401 1.00 89.19 748 THR A C 1
ATOM 5397 O O . THR A 1 748 ? 7.407 -5.136 61.418 1.00 89.19 748 THR A O 1
ATOM 5400 N N . THR A 1 749 ? 7.292 -3.893 63.272 1.00 90.25 749 THR A N 1
ATOM 5401 C CA . THR A 1 749 ? 5.871 -3.532 63.118 1.00 90.25 749 THR A CA 1
ATOM 5402 C C . THR A 1 749 ? 5.698 -2.017 63.165 1.00 90.25 749 THR A C 1
ATOM 5404 O O . THR A 1 749 ? 6.195 -1.359 64.082 1.00 90.25 749 THR A O 1
ATOM 5407 N N . SER A 1 750 ? 4.946 -1.454 62.220 1.00 88.44 750 SER A N 1
ATOM 5408 C CA . SER A 1 750 ? 4.455 -0.077 62.291 1.00 88.44 750 SER A CA 1
ATOM 5409 C C . SER A 1 750 ? 2.948 -0.032 62.064 1.00 88.44 750 SER A C 1
ATOM 5411 O O . SER A 1 750 ? 2.494 -0.462 61.009 1.00 88.44 750 SER A O 1
ATOM 5413 N N . SER A 1 751 ? 2.175 0.450 63.042 1.00 88.12 751 SER A N 1
ATOM 5414 C CA . SER A 1 751 ? 0.701 0.466 62.977 1.00 88.12 751 SER A CA 1
ATOM 5415 C C . SER A 1 751 ? 0.062 1.449 63.965 1.00 88.12 751 SER A C 1
ATOM 5417 O O . SER A 1 751 ? 0.772 2.170 64.661 1.00 88.12 751 SER A O 1
ATOM 5419 N N . SER A 1 752 ? -1.272 1.541 64.028 1.00 85.62 752 SER A N 1
ATOM 5420 C CA . SER A 1 752 ? -1.915 2.256 65.143 1.00 85.62 752 SER A CA 1
ATOM 5421 C C . SER A 1 752 ? -1.789 1.447 66.431 1.00 85.62 752 SER A C 1
ATOM 5423 O O . SER A 1 752 ? -1.342 1.977 67.446 1.00 85.62 752 SER A O 1
ATOM 5425 N N . GLU A 1 753 ? -2.077 0.152 66.324 1.00 86.56 753 GLU A N 1
ATOM 5426 C CA . GLU A 1 753 ? -2.019 -0.862 67.370 1.00 86.56 753 GLU A CA 1
ATOM 5427 C C . GLU A 1 753 ? -1.071 -1.971 66.899 1.00 86.56 753 GLU A C 1
ATOM 5429 O O . GLU A 1 753 ? -1.294 -2.618 65.874 1.00 86.56 753 GLU A O 1
ATOM 5434 N N . GLY A 1 754 ? 0.081 -2.123 67.550 1.00 85.88 754 GLY A N 1
ATOM 5435 C CA . GLY A 1 754 ? 1.198 -2.899 66.998 1.00 85.88 754 GLY A CA 1
ATOM 5436 C C . GLY A 1 754 ? 1.691 -3.975 67.939 1.00 85.88 754 GLY A C 1
ATOM 5437 O O . GLY A 1 754 ? 2.033 -3.683 69.078 1.00 85.88 754 GLY A O 1
ATOM 5438 N N . THR A 1 755 ? 1.802 -5.210 67.457 1.00 88.31 755 THR A N 1
ATOM 5439 C CA . THR A 1 755 ? 2.402 -6.327 68.192 1.00 88.31 755 THR A CA 1
ATOM 5440 C C . THR A 1 755 ? 3.561 -6.929 67.402 1.00 88.31 755 THR A C 1
ATOM 5442 O O . THR A 1 755 ? 3.405 -7.265 66.228 1.00 88.31 755 THR A O 1
ATOM 5445 N N . ALA A 1 756 ? 4.717 -7.098 68.046 1.00 85.44 756 ALA A N 1
ATOM 5446 C CA . ALA A 1 756 ? 5.858 -7.827 67.494 1.00 85.44 756 ALA A CA 1
ATOM 5447 C C . ALA A 1 756 ? 6.367 -8.883 68.479 1.00 85.44 756 ALA A C 1
ATOM 5449 O O . ALA A 1 756 ? 6.604 -8.598 69.656 1.00 85.44 756 ALA A O 1
ATOM 5450 N N . THR A 1 757 ? 6.543 -10.112 67.998 1.00 86.69 757 THR A N 1
ATOM 5451 C CA . THR A 1 757 ? 7.012 -11.255 68.792 1.00 86.69 757 THR A CA 1
ATOM 5452 C C . THR A 1 757 ? 8.155 -11.961 68.076 1.00 86.69 757 THR A C 1
ATOM 5454 O O . THR A 1 757 ? 7.994 -12.381 66.933 1.00 86.69 757 THR A O 1
ATOM 5457 N N . THR A 1 758 ? 9.317 -12.103 68.719 1.00 85.38 758 THR A N 1
ATOM 5458 C CA . THR A 1 758 ? 10.438 -12.827 68.105 1.00 85.38 758 THR A CA 1
ATOM 5459 C C . THR A 1 758 ? 11.431 -13.459 69.089 1.00 85.38 758 THR A C 1
ATOM 5461 O O . THR A 1 758 ? 11.410 -13.208 70.293 1.00 85.38 758 THR A O 1
ATOM 5464 N N . SER A 1 759 ? 12.307 -14.325 68.579 1.00 82.75 759 SER A N 1
ATOM 5465 C CA . SER A 1 759 ? 13.492 -14.820 69.284 1.00 82.75 759 SER A CA 1
ATOM 5466 C C . SER A 1 759 ? 14.737 -13.928 69.103 1.00 82.75 759 SER A C 1
ATOM 5468 O O . SER A 1 759 ? 15.649 -14.046 69.920 1.00 82.75 759 SER A O 1
ATOM 5470 N N . SER A 1 760 ? 14.776 -13.023 68.110 1.00 87.31 760 SER A N 1
ATOM 5471 C CA . SER A 1 760 ? 15.893 -12.069 67.898 1.00 87.31 760 SER A CA 1
ATOM 5472 C C . SER A 1 760 ? 15.468 -10.625 68.189 1.00 87.31 760 SER A C 1
ATOM 5474 O O . SER A 1 760 ? 14.840 -10.430 69.230 1.00 87.31 760 SER A O 1
ATOM 5476 N N . ASP A 1 761 ? 15.785 -9.619 67.370 1.00 84.81 761 ASP A N 1
ATOM 5477 C CA . ASP A 1 761 ? 15.502 -8.225 67.725 1.00 84.81 761 ASP A CA 1
ATOM 5478 C C . ASP A 1 761 ? 14.095 -7.792 67.285 1.00 84.81 761 ASP A C 1
ATOM 5480 O O . ASP A 1 761 ? 13.635 -8.076 66.179 1.00 84.81 761 ASP A O 1
ATOM 5484 N N . ALA A 1 762 ? 13.374 -7.100 68.170 1.00 85.69 762 ALA A N 1
ATOM 5485 C CA . ALA A 1 762 ? 12.020 -6.612 67.912 1.00 85.69 762 ALA A CA 1
ATOM 5486 C C . ALA A 1 762 ? 11.966 -5.084 67.899 1.00 85.69 762 ALA A C 1
ATOM 5488 O O . ALA A 1 762 ? 12.426 -4.428 68.837 1.00 85.69 762 ALA A O 1
ATOM 5489 N N . THR A 1 763 ? 11.299 -4.509 66.900 1.00 87.50 763 THR A N 1
ATOM 5490 C CA . THR A 1 763 ? 10.963 -3.083 66.866 1.00 87.50 763 THR A CA 1
ATOM 5491 C C . THR A 1 763 ? 9.480 -2.866 66.566 1.00 87.50 763 THR A C 1
ATOM 5493 O O . THR A 1 763 ? 8.956 -3.373 65.580 1.00 87.50 763 THR A O 1
ATOM 5496 N N . THR A 1 764 ? 8.802 -2.075 67.399 1.00 87.62 764 THR A N 1
ATOM 5497 C CA . THR A 1 764 ? 7.419 -1.635 67.158 1.00 87.62 764 THR A CA 1
ATOM 5498 C C . THR A 1 764 ? 7.335 -0.116 67.226 1.00 87.62 764 THR A C 1
ATOM 5500 O O . THR A 1 764 ? 7.789 0.498 68.195 1.00 87.62 764 THR A O 1
ATOM 5503 N N . SER A 1 765 ? 6.745 0.494 66.200 1.00 86.62 765 SER A N 1
ATOM 5504 C CA . SER A 1 765 ? 6.423 1.923 66.143 1.00 86.62 765 SER A CA 1
ATOM 5505 C C . SER A 1 765 ? 4.920 2.103 65.961 1.00 86.62 765 SER A C 1
ATOM 5507 O O . SER A 1 765 ? 4.414 1.933 64.852 1.00 86.62 765 SER A O 1
ATOM 5509 N N . SER A 1 766 ? 4.227 2.464 67.039 1.00 83.19 766 SER A N 1
ATOM 5510 C CA . SER A 1 766 ? 2.771 2.583 67.066 1.00 83.19 766 SER A CA 1
ATOM 5511 C C . SER A 1 766 ? 2.295 4.020 67.278 1.00 83.19 766 SER A C 1
ATOM 5513 O O . SER A 1 766 ? 3.040 4.856 67.791 1.00 83.19 766 SER A O 1
ATOM 5515 N N . SER A 1 767 ? 1.060 4.344 66.884 1.00 83.38 767 SER A N 1
ATOM 5516 C CA . SER A 1 767 ? 0.445 5.634 67.238 1.00 83.38 767 SER A CA 1
ATOM 5517 C C . SER A 1 767 ? -0.448 5.580 68.473 1.00 83.38 767 SER A C 1
ATOM 5519 O O . SER A 1 767 ? -0.735 6.644 69.014 1.00 83.38 767 SER A O 1
ATOM 5521 N N . SER A 1 768 ? -0.867 4.405 68.935 1.00 84.81 768 SER A N 1
ATOM 5522 C CA . SER A 1 768 ? -1.744 4.245 70.098 1.00 84.81 768 SER A CA 1
ATOM 5523 C C . SER A 1 768 ? -1.167 3.198 71.053 1.00 84.81 768 SER A C 1
ATOM 5525 O O . SER A 1 768 ? -0.372 3.585 71.919 1.00 84.81 768 SER A O 1
ATOM 5527 N N . GLU A 1 769 ? -1.398 1.902 70.853 1.00 83.56 769 GLU A N 1
ATOM 5528 C CA . GLU A 1 769 ? -0.773 0.855 71.671 1.00 83.56 769 GLU A CA 1
ATOM 5529 C C . GLU A 1 769 ? 0.340 0.098 70.927 1.00 83.56 769 GLU A C 1
ATOM 5531 O O . GLU A 1 769 ? 0.251 -0.249 69.746 1.00 83.56 769 GLU A O 1
ATOM 5536 N N . GLY A 1 770 ? 1.425 -0.193 71.645 1.00 84.44 770 GLY A N 1
ATOM 5537 C CA . GLY A 1 770 ? 2.534 -0.995 71.134 1.00 84.44 770 GLY A CA 1
ATOM 5538 C C . GLY A 1 770 ? 2.935 -2.100 72.105 1.00 84.44 770 GLY A C 1
ATOM 5539 O O . GLY A 1 770 ? 3.232 -1.833 73.268 1.00 84.44 770 GLY A O 1
ATOM 5540 N N . THR A 1 771 ? 3.012 -3.336 71.625 1.00 86.56 771 THR A N 1
ATOM 5541 C CA . THR A 1 771 ? 3.516 -4.492 72.369 1.00 86.56 771 THR A CA 1
ATOM 5542 C C . THR A 1 771 ? 4.699 -5.119 71.633 1.00 86.56 771 THR A C 1
ATOM 5544 O O . THR A 1 771 ? 4.613 -5.453 70.453 1.00 86.56 771 THR A O 1
ATOM 5547 N N . THR A 1 772 ? 5.816 -5.323 72.327 1.00 86.00 772 THR A N 1
ATOM 5548 C CA . THR A 1 772 ? 6.962 -6.099 71.829 1.00 86.00 772 THR A CA 1
ATOM 5549 C C . THR A 1 772 ? 7.333 -7.183 72.821 1.00 86.00 772 THR A C 1
ATOM 5551 O O . THR A 1 772 ? 7.346 -6.974 74.036 1.00 86.00 772 THR A O 1
ATOM 5554 N N . SER A 1 773 ? 7.653 -8.365 72.309 1.00 85.75 773 SER A N 1
ATOM 5555 C CA . SER A 1 773 ? 8.263 -9.443 73.080 1.00 85.75 773 SER A CA 1
ATOM 5556 C C . SER A 1 773 ? 9.408 -10.052 72.284 1.00 85.75 773 SER A C 1
ATOM 5558 O O . SER A 1 773 ? 9.189 -10.553 71.184 1.00 85.75 773 SER A O 1
ATOM 5560 N N . SER A 1 774 ? 10.620 -10.017 72.832 1.00 84.50 774 SER A N 1
ATOM 5561 C CA . SER A 1 774 ? 11.805 -10.590 72.194 1.00 84.50 774 SER A CA 1
ATOM 5562 C C . SER A 1 774 ? 12.665 -11.409 73.169 1.00 84.50 774 SER A C 1
ATOM 5564 O O . SER A 1 774 ? 12.635 -11.207 74.384 1.00 84.50 774 SER A O 1
ATOM 5566 N N . SER A 1 775 ? 13.416 -12.386 72.651 1.00 83.62 775 SER A N 1
ATOM 5567 C CA . SER A 1 775 ? 14.443 -13.105 73.432 1.00 83.62 775 SER A CA 1
ATOM 5568 C C . SER A 1 775 ? 15.841 -12.470 73.332 1.00 83.62 775 SER A C 1
ATOM 5570 O O . SER A 1 775 ? 16.768 -12.960 73.973 1.00 83.62 775 SER A O 1
ATOM 5572 N N . SER A 1 776 ? 15.974 -11.382 72.570 1.00 85.31 776 SER A N 1
ATOM 5573 C CA . SER A 1 776 ? 17.162 -10.528 72.436 1.00 85.31 776 SER A CA 1
ATOM 5574 C C . SER A 1 776 ? 16.764 -9.087 72.782 1.00 85.31 776 SER A C 1
ATOM 5576 O O . SER A 1 776 ? 16.207 -8.891 73.869 1.00 85.31 776 SER A O 1
ATOM 5578 N N . ASP A 1 777 ? 17.010 -8.102 71.910 1.00 83.12 777 ASP A N 1
ATOM 5579 C CA . ASP A 1 777 ? 16.677 -6.708 72.181 1.00 83.12 777 ASP A CA 1
ATOM 5580 C C . ASP A 1 777 ? 15.268 -6.356 71.687 1.00 83.12 777 ASP A C 1
ATOM 5582 O O . ASP A 1 777 ? 14.798 -6.805 70.641 1.00 83.12 777 ASP A O 1
ATOM 5586 N N . ALA A 1 778 ? 14.559 -5.526 72.451 1.00 83.94 778 ALA A N 1
ATOM 5587 C CA . ALA A 1 778 ? 13.218 -5.073 72.101 1.00 83.94 778 ALA A CA 1
ATOM 5588 C C . ALA A 1 778 ? 13.097 -3.558 72.235 1.00 83.94 778 ALA A C 1
ATOM 5590 O O . ALA A 1 778 ? 13.424 -2.988 73.276 1.00 83.94 778 ALA A O 1
ATOM 5591 N N . THR A 1 779 ? 12.563 -2.902 71.206 1.00 85.56 779 THR A N 1
ATOM 5592 C CA . THR A 1 779 ? 12.280 -1.464 71.202 1.00 85.56 779 THR A CA 1
ATOM 5593 C C . THR A 1 779 ? 10.824 -1.205 70.828 1.00 85.56 779 THR A C 1
ATOM 5595 O O . THR A 1 779 ? 10.405 -1.519 69.721 1.00 85.56 779 THR A O 1
ATOM 5598 N N . THR A 1 780 ? 10.055 -0.569 71.715 1.00 84.94 780 THR A N 1
ATOM 5599 C CA . THR A 1 780 ? 8.706 -0.055 71.405 1.00 84.94 780 THR A CA 1
ATOM 5600 C C . THR A 1 780 ? 8.663 1.456 71.538 1.00 84.94 780 THR A C 1
ATOM 5602 O O . THR A 1 780 ? 9.109 2.006 72.546 1.00 84.94 780 THR A O 1
ATOM 5605 N N . THR A 1 781 ? 8.069 2.125 70.555 1.00 84.00 781 THR A N 1
ATOM 5606 C CA . THR A 1 781 ? 7.699 3.542 70.634 1.00 84.00 781 THR A CA 1
ATOM 5607 C C . THR A 1 781 ? 6.211 3.690 70.338 1.00 84.00 781 THR A C 1
ATOM 5609 O O . THR A 1 781 ? 5.765 3.185 69.314 1.00 84.00 781 THR A O 1
ATOM 5612 N N . SER A 1 782 ? 5.451 4.374 71.200 1.00 82.56 782 SER A N 1
ATOM 5613 C CA . SER A 1 782 ? 4.048 4.721 70.922 1.00 82.56 782 SER A CA 1
ATOM 5614 C C . SER A 1 782 ? 3.620 6.067 71.513 1.00 82.56 782 SER A C 1
ATOM 5616 O O . SER A 1 782 ? 4.335 6.644 72.330 1.00 82.56 782 SER A O 1
ATOM 5618 N N . SER A 1 783 ? 2.456 6.593 71.122 1.00 80.62 783 SER A N 1
ATOM 5619 C CA . SER A 1 783 ? 1.875 7.772 71.782 1.00 80.62 783 SER A CA 1
ATOM 5620 C C . SER A 1 783 ? 1.289 7.413 73.141 1.00 80.62 783 SER A C 1
ATOM 5622 O O . SER A 1 783 ? 1.595 8.103 74.111 1.00 80.62 783 SER A O 1
ATOM 5624 N N . ASP A 1 784 ? 0.492 6.344 73.226 1.00 80.19 784 ASP A N 1
ATOM 5625 C CA . ASP A 1 784 ? -0.351 6.105 74.396 1.00 80.19 784 ASP A CA 1
ATOM 5626 C C . ASP A 1 784 ? 0.284 5.109 75.367 1.00 80.19 784 ASP A C 1
ATOM 5628 O O . ASP A 1 784 ? 0.912 5.529 76.350 1.00 80.19 784 ASP A O 1
ATOM 5632 N N . VAL A 1 785 ? 0.165 3.812 75.095 1.00 80.06 785 VAL A N 1
ATOM 5633 C CA . VAL A 1 785 ? 0.658 2.759 75.987 1.00 80.06 785 VAL A CA 1
ATOM 5634 C C . VAL A 1 785 ? 1.658 1.873 75.262 1.00 80.06 785 VAL A C 1
ATOM 5636 O O . VAL A 1 785 ? 1.533 1.557 74.078 1.00 80.06 785 VAL A O 1
ATOM 5639 N N . THR A 1 786 ? 2.692 1.461 75.991 1.00 81.88 786 THR A N 1
ATOM 5640 C CA . THR A 1 786 ? 3.688 0.519 75.481 1.00 81.88 786 THR A CA 1
ATOM 5641 C C . THR A 1 786 ? 3.980 -0.594 76.475 1.00 81.88 786 THR A C 1
ATOM 5643 O O . THR A 1 786 ? 4.127 -0.349 77.675 1.00 81.88 786 THR A O 1
ATOM 5646 N N . THR A 1 787 ? 4.116 -1.816 75.965 1.00 83.81 787 THR A N 1
ATOM 5647 C CA . THR A 1 787 ? 4.584 -2.983 76.718 1.00 83.81 787 THR A CA 1
ATOM 5648 C C . THR A 1 787 ? 5.763 -3.615 75.987 1.00 83.81 787 THR A C 1
ATOM 5650 O O . THR A 1 787 ? 5.604 -4.166 74.904 1.00 83.81 787 THR A O 1
ATOM 5653 N N . THR A 1 788 ? 6.946 -3.570 76.593 1.00 83.81 788 THR A N 1
ATOM 5654 C CA . THR A 1 788 ? 8.174 -4.170 76.058 1.00 83.81 788 THR A CA 1
ATOM 5655 C C . THR A 1 788 ? 8.647 -5.279 76.988 1.00 83.81 788 THR A C 1
ATOM 5657 O O . THR A 1 788 ? 8.911 -5.031 78.164 1.00 83.81 788 THR A O 1
ATOM 5660 N N . SER A 1 789 ? 8.794 -6.494 76.469 1.00 83.56 789 SER A N 1
ATOM 5661 C CA . SER A 1 789 ? 9.426 -7.613 77.175 1.00 83.56 789 SER A CA 1
ATOM 5662 C C . SER A 1 789 ? 10.641 -8.099 76.393 1.00 83.56 789 SER A C 1
ATOM 5664 O O . SER A 1 789 ? 10.515 -8.430 75.218 1.00 83.56 789 SER A O 1
ATOM 5666 N N . SER A 1 790 ? 11.808 -8.157 77.026 1.00 81.75 790 SER A N 1
ATOM 5667 C CA . SER A 1 790 ? 13.027 -8.676 76.404 1.00 81.75 790 SER A CA 1
ATOM 5668 C C . SER A 1 790 ? 13.841 -9.551 77.349 1.00 81.75 790 SER A C 1
ATOM 5670 O O . SER A 1 790 ? 13.621 -9.549 78.559 1.00 81.75 790 SER A O 1
ATOM 5672 N N . SER A 1 791 ? 14.762 -10.352 76.808 1.00 80.50 791 SER A N 1
ATOM 5673 C CA . SER A 1 791 ? 15.714 -11.099 77.642 1.00 80.50 791 SER A CA 1
ATOM 5674 C C . SER A 1 791 ? 17.077 -10.405 77.760 1.00 80.50 791 SER A C 1
ATOM 5676 O O . SER A 1 791 ? 17.800 -10.752 78.690 1.00 80.50 791 SER A O 1
ATOM 5678 N N . SER A 1 792 ? 17.413 -9.421 76.912 1.00 80.19 792 SER A N 1
ATOM 5679 C CA . SER A 1 792 ? 18.634 -8.596 77.020 1.00 80.19 792 SER A CA 1
ATOM 5680 C C . SER A 1 792 ? 18.330 -7.106 77.217 1.00 80.19 792 SER A C 1
ATOM 5682 O O . SER A 1 792 ? 18.161 -6.669 78.359 1.00 80.19 792 SER A O 1
ATOM 5684 N N . GLU A 1 793 ? 18.249 -6.292 76.163 1.00 78.69 793 GLU A N 1
ATOM 5685 C CA . GLU A 1 793 ? 17.948 -4.863 76.279 1.00 78.69 793 GLU A CA 1
ATOM 5686 C C . GLU A 1 793 ? 16.484 -4.581 75.938 1.00 78.69 793 GLU A C 1
ATOM 5688 O O . GLU A 1 793 ? 15.925 -5.070 74.960 1.00 78.69 793 GLU A O 1
ATOM 5693 N N . GLY A 1 794 ? 15.800 -3.832 76.797 1.00 80.38 794 GLY A N 1
ATOM 5694 C CA . GLY A 1 794 ? 14.402 -3.453 76.607 1.00 80.38 794 GLY A CA 1
ATOM 5695 C C . GLY A 1 794 ? 14.265 -1.943 76.609 1.00 80.38 794 GLY A C 1
ATOM 5696 O O . GLY A 1 794 ? 14.576 -1.299 77.611 1.00 80.38 794 GLY A O 1
ATOM 5697 N N . THR A 1 795 ? 13.772 -1.374 75.515 1.00 81.88 795 THR A N 1
ATOM 5698 C CA . THR A 1 795 ? 13.470 0.053 75.399 1.00 81.88 795 THR A CA 1
ATOM 5699 C C . THR A 1 795 ? 11.975 0.258 75.161 1.00 81.88 795 THR A C 1
ATOM 5701 O O . THR A 1 795 ? 11.399 -0.302 74.229 1.00 81.88 795 THR A O 1
ATOM 5704 N N . ALA A 1 796 ? 11.328 1.067 75.999 1.00 80.69 796 ALA A N 1
ATOM 5705 C CA . ALA A 1 796 ? 9.945 1.501 75.807 1.00 80.69 796 ALA A CA 1
ATOM 5706 C C . ALA A 1 796 ? 9.858 3.024 75.921 1.00 80.69 796 ALA A C 1
ATOM 5708 O O . ALA A 1 796 ? 10.286 3.609 76.921 1.00 80.69 796 ALA A O 1
ATOM 5709 N N . THR A 1 797 ? 9.302 3.665 74.898 1.00 80.44 797 THR A N 1
ATOM 5710 C CA . THR A 1 797 ? 9.053 5.109 74.882 1.00 80.44 797 THR A CA 1
ATOM 5711 C C . THR A 1 797 ? 7.572 5.361 74.629 1.00 80.44 797 THR A C 1
ATOM 5713 O O . THR A 1 797 ? 7.067 4.975 73.577 1.00 80.44 797 THR A O 1
ATOM 5716 N N . SER A 1 798 ? 6.881 6.019 75.562 1.00 78.75 798 SER A N 1
ATOM 5717 C CA . SER A 1 798 ? 5.491 6.451 75.373 1.00 78.75 798 SER A CA 1
ATOM 5718 C C . SER A 1 798 ? 5.231 7.870 75.870 1.00 78.75 798 SER A C 1
ATOM 5720 O O . SER A 1 798 ? 6.015 8.425 76.641 1.00 78.75 798 SER A O 1
ATOM 5722 N N . SER A 1 799 ? 4.139 8.502 75.429 1.00 75.88 799 SER A N 1
ATOM 5723 C CA . SER A 1 799 ? 3.710 9.771 76.034 1.00 75.88 799 SER A CA 1
ATOM 5724 C C . SER A 1 799 ? 2.894 9.548 77.306 1.00 75.88 799 SER A C 1
ATOM 5726 O O . SER A 1 799 ? 2.931 10.422 78.169 1.00 75.88 799 SER A O 1
ATOM 5728 N N . SER A 1 800 ? 2.243 8.395 77.476 1.00 79.25 800 SER A N 1
ATOM 5729 C CA . SER A 1 800 ? 1.512 8.040 78.702 1.00 79.25 800 SER A CA 1
ATOM 5730 C C . SER A 1 800 ? 2.191 6.918 79.475 1.00 79.25 800 SER A C 1
ATOM 5732 O O . SER A 1 800 ? 3.094 7.210 80.261 1.00 79.25 800 SER A O 1
ATOM 5734 N N . ASP A 1 801 ? 1.792 5.662 79.265 1.00 75.88 801 ASP A N 1
ATOM 5735 C CA . ASP A 1 801 ? 2.201 4.556 80.126 1.00 75.88 801 ASP A CA 1
ATOM 5736 C C . ASP A 1 801 ? 3.189 3.648 79.400 1.00 75.88 801 ASP A C 1
ATOM 5738 O O . ASP A 1 801 ? 3.021 3.305 78.228 1.00 75.88 801 ASP A O 1
ATOM 5742 N N . ALA A 1 802 ? 4.279 3.300 80.073 1.00 77.12 802 ALA A N 1
ATOM 5743 C CA . ALA A 1 802 ? 5.296 2.423 79.513 1.00 77.12 802 ALA A CA 1
ATOM 5744 C C . ALA A 1 802 ? 5.667 1.340 80.517 1.00 77.12 802 ALA A C 1
ATOM 5746 O O . ALA A 1 802 ? 6.084 1.628 81.642 1.00 77.12 802 ALA A O 1
ATOM 5747 N N . THR A 1 803 ? 5.548 0.086 80.095 1.00 81.38 803 THR A N 1
ATOM 5748 C CA . THR A 1 803 ? 5.975 -1.079 80.868 1.00 81.38 803 THR A CA 1
ATOM 5749 C C . THR A 1 803 ? 7.153 -1.737 80.168 1.00 81.38 803 THR A C 1
ATOM 5751 O O . THR A 1 803 ? 7.083 -2.051 78.983 1.00 81.38 803 THR A O 1
ATOM 5754 N N . THR A 1 804 ? 8.249 -1.951 80.892 1.00 79.00 804 THR A N 1
ATOM 5755 C CA . THR A 1 804 ? 9.424 -2.665 80.385 1.00 79.00 804 THR A CA 1
ATOM 5756 C C . THR A 1 804 ? 9.844 -3.764 81.353 1.00 79.00 804 THR A C 1
ATOM 5758 O O . THR A 1 804 ? 10.110 -3.510 82.532 1.00 79.00 804 THR A O 1
ATOM 5761 N N . THR A 1 805 ? 9.958 -4.984 80.843 1.00 79.81 805 THR A N 1
ATOM 5762 C CA . THR A 1 805 ? 10.477 -6.143 81.570 1.00 79.81 805 THR A CA 1
ATOM 5763 C C . THR A 1 805 ? 11.700 -6.670 80.832 1.00 79.81 805 THR A C 1
ATOM 5765 O O . THR A 1 805 ? 11.581 -7.048 79.672 1.00 79.81 805 THR A O 1
ATOM 5768 N N . SER A 1 806 ? 12.870 -6.685 81.480 1.00 76.38 806 SER A N 1
ATOM 5769 C CA . SER A 1 806 ? 14.076 -7.291 80.898 1.00 76.38 806 SER A CA 1
ATOM 5770 C C . SER A 1 806 ? 15.028 -7.904 81.931 1.00 76.38 806 SER A C 1
ATOM 5772 O O . SER A 1 806 ? 15.012 -7.537 83.104 1.00 76.38 806 SER A O 1
ATOM 5774 N N . SER A 1 807 ? 15.880 -8.848 81.526 1.00 73.50 807 SER A N 1
ATOM 5775 C CA . SER A 1 807 ? 16.910 -9.439 82.394 1.00 73.50 807 SER A CA 1
ATOM 5776 C C . SER A 1 807 ? 18.040 -8.459 82.726 1.00 73.50 807 SER A C 1
ATOM 5778 O O . SER A 1 807 ? 18.494 -8.432 83.876 1.00 73.50 807 SER A O 1
ATOM 5780 N N . ASP A 1 808 ? 18.464 -7.651 81.745 1.00 70.12 808 ASP A N 1
ATOM 5781 C CA . ASP A 1 808 ? 19.714 -6.882 81.806 1.00 70.12 808 ASP A CA 1
ATOM 5782 C C . ASP A 1 808 ? 19.484 -5.367 81.852 1.00 70.12 808 ASP A C 1
ATOM 5784 O O . ASP A 1 808 ? 19.519 -4.773 82.933 1.00 70.12 808 ASP A O 1
ATOM 5788 N N . VAL A 1 809 ? 19.261 -4.727 80.699 1.00 70.31 809 VAL A N 1
ATOM 5789 C CA . VAL A 1 809 ? 19.181 -3.262 80.582 1.00 70.31 809 VAL A CA 1
ATOM 5790 C C . VAL A 1 809 ? 17.763 -2.848 80.214 1.00 70.31 809 VAL A C 1
ATOM 5792 O O . VAL A 1 809 ? 17.178 -3.356 79.263 1.00 70.31 809 VAL A O 1
ATOM 5795 N N . THR A 1 810 ? 17.208 -1.893 80.959 1.00 71.06 810 THR A N 1
ATOM 5796 C CA . THR A 1 810 ? 15.888 -1.315 80.677 1.00 71.06 810 THR A CA 1
ATOM 5797 C C . THR A 1 810 ? 15.994 0.192 80.503 1.00 71.06 810 THR A C 1
ATOM 5799 O O . THR A 1 810 ? 16.461 0.883 81.413 1.00 71.06 810 THR A O 1
ATOM 5802 N N . THR A 1 811 ? 15.490 0.703 79.385 1.00 72.00 811 THR A N 1
ATOM 5803 C CA . THR A 1 811 ? 15.304 2.135 79.142 1.00 72.00 811 THR A CA 1
ATOM 5804 C C . THR A 1 811 ? 13.815 2.412 78.978 1.00 72.00 811 THR A C 1
ATOM 5806 O O . THR A 1 811 ? 13.218 2.060 77.967 1.00 72.00 811 THR A O 1
ATOM 5809 N N . THR A 1 812 ? 13.204 3.060 79.966 1.00 76.19 812 THR A N 1
ATOM 5810 C CA . THR A 1 812 ? 11.774 3.394 79.937 1.00 76.19 812 THR A CA 1
ATOM 5811 C C . THR A 1 812 ? 11.616 4.899 80.036 1.00 76.19 812 THR A C 1
ATOM 5813 O O . THR A 1 812 ? 12.099 5.513 80.988 1.00 76.19 812 THR A O 1
ATOM 5816 N N . SER A 1 813 ? 10.973 5.494 79.036 1.00 71.56 813 SER A N 1
ATOM 5817 C CA . SER A 1 813 ? 10.692 6.928 78.977 1.00 71.56 813 SER A CA 1
ATOM 5818 C C . SER A 1 813 ? 9.196 7.133 78.800 1.00 71.56 813 SER A C 1
ATOM 5820 O O . SER A 1 813 ? 8.647 6.752 77.771 1.00 71.56 813 SER A O 1
ATOM 5822 N N . SER A 1 814 ? 8.544 7.726 79.798 1.00 72.25 814 SER A N 1
ATOM 5823 C CA . SER A 1 814 ? 7.115 8.025 79.751 1.00 72.25 814 SER A CA 1
ATOM 5824 C C . SER A 1 814 ? 6.782 9.348 80.443 1.00 72.25 814 SER A C 1
ATOM 5826 O O . SER A 1 814 ? 7.548 9.807 81.298 1.00 72.25 814 SER A O 1
ATOM 5828 N N . SER A 1 815 ? 5.686 10.009 80.040 1.00 67.06 815 SER A N 1
ATOM 5829 C CA . SER A 1 815 ? 5.302 11.307 80.630 1.00 67.06 815 SER A CA 1
ATOM 5830 C C . SER A 1 815 ? 4.320 11.183 81.800 1.00 67.06 815 SER A C 1
ATOM 5832 O O . SER A 1 815 ? 4.200 12.151 82.556 1.00 67.06 815 SER A O 1
ATOM 5834 N N . SER A 1 816 ? 3.649 10.032 81.980 1.00 66.44 816 SER A N 1
ATOM 5835 C CA . SER A 1 816 ? 2.803 9.741 83.152 1.00 66.44 816 SER A CA 1
ATOM 5836 C C . SER A 1 816 ? 3.390 8.659 84.057 1.00 66.44 816 SER A C 1
ATOM 5838 O O . SER A 1 816 ? 3.971 9.004 85.089 1.00 66.44 816 SER A O 1
ATOM 5840 N N . GLU A 1 817 ? 3.244 7.377 83.706 1.00 63.19 817 GLU A N 1
ATOM 5841 C CA . GLU A 1 817 ? 3.663 6.248 84.543 1.00 63.19 817 GLU A CA 1
ATOM 5842 C C . GLU A 1 817 ? 4.621 5.316 83.790 1.00 63.19 817 GLU A C 1
ATOM 5844 O O . GLU A 1 817 ? 4.447 4.989 82.616 1.00 63.19 817 GLU A O 1
ATOM 5849 N N . GLY A 1 818 ? 5.703 4.921 84.458 1.00 62.44 818 GLY A N 1
ATOM 5850 C CA . GLY A 1 818 ? 6.729 4.040 83.907 1.00 62.44 818 GLY A CA 1
ATOM 5851 C C . GLY A 1 818 ? 6.976 2.884 84.864 1.00 62.44 818 GLY A C 1
ATOM 5852 O O . GLY A 1 818 ? 7.377 3.110 86.007 1.00 62.44 818 GLY A O 1
ATOM 5853 N N . THR A 1 819 ? 6.747 1.654 84.410 1.00 70.88 819 THR A N 1
ATOM 5854 C CA . THR A 1 819 ? 6.962 0.440 85.205 1.00 70.88 819 THR A CA 1
ATOM 5855 C C . THR A 1 819 ? 8.137 -0.341 84.638 1.00 70.88 819 THR A C 1
ATOM 5857 O O . THR A 1 819 ? 8.070 -0.844 83.519 1.00 70.88 819 THR A O 1
ATOM 5860 N N . THR A 1 820 ? 9.211 -0.477 85.417 1.00 67.56 820 THR A N 1
ATOM 5861 C CA . THR A 1 820 ? 10.381 -1.283 85.048 1.00 67.56 820 THR A CA 1
ATOM 5862 C C . THR A 1 820 ? 10.538 -2.485 85.962 1.00 67.56 820 THR A C 1
ATOM 5864 O O . THR A 1 820 ? 10.413 -2.394 87.183 1.00 67.56 820 THR A O 1
ATOM 5867 N N . THR A 1 821 ? 10.830 -3.635 85.365 1.00 67.06 821 THR A N 1
ATOM 5868 C CA . THR A 1 821 ? 11.172 -4.864 86.086 1.00 67.06 821 THR A CA 1
ATOM 5869 C C . THR A 1 821 ? 12.464 -5.420 85.507 1.00 67.06 821 THR A C 1
ATOM 5871 O O . THR A 1 821 ? 12.483 -5.869 84.365 1.00 67.06 821 THR A O 1
ATOM 5874 N N . SER A 1 822 ? 13.549 -5.353 86.287 1.00 59.53 822 SER A N 1
ATOM 5875 C CA . SER A 1 822 ? 14.861 -5.883 85.907 1.00 59.53 822 SER A CA 1
ATOM 5876 C C . SER A 1 822 ? 15.439 -6.837 86.950 1.00 59.53 822 SER A C 1
ATOM 5878 O O . SER A 1 822 ? 15.219 -6.686 88.154 1.00 59.53 822 SER A O 1
ATOM 5880 N N . SER A 1 823 ? 16.159 -7.859 86.479 1.00 53.00 823 SER A N 1
ATOM 5881 C CA . SER A 1 823 ? 16.683 -8.946 87.324 1.00 53.00 823 SER A CA 1
ATOM 5882 C C . SER A 1 823 ? 18.087 -8.677 87.875 1.00 53.00 823 SER A C 1
ATOM 5884 O O . SER A 1 823 ? 18.597 -9.470 88.670 1.00 53.00 823 SER A O 1
ATOM 5886 N N . SER A 1 824 ? 18.729 -7.574 87.481 1.00 41.41 824 SER A N 1
ATOM 5887 C CA . SER A 1 824 ? 20.127 -7.290 87.800 1.00 41.41 824 SER A CA 1
ATOM 5888 C C . SER A 1 824 ? 20.322 -5.961 88.543 1.00 41.41 824 SER A C 1
ATOM 5890 O O . SER A 1 824 ? 19.657 -4.946 88.347 1.00 41.41 824 SER A O 1
ATOM 5892 N N . SER A 1 825 ? 21.225 -6.020 89.518 1.00 37.28 825 SER A N 1
ATOM 5893 C CA . SER A 1 825 ? 21.476 -5.016 90.542 1.00 37.28 825 SER A CA 1
ATOM 5894 C C . SER A 1 825 ? 22.285 -3.811 90.051 1.00 37.28 825 SER A C 1
ATOM 5896 O O . SER A 1 825 ? 23.381 -3.975 89.522 1.00 37.28 825 SER A O 1
ATOM 5898 N N . SER A 1 826 ? 21.848 -2.625 90.488 1.00 34.16 826 SER A N 1
ATOM 5899 C CA . SER A 1 826 ? 22.646 -1.417 90.768 1.00 34.16 826 SER A CA 1
ATOM 5900 C C . SER A 1 826 ? 23.140 -0.569 89.583 1.00 34.16 826 SER A C 1
ATOM 5902 O O . SER A 1 826 ? 24.039 -0.952 88.849 1.00 34.16 826 SER A O 1
ATOM 5904 N N . SER A 1 827 ? 22.719 0.699 89.542 1.00 31.66 827 SER A N 1
ATOM 5905 C CA . SER A 1 827 ? 23.519 1.844 90.026 1.00 31.66 827 SER A CA 1
ATOM 5906 C C . SER A 1 827 ? 23.096 3.147 89.344 1.00 31.66 827 SER A C 1
ATOM 5908 O O . SER A 1 827 ? 23.222 3.337 88.142 1.00 31.66 827 SER A O 1
ATOM 5910 N N . SER A 1 828 ? 22.653 4.086 90.170 1.00 37.25 828 SER A N 1
ATOM 5911 C CA . SER A 1 828 ? 22.383 5.489 89.866 1.00 37.25 828 SER A CA 1
ATOM 5912 C C . SER A 1 828 ? 23.544 6.234 89.188 1.00 37.25 828 SER A C 1
ATOM 5914 O O . SER A 1 828 ? 24.655 6.216 89.726 1.00 37.25 828 SER A O 1
ATOM 5916 N N . LYS A 1 829 ? 23.252 7.061 88.170 1.00 28.84 829 LYS A N 1
ATOM 5917 C CA . LYS A 1 829 ? 23.804 8.428 88.082 1.00 28.84 829 LYS A CA 1
ATOM 5918 C C . LYS A 1 829 ? 23.039 9.323 87.102 1.00 28.84 829 LYS A C 1
ATOM 5920 O O . LYS A 1 829 ? 23.022 9.091 85.902 1.00 28.84 829 LYS A O 1
ATOM 5925 N N . SER A 1 830 ? 22.471 10.395 87.638 1.00 34.50 830 SER A N 1
ATOM 5926 C CA . SER A 1 830 ? 22.096 11.601 86.904 1.00 34.50 830 SER A CA 1
ATOM 5927 C C . SER A 1 830 ? 23.347 12.410 86.529 1.00 34.50 830 SER A C 1
ATOM 5929 O O . SER A 1 830 ? 24.266 12.482 87.343 1.00 34.50 830 SER A O 1
ATOM 5931 N N . THR A 1 831 ? 23.372 13.031 85.336 1.00 29.56 831 THR A N 1
ATOM 5932 C CA . THR A 1 831 ? 23.826 14.424 85.075 1.00 29.56 831 THR A CA 1
ATOM 5933 C C . THR A 1 831 ? 23.827 14.791 83.580 1.00 29.56 831 THR A C 1
ATOM 5935 O O . THR A 1 831 ? 24.109 13.967 82.721 1.00 29.56 831 THR A O 1
ATOM 5938 N N . SER A 1 832 ? 23.543 16.074 83.340 1.00 30.14 832 SER A N 1
ATOM 5939 C CA . SER A 1 832 ? 23.458 16.868 82.104 1.00 30.14 832 SER A CA 1
ATOM 5940 C C . SER A 1 832 ? 24.681 16.880 81.173 1.00 30.14 832 SER A C 1
ATOM 5942 O O . SER A 1 832 ? 25.806 16.884 81.663 1.00 30.14 832 SER A O 1
ATOM 5944 N N . SER A 1 833 ? 24.479 17.168 79.882 1.00 28.86 833 SER A N 1
ATOM 5945 C CA . SER A 1 833 ? 24.686 18.508 79.283 1.00 28.86 833 SER A CA 1
ATOM 5946 C C . SER A 1 833 ? 24.841 18.422 77.760 1.00 28.86 833 SER A C 1
ATOM 5948 O O . SER A 1 833 ? 25.516 17.549 77.230 1.00 28.86 833 SER A O 1
ATOM 5950 N N . SER A 1 834 ? 24.210 19.388 77.102 1.00 36.91 834 SER A N 1
ATOM 5951 C CA . SER A 1 834 ? 24.320 19.809 75.706 1.00 36.91 834 SER A CA 1
ATOM 5952 C C . SER A 1 834 ? 25.747 19.916 75.171 1.00 36.91 834 SER A C 1
ATOM 5954 O O . SER A 1 834 ? 26.591 20.467 75.868 1.00 36.91 834 SER A O 1
ATOM 5956 N N . ASP A 1 835 ? 25.930 19.550 73.896 1.00 27.42 835 ASP A N 1
ATOM 5957 C CA . ASP A 1 835 ? 26.804 20.259 72.954 1.00 27.42 835 ASP A CA 1
ATOM 5958 C C . ASP A 1 835 ? 26.399 19.973 71.492 1.00 27.42 835 ASP A C 1
ATOM 5960 O O . ASP A 1 835 ? 26.282 18.831 71.055 1.00 27.42 835 ASP A O 1
ATOM 5964 N N . VAL A 1 836 ? 26.186 21.051 70.733 1.00 34.62 836 VAL A N 1
ATOM 5965 C CA . VAL A 1 836 ? 26.055 21.093 69.264 1.00 34.62 836 VAL A CA 1
ATOM 5966 C C . VAL A 1 836 ? 27.367 21.685 68.737 1.00 34.62 836 VAL A C 1
ATOM 5968 O O . VAL A 1 836 ? 27.855 22.641 69.344 1.00 34.62 836 VAL A O 1
ATOM 5971 N N . PRO A 1 837 ? 27.946 21.208 67.614 1.00 35.91 837 PRO A N 1
ATOM 5972 C CA . PRO A 1 837 ? 27.977 22.113 66.458 1.00 35.91 837 PRO A CA 1
ATOM 5973 C C . PRO A 1 837 ? 27.964 21.475 65.049 1.00 35.91 837 PRO A C 1
ATOM 5975 O O . PRO A 1 837 ? 28.811 20.668 64.686 1.00 35.91 837 PRO A O 1
ATOM 5978 N N . SER A 1 838 ? 27.116 22.091 64.215 1.00 28.50 838 SER A N 1
ATOM 5979 C CA . SER A 1 838 ? 27.395 22.623 62.866 1.00 28.50 838 SER A CA 1
ATOM 5980 C C . SER A 1 838 ? 27.504 21.687 61.647 1.00 28.50 838 SER A C 1
ATOM 5982 O O . SER A 1 838 ? 28.472 20.960 61.434 1.00 28.50 838 SER A O 1
ATOM 5984 N N . PHE A 1 839 ? 26.519 21.867 60.760 1.00 27.30 839 PHE A N 1
ATOM 5985 C CA . PHE A 1 839 ? 26.395 21.345 59.398 1.00 27.30 839 PHE A CA 1
ATOM 5986 C C . PHE A 1 839 ? 27.465 21.886 58.425 1.00 27.30 839 PHE A C 1
ATOM 5988 O O . PHE A 1 839 ? 27.690 23.095 58.326 1.00 27.30 839 PHE A O 1
ATOM 5995 N N . LYS A 1 840 ? 28.039 20.995 57.600 1.00 28.88 840 LYS A N 1
ATOM 5996 C CA . LYS A 1 840 ? 28.768 21.322 56.356 1.00 28.88 840 LYS A CA 1
ATOM 5997 C C . LYS A 1 840 ? 27.901 21.026 55.119 1.00 28.88 840 LYS A C 1
ATOM 5999 O O . LYS A 1 840 ? 27.157 20.053 55.100 1.00 28.88 840 LYS A O 1
ATOM 6004 N N . LYS A 1 841 ? 28.037 21.879 54.092 1.00 27.48 841 LYS A N 1
ATOM 6005 C CA . LYS A 1 841 ? 27.387 21.825 52.759 1.00 27.48 841 LYS A CA 1
ATOM 6006 C C . LYS A 1 841 ? 27.551 20.473 52.027 1.00 27.48 841 LYS A C 1
ATOM 6008 O O . LYS A 1 841 ? 28.615 19.869 52.157 1.00 27.48 841 LYS A O 1
ATOM 6013 N N . PRO A 1 842 ? 26.585 20.072 51.171 1.00 31.39 842 PRO A N 1
ATOM 6014 C CA . PRO A 1 842 ? 26.665 18.843 50.381 1.00 31.39 842 PRO A CA 1
ATOM 6015 C C . PRO A 1 842 ? 27.568 18.970 49.142 1.00 31.39 842 PRO A C 1
ATOM 6017 O O . PRO A 1 842 ? 27.753 20.052 48.579 1.00 31.39 842 PRO A O 1
ATOM 6020 N N . ALA A 1 843 ? 28.137 17.827 48.750 1.00 28.33 843 ALA A N 1
ATOM 6021 C CA . ALA A 1 843 ? 29.055 17.644 47.634 1.00 28.33 843 ALA A CA 1
ATOM 6022 C C . ALA A 1 843 ? 28.333 17.492 46.282 1.00 28.33 843 ALA A C 1
ATOM 6024 O O . ALA A 1 843 ? 27.213 17.000 46.193 1.00 28.33 843 ALA A O 1
ATOM 6025 N N . ASN A 1 844 ? 29.036 17.919 45.235 1.00 29.00 844 ASN A N 1
ATOM 6026 C CA . ASN A 1 844 ? 28.634 17.936 43.832 1.00 29.00 844 ASN A CA 1
ATOM 6027 C C . ASN A 1 844 ? 28.641 16.512 43.233 1.00 29.00 844 ASN A C 1
ATOM 6029 O O . ASN A 1 844 ? 29.615 15.781 43.422 1.00 29.00 844 ASN A O 1
ATOM 6033 N N . TRP A 1 845 ? 27.598 16.130 42.490 1.00 24.92 845 TRP A N 1
ATOM 6034 C CA . TRP A 1 845 ? 27.502 14.839 41.789 1.00 24.92 845 TRP A CA 1
ATOM 6035 C C . TRP A 1 845 ? 27.888 15.000 40.309 1.00 24.92 845 TRP A C 1
ATOM 6037 O O . TRP A 1 845 ? 27.601 16.020 39.684 1.00 24.92 845 TRP A O 1
ATOM 6047 N N . SER A 1 846 ? 28.550 14.000 39.728 1.00 27.11 846 SER A N 1
ATOM 6048 C CA . SER A 1 846 ? 28.794 13.887 38.281 1.00 27.11 846 SER A CA 1
ATOM 6049 C C . SER A 1 846 ? 28.558 12.434 37.852 1.00 27.11 846 SER A C 1
ATOM 6051 O O . SER A 1 846 ? 29.047 11.534 38.542 1.00 27.11 846 SER A O 1
ATOM 6053 N N . PRO A 1 847 ? 27.833 12.170 36.750 1.00 28.27 847 PRO A N 1
ATOM 6054 C CA . PRO A 1 847 ? 27.517 10.807 36.331 1.00 28.27 847 PRO A CA 1
ATOM 6055 C C . PRO A 1 847 ? 28.719 10.129 35.652 1.00 28.27 847 PRO A C 1
ATOM 6057 O O . PRO A 1 847 ? 29.452 10.751 34.881 1.00 28.27 847 PRO A O 1
ATOM 6060 N N . ARG A 1 848 ? 28.927 8.835 35.937 1.00 30.08 848 ARG A N 1
ATOM 6061 C CA . ARG A 1 848 ? 29.936 7.988 35.274 1.00 30.08 848 ARG A CA 1
ATOM 6062 C C . ARG A 1 848 ? 29.344 7.328 34.028 1.00 30.08 848 ARG A C 1
ATOM 6064 O O . ARG A 1 848 ? 28.269 6.747 34.092 1.00 30.08 848 ARG A O 1
ATOM 6071 N N . VAL A 1 849 ? 30.101 7.349 32.934 1.00 35.16 849 VAL A N 1
ATOM 6072 C CA . VAL A 1 849 ? 29.855 6.575 31.706 1.00 35.16 849 VAL A CA 1
ATOM 6073 C C . VAL A 1 849 ? 30.524 5.197 31.836 1.00 35.16 849 VAL A C 1
ATOM 6075 O O . VAL A 1 849 ? 31.668 5.106 32.285 1.00 35.16 849 VAL A O 1
ATOM 6078 N N . LEU A 1 850 ? 29.813 4.127 31.465 1.00 33.38 850 LEU A N 1
ATOM 6079 C CA . LEU A 1 850 ? 30.321 2.746 31.424 1.00 33.38 850 LEU A CA 1
ATOM 6080 C C . LEU A 1 850 ? 31.345 2.554 30.294 1.00 33.38 850 LEU A C 1
ATOM 6082 O O . LEU A 1 850 ? 31.186 3.094 29.201 1.00 33.38 850 LEU A O 1
ATOM 6086 N N . SER A 1 851 ? 32.398 1.769 30.544 1.00 42.66 851 SER A N 1
ATOM 6087 C CA . SER A 1 851 ? 33.465 1.545 29.564 1.00 42.66 851 SER A CA 1
ATOM 6088 C C . SER A 1 851 ? 33.084 0.509 28.481 1.00 42.66 851 SER A C 1
ATOM 6090 O O . SER A 1 851 ? 32.374 -0.459 28.775 1.00 42.66 851 SER A O 1
ATOM 6092 N N . PRO A 1 852 ? 33.606 0.643 27.240 1.00 41.09 852 PRO A N 1
ATOM 6093 C CA . PRO A 1 852 ? 33.262 -0.205 26.081 1.00 41.09 852 PRO A CA 1
ATOM 6094 C C . PRO A 1 852 ? 33.609 -1.701 26.195 1.00 41.09 852 PRO A C 1
ATOM 6096 O O . PRO A 1 852 ? 33.247 -2.492 25.323 1.00 41.09 852 PRO A O 1
ATOM 6099 N N . GLU A 1 853 ? 34.343 -2.105 27.230 1.00 40.78 853 GLU A N 1
ATOM 6100 C CA . GLU A 1 853 ? 34.725 -3.504 27.460 1.00 40.78 853 GLU A CA 1
ATOM 6101 C C . GLU A 1 853 ? 33.665 -4.266 28.267 1.00 40.78 853 GLU A C 1
ATOM 6103 O O . GLU A 1 853 ? 33.453 -5.451 28.021 1.00 40.78 853 GLU A O 1
ATOM 6108 N N . ARG A 1 854 ? 32.907 -3.584 29.142 1.00 39.47 854 ARG A N 1
ATOM 6109 C CA . ARG A 1 854 ? 31.811 -4.205 29.912 1.00 39.47 854 ARG A CA 1
ATOM 6110 C C . ARG A 1 854 ? 30.565 -4.478 29.065 1.00 39.47 854 ARG A C 1
ATOM 6112 O O . ARG A 1 854 ? 29.898 -5.481 29.287 1.00 39.47 854 ARG A O 1
ATOM 6119 N N . GLY A 1 855 ? 30.303 -3.656 28.046 1.00 42.91 855 GLY A N 1
ATOM 6120 C CA . GLY A 1 855 ? 29.200 -3.880 27.099 1.00 42.91 855 GLY A CA 1
ATOM 6121 C C . GLY A 1 855 ? 29.398 -5.099 26.186 1.00 42.91 855 GLY A C 1
ATOM 6122 O O . GLY A 1 855 ? 28.428 -5.703 25.744 1.00 42.91 855 GLY A O 1
ATOM 6123 N N . ARG A 1 856 ? 30.652 -5.511 25.940 1.00 42.28 856 ARG A N 1
ATOM 6124 C CA . ARG A 1 856 ? 30.970 -6.662 25.077 1.00 42.28 856 ARG A CA 1
ATOM 6125 C C . ARG A 1 856 ? 30.769 -8.019 25.752 1.00 42.28 856 ARG A C 1
ATOM 6127 O O . ARG A 1 856 ? 30.494 -8.987 25.053 1.00 42.28 856 ARG A O 1
ATOM 6134 N N . HIS A 1 857 ? 30.873 -8.090 27.078 1.00 38.69 857 HIS A N 1
ATOM 6135 C CA . HIS A 1 857 ? 30.649 -9.336 27.816 1.00 38.69 857 HIS A CA 1
ATOM 6136 C C . HIS A 1 857 ? 29.158 -9.685 27.935 1.00 38.69 857 HIS A C 1
ATOM 6138 O O . HIS A 1 857 ? 28.798 -10.843 27.772 1.00 38.69 857 HIS A O 1
ATOM 6144 N N . ILE A 1 858 ? 28.290 -8.682 28.100 1.00 41.44 858 ILE A N 1
ATOM 6145 C CA . ILE A 1 858 ? 26.833 -8.877 28.212 1.00 41.44 858 ILE A CA 1
ATOM 6146 C C . ILE A 1 858 ? 26.223 -9.340 26.874 1.00 41.44 858 ILE A C 1
ATOM 6148 O O . ILE A 1 858 ? 25.351 -10.201 26.853 1.00 41.44 858 ILE A O 1
ATOM 6152 N N . ALA A 1 859 ? 26.736 -8.850 25.739 1.00 39.34 859 ALA A N 1
ATOM 6153 C CA . ALA A 1 859 ? 26.291 -9.287 24.411 1.00 39.34 859 ALA A CA 1
ATOM 6154 C C . ALA A 1 859 ? 26.732 -10.724 24.048 1.00 39.34 859 ALA A C 1
ATOM 6156 O O . ALA A 1 859 ? 26.120 -11.359 23.192 1.00 39.34 859 ALA A O 1
ATOM 6157 N N . GLY A 1 860 ? 27.792 -11.242 24.682 1.00 38.22 860 GLY A N 1
ATOM 6158 C CA . GLY A 1 860 ? 28.323 -12.581 24.414 1.00 38.22 860 GLY A CA 1
ATOM 6159 C C . GLY A 1 860 ? 27.511 -13.714 25.046 1.00 38.22 860 GLY A C 1
ATOM 6160 O O . GLY A 1 860 ? 27.441 -14.800 24.468 1.00 38.22 860 GLY A O 1
ATOM 6161 N N . ASP A 1 861 ? 26.867 -13.455 26.185 1.00 37.16 861 ASP A N 1
ATOM 6162 C CA . ASP A 1 861 ? 26.114 -14.475 26.925 1.00 37.16 861 ASP A CA 1
ATOM 6163 C C . ASP A 1 861 ? 24.681 -14.660 26.393 1.00 37.16 861 ASP A C 1
ATOM 6165 O O . ASP A 1 861 ? 24.133 -15.757 26.483 1.00 37.16 861 ASP A O 1
ATOM 6169 N N . ILE A 1 862 ? 24.118 -13.649 25.718 1.00 38.16 862 ILE A N 1
ATOM 6170 C CA . ILE A 1 862 ? 22.782 -13.715 25.093 1.00 38.16 862 ILE A CA 1
ATOM 6171 C C . ILE A 1 862 ? 22.784 -14.583 23.816 1.00 38.16 862 ILE A C 1
ATOM 6173 O O . ILE A 1 862 ? 21.798 -15.243 23.503 1.00 38.16 862 ILE A O 1
ATOM 6177 N N . ILE A 1 863 ? 23.905 -14.665 23.089 1.00 41.75 863 ILE A N 1
ATOM 6178 C CA . ILE A 1 863 ? 23.974 -15.351 21.780 1.00 41.75 863 ILE A CA 1
ATOM 6179 C C . ILE A 1 863 ? 24.148 -16.884 21.906 1.00 41.75 863 ILE A C 1
ATOM 6181 O O . ILE A 1 863 ? 24.015 -17.611 20.925 1.00 41.75 863 ILE A O 1
ATOM 6185 N N . ARG A 1 864 ? 24.413 -17.427 23.103 1.00 38.38 864 ARG A N 1
ATOM 6186 C CA . ARG A 1 864 ? 24.728 -18.862 23.287 1.00 38.38 864 ARG A CA 1
ATOM 6187 C C . ARG A 1 864 ? 23.542 -19.785 23.607 1.00 38.38 864 ARG A C 1
ATOM 6189 O O . ARG A 1 864 ? 23.786 -20.969 23.827 1.00 38.38 864 ARG A O 1
ATOM 6196 N N . ARG A 1 865 ? 22.290 -19.308 23.625 1.00 34.69 865 ARG A N 1
ATOM 6197 C CA . ARG A 1 865 ? 21.122 -20.118 24.049 1.00 34.69 865 ARG A CA 1
ATOM 6198 C C . ARG A 1 865 ? 19.950 -20.221 23.059 1.00 34.69 865 ARG A C 1
ATOM 6200 O O . ARG A 1 865 ? 18.851 -20.543 23.483 1.00 34.69 865 ARG A O 1
ATOM 6207 N N . VAL A 1 866 ? 20.155 -20.032 21.753 1.00 35.12 866 VAL A N 1
ATOM 6208 C CA . VAL A 1 866 ? 19.075 -20.243 20.765 1.00 35.12 866 VAL A CA 1
ATOM 6209 C C . VAL A 1 866 ? 19.438 -21.360 19.790 1.00 35.12 866 VAL A C 1
ATOM 6211 O O . VAL A 1 866 ? 20.255 -21.184 18.887 1.00 35.12 866 VAL A O 1
ATOM 6214 N N . THR A 1 867 ? 18.814 -22.521 19.974 1.00 40.78 867 THR A N 1
ATOM 6215 C CA . THR A 1 867 ? 18.714 -23.595 18.980 1.00 40.78 867 THR A CA 1
ATOM 6216 C C . THR A 1 867 ? 17.317 -23.547 18.373 1.00 40.78 867 THR A C 1
ATOM 6218 O O . THR A 1 867 ? 16.401 -24.116 18.950 1.00 40.78 867 THR A O 1
ATOM 6221 N N . ASN A 1 868 ? 17.185 -22.804 17.267 1.00 31.81 868 ASN A N 1
ATOM 6222 C CA . ASN A 1 868 ? 16.208 -22.893 16.162 1.00 31.81 868 ASN A CA 1
ATOM 6223 C C . ASN A 1 868 ? 15.936 -21.487 15.589 1.00 31.81 868 ASN A C 1
ATOM 6225 O O . ASN A 1 868 ? 15.871 -20.496 16.310 1.00 31.81 868 ASN A O 1
ATOM 6229 N N . GLY A 1 869 ? 15.954 -21.380 14.258 1.00 36.03 869 GLY A N 1
ATOM 6230 C CA . GLY A 1 869 ? 16.227 -20.136 13.537 1.00 36.03 869 GLY A CA 1
ATOM 6231 C C . GLY A 1 869 ? 15.059 -19.152 13.455 1.00 36.03 869 GLY A C 1
ATOM 6232 O O . GLY A 1 869 ? 14.073 -19.419 12.782 1.00 36.03 869 GLY A O 1
ATOM 6233 N N . VAL A 1 870 ? 15.261 -17.954 14.009 1.00 28.00 870 VAL A N 1
ATOM 6234 C CA . VAL A 1 870 ? 14.497 -16.729 13.721 1.00 28.00 870 VAL A CA 1
ATOM 6235 C C . VAL A 1 870 ? 15.465 -15.703 13.130 1.00 28.00 870 VAL A C 1
ATOM 6237 O O . VAL A 1 870 ? 16.524 -15.430 13.701 1.00 28.00 870 VAL A O 1
ATOM 6240 N N . THR A 1 871 ? 15.142 -15.131 11.966 1.00 31.83 871 THR A N 1
ATOM 6241 C CA . THR A 1 871 ? 15.978 -14.083 11.355 1.00 31.83 871 THR A CA 1
ATOM 6242 C C . THR A 1 871 ? 15.591 -12.720 11.924 1.00 31.83 871 THR A C 1
ATOM 6244 O O . THR A 1 871 ? 14.665 -12.078 11.438 1.00 31.83 871 THR A O 1
ATOM 6247 N N . ILE A 1 872 ? 16.325 -12.256 12.938 1.00 32.25 872 ILE A N 1
ATOM 6248 C CA . ILE A 1 872 ? 16.234 -10.880 13.445 1.00 32.25 872 ILE A CA 1
ATOM 6249 C C . ILE A 1 872 ? 17.116 -9.985 12.562 1.00 32.25 872 ILE A C 1
ATOM 6251 O O . ILE A 1 872 ? 18.347 -10.067 12.571 1.00 32.25 872 ILE A O 1
ATOM 6255 N N . GLY A 1 873 ? 16.483 -9.153 11.736 1.00 28.70 873 GLY A N 1
ATOM 6256 C CA . GLY A 1 873 ? 17.155 -8.286 10.772 1.00 28.70 873 GLY A CA 1
ATOM 6257 C C . GLY A 1 873 ? 17.729 -7.011 11.392 1.00 28.70 873 GLY A C 1
ATOM 6258 O O . GLY A 1 873 ? 17.065 -5.985 11.391 1.00 28.70 873 GLY A O 1
ATOM 6259 N N . ALA A 1 874 ? 18.986 -7.055 11.839 1.00 37.22 874 ALA A N 1
ATOM 6260 C CA . ALA A 1 874 ? 19.905 -5.908 11.840 1.00 37.22 874 ALA A CA 1
ATOM 6261 C C . ALA A 1 874 ? 21.351 -6.403 12.012 1.00 37.22 874 ALA A C 1
ATOM 6263 O O . ALA A 1 874 ? 21.927 -6.375 13.096 1.00 37.22 874 ALA A O 1
ATOM 6264 N N . GLY A 1 875 ? 21.950 -6.879 10.921 1.00 25.62 875 GLY A N 1
ATOM 6265 C CA . GLY A 1 875 ? 23.359 -7.255 10.880 1.00 25.62 875 GLY A CA 1
ATOM 6266 C C . GLY A 1 875 ? 23.934 -6.972 9.502 1.00 25.62 875 GLY A C 1
ATOM 6267 O O . GLY A 1 875 ? 23.606 -7.662 8.540 1.00 25.62 875 GLY A O 1
ATOM 6268 N N . VAL A 1 876 ? 24.795 -5.956 9.407 1.00 29.88 876 VAL A N 1
ATOM 6269 C CA . VAL A 1 876 ? 25.617 -5.697 8.221 1.00 29.88 876 VAL A CA 1
ATOM 6270 C C . VAL A 1 876 ? 26.498 -6.924 7.990 1.00 29.88 876 VAL A C 1
ATOM 6272 O O . VAL A 1 876 ? 27.503 -7.118 8.673 1.00 29.88 876 VAL A O 1
ATOM 6275 N N . ARG A 1 877 ? 26.124 -7.770 7.028 1.00 23.56 877 ARG A N 1
ATOM 6276 C CA . ARG A 1 877 ? 27.010 -8.802 6.490 1.00 23.56 877 ARG A CA 1
ATOM 6277 C C . ARG A 1 877 ? 27.715 -8.232 5.266 1.00 23.56 877 ARG A C 1
ATOM 6279 O O . ARG A 1 877 ? 27.095 -8.007 4.232 1.00 23.56 877 ARG A O 1
ATOM 6286 N N . LYS A 1 878 ? 29.028 -8.017 5.391 1.00 28.38 878 LYS A N 1
ATOM 6287 C CA . LYS A 1 878 ? 29.932 -7.960 4.239 1.00 28.38 878 LYS A CA 1
ATOM 6288 C C . LYS A 1 878 ? 29.815 -9.285 3.485 1.00 28.38 878 LYS A C 1
ATOM 6290 O O . LYS A 1 878 ? 30.118 -10.326 4.061 1.00 28.38 878 LYS A O 1
ATOM 6295 N N . HIS A 1 879 ? 29.428 -9.228 2.219 1.00 24.11 879 HIS A N 1
ATOM 6296 C CA . HIS A 1 879 ? 29.720 -10.286 1.263 1.00 24.11 879 HIS A CA 1
ATOM 6297 C C . HIS A 1 879 ? 30.663 -9.713 0.210 1.00 24.11 879 HIS A C 1
ATOM 6299 O O . HIS A 1 879 ? 30.248 -8.965 -0.670 1.00 24.11 879 HIS A O 1
ATOM 6305 N N . ASP A 1 880 ? 31.943 -10.046 0.360 1.00 27.92 880 ASP A N 1
ATOM 6306 C CA . ASP A 1 880 ? 32.900 -10.033 -0.737 1.00 27.92 880 ASP A CA 1
ATOM 6307 C C . ASP A 1 880 ? 32.721 -11.317 -1.571 1.00 27.92 880 ASP A C 1
ATOM 6309 O O . ASP A 1 880 ? 32.425 -12.387 -1.038 1.00 27.92 880 ASP A O 1
ATOM 6313 N N . GLU A 1 881 ? 32.947 -11.149 -2.875 1.00 27.36 881 GLU A N 1
ATOM 6314 C CA . GLU A 1 881 ? 33.215 -12.147 -3.920 1.00 27.36 881 GLU A CA 1
ATOM 6315 C C . GLU A 1 881 ? 32.080 -13.081 -4.392 1.00 27.36 881 GLU A C 1
ATOM 6317 O O . GLU A 1 881 ? 31.893 -14.187 -3.900 1.00 27.36 881 GLU A O 1
ATOM 6322 N N . TYR A 1 882 ? 31.464 -12.715 -5.525 1.00 23.67 882 TYR A N 1
ATOM 6323 C CA . TYR A 1 882 ? 31.651 -13.493 -6.760 1.00 23.67 882 TYR A CA 1
ATOM 6324 C C . TYR A 1 882 ? 31.681 -12.548 -7.965 1.00 23.67 882 TYR A C 1
ATOM 6326 O O . TYR A 1 882 ? 30.696 -11.916 -8.336 1.00 23.67 882 TYR A O 1
ATOM 6334 N N . SER A 1 883 ? 32.865 -12.429 -8.558 1.00 29.27 883 SER A N 1
ATOM 6335 C CA . SER A 1 883 ? 33.139 -11.615 -9.732 1.00 29.27 883 SER A CA 1
ATOM 6336 C C . SER A 1 883 ? 33.343 -12.524 -10.949 1.00 29.27 883 SER A C 1
ATOM 6338 O O . SER A 1 883 ? 34.049 -13.526 -10.859 1.00 29.27 883 SER A O 1
ATOM 6340 N N . ARG A 1 884 ? 32.828 -12.059 -12.097 1.00 29.84 884 ARG A N 1
ATOM 6341 C CA . ARG A 1 884 ? 33.147 -12.423 -13.498 1.00 29.84 884 ARG A CA 1
ATOM 6342 C C . ARG A 1 884 ? 32.443 -13.649 -14.100 1.00 29.84 884 ARG A C 1
ATOM 6344 O O . ARG A 1 884 ? 32.706 -14.775 -13.701 1.00 29.84 884 ARG A O 1
ATOM 6351 N N . HIS A 1 885 ? 31.746 -13.437 -15.224 1.00 26.42 885 HIS A N 1
ATOM 6352 C CA . HIS A 1 885 ? 32.328 -13.576 -16.576 1.00 26.42 885 HIS A CA 1
ATOM 6353 C C . HIS A 1 885 ? 31.374 -13.024 -17.663 1.00 26.42 885 HIS A C 1
ATOM 6355 O O . HIS A 1 885 ? 30.345 -13.620 -17.962 1.00 26.42 885 HIS A O 1
ATOM 6361 N N . ARG A 1 886 ? 31.770 -11.935 -18.335 1.00 23.94 886 ARG A N 1
ATOM 6362 C CA . ARG A 1 886 ? 31.568 -11.766 -19.785 1.00 23.94 886 ARG A CA 1
ATOM 6363 C C . ARG A 1 886 ? 32.852 -11.183 -20.365 1.00 23.94 886 ARG A C 1
ATOM 6365 O O . ARG A 1 886 ? 33.248 -10.073 -20.024 1.00 23.94 886 ARG A O 1
ATOM 6372 N N . GLN A 1 887 ? 33.531 -11.998 -21.166 1.00 30.92 887 GLN A N 1
ATOM 6373 C CA . GLN A 1 887 ? 34.585 -11.577 -22.078 1.00 30.92 887 GLN A CA 1
ATOM 6374 C C . GLN A 1 887 ? 33.959 -11.310 -23.449 1.00 30.92 887 GLN A C 1
ATOM 6376 O O . GLN A 1 887 ? 33.183 -12.145 -23.908 1.00 30.92 887 GLN A O 1
ATOM 6381 N N . GLN A 1 888 ? 34.429 -10.211 -24.051 1.00 32.69 888 GLN A N 1
ATOM 6382 C CA . GLN A 1 888 ? 34.343 -9.779 -25.456 1.00 32.69 888 GLN A CA 1
ATOM 6383 C C . GLN A 1 888 ? 32.980 -9.352 -25.999 1.00 32.69 888 GLN A C 1
ATOM 6385 O O . GLN A 1 888 ? 32.010 -10.136 -25.943 1.00 32.69 888 GLN A O 1
#

InterPro domains:
  IPR000560 Histidine phosphatase superfamily, clade-2 [PF00328] (27-332)
  IPR000560 Histidine phosphatase superfamily, clade-2 [cd07061] (27-332)
  IPR029033 Histidine phosphatase superfamily [G3DSA:3.40.50.1240] (21-398)
  IPR029033 Histidine phosphatase superfamily [SSF53254] (25-383)
  IPR050645 Histidine Acid Phosphatase [PTHR11567] (24-395)

Organism: Leishmania mexicana (NCBI:txid5665)

pLDDT: mean 83.63, std 18.69, range [23.56, 98.81]

Sequence (888 aa):
MASRLVRVLAAAMLVAAAVSVDARFVVRMVQVVHRHGARSALIDDNTTEICGTLYPCGELTGEGVEMVRAIGEFARSRYNNLSLVESPLFPSTRYNSSVVHTRSTHTQRTIQSATAFLRGLFQDDYFYPVVYSTNRTTETLLSTDAVPSVVGRSWLDNPALHAALNPVIDEHLSWDAIQSAAKDAWVEGLCADYNARTNCVLDMYDVAAAFEAAGRLDNATNLKAVYPGLQEVNAAWFKYVFSWNHTSKLDLTQGSASQNLAQTVLANINAHRLSPSYNMFQYSAHDTTVTPLAVTFGDQGETTMRPPFAVTIFVELLQDTADASGWYVRLIRGNPVKAADGTYVFQESGIKAYCIDEAGNKYLAHTGICPLNSFRRMVDYSRPAVADGHCAMTQTQYSNMDCPRTIADNKPVPSRCWLYRHVCPSKACPDSYILSAVDHQCYPGPDVTNPTSSSSSEGTTTSSSEGTATSSSDVTTTSSSEGTATSSSDATTSSSEGTATSSSDATTSSSSDATTTSSSEGTTSSSSDATTSSSDATTTSSSEGTATSSSDATTTSSEGTATSSSDVTTTSSEGTATSSSDATTTSSSEGTTSSSSDATTSSSEGTATTSSDATTSSSSEGTTSSSSDATTSSSDVTTTSSSSEGTATSSSDATTSSSEGTATTSSDATTSSSSEGTTSSSSDATTSSSEGTATTSSDATTSSSSEGTTSSRSDATTSSSEGTATTSSDATTSSSSEGTTSSSSDATTSSSEGTATTSSDATTSSSSEGTTSSSSDATTTSSDVTTTSSSSEGTATSSSDATTTSSDVTTTSSSSEGTTTSSSSSSSKSTSSSDVPSFKKPANWSPRVLSPERGRHIAGDIIRRVTNGVTIGAGVRKHDEYSRHRQQ

Secondary structure (DSSP, 8-state):
-HHHHHHHHHHHHHHHHHHHHHTTEEEEEEEEEEE---B----SSSHHHHH-SSS-TTPBPHHHHHHHHHHHHHHHHHHT-TTT-SS-S---SS--TTTEEEEEESSHHHHHHHHHHHHHHSTT--SPPP-EEE-TTT-SSS-GGGSHHHHHHHHS-HHHHHHHHHHHHHHH--HHHHHHHHHHTT-TTTTS-GGGHHHHHHHHHHHHHHHHHTT-GGG-HHHHHHHHHHHHHHHHHHHHHH---TT-HHHHHH--TTHHHHHHHHHHHHHHHHS---SEEEEEE-HHHHHHHHHHTT--STTTTS--TT-EEEEEEEEESS-TT-EEEEEEEEEEEE-TTS-EEEEE-----EEE-TT--EEE-TTSEEEHHHHHHHHHHTS-SSTTGGG---HHHHHHTT--SSGGG--PPPHHHHHHHHH-GGGSS-TTEEE-TTT--EEEPP--S---------EEEE-SS-EEEEESS-EEEE-SSEEEEEESS-EEEEESEEEEEESS-EEEEESS-EEEE-SSEEEEE-SS-EEEEESEEEEE-SSEEEEEESS-EEEESSEEEEEESS-EEEEESEEEEEESS-EEEEESSEEEEEESS-EEEEEEEEEEEESS-EEEEEEEEEEEEESS-EEEEE---SSS----EEEEEESS-EEEEESEEEEEESS-EEEEESSEEEEE-SS-EEEEESEEEEE-SS-EEEEESSEEEEEESS-EEEEESEEEEEESS-EEEEESSEEEEE-SS-EEEEESEEEEEESS-EEEEESSEEEEEESS-EEEE-SSEEEEE-SSEEEEE-SSEEEEEESSEEEEE-SSEEEEEESS--------------PPPPPPP-PPPPPTTHHHHHHHHHTTS--S--------------------

Radius of gyration: 39.06 Å; chains: 1; bounding box: 65×92×124 Å

Foldseek 3Di:
DVVVVVVVVVVVVVVVVLLVVLLQKAFQAKEKAWEFFFFFADDDPPQCVRHNDPDGGPAQDPLRLQFLLQLLLVVQVVQCDCSHHVHRLQPALEDDCQAEAAEEEPDNRLQSSRQSSSCSNRVPYPDRDDYHYDHQCQDLQQHLCLQLLLVLQQPLCVVVLCVQQVVLCVVQHDLVLLCLLCVLLVNNVCSVDPSSVLRSLQSLLSSCLSCVSVVNNVVSVSSVVSNVSSLSSQLSSLCRRFAADPVDPLLLQQFGSNLNNLVVVLVLLVVCVVPNTHNYYYYRHHLNNQLSSLVLQVFSDSVSSRQHGTKMKMWTWIAGNVDNVFIKIAIWIWTWDQDPVRGTHTDTPDGFGWFADPVRDIDTDPSRMDGSVRSVVSSCSRPRPDVSSSLDHDPSSVVSQVADQAVVSVDQRRSSLQSSCSNCVVPNYPPQWHQDPPRRGTHGHPDPDDPPDPDQDAAEAAEAAEWEDEGQEHYEWEYAAEYEFEYQEEYEYEYQAYEYAYQYEYEYEHAEEYEYEYAAHYAYAYAYAYEYEYQAWYWEYAAETETEHAAEYEYEYQAYEYEYAYEYEYEHQAYEYAYQYEYEYEHAAEYYYEYAEEWEYEYQAYETEYAYEYEYEHQAEEEYEYAYEWEYEHDPPDDDDDHHEYETEYAEEYEYEEQAYEYEYAYEYEYEHAAEYEYEYQYEYEYEYQAYEYEYAEEYEYEHAAEYEYEYAEEYEYEYQAYEYEYAYEYEYHHAAEYEYEYQEEYEYEYQAYEYEYAYEYEYEHAAEEEYAYAYEYAYEYAHEYHWEYAEETEYAYQAEYEYEYAYYYHYHYNHYYHYHYNDDDDDDDDDDDDDDDDDDDDDDDDDDDDPVVVVVVVVVVPPPDDDDDDDPDDDDDDDDDDDDDDD